Protein AF-A0AAX3TG41-F1 (afdb_monomer)

Structure (mmCIF, N/CA/C/O backbone):
data_AF-A0AAX3TG41-F1
#
_entry.id   AF-A0AAX3TG41-F1
#
loop_
_atom_site.group_PDB
_atom_site.id
_atom_site.type_symbol
_atom_site.label_atom_id
_atom_site.label_alt_id
_atom_site.label_comp_id
_atom_site.label_asym_id
_atom_site.label_entity_id
_atom_site.label_seq_id
_atom_site.pdbx_PDB_ins_code
_atom_site.Cartn_x
_atom_site.Cartn_y
_atom_site.Cartn_z
_atom_site.occupancy
_atom_site.B_iso_or_equiv
_atom_site.auth_seq_id
_atom_site.auth_comp_id
_atom_site.auth_asym_id
_atom_site.auth_atom_id
_atom_site.pdbx_PDB_model_num
ATOM 1 N N . MET A 1 1 ? 59.670 53.553 -134.795 1.00 36.53 1 MET A N 1
ATOM 2 C CA . MET A 1 1 ? 58.991 54.754 -135.344 1.00 36.53 1 MET A CA 1
ATOM 3 C C . MET A 1 1 ? 59.641 55.972 -134.694 1.00 36.53 1 MET A C 1
ATOM 5 O O . MET A 1 1 ? 59.481 56.118 -133.498 1.00 36.53 1 MET A O 1
ATOM 9 N N . LYS A 1 2 ? 60.487 56.783 -135.339 1.00 35.62 2 LYS A N 1
ATOM 10 C CA . LYS A 1 2 ? 60.409 57.407 -136.673 1.00 35.62 2 LYS A CA 1
ATOM 11 C C . LYS A 1 2 ? 61.728 57.244 -137.474 1.00 35.62 2 LYS A C 1
ATOM 13 O O . LYS A 1 2 ? 62.767 57.571 -136.926 1.00 35.62 2 LYS A O 1
ATOM 18 N N . LYS A 1 3 ? 61.598 56.812 -138.749 1.00 35.66 3 LYS A N 1
ATOM 19 C CA . LYS A 1 3 ? 62.455 57.032 -139.956 1.00 35.66 3 LYS A CA 1
ATOM 20 C C . LYS A 1 3 ? 63.948 56.634 -139.851 1.00 35.66 3 LYS A C 1
ATOM 22 O O . LYS A 1 3 ? 64.662 57.240 -139.077 1.00 35.66 3 LYS A O 1
ATOM 27 N N . LEU A 1 4 ? 64.528 55.643 -140.545 1.00 30.75 4 LEU A N 1
ATOM 28 C CA . LEU A 1 4 ? 64.366 55.079 -141.904 1.00 30.75 4 LEU A CA 1
ATOM 29 C C . LEU A 1 4 ? 64.534 56.115 -143.034 1.00 30.75 4 LEU A C 1
ATOM 31 O O . LEU A 1 4 ? 63.611 56.896 -143.235 1.00 30.75 4 LEU A O 1
ATOM 35 N N . ILE A 1 5 ? 65.699 56.096 -143.705 1.00 37.03 5 ILE A N 1
ATOM 36 C CA . ILE A 1 5 ? 66.036 56.388 -145.129 1.00 37.03 5 ILE A CA 1
ATOM 37 C C . ILE A 1 5 ? 67.562 56.130 -145.237 1.00 37.03 5 ILE A C 1
ATOM 39 O O . ILE A 1 5 ? 68.353 56.872 -144.670 1.00 37.03 5 ILE A O 1
ATOM 43 N N . VAL A 1 6 ? 67.991 54.920 -145.608 1.00 33.41 6 VAL A N 1
ATOM 44 C CA . VAL A 1 6 ? 68.397 54.526 -146.976 1.00 33.41 6 VAL A CA 1
ATOM 45 C C . VAL A 1 6 ? 69.605 55.329 -147.483 1.00 33.41 6 VAL A C 1
ATOM 47 O O . VAL A 1 6 ? 69.480 56.328 -148.181 1.00 33.41 6 VAL A O 1
ATOM 50 N N . LEU A 1 7 ? 70.784 54.826 -147.121 1.00 25.89 7 LEU A N 1
ATOM 51 C CA . LEU A 1 7 ? 72.034 54.929 -147.870 1.00 25.89 7 LEU A CA 1
ATOM 52 C C . LEU A 1 7 ? 72.056 53.670 -148.751 1.00 25.89 7 LEU A C 1
ATOM 54 O O . LEU A 1 7 ? 72.272 52.599 -148.199 1.00 25.89 7 LEU A O 1
ATOM 58 N N . LEU A 1 8 ? 71.699 53.776 -150.041 1.00 28.31 8 LEU A N 1
ATOM 59 C CA . LEU A 1 8 ? 72.079 52.866 -151.148 1.00 28.31 8 LEU A CA 1
ATOM 60 C C . LEU A 1 8 ? 71.234 53.137 -152.411 1.00 28.31 8 LEU A C 1
ATOM 62 O O . LEU A 1 8 ? 70.177 52.552 -152.622 1.00 28.31 8 LEU A O 1
ATOM 66 N N . THR A 1 9 ? 71.767 53.986 -153.287 1.00 33.41 9 THR A N 1
ATOM 67 C CA . THR A 1 9 ? 71.607 53.903 -154.752 1.00 33.41 9 THR A CA 1
ATOM 68 C C . THR A 1 9 ? 73.006 54.159 -155.308 1.00 33.41 9 THR A C 1
ATOM 70 O O . THR A 1 9 ? 73.505 55.275 -155.230 1.00 33.41 9 THR A O 1
ATOM 73 N N . ALA A 1 10 ? 73.787 53.100 -155.508 1.00 30.88 10 ALA A N 1
ATOM 74 C CA . ALA A 1 10 ? 73.877 52.354 -156.765 1.00 30.88 10 ALA A CA 1
ATOM 75 C C . ALA A 1 10 ? 74.741 53.092 -157.802 1.00 30.88 10 ALA A C 1
ATOM 77 O O . ALA A 1 10 ? 74.251 53.846 -158.636 1.00 30.88 10 ALA A O 1
ATOM 78 N N . ILE A 1 11 ? 76.046 52.815 -157.747 1.00 32.62 11 ILE A N 1
ATOM 79 C CA . ILE A 1 11 ? 76.908 52.811 -158.927 1.00 32.62 11 ILE A CA 1
ATOM 80 C C . ILE A 1 11 ? 76.586 51.509 -159.662 1.00 32.62 11 ILE A C 1
ATOM 82 O O . ILE A 1 11 ? 76.859 50.430 -159.150 1.00 32.62 11 ILE A O 1
ATOM 86 N N . SER A 1 12 ? 75.958 51.595 -160.830 1.00 28.31 12 SER A N 1
ATOM 87 C CA . SER A 1 12 ? 76.273 50.739 -161.979 1.00 28.31 12 SER A CA 1
ATOM 88 C C . SER A 1 12 ? 75.435 51.135 -163.194 1.00 28.31 12 SER A C 1
ATOM 90 O O . SER A 1 12 ? 74.279 51.528 -163.082 1.00 28.31 12 SER A O 1
ATOM 92 N N . VAL A 1 13 ? 76.061 50.922 -164.350 1.00 30.53 13 VAL A N 1
ATOM 93 C CA . VAL A 1 13 ? 75.512 50.895 -165.711 1.00 30.53 13 VAL A CA 1
ATOM 94 C C . VAL A 1 13 ? 75.572 52.212 -166.491 1.00 30.53 13 VAL A C 1
ATOM 96 O O . VAL A 1 13 ? 74.683 53.056 -166.489 1.00 30.53 13 VAL A O 1
ATOM 99 N N . SER A 1 14 ? 76.656 52.300 -167.259 1.00 29.62 14 SER A N 1
ATOM 100 C CA . SER A 1 14 ? 76.749 52.993 -168.538 1.00 29.62 14 SER A CA 1
ATOM 101 C C . SER A 1 14 ? 75.693 52.475 -169.522 1.00 29.62 14 SER A C 1
ATOM 103 O O . SER A 1 14 ? 75.629 51.269 -169.740 1.00 29.62 14 SER A O 1
ATOM 105 N N . ALA A 1 15 ? 74.946 53.372 -170.170 1.00 28.22 15 ALA A N 1
ATOM 106 C CA . ALA A 1 15 ? 74.731 53.382 -171.622 1.00 28.22 15 ALA A CA 1
ATOM 107 C C . ALA A 1 15 ? 73.764 54.506 -172.041 1.00 28.22 15 ALA A C 1
ATOM 109 O O . ALA A 1 15 ? 72.714 54.691 -171.437 1.00 28.22 15 ALA A O 1
ATOM 110 N N . ALA A 1 16 ? 74.115 55.125 -173.172 1.00 28.11 16 ALA A N 1
ATOM 111 C CA . ALA A 1 16 ? 73.271 55.828 -174.143 1.00 28.11 16 ALA A CA 1
ATOM 112 C C . ALA A 1 16 ? 73.322 57.373 -174.186 1.00 28.11 16 ALA A C 1
ATOM 114 O O . ALA A 1 16 ? 72.868 58.085 -173.297 1.00 28.11 16 ALA A O 1
ATOM 115 N N . SER A 1 17 ? 73.763 57.827 -175.370 1.00 29.41 17 SER A N 1
ATOM 116 C CA . SER A 1 17 ? 73.814 59.179 -175.955 1.00 29.41 17 SER A CA 1
ATOM 117 C C . SER A 1 17 ? 74.929 60.111 -175.442 1.00 29.41 17 SER A C 1
ATOM 119 O O . SER A 1 17 ? 75.084 60.312 -174.251 1.00 29.41 17 SER A O 1
ATOM 121 N N . GLY A 1 18 ? 75.769 60.714 -176.283 1.00 28.88 18 GLY A N 1
ATOM 122 C CA . GLY A 1 18 ? 75.795 60.710 -177.738 1.00 28.88 18 GLY A CA 1
ATOM 123 C C . GLY A 1 18 ? 77.042 61.405 -178.286 1.00 28.88 18 GLY A C 1
ATOM 124 O O . GLY A 1 18 ? 77.678 62.229 -177.634 1.00 28.88 18 GLY A O 1
ATOM 125 N N . PHE A 1 19 ? 77.364 61.012 -179.512 1.00 27.20 19 PHE A N 1
ATOM 126 C CA . PHE A 1 19 ? 78.272 61.675 -180.435 1.00 27.20 19 PHE A CA 1
ATOM 127 C C . PHE A 1 19 ? 77.890 63.137 -180.680 1.00 27.20 19 PHE A C 1
ATOM 129 O O . PHE A 1 19 ? 76.730 63.417 -180.962 1.00 27.20 19 PHE A O 1
ATOM 136 N N . SER A 1 20 ? 78.904 64.003 -180.724 1.00 27.95 20 SER A N 1
ATOM 137 C CA . SER A 1 20 ? 79.118 65.099 -181.694 1.00 27.95 20 SER A CA 1
ATOM 138 C C . SER A 1 20 ? 80.307 65.934 -181.187 1.00 27.95 20 SER A C 1
ATOM 140 O O . SER A 1 20 ? 80.400 66.140 -179.986 1.00 27.95 20 SER A O 1
ATOM 142 N N . TYR A 1 21 ? 81.239 66.498 -181.950 1.00 30.95 21 TYR A N 1
ATOM 143 C CA . TYR A 1 21 ? 81.589 66.484 -183.369 1.00 30.95 21 TYR A CA 1
ATOM 144 C C . TYR A 1 21 ? 82.887 67.327 -183.479 1.00 30.95 21 TYR A C 1
ATOM 146 O O . TYR A 1 21 ? 82.979 68.381 -182.863 1.00 30.95 21 TYR A O 1
ATOM 154 N N . VAL A 1 22 ? 83.889 66.815 -184.201 1.00 38.12 22 VAL A N 1
ATOM 155 C CA . VAL A 1 22 ? 84.851 67.486 -185.110 1.00 38.12 22 VAL A CA 1
ATOM 156 C C . VAL A 1 22 ? 85.226 68.972 -184.888 1.00 38.12 22 VAL A C 1
ATOM 158 O O . VAL A 1 22 ? 84.374 69.841 -185.019 1.00 38.12 22 VAL A O 1
ATOM 161 N N . ALA A 1 23 ? 86.539 69.264 -184.810 1.00 27.06 23 ALA A N 1
ATOM 162 C CA . ALA A 1 23 ? 87.254 70.124 -185.787 1.00 27.06 23 ALA A CA 1
ATOM 163 C C . ALA A 1 23 ? 88.790 70.187 -185.583 1.00 27.06 23 ALA A C 1
ATOM 165 O O . ALA A 1 23 ? 89.292 70.814 -184.662 1.00 27.06 23 ALA A O 1
ATOM 166 N N . TYR A 1 24 ? 89.497 69.529 -186.510 1.00 32.00 24 TYR A N 1
ATOM 167 C CA . TYR A 1 24 ? 90.649 69.966 -187.322 1.00 32.00 24 TYR A CA 1
ATOM 168 C C . TYR A 1 24 ? 91.749 70.938 -186.833 1.00 32.00 24 TYR A C 1
ATOM 170 O O . TYR A 1 24 ? 91.492 72.039 -186.361 1.00 32.00 24 TYR A O 1
ATOM 178 N N . LYS A 1 25 ? 92.953 70.581 -187.331 1.00 34.59 25 LYS A N 1
ATOM 179 C CA . LYS A 1 25 ? 94.209 71.334 -187.576 1.00 34.59 25 LYS A CA 1
ATOM 180 C C . LYS A 1 25 ? 95.199 71.391 -186.398 1.00 34.59 25 LYS A C 1
ATOM 182 O O . LYS A 1 25 ? 94.822 71.723 -185.293 1.00 34.59 25 LYS A O 1
ATOM 187 N N . ASN A 1 26 ? 96.501 71.146 -186.580 1.00 36.41 26 ASN A N 1
ATOM 188 C CA . ASN A 1 26 ? 97.284 70.931 -187.801 1.00 36.41 26 ASN A CA 1
ATOM 189 C C . ASN A 1 26 ? 98.654 70.289 -187.482 1.00 36.41 26 ASN A C 1
ATOM 191 O O . ASN A 1 26 ? 99.285 70.676 -186.508 1.00 36.41 26 ASN A O 1
ATOM 195 N N . LEU A 1 27 ? 99.081 69.401 -188.394 1.00 37.88 27 LEU A N 1
ATOM 196 C CA . LEU A 1 27 ? 100.431 69.156 -188.952 1.00 37.88 27 LEU A CA 1
ATOM 197 C C . LEU A 1 27 ? 101.630 68.953 -187.995 1.00 37.88 27 LEU A C 1
ATOM 199 O O . LEU A 1 27 ? 102.060 69.868 -187.312 1.00 37.88 27 LEU A O 1
ATOM 203 N N . SER A 1 28 ? 102.181 67.729 -187.935 1.00 38.94 28 SER A N 1
ATOM 204 C CA . SER A 1 28 ? 103.318 67.209 -188.750 1.00 38.94 28 SER A CA 1
ATOM 205 C C . SER A 1 28 ? 104.679 67.785 -188.308 1.00 38.94 28 SER A C 1
ATOM 207 O O . SER A 1 28 ? 104.798 68.996 -188.218 1.00 38.94 28 SER A O 1
ATOM 209 N N . LYS A 1 29 ? 105.768 67.039 -188.078 1.00 41.16 29 LYS A N 1
ATOM 210 C CA . LYS A 1 29 ? 106.288 65.828 -188.740 1.00 41.16 29 LYS A CA 1
ATOM 211 C C . LYS A 1 29 ? 107.402 65.191 -187.869 1.00 41.16 29 LYS A C 1
ATOM 213 O O . LYS A 1 29 ? 108.114 65.915 -187.185 1.00 41.16 29 LYS A O 1
ATOM 218 N N . ASN A 1 30 ? 107.628 63.893 -188.108 1.00 39.00 30 ASN A N 1
ATOM 219 C CA . ASN A 1 30 ? 108.892 63.123 -188.057 1.00 39.00 30 ASN A CA 1
ATOM 220 C C . ASN A 1 30 ? 109.333 62.304 -186.812 1.00 39.00 30 ASN A C 1
ATOM 222 O O . ASN A 1 30 ? 109.711 62.857 -185.788 1.00 39.00 30 ASN A O 1
ATOM 226 N N . THR A 1 31 ? 109.406 60.973 -187.054 1.00 43.03 31 THR A N 1
ATOM 227 C CA . THR A 1 31 ? 110.364 59.922 -186.594 1.00 43.03 31 THR A CA 1
ATOM 228 C C . THR A 1 31 ? 110.605 59.759 -185.082 1.00 43.03 31 THR A C 1
ATOM 230 O O . THR A 1 31 ? 111.184 60.634 -184.456 1.00 43.03 31 THR A O 1
ATOM 233 N N . THR A 1 32 ? 110.283 58.635 -184.419 1.00 43.69 32 THR A N 1
ATOM 234 C CA . THR A 1 32 ? 110.907 57.291 -184.547 1.00 43.69 32 THR A CA 1
ATOM 235 C C . THR A 1 32 ? 110.067 56.259 -183.754 1.00 43.69 32 THR A C 1
ATOM 237 O O . THR A 1 32 ? 109.657 56.551 -182.635 1.00 43.69 32 THR A O 1
ATOM 240 N N . ILE A 1 33 ? 109.803 55.069 -184.312 1.00 52.16 33 ILE A N 1
ATOM 241 C CA . ILE A 1 33 ? 108.918 54.004 -183.780 1.00 52.16 33 ILE A CA 1
ATOM 242 C C . ILE A 1 33 ? 109.740 52.717 -183.602 1.00 52.16 33 ILE A C 1
ATOM 244 O O . ILE A 1 33 ? 110.408 52.354 -184.563 1.00 52.16 33 ILE A O 1
ATOM 248 N N . SER A 1 34 ? 109.664 52.040 -182.435 1.00 52.47 34 SER A N 1
ATOM 249 C CA . SER A 1 34 ? 109.772 50.555 -182.311 1.00 52.47 34 SER A CA 1
ATOM 250 C C . SER A 1 34 ? 109.653 49.955 -180.876 1.00 52.47 34 SER A C 1
ATOM 252 O O . SER A 1 34 ? 109.740 48.737 -180.764 1.00 52.47 34 SER A O 1
ATOM 254 N N . ASN A 1 35 ? 109.441 50.707 -179.778 1.00 52.91 35 ASN A N 1
ATOM 255 C CA . ASN A 1 35 ? 109.424 50.117 -178.407 1.00 52.91 35 ASN A CA 1
ATOM 256 C C . ASN A 1 35 ? 108.118 50.266 -177.586 1.00 52.91 35 ASN A C 1
ATOM 258 O O . ASN A 1 35 ? 108.035 49.697 -176.505 1.00 52.91 35 ASN A O 1
ATOM 262 N N . GLN A 1 36 ? 107.084 50.971 -178.064 1.00 57.38 36 GLN A N 1
ATOM 263 C CA . GLN A 1 36 ? 105.892 51.301 -177.248 1.00 57.38 36 GLN A CA 1
ATOM 264 C C . GLN A 1 36 ? 104.709 50.313 -177.360 1.00 57.38 36 GLN A C 1
ATOM 266 O O . GLN A 1 36 ? 103.830 50.312 -176.503 1.00 57.38 36 GLN A O 1
ATOM 271 N N . ASP A 1 37 ? 104.688 49.428 -178.361 1.00 57.28 37 ASP A N 1
ATOM 272 C CA . ASP A 1 37 ? 103.532 48.546 -178.625 1.00 57.28 37 ASP A CA 1
ATOM 273 C C . ASP A 1 37 ? 103.424 47.350 -177.652 1.00 57.28 37 ASP A C 1
ATOM 275 O O . ASP A 1 37 ? 102.341 46.808 -177.427 1.00 57.28 37 ASP A O 1
ATOM 279 N N . ASN A 1 38 ? 104.533 46.946 -177.018 1.00 60.38 38 ASN A N 1
ATOM 280 C CA . ASN A 1 38 ? 104.543 45.829 -176.064 1.00 60.38 38 ASN A CA 1
ATOM 281 C C . ASN A 1 38 ? 104.072 46.229 -174.651 1.00 60.38 38 ASN A C 1
ATOM 283 O O . ASN A 1 38 ? 103.485 45.406 -173.949 1.00 60.38 38 ASN A O 1
ATOM 287 N N . GLU A 1 39 ? 104.276 47.482 -174.231 1.00 60.00 39 GLU A N 1
ATOM 288 C CA . GLU A 1 39 ? 103.810 47.971 -172.920 1.00 60.00 39 GLU A CA 1
ATOM 289 C C . GLU A 1 39 ? 102.283 48.120 -172.874 1.00 60.00 39 GLU A C 1
ATOM 291 O O . GLU A 1 39 ? 101.657 47.824 -171.853 1.00 60.00 39 GLU A O 1
ATOM 296 N N . PHE A 1 40 ? 101.662 48.504 -173.995 1.00 61.38 40 PHE A N 1
ATOM 297 C CA . PHE A 1 40 ? 100.214 48.708 -174.063 1.00 61.38 40 PHE A CA 1
ATOM 298 C C . PHE A 1 40 ? 99.434 47.394 -173.890 1.00 61.38 40 PHE A C 1
ATOM 300 O O . PHE A 1 40 ? 98.457 47.346 -173.142 1.00 61.38 40 PHE A O 1
ATOM 307 N N . LYS A 1 41 ? 99.921 46.292 -174.483 1.00 63.56 41 LYS A N 1
ATOM 308 C CA . LYS A 1 41 ? 99.325 44.956 -174.296 1.00 63.56 41 LYS A CA 1
ATOM 309 C C . LYS A 1 41 ? 99.426 44.445 -172.855 1.00 63.56 41 LYS A C 1
ATOM 311 O O . LYS A 1 41 ? 98.482 43.826 -172.371 1.00 63.56 41 LYS A O 1
ATOM 316 N N . GLN A 1 42 ? 100.522 44.722 -172.143 1.00 64.00 42 GLN A N 1
ATOM 317 C CA . GLN A 1 42 ? 100.650 44.325 -170.731 1.00 64.00 42 GLN A CA 1
ATOM 318 C C . GLN A 1 42 ? 99.724 45.122 -169.801 1.00 64.00 42 GLN A C 1
ATOM 320 O O . GLN A 1 42 ? 99.236 44.586 -168.803 1.00 64.00 42 GLN A O 1
ATOM 325 N N . LEU A 1 43 ? 99.473 46.397 -170.106 1.00 67.25 43 LEU A N 1
ATOM 326 C CA . LEU A 1 43 ? 98.536 47.227 -169.345 1.00 67.25 43 LEU A CA 1
ATOM 327 C C . LEU A 1 43 ? 97.083 46.767 -169.521 1.00 67.25 43 LEU A C 1
ATOM 329 O O . LEU A 1 43 ? 96.328 46.755 -168.548 1.00 67.25 43 LEU A O 1
ATOM 333 N N . GLU A 1 44 ? 96.704 46.333 -170.722 1.00 66.00 44 GLU A N 1
ATOM 334 C CA . GLU A 1 44 ? 95.352 45.846 -171.011 1.00 66.00 44 GLU A CA 1
ATOM 335 C C . GLU A 1 44 ? 95.026 44.532 -170.276 1.00 66.00 44 GLU A C 1
ATOM 337 O O . GLU A 1 44 ? 93.943 44.398 -169.698 1.00 66.00 44 GLU A O 1
ATOM 342 N N . GLU A 1 45 ? 95.974 43.588 -170.200 1.00 67.44 45 GLU A N 1
ATOM 343 C CA . GLU A 1 45 ? 95.795 42.376 -169.385 1.00 67.44 45 GLU A CA 1
ATOM 344 C C . GLU A 1 45 ? 95.669 42.691 -167.890 1.00 67.44 45 GLU A C 1
ATOM 346 O O . GLU A 1 45 ? 94.780 42.155 -167.225 1.00 67.44 45 GLU A O 1
ATOM 351 N N . LYS A 1 46 ? 96.487 43.608 -167.351 1.00 71.56 46 LYS A N 1
ATOM 352 C CA . LYS A 1 46 ? 96.368 44.031 -165.943 1.00 71.56 46 LYS A CA 1
ATOM 353 C C . LYS A 1 46 ? 95.006 44.659 -165.639 1.00 71.56 46 LYS A C 1
ATOM 355 O O . LYS A 1 46 ? 94.461 44.424 -164.560 1.00 71.56 46 LYS A O 1
ATOM 360 N N . LEU A 1 47 ? 94.433 45.416 -166.578 1.00 68.31 47 LEU A N 1
ATOM 361 C CA . LEU A 1 47 ? 93.121 46.042 -166.403 1.00 68.31 47 LEU A CA 1
ATOM 362 C C . LEU A 1 47 ? 91.994 44.997 -166.289 1.00 68.31 47 LEU A C 1
ATOM 364 O O . LEU A 1 47 ? 91.120 45.126 -165.429 1.00 68.31 47 LEU A O 1
ATOM 368 N N . LYS A 1 48 ? 92.042 43.932 -167.103 1.00 69.88 48 LYS A N 1
ATOM 369 C CA . LYS A 1 48 ? 91.086 42.810 -167.024 1.00 69.88 48 LYS A CA 1
ATOM 370 C C . LYS A 1 48 ? 91.176 42.054 -165.699 1.00 69.88 48 LYS A C 1
ATOM 372 O O . LYS A 1 48 ? 90.142 41.673 -165.140 1.00 69.88 48 LYS A O 1
ATOM 377 N N . THR A 1 49 ? 92.387 41.864 -165.177 1.00 71.44 49 THR A N 1
ATOM 378 C CA . THR A 1 49 ? 92.595 41.216 -163.874 1.00 71.44 49 THR A CA 1
ATOM 379 C C . THR A 1 49 ? 91.980 42.042 -162.744 1.00 71.44 49 THR A C 1
ATOM 381 O O . THR A 1 49 ? 91.208 41.508 -161.950 1.00 71.44 49 THR A O 1
ATOM 384 N N . ILE A 1 50 ? 92.213 43.360 -162.729 1.00 71.50 50 ILE A N 1
ATOM 385 C CA . ILE A 1 50 ? 91.648 44.267 -161.713 1.00 71.50 50 ILE A CA 1
ATOM 386 C C . ILE A 1 50 ? 90.114 44.294 -161.773 1.00 71.50 50 ILE A C 1
ATOM 388 O O . ILE A 1 50 ? 89.456 44.245 -160.734 1.00 71.50 50 ILE A O 1
ATOM 392 N N . GLN A 1 51 ? 89.516 44.329 -162.969 1.00 66.88 51 GLN A N 1
ATOM 393 C CA . GLN A 1 51 ? 88.052 44.285 -163.100 1.00 66.88 51 GLN A CA 1
ATOM 394 C C . GLN A 1 51 ? 87.449 43.002 -162.517 1.00 66.88 51 GLN A C 1
ATOM 396 O O . GLN A 1 51 ? 86.412 43.058 -161.853 1.00 66.88 51 GLN A O 1
ATOM 401 N N . SER A 1 52 ? 88.110 41.860 -162.719 1.00 71.75 52 SER A N 1
ATOM 402 C CA . SER A 1 52 ? 87.659 40.578 -162.166 1.00 71.75 52 SER A CA 1
ATOM 403 C C . SER A 1 52 ? 87.777 40.541 -160.637 1.00 71.75 52 SER A C 1
ATOM 405 O O . SER A 1 52 ? 86.878 40.038 -159.962 1.00 71.75 52 SER A O 1
ATOM 407 N N . GLU A 1 53 ? 88.841 41.120 -160.068 1.00 75.00 53 GLU A N 1
ATOM 408 C CA . GLU A 1 53 ? 89.005 41.245 -158.613 1.00 75.00 53 GLU A CA 1
ATOM 409 C C . GLU A 1 53 ? 87.949 42.152 -157.975 1.00 75.00 53 GLU A C 1
ATOM 411 O O . GLU A 1 53 ? 87.396 41.797 -156.932 1.00 75.00 53 GLU A O 1
ATOM 416 N N . ILE A 1 54 ? 87.622 43.286 -158.606 1.00 73.75 54 ILE A N 1
ATOM 417 C CA . ILE A 1 54 ? 86.568 44.190 -158.124 1.00 73.75 54 ILE A CA 1
ATOM 418 C C . ILE A 1 54 ? 85.229 43.453 -158.064 1.00 73.75 54 ILE A C 1
ATOM 420 O O . ILE A 1 54 ? 84.578 43.477 -157.023 1.00 73.75 54 ILE A O 1
ATOM 424 N N . HIS A 1 55 ? 84.853 42.736 -159.127 1.00 71.81 55 HIS A N 1
ATOM 425 C CA . HIS A 1 55 ? 83.594 41.984 -159.159 1.00 71.81 55 HIS A CA 1
ATOM 426 C C . HIS A 1 55 ? 83.528 40.905 -158.069 1.00 71.81 55 HIS A C 1
ATOM 428 O O . HIS A 1 55 ? 82.496 40.722 -157.421 1.00 71.81 55 HIS A O 1
ATOM 434 N N . ASN A 1 56 ? 84.642 40.212 -157.824 1.00 76.25 56 ASN A N 1
ATOM 435 C CA . ASN A 1 56 ? 84.708 39.176 -156.798 1.00 76.25 56 ASN A CA 1
ATOM 436 C C . ASN A 1 56 ? 84.637 39.765 -155.376 1.00 76.25 56 ASN A C 1
ATOM 438 O O . ASN A 1 56 ? 83.967 39.220 -154.497 1.00 76.25 56 ASN A O 1
ATOM 442 N N . ASN A 1 57 ? 85.286 40.908 -155.142 1.00 77.38 57 ASN A N 1
ATOM 443 C CA . ASN A 1 57 ? 85.217 41.605 -153.858 1.00 77.38 57 ASN A CA 1
ATOM 444 C C . ASN A 1 57 ? 83.825 42.195 -153.599 1.00 77.38 57 ASN A C 1
ATOM 446 O O . ASN A 1 57 ? 83.327 42.107 -152.481 1.00 77.38 57 ASN A O 1
ATOM 450 N N . GLU A 1 58 ? 83.161 42.728 -154.623 1.00 72.94 58 GLU A N 1
ATOM 451 C CA . GLU A 1 58 ? 81.799 43.258 -154.519 1.00 72.94 58 GLU A CA 1
ATOM 452 C C . GLU A 1 58 ? 80.782 42.153 -154.180 1.00 72.94 58 GLU A C 1
ATOM 454 O O . GLU A 1 58 ? 79.901 42.346 -153.338 1.00 72.94 58 GLU A O 1
ATOM 459 N N . ALA A 1 59 ? 80.951 40.955 -154.754 1.00 74.56 59 ALA A N 1
ATOM 460 C CA . ALA A 1 59 ? 80.170 39.775 -154.388 1.00 74.56 59 ALA A CA 1
ATOM 461 C C . ALA A 1 59 ? 80.414 39.338 -152.930 1.00 74.56 59 ALA A C 1
ATOM 463 O O . ALA A 1 59 ? 79.454 39.061 -152.211 1.00 74.56 59 ALA A O 1
ATOM 464 N N . LYS A 1 60 ? 81.673 39.336 -152.463 1.00 76.25 60 LYS A N 1
ATOM 465 C CA . LYS A 1 60 ? 82.006 39.033 -151.056 1.00 76.25 60 LYS A CA 1
ATOM 466 C C . LYS A 1 60 ? 81.415 40.043 -150.073 1.00 76.25 60 LYS A C 1
ATOM 468 O O . LYS A 1 60 ? 80.956 39.641 -149.010 1.00 76.25 60 LYS A O 1
ATOM 473 N N . ILE A 1 61 ? 81.420 41.333 -150.412 1.00 76.00 61 ILE A N 1
ATOM 474 C CA . ILE A 1 61 ? 80.836 42.379 -149.559 1.00 76.00 61 ILE A CA 1
ATOM 475 C C . ILE A 1 61 ? 79.322 42.177 -149.432 1.00 76.00 61 ILE A C 1
ATOM 477 O O . ILE A 1 61 ? 78.802 42.201 -148.322 1.00 76.00 61 ILE A O 1
ATOM 481 N N . LYS A 1 62 ? 78.623 41.882 -150.537 1.00 73.56 62 LYS A N 1
ATOM 482 C CA . LYS A 1 62 ? 77.183 41.572 -150.491 1.00 73.56 62 LYS A CA 1
ATOM 483 C C . LYS A 1 62 ? 76.863 40.331 -149.652 1.00 73.56 62 LYS A C 1
ATOM 485 O O . LYS A 1 62 ? 75.863 40.336 -148.942 1.00 73.56 62 LYS A O 1
ATOM 490 N N . ASP A 1 63 ? 77.687 39.286 -149.725 1.00 76.88 63 ASP A N 1
ATOM 491 C CA . ASP A 1 63 ? 77.510 38.078 -148.904 1.00 76.88 63 ASP A CA 1
ATOM 492 C C . ASP A 1 63 ? 77.696 38.375 -147.404 1.00 76.88 63 ASP A C 1
ATOM 494 O O . ASP A 1 63 ? 76.901 37.929 -146.577 1.00 76.88 63 ASP A O 1
ATOM 498 N N . LEU A 1 64 ? 78.689 39.201 -147.050 1.00 76.44 64 LEU A N 1
ATOM 499 C CA . LEU A 1 64 ? 78.899 39.659 -145.673 1.00 76.44 64 LEU A CA 1
ATOM 500 C C . LEU A 1 64 ? 77.726 40.504 -145.152 1.00 76.44 64 LEU A C 1
ATOM 502 O O . LEU A 1 64 ? 77.260 40.245 -144.046 1.00 76.44 64 LEU A O 1
ATOM 506 N N . ASP A 1 65 ? 77.193 41.433 -145.952 1.00 75.12 65 ASP A N 1
ATOM 507 C CA . ASP A 1 65 ? 76.034 42.256 -145.566 1.00 75.12 65 ASP A CA 1
ATOM 508 C C . ASP A 1 65 ? 74.781 41.404 -145.289 1.00 75.12 65 ASP A C 1
ATOM 510 O O . ASP A 1 65 ? 74.039 41.660 -144.334 1.00 75.12 65 ASP A O 1
ATOM 514 N N . ILE A 1 66 ? 74.543 40.359 -146.093 1.00 75.69 66 ILE A N 1
ATOM 515 C CA . ILE A 1 66 ? 73.440 39.409 -145.867 1.00 75.69 66 ILE A CA 1
ATOM 516 C C . ILE A 1 66 ? 73.659 38.649 -144.554 1.00 75.69 66 ILE A C 1
ATOM 518 O O . ILE A 1 66 ? 72.732 38.508 -143.751 1.00 75.69 66 ILE A O 1
ATOM 522 N N . LYS A 1 67 ? 74.892 38.196 -144.311 1.00 78.56 67 LYS A N 1
ATOM 523 C CA . LYS A 1 67 ? 75.250 37.430 -143.115 1.00 78.56 67 LYS A CA 1
ATOM 524 C C . LYS A 1 67 ? 75.115 38.262 -141.837 1.00 78.56 67 LYS A C 1
ATOM 526 O O . LYS A 1 67 ? 74.555 37.779 -140.852 1.00 78.56 67 LYS A O 1
ATOM 531 N N . ASP A 1 68 ? 75.551 39.518 -141.862 1.00 80.25 68 ASP A N 1
ATOM 532 C CA . ASP A 1 68 ? 75.418 40.442 -140.734 1.00 80.25 68 ASP A CA 1
ATOM 533 C C . ASP A 1 68 ? 73.947 40.782 -140.454 1.00 80.25 68 ASP A C 1
ATOM 535 O O . ASP A 1 68 ? 73.514 40.771 -139.296 1.00 80.25 68 ASP A O 1
ATOM 539 N N . ALA A 1 69 ? 73.135 40.995 -141.495 1.00 75.31 69 ALA A N 1
ATOM 540 C CA . ALA A 1 69 ? 71.696 41.206 -141.342 1.00 75.31 69 ALA A CA 1
ATOM 541 C C . ALA A 1 69 ? 70.996 40.002 -140.680 1.00 75.31 69 ALA A C 1
ATOM 543 O O . ALA A 1 69 ? 70.122 40.178 -139.822 1.00 75.31 69 ALA A O 1
ATOM 544 N N . GLU A 1 70 ? 71.400 38.777 -141.027 1.00 80.19 70 GLU A N 1
ATOM 545 C CA . GLU A 1 70 ? 70.857 37.550 -140.440 1.00 80.19 70 GLU A CA 1
ATOM 546 C C . GLU A 1 70 ? 71.290 37.357 -138.974 1.00 80.19 70 GLU A C 1
ATOM 548 O O . GLU A 1 70 ? 70.462 37.029 -138.117 1.00 80.19 70 GLU A O 1
ATOM 553 N N . VAL A 1 71 ? 72.547 37.665 -138.634 1.00 79.50 71 VAL A N 1
ATOM 554 C CA . VAL A 1 71 ? 73.038 37.663 -137.241 1.00 79.50 71 VAL A CA 1
ATOM 555 C C . VAL A 1 71 ? 72.288 38.684 -136.378 1.00 79.50 71 VAL A C 1
ATOM 557 O O . VAL A 1 71 ? 71.904 38.376 -135.241 1.00 79.50 71 VAL A O 1
ATOM 560 N N . ILE A 1 72 ? 72.029 39.884 -136.907 1.00 79.12 72 ILE A N 1
ATOM 561 C CA . ILE A 1 72 ? 71.272 40.934 -136.210 1.00 79.12 72 ILE A CA 1
ATOM 562 C C . ILE A 1 72 ? 69.825 40.491 -135.966 1.00 79.12 72 ILE A C 1
ATOM 564 O O . ILE A 1 72 ? 69.299 40.675 -134.862 1.00 79.12 72 ILE A O 1
ATOM 568 N N . LYS A 1 73 ? 69.176 39.870 -136.959 1.00 82.88 73 LYS A N 1
ATOM 569 C CA . LYS A 1 73 ? 67.813 39.341 -136.815 1.00 82.88 73 LYS A CA 1
ATOM 570 C C . LYS A 1 73 ? 67.738 38.272 -135.719 1.00 82.88 73 LYS A C 1
ATOM 572 O O . LYS A 1 73 ? 66.940 38.417 -134.792 1.00 82.88 73 LYS A O 1
ATOM 577 N N . ASN A 1 74 ? 68.624 37.275 -135.761 1.00 82.62 74 ASN A N 1
ATOM 578 C CA . ASN A 1 74 ? 68.680 36.199 -134.764 1.00 82.62 74 ASN A CA 1
ATOM 579 C C . ASN A 1 74 ? 68.955 36.734 -133.346 1.00 82.62 74 ASN A C 1
ATOM 581 O O . ASN A 1 74 ? 68.369 36.274 -132.363 1.00 82.62 74 ASN A O 1
ATOM 585 N N . SER A 1 75 ? 69.813 37.751 -133.225 1.00 81.62 75 SER A N 1
ATOM 586 C CA . SER A 1 75 ? 70.107 38.397 -131.940 1.00 81.62 75 SER A CA 1
ATOM 587 C C . SER A 1 75 ? 68.888 39.130 -131.370 1.00 81.62 75 SER A C 1
ATOM 589 O O . SER A 1 75 ? 68.607 39.022 -130.176 1.00 81.62 75 SER A O 1
ATOM 591 N N . ASN A 1 76 ? 68.117 39.824 -132.213 1.00 82.75 76 ASN A N 1
ATOM 592 C CA . ASN A 1 76 ? 66.885 40.499 -131.796 1.00 82.75 76 ASN A CA 1
ATOM 593 C C . ASN A 1 76 ? 65.789 39.516 -131.357 1.00 82.75 76 ASN A C 1
ATOM 595 O O . ASN A 1 76 ? 65.111 39.770 -130.358 1.00 82.75 76 ASN A O 1
ATOM 599 N N . GLU A 1 77 ? 65.641 38.383 -132.048 1.00 85.00 77 GLU A N 1
ATOM 600 C CA . GLU A 1 77 ? 64.728 37.307 -131.636 1.00 85.00 77 GLU A CA 1
ATOM 601 C C . GLU A 1 77 ? 65.128 36.737 -130.264 1.00 85.00 77 GLU A C 1
ATOM 603 O O . GLU A 1 77 ? 64.287 36.607 -129.369 1.00 85.00 77 GLU A O 1
ATOM 608 N N . LYS A 1 78 ? 66.429 36.508 -130.038 1.00 87.31 78 LYS A N 1
ATOM 609 C CA . LYS A 1 78 ? 66.952 36.061 -128.738 1.00 87.31 78 LYS A CA 1
ATOM 610 C C . LYS A 1 78 ? 66.698 37.081 -127.623 1.00 87.31 78 LYS A C 1
ATOM 612 O O . LYS A 1 78 ? 66.295 36.696 -126.526 1.00 87.31 78 LYS A O 1
ATOM 617 N N . ILE A 1 79 ? 66.876 38.376 -127.892 1.00 85.12 79 ILE A N 1
ATOM 618 C CA . ILE A 1 79 ? 66.575 39.452 -126.931 1.00 85.12 79 ILE A CA 1
ATOM 619 C C . ILE A 1 79 ? 65.082 39.473 -126.575 1.00 85.12 79 ILE A C 1
ATOM 621 O O . ILE A 1 79 ? 64.738 39.664 -125.407 1.00 85.12 79 ILE A O 1
ATOM 625 N N . GLN A 1 80 ? 64.180 39.260 -127.539 1.00 84.69 80 GLN A N 1
ATOM 626 C CA . GLN A 1 80 ? 62.747 39.186 -127.242 1.00 84.69 80 GLN A CA 1
ATOM 627 C C . GLN A 1 80 ? 62.392 37.991 -126.354 1.00 84.69 80 GLN A C 1
ATOM 629 O O . GLN A 1 80 ? 61.646 38.163 -125.388 1.00 84.69 80 GLN A O 1
ATOM 634 N N . LEU A 1 81 ? 62.950 36.809 -126.635 1.00 85.94 81 LEU A N 1
ATOM 635 C CA . LEU A 1 81 ? 62.745 35.622 -125.800 1.00 85.94 81 LEU A CA 1
ATOM 636 C C . LEU A 1 81 ? 63.247 35.846 -124.367 1.00 85.94 81 LEU A C 1
ATOM 638 O O . LEU A 1 81 ? 62.539 35.525 -123.414 1.00 85.94 81 LEU A O 1
ATOM 642 N N . LEU A 1 82 ? 64.418 36.470 -124.203 1.00 85.94 82 LEU A N 1
ATOM 643 C CA . LEU A 1 82 ? 64.960 36.802 -122.882 1.00 85.94 82 LEU A CA 1
ATOM 644 C C . LEU A 1 82 ? 64.063 37.788 -122.118 1.00 85.94 82 LEU A C 1
ATOM 646 O O . LEU A 1 82 ? 63.804 37.572 -120.939 1.00 85.94 82 LEU A O 1
ATOM 650 N N . LYS A 1 83 ? 63.501 38.809 -122.781 1.00 85.19 83 LYS A N 1
ATOM 651 C CA . LYS A 1 83 ? 62.534 39.733 -122.153 1.00 85.19 83 LYS A CA 1
ATOM 652 C C . LYS A 1 83 ? 61.241 39.038 -121.720 1.00 85.19 83 LYS A C 1
ATOM 654 O O . LYS A 1 83 ? 60.663 39.383 -120.690 1.00 85.19 83 LYS A O 1
ATOM 659 N N . GLN A 1 84 ? 60.762 38.066 -122.498 1.00 85.62 84 GLN A N 1
ATOM 660 C CA . GLN A 1 84 ? 59.595 37.268 -122.111 1.00 85.62 84 GLN A CA 1
ATOM 661 C C . GLN A 1 84 ? 59.899 36.382 -120.896 1.00 85.62 84 GLN A C 1
ATOM 663 O O . GLN A 1 84 ? 59.082 36.314 -119.975 1.00 85.62 84 GLN A O 1
ATOM 668 N N . GLN A 1 85 ? 61.078 35.753 -120.861 1.00 86.44 85 GLN A N 1
ATOM 669 C CA . GLN A 1 85 ? 61.537 34.966 -119.713 1.00 86.44 85 GLN A CA 1
ATOM 670 C C . GLN A 1 85 ? 61.708 35.827 -118.459 1.00 86.44 85 GLN A C 1
ATOM 672 O O . GLN A 1 85 ? 61.229 35.438 -117.396 1.00 86.44 85 GLN A O 1
ATOM 677 N N . GLU A 1 86 ? 62.315 37.007 -118.584 1.00 85.75 86 GLU A N 1
ATOM 678 C CA . GLU A 1 86 ? 62.455 37.976 -117.494 1.00 85.75 86 GLU A CA 1
ATOM 679 C C . GLU A 1 86 ? 61.084 38.323 -116.904 1.00 85.75 86 GLU A C 1
ATOM 681 O O . GLU A 1 86 ? 60.860 38.128 -115.711 1.00 85.75 86 GLU A O 1
ATOM 686 N N . LYS A 1 87 ? 60.116 38.703 -117.749 1.00 88.81 87 LYS A N 1
ATOM 687 C CA . LYS A 1 87 ? 58.749 39.021 -117.311 1.00 88.81 87 LYS A CA 1
ATOM 688 C C . LYS A 1 87 ? 58.063 37.842 -116.611 1.00 88.81 87 LYS A C 1
ATOM 690 O O . LYS A 1 87 ? 57.370 38.037 -115.612 1.00 88.81 87 LYS A O 1
ATOM 695 N N . TYR A 1 88 ? 58.242 36.621 -117.119 1.00 89.19 88 TYR A N 1
ATOM 696 C CA . TYR A 1 88 ? 57.702 35.415 -116.487 1.00 89.19 88 TYR A CA 1
ATOM 697 C C . TYR A 1 88 ? 58.317 35.173 -115.099 1.00 89.19 88 TYR A C 1
ATOM 699 O O . TYR A 1 88 ? 57.585 34.916 -114.141 1.00 89.19 88 TYR A O 1
ATOM 707 N N . ILE A 1 89 ? 59.640 35.314 -114.969 1.00 88.50 89 ILE A N 1
ATOM 708 C CA . ILE A 1 89 ? 60.352 35.174 -113.693 1.00 88.50 89 ILE A CA 1
ATOM 709 C C . ILE A 1 89 ? 59.895 36.248 -112.701 1.00 88.50 89 ILE A C 1
ATOM 711 O O . ILE A 1 89 ? 59.580 35.904 -111.565 1.00 88.50 89 ILE A O 1
ATOM 715 N N . THR A 1 90 ? 59.775 37.513 -113.117 1.00 87.31 90 THR A N 1
ATOM 716 C CA . THR A 1 90 ? 59.273 38.603 -112.260 1.00 87.31 90 THR A CA 1
ATOM 717 C C . THR A 1 90 ? 57.868 38.302 -111.742 1.00 87.31 90 THR A C 1
ATOM 719 O O . THR A 1 90 ? 57.604 38.431 -110.548 1.00 87.31 90 THR A O 1
ATOM 722 N N . ASN A 1 91 ? 56.960 37.852 -112.613 1.00 89.75 91 ASN A N 1
ATOM 723 C CA . ASN A 1 91 ? 55.600 37.508 -112.203 1.00 89.75 91 ASN A CA 1
ATOM 724 C C . ASN A 1 91 ? 55.581 36.341 -111.206 1.00 89.75 91 ASN A C 1
ATOM 726 O O . ASN A 1 91 ? 54.850 36.396 -110.216 1.00 89.75 91 ASN A O 1
ATOM 730 N N . LYS A 1 92 ? 56.406 35.309 -111.431 1.00 91.25 92 LYS A N 1
ATOM 731 C CA . LYS A 1 92 ? 56.528 34.174 -110.510 1.00 91.25 92 LYS A CA 1
ATOM 732 C C . LYS A 1 92 ? 57.120 34.597 -109.161 1.00 91.25 92 LYS A C 1
ATOM 734 O O . LYS A 1 92 ? 56.604 34.187 -108.129 1.00 91.25 92 LYS A O 1
ATOM 739 N N . LEU A 1 93 ? 58.138 35.459 -109.162 1.00 89.00 93 LEU A N 1
ATOM 740 C CA . LEU A 1 93 ? 58.738 36.016 -107.947 1.00 89.00 93 LEU A CA 1
ATOM 741 C C . LEU A 1 93 ? 57.708 36.811 -107.131 1.00 89.00 93 LEU A C 1
ATOM 743 O O . LEU A 1 93 ? 57.607 36.631 -105.922 1.00 89.00 93 LEU A O 1
ATOM 747 N N . ASN A 1 94 ? 56.901 37.644 -107.792 1.00 90.38 94 ASN A N 1
ATOM 748 C CA . ASN A 1 94 ? 55.840 38.406 -107.133 1.00 90.38 94 ASN A CA 1
ATOM 749 C C . ASN A 1 94 ? 54.758 37.492 -106.537 1.00 90.38 94 ASN A C 1
ATOM 751 O O . ASN A 1 94 ? 54.295 37.736 -105.424 1.00 90.38 94 ASN A O 1
ATOM 755 N N . ALA A 1 95 ? 54.375 36.423 -107.243 1.00 87.94 95 ALA A N 1
ATOM 756 C CA . ALA A 1 95 ? 53.423 35.440 -106.732 1.00 87.94 95 ALA A CA 1
ATOM 757 C C . ALA A 1 95 ? 53.960 34.702 -105.491 1.00 87.94 95 ALA A C 1
ATOM 759 O O . ALA A 1 95 ? 53.244 34.586 -104.495 1.00 87.94 95 ALA A O 1
ATOM 760 N N . GLU A 1 96 ? 55.222 34.264 -105.515 1.00 89.69 96 GLU A N 1
ATOM 761 C CA . GLU A 1 96 ? 55.862 33.627 -104.356 1.00 89.69 96 GLU A CA 1
ATOM 762 C C . GLU A 1 96 ? 56.036 34.606 -103.185 1.00 89.69 96 GLU A C 1
ATOM 764 O O . GLU A 1 96 ? 55.733 34.251 -102.049 1.00 89.69 96 GLU A O 1
ATOM 769 N N . ASN A 1 97 ? 56.404 35.868 -103.434 1.00 89.69 97 ASN A N 1
ATOM 770 C CA . ASN A 1 97 ? 56.471 36.896 -102.386 1.00 89.69 97 ASN A CA 1
ATOM 771 C C . ASN A 1 97 ? 55.108 37.148 -101.730 1.00 89.69 97 ASN A C 1
ATOM 773 O O . ASN A 1 97 ? 55.019 37.271 -100.509 1.00 89.69 97 ASN A O 1
ATOM 777 N N . ASN A 1 98 ? 54.027 37.178 -102.511 1.00 90.31 98 ASN A N 1
ATOM 778 C CA . ASN A 1 98 ? 52.680 37.294 -101.956 1.00 90.31 98 ASN A CA 1
ATOM 779 C C . ASN A 1 98 ? 52.320 36.078 -101.092 1.00 90.31 98 ASN A C 1
ATOM 781 O O . ASN A 1 98 ? 51.739 36.242 -100.019 1.00 90.31 98 ASN A O 1
ATOM 785 N N . LYS A 1 99 ? 52.710 34.869 -101.513 1.00 91.06 99 LYS A N 1
ATOM 786 C CA . LYS A 1 99 ? 52.508 33.642 -100.734 1.00 91.06 99 LYS A CA 1
ATOM 787 C C . LYS A 1 99 ? 53.296 33.657 -99.422 1.00 91.06 99 LYS A C 1
ATOM 789 O O . LYS A 1 99 ? 52.733 33.329 -98.382 1.00 91.06 99 LYS A O 1
ATOM 794 N N . ILE A 1 100 ? 54.554 34.098 -99.451 1.00 88.81 100 ILE A N 1
ATOM 795 C CA . ILE A 1 100 ? 55.389 34.287 -98.254 1.00 88.81 100 ILE A CA 1
ATOM 796 C C . ILE A 1 100 ? 54.739 35.297 -97.301 1.00 88.81 100 ILE A C 1
ATOM 798 O O . ILE A 1 100 ? 54.621 35.030 -96.109 1.00 88.81 100 ILE A O 1
ATOM 802 N N . ASN A 1 101 ? 54.246 36.425 -97.816 1.00 88.94 101 ASN A N 1
ATOM 803 C CA . ASN A 1 101 ? 53.571 37.433 -96.998 1.00 88.94 101 ASN A CA 1
ATOM 804 C C . ASN A 1 101 ? 52.282 36.907 -96.347 1.00 88.94 101 ASN A C 1
ATOM 806 O O . ASN A 1 101 ? 51.994 37.260 -95.204 1.00 88.94 101 ASN A O 1
ATOM 810 N N . HIS A 1 102 ? 51.516 36.063 -97.044 1.00 88.50 102 HIS A N 1
ATOM 811 C CA . HIS A 1 102 ? 50.350 35.393 -96.463 1.00 88.50 102 HIS A CA 1
ATOM 812 C C . HI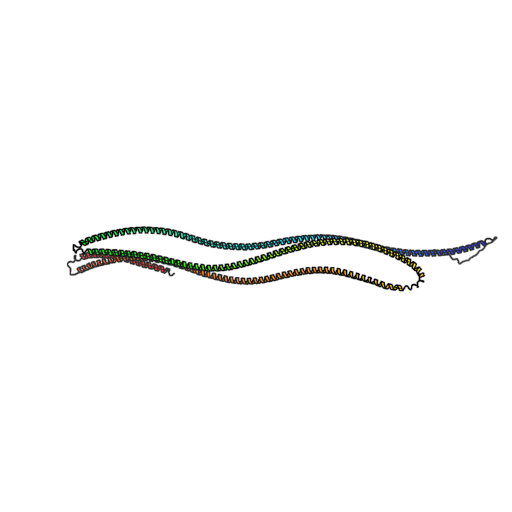S A 1 102 ? 50.745 34.407 -95.360 1.00 88.50 102 HIS A C 1
ATOM 814 O O . HIS A 1 102 ? 50.214 34.503 -94.259 1.00 88.50 102 HIS A O 1
ATOM 820 N N . LEU A 1 103 ? 51.732 33.543 -95.606 1.00 90.50 103 LEU A N 1
ATOM 821 C CA . LEU A 1 103 ? 52.221 32.595 -94.600 1.00 90.50 103 LEU A CA 1
ATOM 822 C C . LEU A 1 103 ? 52.782 33.298 -93.356 1.00 90.50 103 LEU A C 1
ATOM 824 O O . LEU A 1 103 ? 52.556 32.837 -92.243 1.00 90.50 103 LEU A O 1
ATOM 828 N N . ASN A 1 104 ? 53.458 34.438 -93.522 1.00 88.19 104 ASN A N 1
ATOM 829 C CA . ASN A 1 104 ? 53.935 35.240 -92.393 1.00 88.19 104 ASN A CA 1
ATOM 830 C C . ASN A 1 104 ? 52.778 35.803 -91.555 1.00 88.19 104 ASN A C 1
ATOM 832 O O . ASN A 1 104 ? 52.862 35.805 -90.329 1.00 88.19 104 ASN A O 1
ATOM 836 N N . LYS A 1 105 ? 51.685 36.246 -92.193 1.00 89.12 105 LYS A N 1
ATOM 837 C CA . LYS A 1 105 ? 50.477 36.682 -91.473 1.00 89.12 105 LYS A CA 1
ATOM 838 C C . LYS A 1 105 ? 49.824 35.527 -90.718 1.00 89.12 105 LYS A C 1
ATOM 840 O O . LYS A 1 105 ? 49.478 35.701 -89.551 1.00 89.12 105 LYS A O 1
ATOM 845 N N . ASP A 1 106 ? 49.700 34.365 -91.355 1.00 89.81 106 ASP A N 1
ATOM 846 C CA . ASP A 1 106 ? 49.138 33.168 -90.725 1.00 89.81 106 ASP A CA 1
ATOM 847 C C . ASP A 1 106 ? 49.983 32.741 -89.517 1.00 89.81 106 ASP A C 1
ATOM 849 O O . ASP A 1 106 ? 49.436 32.466 -88.451 1.00 89.81 106 ASP A O 1
ATOM 853 N N . LEU A 1 107 ? 51.316 32.782 -89.636 1.00 88.88 107 LEU A N 1
ATOM 854 C CA . LEU A 1 107 ? 52.236 32.466 -88.543 1.00 88.88 107 LEU A CA 1
ATOM 855 C C . LEU A 1 107 ? 52.083 33.433 -87.360 1.00 88.88 107 LEU A C 1
ATOM 857 O O . LEU A 1 107 ? 52.000 32.988 -86.218 1.00 88.88 107 LEU A O 1
ATOM 861 N N . SER A 1 108 ? 51.987 34.743 -87.616 1.00 88.19 108 SER A N 1
ATOM 862 C CA . SER A 1 108 ? 51.747 35.737 -86.558 1.00 88.19 108 SER A CA 1
ATOM 863 C C . SER A 1 108 ? 50.389 35.550 -85.868 1.00 88.19 108 SER A C 1
ATOM 865 O O . SER A 1 108 ? 50.277 35.746 -84.654 1.00 88.19 108 SER A O 1
ATOM 867 N N . SER A 1 109 ? 49.357 35.146 -86.619 1.00 88.62 109 SER A N 1
ATOM 868 C CA . SER A 1 109 ? 48.044 34.817 -86.053 1.00 88.62 109 SER A CA 1
ATOM 869 C C . SER A 1 109 ? 48.121 33.576 -85.164 1.00 88.62 109 SER A C 1
ATOM 871 O O . SER A 1 109 ? 47.609 33.592 -84.046 1.00 88.62 109 SER A O 1
ATOM 873 N N . LEU A 1 110 ? 48.807 32.527 -85.628 1.00 89.19 110 LEU A N 1
ATOM 874 C CA . LEU A 1 110 ? 48.984 31.282 -84.882 1.00 89.19 110 LEU A CA 1
ATOM 875 C C . LEU A 1 110 ? 49.775 31.504 -83.583 1.00 89.19 110 LEU A C 1
ATOM 877 O O . LEU A 1 110 ? 49.423 30.957 -82.542 1.00 89.19 110 LEU A O 1
ATOM 881 N N . GLU A 1 111 ? 50.819 32.337 -83.622 1.00 87.25 111 GLU A N 1
ATOM 882 C CA . GLU A 1 111 ? 51.613 32.685 -82.438 1.00 87.25 111 GLU A CA 1
ATOM 883 C C . GLU A 1 111 ? 50.779 33.450 -81.397 1.00 87.25 111 GLU A C 1
ATOM 885 O O . GLU A 1 111 ? 50.886 33.203 -80.193 1.00 87.25 111 GLU A O 1
ATOM 890 N N . SER A 1 112 ? 49.906 34.349 -81.857 1.00 86.94 112 SER A N 1
ATOM 891 C CA . SER A 1 112 ? 48.988 35.089 -80.984 1.00 86.94 112 SER A CA 1
ATOM 892 C C . SER A 1 112 ? 47.936 34.167 -80.358 1.00 86.94 112 SER A C 1
ATOM 894 O O . SER A 1 112 ? 47.651 34.274 -79.164 1.00 86.94 112 SER A O 1
ATOM 896 N N . GLU A 1 113 ? 47.391 33.223 -81.132 1.00 89.19 113 GLU A N 1
ATOM 897 C CA . GLU A 1 113 ? 46.450 32.218 -80.630 1.00 89.19 113 GLU A CA 1
ATOM 898 C C . GLU A 1 113 ? 47.110 31.286 -79.606 1.00 89.19 113 GLU A C 1
ATOM 900 O O . GLU A 1 113 ? 46.532 31.023 -78.550 1.00 89.19 113 GLU A O 1
ATOM 905 N N . TYR A 1 114 ? 48.343 30.845 -79.870 1.00 90.12 114 TYR A N 1
ATOM 906 C CA . TYR A 1 114 ? 49.120 30.028 -78.941 1.00 90.12 114 TYR A CA 1
ATOM 907 C C . TYR A 1 114 ? 49.311 30.738 -77.592 1.00 90.12 114 TYR A C 1
ATOM 909 O O . TYR A 1 114 ? 48.982 30.161 -76.555 1.00 90.12 114 TYR A O 1
ATOM 917 N N . LYS A 1 115 ? 49.735 32.012 -77.595 1.00 90.44 115 LYS A N 1
ATOM 918 C CA . LYS A 1 115 ? 49.893 32.810 -76.362 1.00 90.44 115 LYS A CA 1
ATOM 919 C C . LYS A 1 115 ? 48.579 32.939 -75.589 1.00 90.44 115 LYS A C 1
ATOM 921 O O . LYS A 1 115 ? 48.551 32.708 -74.382 1.00 90.44 115 LYS A O 1
ATOM 926 N N . ALA A 1 116 ? 47.469 33.214 -76.276 1.00 88.19 116 ALA A N 1
ATOM 927 C CA . ALA A 1 116 ? 46.156 33.302 -75.636 1.00 88.19 116 ALA A CA 1
ATOM 928 C C . ALA A 1 116 ? 45.707 31.961 -75.018 1.00 88.19 116 ALA A C 1
ATOM 930 O O . ALA A 1 116 ? 45.112 31.929 -73.936 1.00 88.19 116 ALA A O 1
ATOM 931 N N . LYS A 1 117 ? 45.997 30.834 -75.682 1.00 90.62 117 LYS A N 1
ATOM 932 C CA . LYS A 1 117 ? 45.709 29.490 -75.155 1.00 90.62 117 LYS A CA 1
ATOM 933 C C . LYS A 1 117 ? 46.589 29.133 -73.961 1.00 90.62 117 LYS A C 1
ATOM 935 O O . LYS A 1 117 ? 46.098 28.510 -73.019 1.00 90.62 117 LYS A O 1
ATOM 940 N N . GLU A 1 118 ? 47.848 29.549 -73.969 1.00 90.00 118 GLU A N 1
ATOM 941 C CA . GLU A 1 118 ? 48.776 29.356 -72.855 1.00 90.00 118 GLU A CA 1
ATOM 942 C C . GLU A 1 118 ? 48.341 30.154 -71.614 1.00 90.00 118 GLU A C 1
ATOM 944 O O . GLU A 1 118 ? 48.266 29.605 -70.512 1.00 90.00 118 GLU A O 1
ATOM 949 N N . GLU A 1 119 ? 47.904 31.403 -71.790 1.00 88.88 119 GLU A N 1
ATOM 950 C CA . GLU A 1 119 ? 47.310 32.204 -70.712 1.00 88.88 119 GLU A CA 1
ATOM 951 C C . GLU A 1 119 ? 46.011 31.587 -70.163 1.00 88.88 119 GLU A C 1
ATOM 953 O O . GLU A 1 119 ? 45.822 31.516 -68.942 1.00 88.88 119 GLU A O 1
ATOM 958 N N . GLN A 1 120 ? 45.128 31.084 -71.038 1.00 90.19 120 GLN A N 1
ATOM 959 C CA . GLN A 1 120 ? 43.916 30.365 -70.620 1.00 90.19 120 GLN A CA 1
ATOM 960 C C . GLN A 1 120 ? 44.250 29.119 -69.796 1.00 90.19 120 GLN A C 1
ATOM 962 O O . GLN A 1 120 ? 43.627 28.890 -68.756 1.00 90.19 120 GLN A O 1
ATOM 967 N N . LYS A 1 121 ? 45.247 28.337 -70.221 1.00 90.69 121 LYS A N 1
ATOM 968 C CA . LYS A 1 121 ? 45.717 27.162 -69.483 1.00 90.69 121 LYS A CA 1
ATOM 969 C C . LYS A 1 121 ? 46.185 27.552 -68.080 1.00 90.69 121 LYS A C 1
ATOM 971 O O . LYS A 1 121 ? 45.714 26.968 -67.108 1.00 90.69 121 LYS A O 1
ATOM 976 N N . HIS A 1 122 ? 47.024 28.579 -67.952 1.00 91.69 122 HIS A N 1
ATOM 977 C CA . HIS A 1 122 ? 47.506 29.041 -66.646 1.00 91.69 122 HIS A CA 1
ATOM 978 C C . HIS A 1 122 ? 46.405 29.592 -65.734 1.00 91.69 122 HIS A C 1
ATOM 980 O O . HIS A 1 122 ? 46.517 29.517 -64.507 1.00 91.69 122 HIS A O 1
ATOM 986 N N . LYS A 1 123 ? 45.338 30.166 -66.298 1.00 91.00 123 LYS A N 1
ATOM 987 C CA . LYS A 1 123 ? 44.165 30.580 -65.519 1.00 91.00 123 LYS A CA 1
ATOM 988 C C . LYS A 1 123 ? 43.404 29.365 -64.980 1.00 91.00 123 LYS A C 1
ATOM 990 O O . LYS A 1 123 ? 43.141 29.303 -63.782 1.00 91.00 123 LYS A O 1
ATOM 995 N N . LEU A 1 124 ? 43.129 28.379 -65.833 1.00 90.12 124 LEU A N 1
ATOM 996 C CA . LEU A 1 124 ? 42.433 27.149 -65.443 1.00 90.12 124 LEU A CA 1
ATOM 997 C C . LEU A 1 124 ? 43.234 26.316 -64.433 1.00 90.12 124 LEU A C 1
ATOM 999 O O . LEU A 1 124 ? 42.657 25.739 -63.515 1.00 90.12 124 LEU A O 1
ATOM 1003 N N . GLU A 1 125 ? 44.562 26.273 -64.555 1.00 91.38 125 GLU A N 1
ATOM 1004 C CA . GLU A 1 125 ? 45.434 25.600 -63.584 1.00 91.38 125 GLU A CA 1
ATOM 1005 C C . GLU A 1 125 ? 45.353 26.245 -62.192 1.00 91.38 125 GLU A C 1
ATOM 1007 O O . GLU A 1 125 ? 45.309 25.528 -61.188 1.00 91.38 125 GLU A O 1
ATOM 1012 N N . ARG A 1 126 ? 45.271 27.583 -62.122 1.00 91.50 126 ARG A N 1
ATOM 1013 C CA . ARG A 1 126 ? 45.068 28.316 -60.861 1.00 91.50 126 ARG A CA 1
ATOM 1014 C C . ARG A 1 126 ? 43.689 28.053 -60.262 1.00 91.50 126 ARG A C 1
ATOM 1016 O O . ARG A 1 126 ? 43.613 27.676 -59.095 1.00 91.50 126 ARG A O 1
ATOM 1023 N N . GLU A 1 127 ? 42.627 28.151 -61.060 1.00 90.94 127 GLU A N 1
ATOM 1024 C CA . GLU A 1 127 ? 41.260 27.842 -60.612 1.00 90.94 127 GLU A CA 1
ATOM 1025 C C . GLU A 1 127 ? 41.148 26.392 -60.108 1.00 90.94 127 GLU A C 1
ATOM 1027 O O . GLU A 1 127 ? 40.556 26.124 -59.062 1.00 90.94 127 GLU A O 1
ATOM 1032 N N . LEU A 1 128 ? 41.788 25.436 -60.790 1.00 90.00 128 LEU A N 1
ATOM 1033 C CA . LEU A 1 128 ? 41.821 24.040 -60.355 1.00 90.00 128 LEU A CA 1
ATOM 1034 C C . LEU A 1 128 ? 42.565 23.864 -59.023 1.00 90.00 128 LEU A C 1
ATOM 1036 O O . LEU A 1 128 ? 42.154 23.048 -58.192 1.00 90.00 128 LEU A O 1
ATOM 1040 N N . ALA A 1 129 ? 43.665 24.589 -58.812 1.00 91.62 129 ALA A N 1
ATOM 1041 C CA . ALA A 1 129 ? 44.406 24.554 -57.554 1.00 91.62 129 ALA A CA 1
ATOM 1042 C C . ALA A 1 129 ? 43.575 25.127 -56.392 1.00 91.62 129 ALA A C 1
ATOM 1044 O O . ALA A 1 129 ? 43.517 24.505 -55.328 1.00 91.62 129 ALA A O 1
ATOM 1045 N N . GLU A 1 130 ? 42.874 26.241 -56.614 1.00 91.06 130 GLU A N 1
ATOM 1046 C CA . GLU A 1 130 ? 41.954 26.844 -55.641 1.00 91.06 130 GLU A CA 1
ATOM 1047 C C . GLU A 1 130 ? 40.795 25.902 -55.301 1.00 91.06 130 GLU A C 1
ATOM 1049 O O . GLU A 1 130 ? 40.527 25.648 -54.126 1.00 91.06 130 GLU A O 1
ATOM 1054 N N . LEU A 1 131 ? 40.169 25.281 -56.306 1.00 90.56 131 LEU A N 1
ATOM 1055 C CA . LEU A 1 131 ? 39.103 24.298 -56.094 1.00 90.56 131 LEU A CA 1
ATOM 1056 C C . LEU A 1 131 ? 39.593 23.069 -55.317 1.00 90.56 131 LEU A C 1
ATOM 1058 O O . LEU A 1 131 ? 38.890 22.570 -54.436 1.00 90.56 131 LEU A O 1
ATOM 1062 N N . LYS A 1 132 ? 40.812 22.583 -55.589 1.00 90.50 132 LYS A N 1
ATOM 1063 C CA . LYS A 1 132 ? 41.422 21.488 -54.815 1.00 90.50 132 LYS A CA 1
ATOM 1064 C C . LYS A 1 132 ? 41.685 21.893 -53.365 1.00 90.50 132 LYS A C 1
ATOM 1066 O O . LYS A 1 132 ? 41.451 21.082 -52.468 1.00 90.50 132 LYS A O 1
ATOM 1071 N N . ALA A 1 133 ? 42.158 23.114 -53.125 1.00 90.06 133 ALA A N 1
ATOM 1072 C CA . ALA A 1 133 ? 42.368 23.634 -51.777 1.00 90.06 133 ALA A CA 1
ATOM 1073 C C . ALA A 1 133 ? 41.037 23.771 -51.019 1.00 90.06 133 ALA A C 1
ATOM 1075 O O . ALA A 1 133 ? 40.927 23.303 -49.884 1.00 90.06 133 ALA A O 1
ATOM 1076 N N . GLN A 1 134 ? 40.005 24.307 -51.673 1.00 89.88 134 GLN A N 1
ATOM 1077 C CA . GLN A 1 134 ? 38.667 24.431 -51.101 1.00 89.88 134 GLN A CA 1
ATOM 1078 C C . GLN A 1 134 ? 38.057 23.064 -50.781 1.00 89.88 134 GLN A C 1
ATOM 1080 O O . GLN A 1 134 ? 37.504 22.878 -49.699 1.00 89.88 134 GLN A O 1
ATOM 1085 N N . LYS A 1 135 ? 38.207 22.079 -51.677 1.00 91.12 135 LYS A N 1
ATOM 1086 C CA . LYS A 1 135 ? 37.751 20.708 -51.426 1.00 91.12 135 LYS A CA 1
ATOM 1087 C C . LYS A 1 135 ? 38.418 20.114 -50.184 1.00 91.12 135 LYS A C 1
ATOM 1089 O O . LYS A 1 135 ? 37.720 19.596 -49.327 1.00 91.12 135 LYS A O 1
ATOM 1094 N N . ARG A 1 136 ? 39.744 20.242 -50.049 1.00 91.81 136 ARG A N 1
ATOM 1095 C CA . ARG A 1 136 ? 40.475 19.747 -48.865 1.00 91.81 136 ARG A CA 1
ATOM 1096 C C . ARG A 1 136 ? 39.992 20.396 -47.570 1.00 91.81 136 ARG A C 1
ATOM 1098 O O . ARG A 1 136 ? 39.875 19.706 -46.563 1.00 91.81 136 ARG A O 1
ATOM 1105 N N . LYS A 1 137 ? 39.708 21.702 -47.598 1.00 93.06 137 LYS A N 1
ATOM 1106 C CA . LYS A 1 137 ? 39.139 22.416 -46.450 1.00 93.06 137 LYS A CA 1
ATOM 1107 C C . LYS A 1 137 ? 37.756 21.867 -46.092 1.00 93.06 137 LYS A C 1
ATOM 1109 O O . LYS A 1 137 ? 37.535 21.502 -44.946 1.00 93.06 137 LYS A O 1
ATOM 1114 N N . ASN A 1 138 ? 36.873 21.728 -47.080 1.00 90.94 138 ASN A N 1
ATOM 1115 C CA . ASN A 1 138 ? 35.538 21.175 -46.866 1.00 90.94 138 ASN A CA 1
ATOM 1116 C C . ASN A 1 138 ? 35.594 19.727 -46.342 1.00 90.94 138 ASN A C 1
ATOM 1118 O O . ASN A 1 138 ? 34.838 19.381 -45.441 1.00 90.94 138 ASN A O 1
ATOM 1122 N N . ASP A 1 139 ? 36.497 18.890 -46.863 1.00 91.31 139 ASP A N 1
ATOM 1123 C CA . ASP A 1 139 ? 36.693 17.515 -46.387 1.00 91.31 139 ASP A CA 1
ATOM 1124 C C . ASP A 1 139 ? 37.143 17.497 -44.911 1.00 91.31 139 ASP A C 1
ATOM 1126 O O . ASP A 1 139 ? 36.648 16.693 -44.119 1.00 91.31 139 ASP A O 1
ATOM 1130 N N . ALA A 1 140 ? 38.033 18.414 -44.510 1.00 89.69 140 ALA A N 1
ATOM 1131 C CA . ALA A 1 140 ? 38.448 18.568 -43.115 1.00 89.69 140 ALA A CA 1
ATOM 1132 C C . ALA A 1 140 ? 37.296 19.042 -42.209 1.00 89.69 140 ALA A C 1
ATOM 1134 O O . ALA A 1 140 ? 37.110 18.492 -41.120 1.00 89.69 140 ALA A O 1
ATOM 1135 N N . ASP A 1 141 ? 36.487 19.998 -42.672 1.00 91.19 141 ASP A N 1
ATOM 1136 C CA . ASP A 1 141 ? 35.305 20.483 -41.951 1.00 91.19 141 ASP A CA 1
ATOM 1137 C C . ASP A 1 141 ? 34.259 19.364 -41.779 1.00 91.19 141 ASP A C 1
ATOM 1139 O O . ASP A 1 141 ? 33.700 19.197 -40.697 1.00 91.19 141 ASP A O 1
ATOM 1143 N N . ILE A 1 142 ? 34.045 18.524 -42.801 1.00 88.44 142 ILE A N 1
ATOM 1144 C CA . ILE A 1 142 ? 33.169 17.342 -42.714 1.00 88.44 142 ILE A CA 1
ATOM 1145 C C . ILE A 1 142 ? 33.657 16.378 -41.626 1.00 88.44 142 ILE A C 1
ATOM 1147 O O . ILE A 1 142 ? 32.854 15.884 -40.832 1.00 88.44 142 ILE A O 1
ATOM 1151 N N . VAL A 1 143 ? 34.963 16.102 -41.564 1.00 91.75 143 VAL A N 1
ATOM 1152 C CA . VAL A 1 143 ? 35.536 15.239 -40.517 1.00 91.75 143 VAL A CA 1
ATOM 1153 C C . VAL A 1 143 ? 35.327 15.852 -39.129 1.00 91.75 143 VAL A C 1
ATOM 1155 O O . VAL A 1 143 ? 34.925 15.138 -38.206 1.00 91.75 143 VAL A O 1
ATOM 1158 N N . LEU A 1 144 ? 35.543 17.162 -38.980 1.00 92.56 144 LEU A N 1
ATOM 1159 C CA . LEU A 1 144 ? 35.310 17.880 -37.727 1.00 92.56 144 LEU A CA 1
ATOM 1160 C C . LEU A 1 144 ? 33.845 17.770 -37.282 1.00 92.56 144 LEU A C 1
ATOM 1162 O O . LEU A 1 144 ? 33.582 17.363 -36.148 1.00 92.56 144 LEU A O 1
ATOM 1166 N N . PHE A 1 145 ? 32.898 18.069 -38.174 1.00 91.50 145 PHE A N 1
ATOM 1167 C CA . PHE A 1 145 ? 31.470 18.002 -37.866 1.00 91.50 145 PHE A CA 1
ATOM 1168 C C . PHE A 1 145 ? 31.016 16.580 -37.537 1.00 91.50 145 PHE A C 1
ATOM 1170 O O . PHE A 1 145 ? 30.284 16.388 -36.571 1.00 91.50 145 PHE A O 1
ATOM 1177 N N . ASN A 1 146 ? 31.500 15.564 -38.254 1.00 90.19 146 ASN A N 1
ATOM 1178 C CA . ASN A 1 146 ? 31.181 14.168 -37.943 1.00 90.19 146 ASN A CA 1
ATOM 1179 C C . ASN A 1 146 ? 31.674 13.752 -36.549 1.00 90.19 146 ASN A C 1
ATOM 1181 O O . ASN A 1 146 ? 30.978 13.030 -35.834 1.00 90.19 146 ASN A O 1
ATOM 1185 N N . ASN A 1 147 ? 32.854 14.218 -36.136 1.00 89.56 147 ASN A N 1
ATOM 1186 C CA . ASN A 1 147 ? 33.357 13.958 -34.789 1.00 89.56 147 ASN A CA 1
ATOM 1187 C C . ASN A 1 147 ? 32.520 14.674 -33.718 1.00 89.56 147 ASN A C 1
ATOM 1189 O O . ASN A 1 147 ? 32.224 14.076 -32.686 1.00 89.56 147 ASN A O 1
ATOM 1193 N N . GLN A 1 148 ? 32.083 15.912 -33.973 1.00 90.00 148 GLN A N 1
ATOM 1194 C CA . GLN A 1 148 ? 31.174 16.633 -33.075 1.00 90.00 148 GLN A CA 1
ATOM 1195 C C . GLN A 1 148 ? 29.805 15.954 -32.967 1.00 90.00 148 GLN A C 1
ATOM 1197 O O . GLN A 1 148 ? 29.276 15.826 -31.866 1.00 90.00 148 GLN A O 1
ATOM 1202 N N . ILE A 1 149 ? 29.251 15.471 -34.084 1.00 87.25 149 ILE A N 1
ATOM 1203 C CA . ILE A 1 149 ? 27.993 14.714 -34.099 1.00 87.25 149 ILE A CA 1
ATOM 1204 C C . ILE A 1 149 ? 28.123 13.466 -33.223 1.00 87.25 149 ILE A C 1
ATOM 1206 O O . ILE A 1 149 ? 27.295 13.274 -32.338 1.00 87.25 149 ILE A O 1
ATOM 1210 N N . ARG A 1 150 ? 29.194 12.674 -33.380 1.00 89.62 150 ARG A N 1
ATOM 1211 C CA . ARG A 1 150 ? 29.428 11.488 -32.534 1.00 89.62 150 ARG A CA 1
ATOM 1212 C C . ARG A 1 150 ? 29.544 11.829 -31.048 1.00 89.62 150 ARG A C 1
ATOM 1214 O O . ARG A 1 150 ? 29.014 11.102 -30.209 1.00 89.62 150 ARG A O 1
ATOM 1221 N N . ASP A 1 151 ? 30.233 12.918 -30.706 1.00 89.62 151 ASP A N 1
ATOM 1222 C CA . ASP A 1 151 ? 30.341 13.377 -29.316 1.00 89.62 151 ASP A CA 1
ATOM 1223 C C . ASP A 1 151 ? 28.966 13.776 -28.750 1.00 89.62 151 ASP A C 1
ATOM 1225 O O . ASP A 1 151 ? 28.601 13.372 -27.643 1.00 89.62 151 ASP A O 1
ATOM 1229 N N . PHE A 1 152 ? 28.150 14.492 -29.529 1.00 89.12 152 PHE A N 1
ATOM 1230 C CA . PHE A 1 152 ? 26.785 14.835 -29.131 1.00 89.12 152 PHE A CA 1
ATOM 1231 C C . PHE A 1 152 ? 25.865 13.617 -29.024 1.00 89.12 152 PHE A C 1
ATOM 1233 O O . PHE A 1 152 ? 25.098 13.537 -28.066 1.00 89.12 152 PHE A O 1
ATOM 1240 N N . GLU A 1 153 ? 25.958 12.647 -29.932 1.00 87.12 153 GLU A N 1
ATOM 1241 C CA . GLU A 1 153 ? 25.215 11.383 -29.854 1.00 87.12 153 GLU A CA 1
ATOM 1242 C C . GLU A 1 153 ? 25.573 10.601 -28.583 1.00 87.12 153 GLU A C 1
ATOM 1244 O O . GLU A 1 153 ? 24.685 10.118 -27.877 1.00 87.12 153 GLU A O 1
ATOM 1249 N N . SER A 1 154 ? 26.862 10.539 -28.235 1.00 89.00 154 SER A N 1
ATOM 1250 C CA . SER A 1 154 ? 27.346 9.905 -27.001 1.00 89.00 154 SER A CA 1
ATOM 1251 C C . SER A 1 154 ? 26.828 10.614 -25.741 1.00 89.00 154 SER A C 1
ATOM 1253 O O . SER A 1 154 ? 26.302 9.979 -24.815 1.00 89.00 154 SER A O 1
ATOM 1255 N N . LYS A 1 155 ? 26.896 11.953 -25.714 1.00 89.00 155 LYS A N 1
ATOM 1256 C CA . LYS A 1 155 ? 26.339 12.774 -24.625 1.00 89.00 155 LYS A CA 1
ATOM 1257 C C . LYS A 1 155 ? 24.828 12.593 -24.495 1.00 89.00 155 LYS A C 1
ATOM 1259 O O . LYS A 1 155 ? 24.327 12.446 -23.379 1.00 89.00 155 LYS A O 1
ATOM 1264 N N . LEU A 1 156 ? 24.103 12.546 -25.612 1.00 86.81 156 LEU A N 1
ATOM 1265 C CA . LEU A 1 156 ? 22.660 12.316 -25.638 1.00 86.81 156 LEU A CA 1
ATOM 1266 C C . LEU A 1 156 ? 22.303 10.922 -25.110 1.00 86.81 156 LEU A C 1
ATOM 1268 O O . LEU A 1 156 ? 21.396 10.798 -24.288 1.00 86.81 156 LEU A O 1
ATOM 1272 N N . ALA A 1 157 ? 23.032 9.883 -25.524 1.00 88.88 157 ALA A N 1
ATOM 1273 C CA . ALA A 1 157 ? 22.837 8.521 -25.033 1.00 88.88 157 ALA A CA 1
ATOM 1274 C C . ALA A 1 157 ? 23.047 8.430 -23.512 1.00 88.88 157 ALA A C 1
ATOM 1276 O O . ALA A 1 157 ? 22.225 7.840 -22.807 1.00 88.88 157 ALA A O 1
ATOM 1277 N N . THR A 1 158 ? 24.096 9.079 -23.000 1.00 89.25 158 THR A N 1
ATOM 1278 C CA . THR A 1 158 ? 24.390 9.157 -21.560 1.00 89.25 158 THR A CA 1
ATOM 1279 C C . THR A 1 158 ? 23.287 9.899 -20.804 1.00 89.25 158 THR A C 1
ATOM 1281 O O . THR A 1 158 ? 22.781 9.409 -19.794 1.00 89.25 158 THR A O 1
ATOM 1284 N N . SER A 1 159 ? 22.854 11.052 -21.318 1.00 87.19 159 SER A N 1
ATOM 1285 C CA . SER A 1 159 ? 21.768 11.837 -20.722 1.00 87.19 159 SER A CA 1
ATOM 1286 C C . SER A 1 159 ? 20.447 11.055 -20.687 1.00 87.19 159 SER A C 1
ATOM 1288 O O . SER A 1 159 ? 19.773 11.016 -19.659 1.00 87.19 159 SER A O 1
ATOM 1290 N N . ASN A 1 160 ? 20.118 10.328 -21.760 1.00 86.50 160 ASN A N 1
ATOM 1291 C CA . ASN A 1 160 ? 18.941 9.457 -21.815 1.00 86.50 160 ASN A CA 1
ATOM 1292 C C . ASN A 1 160 ? 19.018 8.286 -20.827 1.00 86.50 160 ASN A C 1
ATOM 1294 O O . ASN A 1 160 ? 18.002 7.905 -20.241 1.00 86.50 160 ASN A O 1
ATOM 1298 N N . ALA A 1 161 ? 20.200 7.697 -20.632 1.00 89.06 161 ALA A N 1
ATOM 1299 C CA . ALA A 1 161 ? 20.394 6.655 -19.628 1.00 89.06 161 ALA A CA 1
ATOM 1300 C C . ALA A 1 161 ? 20.156 7.203 -18.210 1.00 89.06 161 ALA A C 1
ATOM 1302 O O . ALA A 1 161 ? 19.407 6.597 -17.440 1.00 89.06 161 ALA A O 1
ATOM 1303 N N . ASN A 1 162 ? 20.703 8.385 -17.907 1.00 87.69 162 ASN A N 1
ATOM 1304 C CA . ASN A 1 162 ? 20.486 9.079 -16.635 1.00 87.69 162 ASN A CA 1
ATOM 1305 C C . ASN A 1 162 ? 19.006 9.430 -16.421 1.00 87.69 162 ASN A C 1
ATOM 1307 O O . ASN A 1 162 ? 18.475 9.216 -15.332 1.00 87.69 162 ASN A O 1
ATOM 1311 N N . PHE A 1 163 ? 18.314 9.904 -17.461 1.00 87.19 163 PHE A N 1
ATOM 1312 C CA . PHE A 1 163 ? 16.881 10.196 -17.405 1.00 87.19 163 PHE A CA 1
ATOM 1313 C C . PHE A 1 163 ? 16.056 8.947 -17.062 1.00 87.19 163 PHE A C 1
ATOM 1315 O O . PHE A 1 163 ? 15.256 8.974 -16.128 1.00 87.19 163 PHE A O 1
ATOM 1322 N N . LYS A 1 164 ? 16.308 7.815 -17.735 1.00 86.88 164 LYS A N 1
ATOM 1323 C CA . LYS A 1 164 ? 15.640 6.535 -17.426 1.00 86.88 164 LYS A CA 1
ATOM 1324 C C . LYS A 1 164 ? 15.930 6.045 -16.007 1.00 86.88 164 LYS A C 1
ATOM 1326 O O . LYS A 1 164 ? 15.078 5.418 -15.379 1.00 86.88 164 LYS A O 1
ATOM 1331 N N . GLN A 1 165 ? 17.139 6.284 -15.501 1.00 89.75 165 GLN A N 1
ATOM 1332 C CA . GLN A 1 165 ? 17.488 5.949 -14.123 1.00 89.75 165 GLN A CA 1
ATOM 1333 C C . GLN A 1 165 ? 16.710 6.815 -13.124 1.00 89.75 165 GLN A C 1
ATOM 1335 O O . GLN A 1 165 ? 16.161 6.271 -12.165 1.00 89.75 165 GLN A O 1
ATOM 1340 N N . LEU A 1 166 ? 16.610 8.123 -13.372 1.00 86.69 166 LEU A N 1
ATOM 1341 C CA . LEU A 1 166 ? 15.808 9.042 -12.562 1.00 86.69 166 LEU A CA 1
ATOM 1342 C C . LEU A 1 166 ? 14.321 8.667 -12.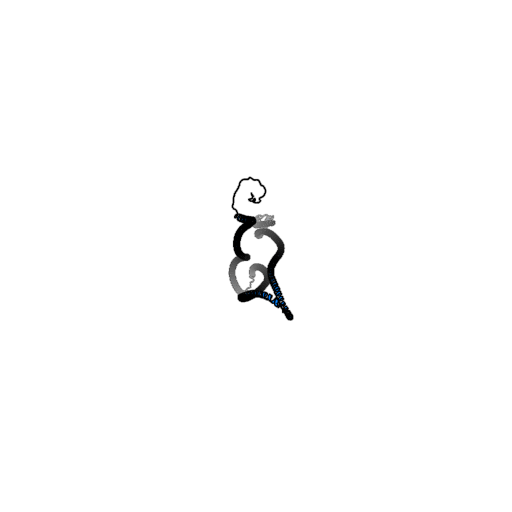578 1.00 86.69 166 LEU A C 1
ATOM 1344 O O . LEU A 1 166 ? 13.701 8.641 -11.520 1.00 86.69 166 LEU A O 1
ATOM 1348 N N . GLU A 1 167 ? 13.757 8.291 -13.729 1.00 84.75 167 GLU A N 1
ATOM 1349 C CA . GLU A 1 167 ? 12.377 7.782 -13.822 1.00 84.75 167 GLU A CA 1
ATOM 1350 C C . GLU A 1 167 ? 12.142 6.576 -12.903 1.00 84.75 167 GLU A C 1
ATOM 1352 O O . GLU A 1 167 ? 11.169 6.542 -12.149 1.00 84.75 167 GLU A O 1
ATOM 1357 N N . ARG A 1 168 ? 13.061 5.601 -12.904 1.00 88.00 168 ARG A N 1
ATOM 1358 C CA . ARG A 1 168 ? 12.972 4.430 -12.014 1.00 88.00 168 ARG A CA 1
ATOM 1359 C C . ARG A 1 168 ? 13.082 4.812 -10.539 1.00 88.00 168 ARG A C 1
ATOM 1361 O O . ARG A 1 168 ? 12.385 4.232 -9.706 1.00 88.00 168 ARG A O 1
ATOM 1368 N N . GLN A 1 169 ? 13.947 5.771 -10.204 1.00 88.75 169 GLN A N 1
ATOM 1369 C CA . GLN A 1 169 ? 14.069 6.284 -8.836 1.00 88.75 169 GLN A CA 1
ATOM 1370 C C . GLN A 1 169 ? 12.785 6.987 -8.389 1.00 88.75 169 GLN A C 1
ATOM 1372 O O . GLN A 1 169 ? 12.298 6.712 -7.296 1.00 88.75 169 GLN A O 1
ATOM 1377 N N . ILE A 1 170 ? 12.191 7.822 -9.246 1.00 85.00 170 ILE A N 1
ATOM 1378 C CA . ILE A 1 170 ? 10.908 8.486 -8.978 1.00 85.00 170 ILE A CA 1
ATOM 1379 C C . ILE A 1 170 ? 9.807 7.454 -8.724 1.00 85.00 170 ILE A C 1
ATOM 1381 O O . ILE A 1 170 ? 9.049 7.601 -7.767 1.00 85.00 170 ILE A O 1
ATOM 1385 N N . GLU A 1 171 ? 9.730 6.393 -9.528 1.00 86.81 171 GLU A N 1
ATOM 1386 C CA . GLU A 1 171 ? 8.719 5.346 -9.346 1.00 86.81 171 GLU A CA 1
ATOM 1387 C C . GLU A 1 171 ? 8.924 4.553 -8.045 1.00 86.81 171 GLU A C 1
ATOM 1389 O O . GLU A 1 171 ? 7.969 4.232 -7.330 1.00 86.81 171 GLU A O 1
ATOM 1394 N N . THR A 1 172 ? 10.186 4.316 -7.678 1.00 89.31 172 THR A N 1
ATOM 1395 C CA . THR A 1 172 ? 10.546 3.695 -6.396 1.00 89.31 172 THR A CA 1
ATOM 1396 C C . THR A 1 172 ? 10.113 4.580 -5.227 1.00 89.31 172 THR A C 1
ATOM 1398 O O . THR A 1 172 ? 9.438 4.103 -4.315 1.00 89.31 172 THR A O 1
ATOM 1401 N N . TYR A 1 173 ? 10.412 5.882 -5.277 1.00 88.12 173 TYR A N 1
ATOM 1402 C CA . TYR A 1 173 ? 10.009 6.829 -4.237 1.00 88.12 173 TYR A CA 1
ATOM 1403 C C . TYR A 1 173 ? 8.495 7.015 -4.152 1.00 88.12 173 TYR A C 1
ATOM 1405 O O . TYR A 1 173 ? 7.966 7.141 -3.051 1.00 88.12 173 TYR A O 1
ATOM 1413 N N . ARG A 1 174 ? 7.769 6.983 -5.276 1.00 87.50 174 ARG A N 1
ATOM 1414 C CA . ARG A 1 174 ? 6.296 6.981 -5.272 1.00 87.50 174 ARG A CA 1
ATOM 1415 C C . ARG A 1 174 ? 5.740 5.754 -4.561 1.00 87.50 174 ARG A C 1
ATOM 1417 O O . ARG A 1 174 ? 4.861 5.892 -3.713 1.00 87.50 174 ARG A O 1
ATOM 1424 N N . SER A 1 175 ? 6.277 4.577 -4.868 1.00 87.38 175 SER A N 1
ATOM 1425 C CA . SER A 1 175 ? 5.882 3.326 -4.215 1.00 87.38 175 SER A CA 1
ATOM 1426 C C . SER A 1 175 ? 6.175 3.357 -2.710 1.00 87.38 175 SER A C 1
ATOM 1428 O O . SER A 1 175 ? 5.339 2.954 -1.899 1.00 87.38 175 SER A O 1
ATOM 1430 N N . GLU A 1 176 ? 7.333 3.893 -2.318 1.00 90.19 176 GLU A N 1
ATOM 1431 C CA . GLU A 1 176 ? 7.709 4.068 -0.914 1.00 90.19 176 GLU A CA 1
ATOM 1432 C C . GLU A 1 176 ? 6.796 5.068 -0.188 1.00 90.19 176 GLU A C 1
ATOM 1434 O O . GLU A 1 176 ? 6.343 4.782 0.919 1.00 90.19 176 GLU A O 1
ATOM 1439 N N . LEU A 1 177 ? 6.435 6.184 -0.829 1.00 87.94 177 LEU A N 1
ATOM 1440 C CA . LEU A 1 177 ? 5.472 7.161 -0.307 1.00 87.94 177 LEU A CA 1
ATOM 1441 C C . LEU A 1 177 ? 4.093 6.543 -0.060 1.00 87.94 177 LEU A C 1
ATOM 1443 O O . LEU A 1 177 ? 3.511 6.755 1.003 1.00 87.94 177 LEU A O 1
ATOM 1447 N N . VAL A 1 178 ? 3.584 5.745 -1.004 1.00 90.31 178 VAL A N 1
ATOM 1448 C CA . VAL A 1 178 ? 2.308 5.028 -0.837 1.00 90.31 178 VAL A CA 1
ATOM 1449 C C . VAL A 1 178 ? 2.383 4.063 0.347 1.00 90.31 178 VAL A C 1
ATOM 1451 O O . VAL A 1 178 ? 1.455 4.005 1.159 1.00 90.31 178 VAL A O 1
ATOM 1454 N N . ARG A 1 179 ? 3.503 3.343 0.498 1.00 90.06 179 ARG A N 1
ATOM 1455 C CA . ARG A 1 179 ? 3.715 2.439 1.636 1.00 90.06 179 ARG A CA 1
ATOM 1456 C C . ARG A 1 179 ? 3.761 3.199 2.961 1.00 90.06 179 ARG A C 1
ATOM 1458 O O . ARG A 1 179 ? 3.105 2.786 3.913 1.00 90.06 179 ARG A O 1
ATOM 1465 N N . LEU A 1 180 ? 4.488 4.314 3.018 1.00 87.62 180 LEU A N 1
ATOM 1466 C CA . LEU A 1 180 ? 4.593 5.157 4.211 1.00 87.62 180 LEU A CA 1
ATOM 1467 C C . LEU A 1 180 ? 3.246 5.775 4.603 1.00 87.62 180 LEU A C 1
ATOM 1469 O O . LEU A 1 180 ? 2.922 5.811 5.790 1.00 87.62 180 LEU A O 1
ATOM 1473 N N . GLU A 1 181 ? 2.432 6.214 3.640 1.00 87.81 181 GLU A N 1
ATOM 1474 C CA . GLU A 1 181 ? 1.096 6.744 3.936 1.00 87.81 181 GLU A CA 1
ATOM 1475 C C . GLU A 1 181 ? 0.158 5.638 4.447 1.00 87.81 181 GLU A C 1
ATOM 1477 O O . GLU A 1 181 ? -0.579 5.850 5.411 1.00 87.81 181 GLU A O 1
ATOM 1482 N N . SER A 1 182 ? 0.240 4.428 3.883 1.00 87.38 182 SER A N 1
ATOM 1483 C CA . SER A 1 182 ? -0.479 3.258 4.404 1.00 87.38 182 SER A CA 1
ATOM 1484 C C . SER A 1 182 ? -0.046 2.913 5.838 1.00 87.38 182 SER A C 1
ATOM 1486 O O . SER A 1 182 ? -0.890 2.710 6.714 1.00 87.38 182 SER A O 1
ATOM 1488 N N . ASP A 1 183 ? 1.260 2.903 6.120 1.00 88.44 183 ASP A N 1
ATOM 1489 C CA . ASP A 1 183 ? 1.799 2.666 7.465 1.00 88.44 183 ASP A CA 1
ATOM 1490 C C . ASP A 1 183 ? 1.345 3.733 8.465 1.00 88.44 183 ASP A C 1
ATOM 1492 O O . ASP A 1 183 ? 0.956 3.410 9.590 1.00 88.44 183 ASP A O 1
ATOM 1496 N N . LYS A 1 184 ? 1.335 5.006 8.060 1.00 88.81 184 LYS A N 1
ATOM 1497 C CA . LYS A 1 184 ? 0.818 6.117 8.866 1.00 88.81 184 LYS A CA 1
ATOM 1498 C C . LYS A 1 184 ? -0.667 5.935 9.182 1.00 88.81 184 LYS A C 1
ATOM 1500 O O . LYS A 1 184 ? -1.054 6.083 10.341 1.00 88.81 184 LYS A O 1
ATOM 1505 N N . GLN A 1 185 ? -1.493 5.566 8.201 1.00 87.38 185 GLN A N 1
ATOM 1506 C CA . GLN A 1 185 ? -2.918 5.290 8.423 1.00 87.38 185 GLN A CA 1
ATOM 1507 C C . GLN A 1 185 ? -3.135 4.104 9.372 1.00 87.38 185 GLN A C 1
ATOM 1509 O O . GLN A 1 185 ? -4.003 4.1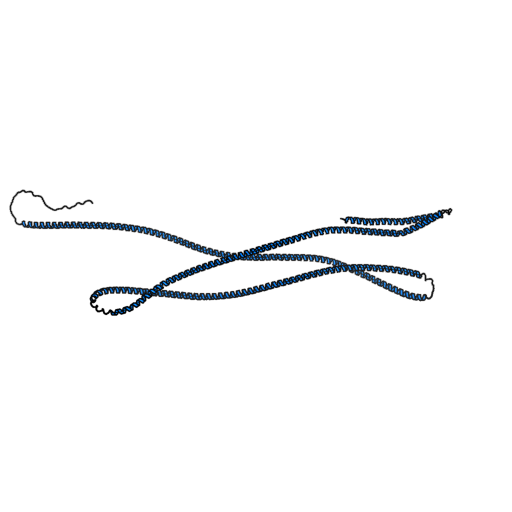62 10.246 1.00 87.38 185 GLN A O 1
ATOM 1514 N N . ASN A 1 186 ? -2.336 3.044 9.246 1.00 87.94 186 ASN A N 1
ATOM 1515 C CA . ASN A 1 186 ? -2.407 1.889 10.139 1.00 87.94 186 ASN A CA 1
ATOM 1516 C C . ASN A 1 186 ? -1.985 2.248 11.569 1.00 87.94 186 ASN A C 1
ATOM 1518 O O . ASN A 1 186 ? -2.720 1.953 12.513 1.00 87.94 186 ASN A O 1
ATOM 1522 N N . LYS A 1 187 ? -0.872 2.974 11.738 1.00 88.00 187 LYS A N 1
ATOM 1523 C CA . LYS A 1 187 ? -0.436 3.475 13.051 1.00 88.00 187 LYS A CA 1
ATOM 1524 C C . LYS A 1 187 ? -1.463 4.417 13.679 1.00 88.00 187 LYS A C 1
ATOM 1526 O O . LYS A 1 187 ? -1.670 4.345 14.887 1.00 88.00 187 LYS A O 1
ATOM 1531 N N . GLN A 1 188 ? -2.147 5.244 12.886 1.00 86.56 188 GLN A N 1
ATOM 1532 C CA . GLN A 1 188 ? -3.237 6.092 13.373 1.00 86.56 188 GLN A CA 1
ATOM 1533 C C . GLN A 1 188 ? -4.418 5.253 13.884 1.00 86.56 188 GLN A C 1
ATOM 1535 O O . GLN A 1 188 ? -4.882 5.472 15.002 1.00 86.56 188 GLN A O 1
ATOM 1540 N N . LYS A 1 189 ? -4.850 4.231 13.130 1.00 88.38 189 LYS A N 1
ATOM 1541 C CA . LYS A 1 189 ? -5.899 3.295 13.580 1.00 88.38 189 LYS A CA 1
ATOM 1542 C C . LYS A 1 189 ? -5.514 2.585 14.878 1.00 88.38 189 LYS A C 1
ATOM 1544 O O . LYS A 1 189 ? -6.361 2.398 15.753 1.00 88.38 189 LYS A O 1
ATOM 1549 N N . ASP A 1 190 ? -4.255 2.186 15.021 1.00 88.75 190 ASP A N 1
ATOM 1550 C CA . ASP A 1 190 ? -3.775 1.547 16.245 1.00 88.75 190 ASP A CA 1
ATOM 1551 C C . ASP A 1 190 ? -3.689 2.530 17.417 1.00 88.75 190 ASP A C 1
ATOM 1553 O O . ASP A 1 190 ? -4.092 2.180 18.530 1.00 88.75 190 ASP A O 1
ATOM 1557 N N . ALA A 1 191 ? -3.279 3.778 17.179 1.00 83.56 191 ALA A N 1
ATOM 1558 C CA . ALA A 1 191 ? -3.333 4.842 18.177 1.00 83.56 191 ALA A CA 1
ATOM 1559 C C . ALA A 1 191 ? -4.775 5.102 18.648 1.00 83.56 191 ALA A C 1
ATOM 1561 O O . ALA A 1 191 ? -5.019 5.184 19.854 1.00 83.56 191 ALA A O 1
ATOM 1562 N N . ASP A 1 192 ? -5.749 5.134 17.736 1.00 88.38 192 ASP A N 1
ATOM 1563 C CA . ASP A 1 192 ? -7.167 5.306 18.067 1.00 88.38 192 ASP A CA 1
ATOM 1564 C C . ASP A 1 192 ? -7.718 4.110 18.864 1.00 88.38 192 ASP A C 1
ATOM 1566 O O . ASP A 1 192 ? -8.419 4.283 19.870 1.00 88.38 192 ASP A O 1
ATOM 1570 N N . LYS A 1 193 ? -7.324 2.876 18.509 1.00 87.25 193 LYS A N 1
ATOM 1571 C CA . LYS A 1 193 ? -7.624 1.679 19.316 1.00 87.25 193 LYS A CA 1
ATOM 1572 C C . LYS A 1 193 ? -7.028 1.787 20.717 1.00 87.25 193 LYS A C 1
ATOM 1574 O O . LYS A 1 193 ? -7.730 1.504 21.690 1.00 87.25 193 LYS A O 1
ATOM 1579 N N . VAL A 1 194 ? -5.767 2.198 20.853 1.00 85.94 194 VAL A N 1
ATOM 1580 C CA . VAL A 1 194 ? -5.122 2.396 22.162 1.00 85.94 194 VAL A CA 1
ATOM 1581 C C . VAL A 1 194 ? -5.845 3.481 22.957 1.00 85.94 194 VAL A C 1
ATOM 1583 O O . VAL A 1 194 ? -6.136 3.266 24.133 1.00 85.94 194 VAL A O 1
ATOM 1586 N N . LYS A 1 195 ? -6.228 4.595 22.326 1.00 87.75 195 LYS A N 1
ATOM 1587 C CA . LYS A 1 195 ? -6.975 5.691 22.958 1.00 87.75 195 LYS A CA 1
ATOM 1588 C C . LYS A 1 195 ? -8.341 5.225 23.470 1.00 87.75 195 LYS A C 1
ATOM 1590 O O . LYS A 1 195 ? -8.691 5.516 24.613 1.00 87.75 195 LYS A O 1
ATOM 1595 N N . SER A 1 196 ? -9.071 4.420 22.693 1.00 84.12 196 SER A N 1
ATOM 1596 C CA . SER A 1 196 ? -10.341 3.823 23.138 1.00 84.12 196 SER A CA 1
ATOM 1597 C C . SER A 1 196 ? -10.156 2.831 24.297 1.00 84.12 196 SER A C 1
ATOM 1599 O O . SER A 1 196 ? -10.922 2.852 25.264 1.00 84.12 196 SER A O 1
ATOM 1601 N N . LYS A 1 197 ? -9.104 1.996 24.262 1.00 87.19 197 LYS A N 1
ATOM 1602 C CA . LYS A 1 197 ? -8.746 1.096 25.370 1.00 87.19 197 LYS A CA 1
ATOM 1603 C C . LYS A 1 197 ? -8.372 1.888 26.623 1.00 87.19 197 LYS A C 1
ATOM 1605 O O . LYS A 1 197 ? -8.778 1.505 27.717 1.00 87.19 197 LYS A O 1
ATOM 1610 N N . LEU A 1 198 ? -7.641 2.991 26.476 1.00 85.75 198 LEU A N 1
ATOM 1611 C CA . LEU A 1 198 ? -7.268 3.877 27.576 1.00 85.75 198 LEU A CA 1
ATOM 1612 C C . LEU A 1 198 ? -8.502 4.548 28.189 1.00 85.75 198 LEU A C 1
ATOM 1614 O O . LEU A 1 198 ? -8.620 4.576 29.410 1.00 85.75 198 LEU A O 1
ATOM 1618 N N . ALA A 1 199 ? -9.445 5.018 27.369 1.00 83.38 199 ALA A N 1
ATOM 1619 C CA . ALA A 1 199 ? -10.714 5.569 27.841 1.00 83.38 199 ALA A CA 1
ATOM 1620 C C . ALA A 1 199 ? -11.518 4.530 28.644 1.00 83.38 199 ALA A C 1
ATOM 1622 O O . ALA A 1 199 ? -11.964 4.824 29.752 1.00 83.38 199 ALA A O 1
ATOM 1623 N N . LYS A 1 200 ? -11.609 3.283 28.153 1.00 87.81 200 LYS A N 1
ATOM 1624 C CA . LYS A 1 200 ? -12.222 2.170 28.904 1.00 87.81 200 LYS A CA 1
ATOM 1625 C C . LYS A 1 200 ? -11.495 1.888 30.221 1.00 87.81 200 LYS A C 1
ATOM 1627 O O . LYS A 1 200 ? -12.144 1.724 31.247 1.00 87.81 200 LYS A O 1
ATOM 1632 N N . LYS A 1 201 ? -10.156 1.863 30.221 1.00 86.75 201 LYS A N 1
ATOM 1633 C CA . LYS A 1 201 ? -9.366 1.672 31.449 1.00 86.75 201 LYS A CA 1
ATOM 1634 C C . LYS A 1 201 ? -9.561 2.814 32.448 1.00 86.75 201 LYS A C 1
ATOM 1636 O O . LYS A 1 201 ? -9.705 2.532 33.630 1.00 86.75 201 LYS A O 1
ATOM 1641 N N . ARG A 1 202 ? -9.624 4.072 31.997 1.00 85.94 202 ARG A N 1
ATOM 1642 C CA . ARG A 1 202 ? -9.930 5.233 32.854 1.00 85.94 202 ARG A CA 1
ATOM 1643 C C . ARG A 1 202 ? -11.319 5.129 33.474 1.00 85.94 202 ARG A C 1
ATOM 1645 O O . ARG A 1 202 ? -11.461 5.369 34.665 1.00 85.94 202 ARG A O 1
ATOM 1652 N N . TYR A 1 203 ? -12.316 4.710 32.697 1.00 87.44 203 TYR A N 1
ATOM 1653 C CA . TYR A 1 203 ? -13.651 4.440 33.225 1.00 87.44 203 TYR A CA 1
ATOM 1654 C C . TYR A 1 203 ? -13.629 3.337 34.294 1.00 87.44 203 TYR A C 1
ATOM 1656 O O . TYR A 1 203 ? -14.180 3.518 35.376 1.00 87.44 203 TYR A O 1
ATOM 1664 N N . PHE A 1 204 ? -12.938 2.219 34.042 1.00 87.06 204 PHE A N 1
ATOM 1665 C CA . PHE A 1 204 ? -12.794 1.167 35.051 1.00 87.06 204 PHE A CA 1
ATOM 1666 C C . PHE A 1 204 ? -12.060 1.642 36.306 1.00 87.06 204 PHE A C 1
ATOM 1668 O O . PHE A 1 204 ? -12.450 1.245 37.400 1.00 87.06 204 PHE A O 1
ATOM 1675 N N . LEU A 1 205 ? -11.049 2.503 36.164 1.00 86.06 205 LEU A N 1
ATOM 1676 C CA . LEU A 1 205 ? -10.339 3.103 37.292 1.00 86.06 205 LEU A CA 1
ATOM 1677 C C . LEU A 1 205 ? -11.285 3.955 38.151 1.00 86.06 205 LEU A C 1
ATOM 1679 O O . LEU A 1 205 ? -11.355 3.744 39.354 1.00 86.06 205 LEU A O 1
ATOM 1683 N N . PHE A 1 206 ? -12.094 4.816 37.526 1.00 88.50 206 PHE A N 1
ATOM 1684 C CA . PHE A 1 206 ? -13.114 5.616 38.214 1.00 88.50 206 PHE A CA 1
ATOM 1685 C C . PHE A 1 206 ? -14.145 4.742 38.957 1.00 88.50 206 PHE A C 1
ATOM 1687 O O . PHE A 1 206 ? -14.508 5.003 40.107 1.00 88.50 206 PHE A O 1
ATOM 1694 N N . VAL A 1 207 ? -14.600 3.650 38.331 1.00 87.00 207 VAL A N 1
ATOM 1695 C CA . VAL A 1 207 ? -15.510 2.691 38.979 1.00 87.00 207 VAL A CA 1
ATOM 1696 C C . VAL A 1 207 ? -14.829 1.989 40.161 1.00 87.00 207 VAL A C 1
ATOM 1698 O O . VAL A 1 207 ? -15.461 1.781 41.195 1.00 87.00 207 VAL A O 1
ATOM 1701 N N . LEU A 1 208 ? -13.547 1.643 40.048 1.00 83.56 208 LEU A N 1
ATOM 1702 C CA . LEU A 1 208 ? -12.765 1.058 41.140 1.00 83.56 208 LEU A CA 1
ATOM 1703 C C . LEU A 1 208 ? -12.581 2.037 42.302 1.00 83.56 208 LEU A C 1
ATOM 1705 O O . LEU A 1 208 ? -12.812 1.650 43.443 1.00 83.56 208 LEU A O 1
ATOM 1709 N N . GLU A 1 209 ? -12.248 3.297 42.025 1.00 84.56 209 GLU A N 1
ATOM 1710 C CA . GLU A 1 209 ? -12.113 4.349 43.039 1.00 84.56 209 GLU A CA 1
ATOM 1711 C C . GLU A 1 209 ? -13.426 4.567 43.803 1.00 84.56 209 GLU A C 1
ATOM 1713 O O . GLU A 1 209 ? -13.423 4.629 45.035 1.00 84.56 209 GLU A O 1
ATOM 1718 N N . SER A 1 210 ? -14.571 4.590 43.107 1.00 81.94 210 SER A N 1
ATOM 1719 C CA . SER A 1 210 ? -15.879 4.709 43.772 1.00 81.94 210 SER A CA 1
ATOM 1720 C C . SER A 1 210 ? -16.206 3.487 44.642 1.00 81.94 210 SER A C 1
ATOM 1722 O O . SER A 1 210 ? -16.678 3.638 45.772 1.00 81.94 210 SER A O 1
ATOM 1724 N N . LYS A 1 211 ? -15.878 2.269 44.185 1.00 85.12 211 LYS A N 1
ATOM 1725 C CA . LYS A 1 211 ? -15.983 1.048 45.004 1.00 85.12 211 LYS A CA 1
ATOM 1726 C C . LYS A 1 211 ? -15.046 1.075 46.210 1.00 85.12 211 LYS A C 1
ATOM 1728 O O . LYS A 1 211 ? -15.440 0.633 47.284 1.00 85.12 211 LYS A O 1
ATOM 1733 N N . GLN A 1 212 ? -13.841 1.616 46.067 1.00 85.00 212 GLN A N 1
ATOM 1734 C CA . GLN A 1 212 ? -12.878 1.735 47.158 1.00 85.00 212 GLN A CA 1
ATOM 1735 C C . GLN A 1 212 ? -13.357 2.739 48.218 1.00 85.00 212 GLN A C 1
ATOM 1737 O O . GLN A 1 212 ? -13.227 2.480 49.414 1.00 85.00 212 GLN A O 1
ATOM 1742 N N . GLN A 1 213 ? -13.992 3.844 47.809 1.00 85.25 213 GLN A N 1
ATOM 1743 C CA . GLN A 1 213 ? -14.663 4.751 48.747 1.00 85.25 213 GLN A CA 1
ATOM 1744 C C . GLN A 1 213 ? -15.847 4.085 49.459 1.00 85.25 213 GLN A C 1
ATOM 1746 O O . GLN A 1 213 ? -15.979 4.222 50.676 1.00 85.25 213 GLN A O 1
ATOM 1751 N N . LY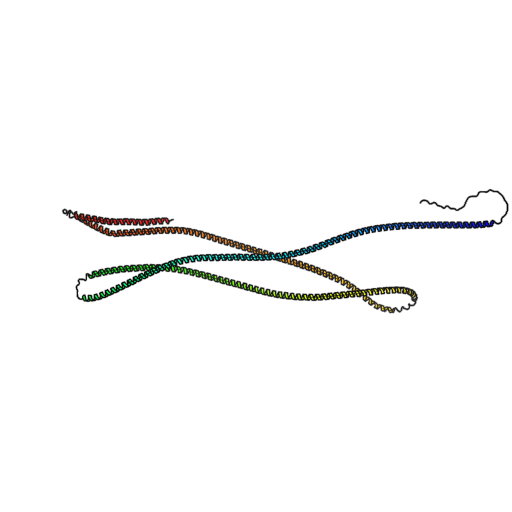S A 1 214 ? -16.666 3.312 48.732 1.00 87.38 214 LYS A N 1
ATOM 1752 C CA . LYS A 1 214 ? -17.758 2.517 49.316 1.00 87.38 214 LYS A CA 1
ATOM 1753 C C . LYS A 1 214 ? -17.226 1.508 50.341 1.00 87.38 214 LYS A C 1
ATOM 1755 O O . LYS A 1 214 ? -17.800 1.368 51.414 1.00 87.38 214 LYS A O 1
ATOM 1760 N N . HIS A 1 215 ? -16.107 0.847 50.043 1.00 84.38 215 HIS A N 1
ATOM 1761 C CA . HIS A 1 215 ? -15.462 -0.082 50.967 1.00 84.38 215 HIS A CA 1
ATOM 1762 C C . HIS A 1 215 ? -14.995 0.623 52.246 1.00 84.38 215 HIS A C 1
ATOM 1764 O O . HIS A 1 215 ? -15.329 0.160 53.329 1.00 84.38 215 HIS A O 1
ATOM 1770 N N . LYS A 1 216 ? -14.351 1.796 52.141 1.00 86.38 216 LYS A N 1
ATOM 1771 C CA . LYS A 1 216 ? -13.980 2.612 53.314 1.00 86.38 216 LYS A CA 1
ATOM 1772 C C . LYS A 1 216 ? -15.187 3.029 54.165 1.00 86.38 216 LYS A C 1
ATOM 1774 O O . LYS A 1 216 ? -15.062 3.147 55.381 1.00 86.38 216 LYS A O 1
ATOM 1779 N N . GLN A 1 217 ? -16.348 3.285 53.555 1.00 84.75 217 GLN A N 1
ATOM 1780 C CA . GLN A 1 217 ? -17.585 3.560 54.301 1.00 84.75 217 GLN A CA 1
ATOM 1781 C C . GLN A 1 217 ? -18.075 2.320 55.055 1.00 84.75 217 GLN A C 1
ATOM 1783 O O . GLN A 1 217 ? -18.348 2.409 56.249 1.00 84.75 217 GLN A O 1
ATOM 1788 N N . LEU A 1 218 ? -18.119 1.167 54.382 1.00 84.25 218 LEU A N 1
ATOM 1789 C CA . LEU A 1 218 ? -18.513 -0.105 54.993 1.00 84.25 218 LEU A CA 1
ATOM 1790 C C . LEU A 1 218 ? -17.558 -0.529 56.117 1.00 84.25 218 LEU A C 1
ATOM 1792 O O . LEU A 1 218 ? -17.992 -1.069 57.124 1.00 84.25 218 LEU A O 1
ATOM 1796 N N . GLU A 1 219 ? -16.262 -0.257 55.980 1.00 84.81 219 GLU A N 1
ATOM 1797 C CA . GLU A 1 219 ? -15.255 -0.556 57.001 1.00 84.81 219 GLU A CA 1
ATOM 1798 C C . GLU A 1 219 ? -15.474 0.284 58.273 1.00 84.81 219 GLU A C 1
ATOM 1800 O O . GLU A 1 219 ? -15.391 -0.229 59.393 1.00 84.81 219 GLU A O 1
ATOM 1805 N N . LYS A 1 220 ? -15.864 1.558 58.118 1.00 87.25 220 LYS A N 1
ATOM 1806 C CA . LYS A 1 220 ? -16.289 2.409 59.242 1.00 87.25 220 LYS A CA 1
ATOM 1807 C C . LYS A 1 220 ? -17.566 1.892 59.908 1.00 87.25 220 LYS A C 1
ATOM 1809 O O . LYS A 1 220 ? -17.627 1.869 61.134 1.00 87.25 220 LYS A O 1
ATOM 1814 N N . GLU A 1 221 ? -18.561 1.462 59.131 1.00 86.06 221 GLU A N 1
ATOM 1815 C CA . GLU A 1 221 ? -19.784 0.847 59.672 1.00 86.06 221 GLU A CA 1
ATOM 1816 C C . GLU A 1 221 ? -19.490 -0.457 60.417 1.00 86.06 221 GLU A C 1
ATOM 1818 O O . GLU A 1 221 ? -19.982 -0.645 61.526 1.00 86.06 221 GLU A O 1
ATOM 1823 N N . LEU A 1 222 ? -18.637 -1.323 59.864 1.00 85.81 222 LEU A N 1
ATOM 1824 C CA . LEU A 1 222 ? -18.228 -2.574 60.501 1.00 85.81 222 LEU A CA 1
ATOM 1825 C C . LEU A 1 222 ? -17.518 -2.315 61.835 1.00 85.81 222 LEU A C 1
ATOM 1827 O O . LEU A 1 222 ? -17.769 -3.012 62.816 1.00 85.81 222 LEU A O 1
ATOM 1831 N N . THR A 1 223 ? -16.648 -1.303 61.884 1.00 85.62 223 THR A N 1
ATOM 1832 C CA . THR A 1 223 ? -15.951 -0.911 63.118 1.00 85.62 223 THR A CA 1
ATOM 1833 C C . THR A 1 223 ? -16.944 -0.437 64.181 1.00 85.62 223 THR A C 1
ATOM 1835 O O . THR A 1 223 ? -16.829 -0.816 65.344 1.00 85.62 223 THR A O 1
ATOM 1838 N N . ARG A 1 224 ? -17.963 0.330 63.776 1.00 89.38 224 ARG A N 1
ATOM 1839 C CA . ARG A 1 224 ? -19.026 0.806 64.669 1.00 89.38 224 ARG A CA 1
ATOM 1840 C C . ARG A 1 224 ? -19.892 -0.345 65.191 1.00 89.38 224 ARG A C 1
ATOM 1842 O O . ARG A 1 224 ? -20.101 -0.448 66.390 1.00 89.38 224 ARG A O 1
ATOM 1849 N N . LEU A 1 225 ? -20.294 -1.266 64.313 1.00 83.81 225 LEU A N 1
ATOM 1850 C CA . LEU A 1 225 ? -21.042 -2.469 64.689 1.00 83.81 225 LEU A CA 1
ATOM 1851 C C . LEU A 1 225 ? -20.250 -3.387 65.629 1.00 83.81 225 LEU A C 1
ATOM 1853 O O . LEU A 1 225 ? -20.837 -3.987 66.523 1.00 83.81 225 LEU A O 1
ATOM 1857 N N . LYS A 1 226 ? -18.924 -3.493 65.462 1.00 83.88 226 LYS A N 1
ATOM 1858 C CA . LYS A 1 226 ? -18.068 -4.225 66.410 1.00 83.88 226 LYS A CA 1
ATOM 1859 C C . LYS A 1 226 ? -18.074 -3.584 67.797 1.00 83.88 226 LYS A C 1
ATOM 1861 O O . LYS A 1 226 ? -18.216 -4.308 68.775 1.00 83.88 226 LYS A O 1
ATOM 1866 N N . GLN A 1 227 ? -17.978 -2.257 67.881 1.00 85.44 227 GLN A N 1
ATOM 1867 C CA . GLN A 1 227 ? -18.069 -1.535 69.156 1.00 85.44 227 GLN A CA 1
ATOM 1868 C C . GLN A 1 227 ? -19.444 -1.706 69.814 1.00 85.44 227 GLN A C 1
ATOM 1870 O O . GLN A 1 227 ? -19.524 -1.956 71.017 1.00 85.44 227 GLN A O 1
ATOM 1875 N N . ASP A 1 228 ? -20.518 -1.630 69.025 1.00 85.94 228 ASP A N 1
ATOM 1876 C CA . ASP A 1 228 ? -21.876 -1.879 69.512 1.00 85.94 228 ASP A CA 1
ATOM 1877 C C . ASP A 1 228 ? -22.011 -3.320 70.036 1.00 85.94 228 ASP A C 1
ATOM 1879 O O . ASP A 1 228 ? -22.570 -3.542 71.111 1.00 85.94 228 ASP A O 1
ATOM 1883 N N . ASN A 1 229 ? -21.440 -4.305 69.332 1.00 83.69 229 ASN A N 1
ATOM 1884 C CA . ASN A 1 229 ? -21.455 -5.704 69.755 1.00 83.69 229 ASN A CA 1
ATOM 1885 C C . ASN A 1 229 ? -20.668 -5.932 71.056 1.00 83.69 229 ASN A C 1
ATOM 1887 O O . ASN A 1 229 ? -21.181 -6.587 71.957 1.00 83.69 229 ASN A O 1
ATOM 1891 N N . GLU A 1 230 ? -19.472 -5.351 71.198 1.00 86.62 230 GLU A N 1
ATOM 1892 C CA . GLU A 1 230 ? -18.691 -5.408 72.445 1.00 86.62 230 GLU A CA 1
ATOM 1893 C C . GLU A 1 230 ? -19.445 -4.774 73.628 1.00 86.62 230 GLU A C 1
ATOM 1895 O O . GLU A 1 230 ? -19.385 -5.268 74.757 1.00 86.62 230 GLU A O 1
ATOM 1900 N N . SER A 1 231 ? -20.193 -3.691 73.387 1.00 87.31 231 SER A N 1
ATOM 1901 C CA . SER A 1 231 ? -21.038 -3.061 74.407 1.00 87.31 231 SER A CA 1
ATOM 1902 C C . SER A 1 231 ? -22.194 -3.967 74.837 1.00 87.31 231 SER A C 1
ATOM 1904 O O . SER A 1 231 ? -22.457 -4.106 76.037 1.00 87.31 231 SER A O 1
ATOM 1906 N N . VAL A 1 232 ? -22.860 -4.614 73.878 1.00 82.94 232 VAL A N 1
ATOM 1907 C CA . VAL A 1 232 ? -23.926 -5.585 74.156 1.00 82.94 232 VAL A CA 1
ATOM 1908 C C . VAL A 1 232 ? -23.374 -6.788 74.918 1.00 82.94 232 VAL A C 1
ATOM 1910 O O . VAL A 1 232 ? -23.980 -7.207 75.900 1.00 82.94 232 VAL A O 1
ATOM 1913 N N . GLU A 1 233 ? -22.212 -7.307 74.529 1.00 84.75 233 GLU A N 1
ATOM 1914 C CA . GLU A 1 233 ? -21.570 -8.458 75.167 1.00 84.75 233 GLU A CA 1
ATOM 1915 C C . GLU A 1 233 ? -21.197 -8.169 76.630 1.00 84.75 233 GLU A C 1
ATOM 1917 O O . GLU A 1 233 ? -21.516 -8.968 77.515 1.00 84.75 233 GLU A O 1
ATOM 1922 N N . LYS A 1 234 ? -20.660 -6.973 76.922 1.00 86.69 234 LYS A N 1
ATOM 1923 C CA . LYS A 1 234 ? -20.471 -6.501 78.308 1.00 86.69 234 LYS A CA 1
ATOM 1924 C C . LYS A 1 234 ? -21.785 -6.444 79.086 1.00 86.69 234 LYS A C 1
ATOM 1926 O O . LYS A 1 234 ? -21.848 -6.913 80.220 1.00 86.69 234 LYS A O 1
ATOM 1931 N N . SER A 1 235 ? -22.849 -5.913 78.482 1.00 87.56 235 SER A N 1
ATOM 1932 C CA . SER A 1 235 ? -24.163 -5.845 79.134 1.00 87.56 235 SER A CA 1
ATOM 1933 C C . SER A 1 235 ? -24.739 -7.235 79.430 1.00 87.56 235 SER A C 1
ATOM 1935 O O . SER A 1 235 ? -25.324 -7.454 80.493 1.00 87.56 235 SER A O 1
ATOM 1937 N N . VAL A 1 236 ? -24.548 -8.196 78.520 1.00 83.50 236 VAL A N 1
ATOM 1938 C CA . VAL A 1 236 ? -24.952 -9.595 78.716 1.00 83.50 236 VAL A CA 1
ATOM 1939 C C . VAL A 1 236 ? -24.179 -10.222 79.874 1.00 83.50 236 VAL A C 1
ATOM 1941 O O . VAL A 1 236 ? -24.809 -10.817 80.745 1.00 83.50 236 VAL A O 1
ATOM 1944 N N . GLN A 1 237 ? -22.856 -10.042 79.944 1.00 84.25 237 GLN A N 1
ATOM 1945 C CA . GLN A 1 237 ? -22.038 -10.546 81.056 1.00 84.25 237 GLN A CA 1
ATOM 1946 C C . GLN A 1 237 ? -22.466 -9.958 82.408 1.00 84.25 237 GLN A C 1
ATOM 1948 O O . GLN A 1 237 ? -22.629 -10.697 83.378 1.00 84.25 237 GLN A O 1
ATOM 1953 N N . GLU A 1 238 ? -22.734 -8.651 82.476 1.00 85.31 238 GLU A N 1
ATOM 1954 C CA . GLU A 1 238 ? -23.247 -8.014 83.696 1.00 85.31 238 GLU A CA 1
ATOM 1955 C C . GLU A 1 238 ? -24.609 -8.576 84.119 1.00 85.31 238 GLU A C 1
ATOM 1957 O O . GLU A 1 238 ? -24.860 -8.808 85.306 1.00 85.31 238 GLU A O 1
ATOM 1962 N N . LYS A 1 239 ? -25.516 -8.795 83.159 1.00 82.69 239 LYS A N 1
ATOM 1963 C CA . LYS A 1 239 ? -26.822 -9.393 83.454 1.00 82.69 239 LYS A CA 1
ATOM 1964 C C . LYS A 1 239 ? -26.700 -10.853 83.877 1.00 82.69 239 LYS A C 1
ATOM 1966 O O . LYS A 1 239 ? -27.412 -11.250 84.796 1.00 82.69 239 LYS A O 1
ATOM 1971 N N . GLN A 1 240 ? -25.793 -11.614 83.274 1.00 84.06 240 GLN A N 1
ATOM 1972 C CA . GLN A 1 240 ? -25.506 -12.993 83.656 1.00 84.06 240 GLN A CA 1
ATOM 1973 C C . GLN A 1 240 ? -24.970 -13.073 85.093 1.00 84.06 240 GLN A C 1
ATOM 1975 O O . GLN A 1 240 ? -25.492 -13.850 85.890 1.00 84.06 240 GLN A O 1
ATOM 1980 N N . GLY A 1 241 ? -24.041 -12.189 85.476 1.00 85.25 241 GLY A N 1
ATOM 1981 C CA . GLY A 1 241 ? -23.565 -12.092 86.861 1.00 85.25 241 GLY A CA 1
ATOM 1982 C C . GLY A 1 241 ? -24.694 -11.801 87.859 1.00 85.25 241 GLY A C 1
ATOM 1983 O O . GLY A 1 241 ? -24.803 -12.458 88.894 1.00 85.25 241 GLY A O 1
ATOM 1984 N N . LYS A 1 242 ? -25.620 -10.893 87.513 1.00 86.00 242 LYS A N 1
ATOM 1985 C CA . LYS A 1 242 ? -26.814 -10.614 88.338 1.00 86.00 242 LYS A CA 1
ATOM 1986 C C . LYS A 1 242 ? -27.758 -11.816 88.452 1.00 86.00 242 LYS A C 1
ATOM 1988 O O . LYS A 1 242 ? -28.390 -11.993 89.494 1.00 86.00 242 LYS A O 1
ATOM 1993 N N . ILE A 1 243 ? -27.893 -12.622 87.396 1.00 82.62 243 ILE A N 1
ATOM 1994 C CA . ILE A 1 243 ? -28.705 -13.848 87.409 1.00 82.62 243 ILE A CA 1
ATOM 1995 C C . ILE A 1 243 ? -28.075 -14.891 88.332 1.00 82.62 243 ILE A C 1
ATOM 1997 O O . ILE A 1 243 ? -28.781 -15.477 89.153 1.00 82.62 243 ILE A O 1
ATOM 2001 N N . GLU A 1 244 ? -26.765 -15.106 88.244 1.00 84.12 244 GLU A N 1
ATOM 2002 C CA . GLU A 1 244 ? -26.044 -16.059 89.094 1.00 84.12 244 GLU A CA 1
ATOM 2003 C C . GLU A 1 244 ? -26.127 -15.677 90.573 1.00 84.12 244 GLU A C 1
ATOM 2005 O O . GLU A 1 244 ? -26.390 -16.531 91.422 1.00 84.12 244 GLU A O 1
ATOM 2010 N N . GLU A 1 245 ? -25.995 -14.388 90.884 1.00 84.69 245 GLU A N 1
ATOM 2011 C CA . GLU A 1 245 ? -26.161 -13.881 92.244 1.00 84.69 245 GLU A CA 1
ATOM 2012 C C . GLU A 1 245 ? -27.584 -14.101 92.766 1.00 84.69 245 GLU A C 1
ATOM 2014 O O . GLU A 1 245 ? -27.769 -14.678 93.840 1.00 84.69 245 GLU A O 1
ATOM 2019 N N . ARG A 1 246 ? -28.609 -13.759 91.973 1.00 84.00 246 ARG A N 1
ATOM 2020 C CA . ARG A 1 246 ? -30.006 -14.051 92.332 1.00 84.00 246 ARG A CA 1
ATOM 2021 C C . ARG A 1 246 ? -30.274 -15.546 92.485 1.00 84.00 246 ARG A C 1
ATOM 2023 O O . ARG A 1 246 ? -31.051 -15.925 93.353 1.00 84.00 246 ARG A O 1
ATOM 2030 N N . THR A 1 247 ? -29.626 -16.391 91.688 1.00 86.88 247 THR A N 1
ATOM 2031 C CA . THR A 1 247 ? -29.758 -17.854 91.770 1.00 86.88 247 THR A CA 1
ATOM 2032 C C . THR A 1 247 ? -29.149 -18.393 93.064 1.00 86.88 247 THR A C 1
ATOM 2034 O O . THR A 1 247 ? -29.749 -19.250 93.711 1.00 86.88 247 THR A O 1
ATOM 2037 N N . ARG A 1 248 ? -27.998 -17.857 93.499 1.00 84.56 248 ARG A N 1
ATOM 2038 C CA . ARG A 1 248 ? -27.411 -18.181 94.811 1.00 84.56 248 ARG A CA 1
ATOM 2039 C C . ARG A 1 248 ? -28.316 -17.745 95.958 1.00 84.56 248 ARG A C 1
ATOM 2041 O O . ARG A 1 248 ? -28.516 -18.529 96.880 1.00 84.56 248 ARG A O 1
ATOM 2048 N N . VAL A 1 249 ? -28.886 -16.539 95.883 1.00 83.19 249 VAL A N 1
ATOM 2049 C CA . VAL A 1 249 ? -29.859 -16.053 96.875 1.00 83.19 249 VAL A CA 1
ATOM 2050 C C . VAL A 1 249 ? -31.063 -16.989 96.936 1.00 83.19 249 VAL A C 1
ATOM 2052 O O . VAL A 1 249 ? -31.400 -17.453 98.018 1.00 83.19 249 VAL A O 1
ATOM 2055 N N . LEU A 1 250 ? -31.648 -17.339 95.786 1.00 81.00 250 LEU A N 1
ATOM 2056 C CA . LEU A 1 250 ? -32.803 -18.235 95.706 1.00 81.00 250 LEU A CA 1
ATOM 2057 C C . LEU A 1 250 ? -32.511 -19.608 96.327 1.00 81.00 250 LEU A C 1
ATOM 2059 O O . LEU A 1 250 ? -33.329 -20.127 97.079 1.00 81.00 250 LEU A O 1
ATOM 2063 N N . LYS A 1 251 ? -31.334 -20.180 96.046 1.00 82.94 251 LYS A N 1
ATOM 2064 C CA . LYS A 1 251 ? -30.905 -21.463 96.615 1.00 82.94 251 LYS A CA 1
ATOM 2065 C C . LYS A 1 251 ? -30.724 -21.381 98.132 1.00 82.94 251 LYS A C 1
ATOM 2067 O O . LYS A 1 251 ? -31.198 -22.256 98.839 1.00 82.94 251 LYS A O 1
ATOM 2072 N N . ASN A 1 252 ? -30.128 -20.300 98.632 1.00 82.31 252 ASN A N 1
ATOM 2073 C CA . ASN A 1 252 ? -29.981 -20.080 100.070 1.00 82.31 252 ASN A CA 1
ATOM 2074 C C . ASN A 1 252 ? -31.352 -19.935 100.760 1.00 82.31 252 ASN A C 1
ATOM 2076 O O . ASN A 1 252 ? -31.587 -20.510 101.817 1.00 82.31 252 ASN A O 1
ATOM 2080 N N . THR A 1 253 ? -32.301 -19.236 100.128 1.00 76.81 253 THR A N 1
ATOM 2081 C CA . THR A 1 253 ? -33.686 -19.151 100.617 1.00 76.81 253 THR A CA 1
ATOM 2082 C C . THR A 1 253 ? -34.397 -20.508 100.572 1.00 76.81 253 THR A C 1
ATOM 2084 O O . THR A 1 253 ? -35.167 -20.821 101.475 1.00 76.81 253 THR A O 1
ATOM 2087 N N . GLN A 1 254 ? -34.124 -21.338 99.561 1.00 81.62 254 GLN A N 1
ATOM 2088 C CA . GLN A 1 254 ? -34.643 -22.706 99.476 1.00 81.62 254 GLN A CA 1
ATOM 2089 C C . GLN A 1 254 ? -34.082 -23.599 100.592 1.00 81.62 254 GLN A C 1
ATOM 2091 O O . GLN A 1 254 ? -34.834 -24.355 101.201 1.00 81.62 254 GLN A O 1
ATOM 2096 N N . ASP A 1 255 ? -32.790 -23.488 100.898 1.00 77.88 255 ASP A N 1
ATOM 2097 C CA . ASP A 1 255 ? -32.150 -24.238 101.983 1.00 77.88 255 ASP A CA 1
ATOM 2098 C C . ASP A 1 255 ? -32.698 -23.800 103.356 1.00 77.88 255 ASP A C 1
ATOM 2100 O O . ASP A 1 255 ? -33.001 -24.643 104.201 1.00 77.88 255 ASP A O 1
ATOM 2104 N N . GLN A 1 256 ? -32.937 -22.496 103.552 1.00 77.19 256 GLN A N 1
ATOM 2105 C CA . GLN A 1 256 ? -33.631 -21.962 104.733 1.00 77.19 256 GLN A CA 1
ATOM 2106 C C . GLN A 1 256 ? -35.072 -22.481 104.849 1.00 77.19 256 GLN A C 1
ATOM 2108 O O . GLN A 1 256 ? -35.524 -22.814 105.944 1.00 77.19 256 GLN A O 1
ATOM 2113 N N . LEU A 1 257 ? -35.796 -22.577 103.731 1.00 74.00 257 LEU A N 1
ATOM 2114 C CA . LEU A 1 257 ? -37.157 -23.115 103.697 1.00 74.00 257 LEU A CA 1
ATOM 2115 C C . LEU A 1 257 ? -37.184 -24.608 104.056 1.00 74.00 257 LEU A C 1
ATOM 2117 O O . LEU A 1 257 ? -38.062 -25.047 104.801 1.00 74.00 257 LEU A O 1
ATOM 2121 N N . ASN A 1 258 ? -36.207 -25.378 103.577 1.00 75.94 258 ASN A N 1
ATOM 2122 C CA . ASN A 1 258 ? -36.057 -26.791 103.920 1.00 75.94 258 ASN A CA 1
ATOM 2123 C C . ASN A 1 258 ? -35.730 -26.966 105.417 1.00 75.94 258 ASN A C 1
ATOM 2125 O O . ASN A 1 258 ? -36.376 -27.768 106.083 1.00 75.94 258 ASN A O 1
ATOM 2129 N N . GLN A 1 259 ? -34.843 -26.141 105.989 1.00 73.62 259 GLN A N 1
ATOM 2130 C CA . GLN A 1 259 ? -34.574 -26.138 107.439 1.00 73.62 259 GLN A CA 1
ATOM 2131 C C . GLN A 1 259 ? -35.820 -25.804 108.274 1.00 73.62 259 GLN A C 1
ATOM 2133 O O . GLN A 1 259 ? -36.051 -26.401 109.328 1.00 73.62 259 GLN A O 1
ATOM 2138 N N . LEU A 1 260 ? -36.652 -24.874 107.799 1.00 70.50 260 LEU A N 1
ATOM 2139 C CA . LEU A 1 260 ? -37.927 -24.548 108.438 1.00 70.50 260 LEU A CA 1
ATOM 2140 C C . LEU A 1 260 ? -38.919 -25.722 108.360 1.00 70.50 260 LEU A C 1
ATOM 2142 O O . LEU A 1 260 ? -39.674 -25.961 109.300 1.00 70.50 260 LEU A O 1
ATOM 2146 N N . THR A 1 261 ? -38.890 -26.470 107.255 1.00 75.69 261 THR A N 1
ATOM 2147 C CA . THR A 1 261 ? -39.732 -27.654 107.014 1.00 75.69 261 THR A CA 1
ATOM 2148 C C . THR A 1 261 ? -39.339 -28.821 107.929 1.00 75.69 261 THR A C 1
ATOM 2150 O O . THR A 1 261 ? -40.207 -29.478 108.508 1.00 75.69 261 THR A O 1
ATOM 2153 N N . ASP A 1 262 ? -38.044 -29.029 108.158 1.00 69.31 262 ASP A N 1
ATOM 2154 C CA . ASP A 1 262 ? -37.549 -30.045 109.095 1.00 69.31 262 ASP A CA 1
ATOM 2155 C C . ASP A 1 262 ? -37.871 -29.671 110.555 1.00 69.31 262 ASP A C 1
ATOM 2157 O O . ASP A 1 262 ? -38.289 -30.514 111.354 1.00 69.31 262 ASP A O 1
ATOM 2161 N N . SER A 1 263 ? -37.775 -28.378 110.895 1.00 70.94 263 SER A N 1
ATOM 2162 C CA . SER A 1 263 ? -38.201 -27.848 112.198 1.00 70.94 263 SER A CA 1
ATOM 2163 C C . SER A 1 263 ? -39.709 -28.024 112.429 1.00 70.94 263 SER A C 1
ATOM 2165 O O . SER A 1 263 ? -40.129 -28.427 113.517 1.00 70.94 263 SER A O 1
ATOM 2167 N N . TYR A 1 264 ? -40.519 -27.803 111.391 1.00 63.78 264 TYR A N 1
ATOM 2168 C CA . TYR A 1 264 ? -41.966 -28.021 111.405 1.00 63.78 264 TYR A CA 1
ATOM 2169 C C . TYR A 1 264 ? -42.334 -29.497 111.626 1.00 63.78 264 TYR A C 1
ATOM 2171 O O . TYR A 1 264 ? -43.196 -29.798 112.449 1.00 63.78 264 TYR A O 1
ATOM 2179 N N . THR A 1 265 ? -41.633 -30.422 110.969 1.00 68.75 265 THR A N 1
ATOM 2180 C CA . THR A 1 265 ? -41.869 -31.874 111.099 1.00 68.75 265 THR A CA 1
ATOM 2181 C C . THR A 1 265 ? -41.546 -32.379 112.514 1.00 68.75 265 THR A C 1
ATOM 2183 O O . THR A 1 265 ? -42.271 -33.198 113.079 1.00 68.75 265 THR A O 1
ATOM 2186 N N . SER A 1 266 ? -40.510 -31.820 113.147 1.00 67.25 266 SER A N 1
ATOM 2187 C CA . SER A 1 266 ? -40.172 -32.104 114.550 1.00 67.25 266 SER A CA 1
ATOM 2188 C C . SER A 1 266 ? -41.233 -31.573 115.531 1.00 67.25 266 SER A C 1
ATOM 2190 O O . SER A 1 266 ? -41.619 -32.260 116.480 1.00 67.25 266 SER A O 1
ATOM 2192 N N . ALA A 1 267 ? -41.785 -30.382 115.269 1.00 59.75 267 ALA A N 1
ATOM 2193 C CA . ALA A 1 267 ? -42.884 -29.813 116.053 1.00 59.75 267 ALA A CA 1
ATOM 2194 C C . ALA A 1 267 ? -44.211 -30.580 115.870 1.00 59.75 267 ALA A C 1
ATOM 2196 O O . ALA A 1 267 ? -44.998 -30.691 116.812 1.00 59.75 267 ALA A O 1
ATOM 2197 N N . GLN A 1 268 ? -44.444 -31.157 114.688 1.00 58.38 268 GLN A N 1
ATOM 2198 C CA . GLN A 1 268 ? -45.622 -31.969 114.375 1.00 58.38 268 GLN A CA 1
ATOM 2199 C C . GLN A 1 268 ? -45.677 -33.260 115.210 1.00 58.38 268 GLN A C 1
ATOM 2201 O O . GLN A 1 268 ? -46.717 -33.563 115.793 1.00 58.38 268 GLN A O 1
ATOM 2206 N N . HIS A 1 269 ? -44.553 -33.958 115.383 1.00 62.50 269 HIS A N 1
ATOM 2207 C CA . HIS A 1 269 ? -44.489 -35.148 116.244 1.00 62.50 269 HIS A CA 1
ATOM 2208 C C . HIS A 1 269 ? -44.650 -34.833 117.741 1.00 62.50 269 HIS A C 1
ATOM 2210 O O . HIS A 1 269 ? -45.184 -35.640 118.503 1.00 62.50 269 HIS A O 1
ATOM 2216 N N . GLN A 1 270 ? -44.257 -33.634 118.182 1.00 58.34 270 GLN A N 1
ATOM 2217 C CA . GLN A 1 270 ? -44.544 -33.168 119.545 1.00 58.34 270 GLN A CA 1
ATOM 2218 C C . GLN A 1 270 ? -46.031 -32.831 119.750 1.00 58.34 270 GLN A C 1
ATOM 2220 O O . GLN A 1 270 ? -46.551 -32.973 120.859 1.00 58.34 270 GLN A O 1
ATOM 2225 N N . LEU A 1 271 ? -46.719 -32.403 118.688 1.00 52.16 271 LEU A N 1
ATOM 2226 C CA . LEU A 1 271 ? -48.145 -32.082 118.694 1.00 52.16 271 LEU A CA 1
ATOM 2227 C C . LEU A 1 271 ? -49.016 -33.350 118.688 1.00 52.16 271 LEU A C 1
ATOM 2229 O O . LEU A 1 271 ? -49.998 -33.410 119.425 1.00 52.16 271 LEU A O 1
ATOM 2233 N N . GLU A 1 272 ? -48.625 -34.384 117.940 1.00 56.00 272 GLU A N 1
ATOM 2234 C CA . GLU A 1 272 ? -49.301 -35.694 117.897 1.00 56.00 272 GLU A CA 1
ATOM 2235 C C . GLU A 1 272 ? -49.376 -36.364 119.282 1.00 56.00 272 GLU A C 1
ATOM 2237 O O . GLU A 1 272 ? -50.419 -36.907 119.643 1.00 56.00 272 GLU A O 1
ATOM 2242 N N . ASN A 1 273 ? -48.341 -36.208 120.117 1.00 54.31 273 ASN A N 1
ATOM 2243 C CA . ASN A 1 273 ? -48.338 -36.698 121.502 1.00 54.31 273 ASN A CA 1
ATOM 2244 C C . ASN A 1 273 ? -49.236 -35.889 122.460 1.00 54.31 273 ASN A C 1
ATOM 2246 O O . ASN A 1 273 ? -49.658 -36.418 123.484 1.00 54.31 273 ASN A O 1
ATOM 2250 N N . LYS A 1 274 ? -49.561 -34.625 122.146 1.00 54.44 274 LYS A N 1
ATOM 2251 C CA . LYS A 1 274 ? -50.461 -33.777 122.960 1.00 54.44 274 LYS A CA 1
ATOM 2252 C C . LYS A 1 274 ? -51.932 -33.846 122.527 1.00 54.44 274 LYS A C 1
ATOM 2254 O O . LYS A 1 274 ? -52.818 -33.525 123.314 1.00 54.44 274 LYS A O 1
ATOM 2259 N N . ILE A 1 275 ? -52.202 -34.270 121.290 1.00 53.56 275 ILE A N 1
ATOM 2260 C CA . ILE A 1 275 ? -53.552 -34.401 120.707 1.00 53.56 275 ILE A CA 1
ATOM 2261 C C . ILE A 1 275 ? -54.362 -35.542 121.351 1.00 53.56 275 ILE A C 1
ATOM 2263 O O . ILE A 1 275 ? -55.591 -35.507 121.323 1.00 53.56 275 ILE A O 1
ATOM 2267 N N . ALA A 1 276 ? -53.701 -36.511 121.989 1.00 48.81 276 ALA A N 1
ATOM 2268 C CA . ALA A 1 276 ? -54.365 -37.631 122.650 1.00 48.81 276 ALA A CA 1
ATOM 2269 C C . ALA A 1 276 ? -55.093 -37.270 123.966 1.00 48.81 276 ALA A C 1
ATOM 2271 O O . ALA A 1 276 ? -55.933 -38.052 124.401 1.00 48.81 276 ALA A O 1
ATOM 2272 N N . GLU A 1 277 ? -54.838 -36.111 124.593 1.00 47.00 277 GLU A N 1
ATOM 2273 C CA . GLU A 1 277 ? -55.323 -35.861 125.965 1.00 47.00 277 GLU A CA 1
ATOM 2274 C C . GLU A 1 277 ? -56.520 -34.911 126.148 1.00 47.00 277 GLU A C 1
ATOM 2276 O O . GLU A 1 277 ? -57.163 -35.002 127.189 1.00 47.00 277 GLU A O 1
ATOM 2281 N N . LEU A 1 278 ? -56.895 -34.005 125.233 1.00 42.16 278 LEU A N 1
ATOM 2282 C CA . LEU A 1 278 ? -57.840 -32.934 125.626 1.00 42.16 278 LEU A CA 1
ATOM 2283 C C . LEU A 1 278 ? -58.882 -32.546 124.576 1.00 42.16 278 LEU A C 1
ATOM 2285 O O . LEU A 1 278 ? -58.782 -31.535 123.879 1.00 42.16 278 LEU A O 1
ATOM 2289 N N . GLY A 1 279 ? -59.976 -33.303 124.557 1.00 51.94 279 GLY A N 1
ATOM 2290 C CA . GLY A 1 279 ? -61.205 -32.910 123.888 1.00 51.94 279 GLY A CA 1
ATOM 2291 C C . GLY A 1 279 ? -61.768 -31.580 124.392 1.00 51.94 279 GLY A C 1
ATOM 2292 O O . GLY A 1 279 ? -62.424 -31.527 125.424 1.00 51.94 279 GLY A O 1
ATOM 2293 N N . ASN A 1 280 ? -61.645 -30.512 123.608 1.00 42.66 280 ASN A N 1
ATOM 2294 C CA . ASN A 1 280 ? -62.545 -29.373 123.771 1.00 42.66 280 ASN A CA 1
ATOM 2295 C C . ASN A 1 280 ? -62.876 -28.702 122.432 1.00 42.66 280 ASN A C 1
ATOM 2297 O O . ASN A 1 280 ? -62.153 -27.875 121.883 1.00 42.66 280 ASN A O 1
ATOM 2301 N N . LEU A 1 281 ? -64.033 -29.109 121.916 1.00 49.47 281 LEU A N 1
ATOM 2302 C CA . LEU A 1 281 ? -64.673 -28.878 120.618 1.00 49.47 281 LEU A CA 1
ATOM 2303 C C . LEU A 1 281 ? -65.021 -27.413 120.249 1.00 49.47 281 LEU A C 1
ATOM 2305 O O . LEU A 1 281 ? -65.860 -27.201 119.378 1.00 49.47 281 LEU A O 1
ATOM 2309 N N . LYS A 1 282 ? -64.399 -26.386 120.846 1.00 45.34 282 LYS A N 1
ATOM 2310 C CA . LYS A 1 282 ? -64.869 -24.986 120.717 1.00 45.34 282 LYS A CA 1
ATOM 2311 C C . LYS A 1 282 ? -64.058 -24.064 119.787 1.00 45.34 282 LYS A C 1
ATOM 2313 O O . LYS A 1 282 ? -64.587 -23.050 119.353 1.00 45.34 282 LYS A O 1
ATOM 2318 N N . ASN A 1 283 ? -62.839 -24.432 119.382 1.00 52.38 283 ASN A N 1
ATOM 2319 C CA . ASN A 1 283 ? -61.989 -23.598 118.502 1.00 52.38 283 ASN A CA 1
ATOM 2320 C C . ASN A 1 283 ? -62.035 -23.964 117.002 1.00 52.38 283 ASN A C 1
ATOM 2322 O O . ASN A 1 283 ? -61.384 -23.312 116.189 1.00 52.38 283 ASN A O 1
ATOM 2326 N N . LYS A 1 284 ? -62.825 -24.969 116.598 1.00 52.72 284 LYS A N 1
ATOM 2327 C CA . LYS A 1 284 ? -62.881 -25.448 115.200 1.00 52.72 284 LYS A CA 1
ATOM 2328 C C . LYS A 1 284 ? -63.571 -24.492 114.212 1.00 52.72 284 LYS A C 1
ATOM 2330 O O . LYS A 1 284 ? -63.357 -24.629 113.014 1.00 52.72 284 LYS A O 1
ATOM 2335 N N . GLN A 1 285 ? -64.364 -23.525 114.681 1.00 49.97 285 GLN A N 1
ATOM 2336 C CA . GLN A 1 285 ? -65.137 -22.639 113.798 1.00 49.97 285 GLN A CA 1
ATOM 2337 C C . GLN A 1 285 ? -64.320 -21.439 113.270 1.00 49.97 285 GLN A C 1
ATOM 2339 O O . GLN A 1 285 ? -64.450 -21.087 112.105 1.00 49.97 285 GLN A O 1
ATOM 2344 N N . LEU A 1 286 ? -63.402 -20.882 114.071 1.00 53.34 286 LEU A N 1
ATOM 2345 C CA . LEU A 1 286 ? -62.560 -19.722 113.711 1.00 53.34 286 LEU A CA 1
ATOM 2346 C C . LEU A 1 286 ? -61.367 -20.080 112.800 1.00 53.34 286 LEU A C 1
ATOM 2348 O O . LEU A 1 286 ? -60.808 -19.229 112.112 1.00 53.34 286 LEU A O 1
ATOM 2352 N N . GLN A 1 287 ? -60.969 -21.352 112.780 1.00 56.31 287 GLN A N 1
ATOM 2353 C CA . GLN A 1 287 ? -59.796 -21.823 112.040 1.00 56.31 287 GLN A CA 1
ATOM 2354 C C . GLN A 1 287 ? -60.099 -22.096 110.554 1.00 56.31 287 GLN A C 1
ATOM 2356 O O . GLN A 1 287 ? -59.223 -21.929 109.708 1.00 56.31 287 GLN A O 1
ATOM 2361 N N . ILE A 1 288 ? -61.350 -22.436 110.223 1.00 61.38 288 ILE A N 1
ATOM 2362 C CA . ILE A 1 288 ? -61.798 -22.671 108.840 1.00 61.38 288 ILE A CA 1
ATOM 2363 C C . ILE A 1 288 ? -61.936 -21.341 108.071 1.00 61.38 288 ILE A C 1
ATOM 2365 O O . ILE A 1 288 ? -61.578 -21.272 106.897 1.00 61.38 288 ILE A O 1
ATOM 2369 N N . GLU A 1 289 ? -62.365 -20.256 108.727 1.00 58.72 289 GLU A N 1
ATOM 2370 C CA . GLU A 1 289 ? -62.494 -18.922 108.109 1.00 58.72 289 GLU A CA 1
ATOM 2371 C C . GLU A 1 289 ? -61.143 -18.312 107.693 1.00 58.72 289 GLU A C 1
ATOM 2373 O O . GLU A 1 289 ? -61.024 -17.751 106.600 1.00 58.72 289 GLU A O 1
ATOM 2378 N N . ASN A 1 290 ? -60.092 -18.494 108.498 1.00 63.75 290 ASN A N 1
ATOM 2379 C CA . ASN A 1 290 ? -58.746 -18.025 108.149 1.00 63.75 290 ASN A CA 1
ATOM 2380 C C . ASN A 1 290 ? -58.097 -18.867 107.036 1.00 63.75 290 ASN A C 1
ATOM 2382 O O . ASN A 1 290 ? -57.455 -18.310 106.145 1.00 63.75 290 ASN A O 1
ATOM 2386 N N . GLN A 1 291 ? -58.343 -20.182 107.007 1.00 65.25 291 GLN A N 1
ATOM 2387 C CA . GLN A 1 291 ? -57.884 -21.054 105.918 1.00 65.25 291 GLN A CA 1
ATOM 2388 C C . GLN A 1 291 ? -58.562 -20.719 104.579 1.00 65.25 291 GLN A C 1
ATOM 2390 O O . GLN A 1 291 ? -57.910 -20.749 103.534 1.00 65.25 291 GLN A O 1
ATOM 2395 N N . ILE A 1 292 ? -59.843 -20.325 104.587 1.00 63.59 292 ILE A N 1
ATOM 2396 C CA . ILE A 1 292 ? -60.545 -19.875 103.374 1.00 63.59 292 ILE A CA 1
ATOM 2397 C C . ILE A 1 292 ? -59.942 -18.565 102.835 1.00 63.59 292 ILE A C 1
ATOM 2399 O O . ILE A 1 292 ? -59.759 -18.442 101.621 1.00 63.59 292 ILE A O 1
ATOM 2403 N N . ASN A 1 293 ? -59.573 -17.609 103.697 1.00 65.44 293 ASN A N 1
ATOM 2404 C CA . ASN A 1 293 ? -58.956 -16.343 103.273 1.00 65.44 293 ASN A CA 1
ATOM 2405 C C . ASN A 1 293 ? -57.516 -16.508 102.748 1.00 65.44 293 ASN A C 1
ATOM 2407 O O . ASN A 1 293 ? -57.142 -15.867 101.759 1.00 65.44 293 ASN A O 1
ATOM 2411 N N . GLU A 1 294 ? -56.720 -17.411 103.322 1.00 71.12 294 GLU A N 1
ATOM 2412 C CA . GLU A 1 294 ? -55.388 -17.741 102.795 1.00 71.12 294 GLU A CA 1
ATOM 2413 C C . GLU A 1 294 ? -55.457 -18.467 101.445 1.00 71.12 294 GLU A C 1
ATOM 2415 O O . GLU A 1 294 ? -54.682 -18.158 100.534 1.00 71.12 294 GLU A O 1
ATOM 2420 N N . ILE A 1 295 ? -56.423 -19.376 101.266 1.00 68.69 295 ILE A N 1
ATOM 2421 C CA . ILE A 1 295 ? -56.675 -20.031 99.975 1.00 68.69 295 ILE A CA 1
ATOM 2422 C C . ILE A 1 295 ? -57.127 -19.000 98.931 1.00 68.69 295 ILE A C 1
ATOM 2424 O O . ILE A 1 295 ? -56.634 -19.024 97.804 1.00 68.69 295 ILE A O 1
ATOM 2428 N N . LYS A 1 296 ? -57.981 -18.033 99.298 1.00 72.94 296 LYS A N 1
ATOM 2429 C CA . LYS A 1 296 ? -58.394 -16.930 98.407 1.00 72.94 296 LYS A CA 1
ATOM 2430 C C . LYS A 1 296 ? -57.207 -16.076 97.951 1.00 72.94 296 LYS A C 1
ATOM 2432 O O . LYS A 1 296 ? -57.105 -15.735 96.774 1.00 72.94 296 LYS A O 1
ATOM 2437 N N . THR A 1 297 ? -56.282 -15.786 98.863 1.00 74.94 297 THR A N 1
ATOM 2438 C CA . THR A 1 297 ? -55.074 -14.998 98.573 1.00 74.94 297 THR A CA 1
ATOM 2439 C C . THR A 1 297 ? -54.093 -15.781 97.691 1.00 74.94 297 THR A C 1
ATOM 2441 O O . THR A 1 297 ? -53.548 -15.231 96.734 1.00 74.94 297 THR A O 1
ATOM 2444 N N . LYS A 1 298 ? -53.935 -17.093 97.923 1.00 75.81 298 LYS A N 1
ATOM 2445 C CA . LYS A 1 298 ? -53.157 -17.983 97.041 1.00 75.81 298 LYS A CA 1
ATOM 2446 C C . LYS A 1 298 ? -53.762 -18.095 95.641 1.00 75.81 298 LYS A C 1
ATOM 2448 O O . LYS A 1 298 ? -53.016 -18.022 94.670 1.00 75.81 298 LYS A O 1
ATOM 2453 N N . ILE A 1 299 ? -55.086 -18.211 95.520 1.00 72.50 299 ILE A N 1
ATOM 2454 C CA . ILE A 1 299 ? -55.775 -18.222 94.218 1.00 72.50 299 ILE A CA 1
ATOM 2455 C C . ILE A 1 299 ? -55.550 -16.894 93.481 1.00 72.50 299 ILE A C 1
ATOM 2457 O O . ILE A 1 299 ? -55.256 -16.908 92.288 1.00 72.50 299 ILE A O 1
ATOM 2461 N N . SER A 1 300 ? -55.604 -15.756 94.181 1.00 76.56 300 SER A N 1
ATOM 2462 C CA . SER A 1 300 ? -55.328 -14.442 93.586 1.00 76.56 300 SER A CA 1
ATOM 2463 C C . SER A 1 300 ? -53.880 -14.316 93.095 1.00 76.56 300 SER A C 1
ATOM 2465 O O . SER A 1 300 ? -53.648 -13.877 91.970 1.00 76.56 300 SER A O 1
ATOM 2467 N N . ASN A 1 301 ? -52.902 -14.751 93.895 1.00 79.94 301 ASN A N 1
ATOM 2468 C CA . ASN A 1 301 ? -51.486 -14.689 93.522 1.00 79.94 301 ASN A CA 1
ATOM 2469 C C . ASN A 1 301 ? -51.149 -15.628 92.354 1.00 79.94 301 ASN A C 1
ATOM 2471 O O . ASN A 1 301 ? -50.432 -15.229 91.439 1.00 79.94 301 ASN A O 1
ATOM 2475 N N . LEU A 1 302 ? -51.723 -16.836 92.330 1.00 75.19 302 LEU A N 1
ATOM 2476 C CA . LEU A 1 302 ? -51.583 -17.763 91.203 1.00 75.19 302 LEU A CA 1
ATOM 2477 C C . LEU A 1 302 ? -52.236 -17.219 89.926 1.00 75.19 302 LEU A C 1
ATOM 2479 O O . LEU A 1 302 ? -51.727 -17.460 88.832 1.00 75.19 302 LEU A O 1
ATOM 2483 N N . ASN A 1 303 ? -53.330 -16.460 90.038 1.00 78.00 303 ASN A N 1
ATOM 2484 C CA . ASN A 1 303 ? -53.970 -15.846 88.876 1.00 78.00 303 ASN A CA 1
ATOM 2485 C C . ASN A 1 303 ? -53.134 -14.685 88.303 1.00 78.00 303 ASN A C 1
ATOM 2487 O O . ASN A 1 303 ? -52.984 -14.590 87.087 1.00 78.00 303 ASN A O 1
ATOM 2491 N N . ILE A 1 304 ? -52.502 -13.877 89.163 1.00 79.19 304 ILE A N 1
ATOM 2492 C CA . ILE A 1 304 ? -51.538 -12.841 88.746 1.00 79.19 304 ILE A CA 1
ATOM 2493 C C . ILE A 1 304 ? -50.304 -13.479 88.087 1.00 79.19 304 ILE A C 1
ATOM 2495 O O . ILE A 1 304 ? -49.832 -13.007 87.052 1.00 79.19 304 ILE A O 1
ATOM 2499 N N . GLU A 1 305 ? -49.785 -14.580 88.641 1.00 80.12 305 GLU A N 1
ATOM 2500 C CA . GLU A 1 305 ? -48.648 -15.299 88.056 1.00 80.12 305 GLU A CA 1
ATOM 2501 C C . GLU A 1 305 ? -49.003 -15.926 86.697 1.00 80.12 305 GLU A C 1
ATOM 2503 O O . GLU A 1 305 ? -48.215 -15.850 85.751 1.00 80.12 305 GLU A O 1
ATOM 2508 N N . LYS A 1 306 ? -50.215 -16.483 86.567 1.00 80.38 306 LYS A N 1
ATOM 2509 C CA . LYS A 1 306 ? -50.758 -16.980 85.298 1.00 80.38 306 LYS A CA 1
ATOM 2510 C C . LYS A 1 306 ? -50.849 -15.865 84.257 1.00 80.38 306 LYS A C 1
ATOM 2512 O O . LYS A 1 306 ? -50.408 -16.068 83.126 1.00 80.38 306 LYS A O 1
ATOM 2517 N N . GLU A 1 307 ? -51.390 -14.699 84.608 1.00 79.12 307 GLU A N 1
ATOM 2518 C CA . GLU A 1 307 ? -51.480 -13.551 83.695 1.00 79.12 307 GLU A CA 1
ATOM 2519 C C . GLU A 1 307 ? -50.096 -13.050 83.277 1.00 79.12 307 GLU A C 1
ATOM 2521 O O . GLU A 1 307 ? -49.857 -12.826 82.089 1.00 79.12 307 GLU A O 1
ATOM 2526 N N . ARG A 1 308 ? -49.146 -12.972 84.215 1.00 81.06 308 ARG A N 1
ATOM 2527 C CA . ARG A 1 308 ? -47.766 -12.569 83.926 1.00 81.06 308 ARG A CA 1
ATOM 2528 C C . ARG A 1 308 ? -47.057 -13.551 82.987 1.00 81.06 308 ARG A C 1
ATOM 2530 O O . ARG A 1 308 ? -46.479 -13.113 81.995 1.00 81.06 308 ARG A O 1
ATOM 2537 N N . LYS A 1 309 ? -47.137 -14.860 83.254 1.00 80.94 309 LYS A N 1
ATOM 2538 C CA . LYS A 1 309 ? -46.574 -15.901 82.372 1.00 80.94 309 LYS A CA 1
ATOM 2539 C C . LYS A 1 309 ? -47.244 -15.898 80.998 1.00 80.94 309 LYS A C 1
ATOM 2541 O O . LYS A 1 309 ? -46.571 -16.064 79.988 1.00 80.94 309 LYS A O 1
ATOM 2546 N N . THR A 1 310 ? -48.551 -15.639 80.940 1.00 76.69 310 THR A N 1
ATOM 2547 C CA . THR A 1 310 ? -49.280 -15.499 79.668 1.00 76.69 310 THR A CA 1
ATOM 2548 C C . THR A 1 310 ? -48.776 -14.294 78.868 1.00 76.69 310 THR A C 1
ATOM 2550 O O . THR A 1 310 ? -48.626 -14.391 77.652 1.00 76.69 310 THR A O 1
ATOM 2553 N N . LEU A 1 311 ? -48.468 -13.173 79.530 1.00 79.56 311 LEU A N 1
ATOM 2554 C CA . LEU A 1 311 ? -47.911 -11.983 78.882 1.00 79.56 311 LEU A CA 1
ATOM 2555 C C . LEU A 1 311 ? -46.465 -12.199 78.398 1.00 79.56 311 LEU A C 1
ATOM 2557 O O . LEU A 1 311 ? -46.126 -11.772 77.297 1.00 79.56 311 LEU A O 1
ATOM 2561 N N . GLU A 1 312 ? -45.628 -12.881 79.189 1.00 81.50 312 GLU A N 1
ATOM 2562 C CA . GLU A 1 312 ? -44.260 -13.266 78.799 1.00 81.50 312 GLU A CA 1
ATOM 2563 C C . GLU A 1 312 ? -44.270 -14.181 77.566 1.00 81.50 312 GLU A C 1
ATOM 2565 O O . GLU A 1 312 ? -43.591 -13.880 76.586 1.00 81.50 312 GLU A O 1
ATOM 2570 N N . ILE A 1 313 ? -45.119 -15.215 77.555 1.00 76.25 313 ILE A N 1
ATOM 2571 C CA . ILE A 1 313 ? -45.285 -16.111 76.399 1.00 76.25 313 ILE A CA 1
ATOM 2572 C C . ILE A 1 313 ? -45.790 -15.339 75.174 1.00 76.25 313 ILE A C 1
ATOM 2574 O O . ILE A 1 313 ? -45.307 -15.555 74.066 1.00 76.25 313 ILE A O 1
ATOM 2578 N N . LYS A 1 314 ? -46.735 -14.407 75.348 1.00 81.50 314 LYS A N 1
ATOM 2579 C CA . LYS A 1 314 ? -47.247 -13.590 74.237 1.00 81.50 314 LYS A CA 1
ATOM 2580 C C . LYS A 1 314 ? -46.153 -12.706 73.629 1.00 81.50 314 LYS A C 1
ATOM 2582 O O . LYS A 1 314 ? -46.038 -12.636 72.410 1.00 81.50 314 LYS A O 1
ATOM 2587 N N . ASN A 1 315 ? -45.307 -12.109 74.467 1.00 83.50 315 ASN A N 1
ATOM 2588 C CA . ASN A 1 315 ? -44.160 -11.326 74.011 1.00 83.50 315 ASN A CA 1
ATOM 2589 C C . ASN A 1 315 ? -43.098 -12.197 73.319 1.00 83.50 315 ASN A C 1
ATOM 2591 O O . ASN A 1 315 ? -42.506 -11.757 72.336 1.00 83.50 315 ASN A O 1
ATOM 2595 N N . GLU A 1 316 ? -42.852 -13.426 73.789 1.00 83.44 316 GLU A N 1
ATOM 2596 C CA . GLU A 1 316 ? -41.963 -14.377 73.104 1.00 83.44 316 GLU A CA 1
ATOM 2597 C C . GLU A 1 316 ? -42.511 -14.809 71.741 1.00 83.44 316 GLU A C 1
ATOM 2599 O O . GLU A 1 316 ? -41.749 -14.876 70.774 1.00 83.44 316 GLU A O 1
ATOM 2604 N N . ILE A 1 317 ? -43.822 -15.055 71.644 1.00 79.88 317 ILE A N 1
ATOM 2605 C CA . ILE A 1 317 ? -44.499 -15.368 70.380 1.00 79.88 317 ILE A CA 1
ATOM 2606 C C . ILE A 1 317 ? -44.339 -14.207 69.393 1.00 79.88 317 ILE A C 1
ATOM 2608 O O . ILE A 1 317 ? -43.906 -14.443 68.266 1.00 79.88 317 ILE A O 1
ATOM 2612 N N . ASP A 1 318 ? -44.586 -12.964 69.815 1.00 82.06 318 ASP A N 1
ATOM 2613 C CA . ASP A 1 318 ? -44.418 -11.786 68.952 1.00 82.06 318 ASP A CA 1
ATOM 2614 C C . ASP A 1 318 ? -42.956 -11.604 68.500 1.00 82.06 318 ASP A C 1
ATOM 2616 O O . ASP A 1 318 ? -42.685 -11.317 67.331 1.00 82.06 318 ASP A O 1
ATOM 2620 N N . ASN A 1 319 ? -41.985 -11.836 69.390 1.00 86.00 319 ASN A N 1
ATOM 2621 C CA . ASN A 1 319 ? -40.560 -11.756 69.049 1.00 86.00 319 ASN A CA 1
ATOM 2622 C C . ASN A 1 319 ? -40.135 -12.851 68.057 1.00 86.00 319 ASN A C 1
ATOM 2624 O O . ASN A 1 319 ? -39.350 -12.605 67.136 1.00 86.00 319 ASN A O 1
ATOM 2628 N N . ASN A 1 320 ? -40.644 -14.070 68.237 1.00 81.81 320 ASN A N 1
ATOM 2629 C CA . ASN A 1 320 ? -40.379 -15.183 67.332 1.00 81.81 320 ASN A CA 1
ATOM 2630 C C . ASN A 1 320 ? -41.062 -14.979 65.976 1.00 81.81 320 ASN A C 1
ATOM 2632 O O . ASN A 1 320 ? -40.450 -15.289 64.955 1.00 81.81 320 ASN A O 1
ATOM 2636 N N . GLN A 1 321 ? -42.253 -14.373 65.941 1.00 83.50 321 GLN A N 1
ATOM 2637 C CA . GLN A 1 321 ? -42.918 -13.982 64.698 1.00 83.50 321 GLN A CA 1
ATOM 2638 C C . GLN A 1 321 ? -42.089 -12.943 63.928 1.00 83.50 321 GLN A C 1
ATOM 2640 O O . GLN A 1 321 ? -41.819 -13.131 62.746 1.00 83.50 321 GLN A O 1
ATOM 2645 N N . GLN A 1 322 ? -41.562 -11.913 64.600 1.00 83.00 322 GLN A N 1
ATOM 2646 C CA . GLN A 1 322 ? -40.674 -10.935 63.955 1.00 83.00 322 GLN A CA 1
ATOM 2647 C C . GLN A 1 322 ? -39.373 -11.559 63.423 1.00 83.00 322 GLN A C 1
ATOM 2649 O O . GLN A 1 322 ? -38.866 -11.151 62.373 1.00 83.00 322 GLN A O 1
ATOM 2654 N N . LYS A 1 323 ? -38.804 -12.550 64.125 1.00 87.44 323 LYS A N 1
ATOM 2655 C CA . LYS A 1 323 ? -37.651 -13.317 63.621 1.00 87.44 323 LYS A CA 1
ATOM 2656 C C . LYS A 1 323 ? -38.020 -14.158 62.399 1.00 87.44 323 LYS A C 1
ATOM 2658 O O . LYS A 1 323 ? -37.232 -14.204 61.455 1.00 87.44 323 LYS A O 1
ATOM 2663 N N . LEU A 1 324 ? -39.196 -14.787 62.402 1.00 82.88 324 LEU A N 1
ATOM 2664 C CA . LEU A 1 324 ? -39.706 -15.571 61.279 1.00 82.88 324 LEU A CA 1
ATOM 2665 C C . LEU A 1 324 ? -39.879 -14.695 60.031 1.00 82.88 324 LEU A C 1
ATOM 2667 O O . LEU A 1 324 ? -39.398 -15.063 58.961 1.00 82.88 324 LEU A O 1
ATOM 2671 N N . ASP A 1 325 ? -40.460 -13.504 60.185 1.00 84.69 325 ASP A N 1
ATOM 2672 C CA . ASP A 1 325 ? -40.663 -12.552 59.089 1.00 84.69 325 ASP A CA 1
ATOM 2673 C C . ASP A 1 325 ? -39.320 -12.078 58.495 1.00 84.69 325 ASP A C 1
ATOM 2675 O O . ASP A 1 325 ? -39.158 -11.989 57.274 1.00 84.69 325 ASP A O 1
ATOM 2679 N N . ARG A 1 326 ? -38.306 -11.838 59.344 1.00 85.19 326 ARG A N 1
ATOM 2680 C CA . ARG A 1 326 ? -36.939 -11.503 58.893 1.00 85.19 326 ARG A CA 1
ATOM 2681 C C . ARG A 1 326 ? -36.276 -12.655 58.140 1.00 85.19 326 ARG A C 1
ATOM 2683 O O . ARG A 1 326 ? -35.648 -12.416 57.110 1.00 85.19 326 ARG A O 1
ATOM 2690 N N . LEU A 1 327 ? -36.420 -13.889 58.622 1.00 81.12 327 LEU A N 1
ATOM 2691 C CA . LEU A 1 327 ? -35.886 -15.076 57.948 1.00 81.12 327 LEU A CA 1
ATOM 2692 C C . LEU A 1 327 ? -36.582 -15.324 56.603 1.00 81.12 327 LEU A C 1
ATOM 2694 O O . LEU A 1 327 ? -35.918 -15.675 55.630 1.00 81.12 327 LEU A O 1
ATOM 2698 N N . GLN A 1 328 ? -37.893 -15.084 56.509 1.00 81.31 328 GLN A N 1
ATOM 2699 C CA . GLN A 1 328 ? -38.630 -15.163 55.245 1.00 81.31 328 GLN A CA 1
ATOM 2700 C C . GLN A 1 328 ? -38.168 -14.103 54.237 1.00 81.31 328 GLN A C 1
ATOM 2702 O O . GLN A 1 328 ? -37.984 -14.426 53.065 1.00 81.31 328 GLN A O 1
ATOM 2707 N N . GLN A 1 329 ? -37.909 -12.869 54.680 1.00 82.19 329 GLN A N 1
ATOM 2708 C CA . GLN A 1 329 ? -37.307 -11.825 53.840 1.00 82.19 329 GLN A CA 1
ATOM 2709 C C . GLN A 1 329 ? -35.912 -12.224 53.335 1.00 82.19 329 GLN A C 1
ATOM 2711 O O . GLN A 1 329 ? -35.645 -12.144 52.137 1.00 82.19 329 GLN A O 1
ATOM 2716 N N . GLN A 1 330 ? -35.049 -12.747 54.212 1.00 83.56 330 GLN A N 1
ATOM 2717 C CA . GLN A 1 330 ? -33.717 -13.235 53.827 1.00 83.56 330 GLN A CA 1
ATOM 2718 C C . GLN A 1 330 ? -33.774 -14.422 52.851 1.00 83.56 330 GLN A C 1
ATOM 2720 O O . GLN A 1 330 ? -32.944 -14.523 51.941 1.00 83.56 330 GLN A O 1
ATOM 2725 N N . LEU A 1 331 ? -34.761 -15.310 53.005 1.00 82.00 331 LEU A N 1
ATOM 2726 C CA . LEU A 1 331 ? -35.014 -16.409 52.074 1.00 82.00 331 LEU A CA 1
ATOM 2727 C C . LEU A 1 331 ? -35.461 -15.884 50.701 1.00 82.00 331 LEU A C 1
ATOM 2729 O O . LEU A 1 331 ? -34.994 -16.378 49.675 1.00 82.00 331 LEU A O 1
ATOM 2733 N N . LEU A 1 332 ? -36.322 -14.862 50.673 1.00 83.69 332 LEU A N 1
ATOM 2734 C CA . LEU A 1 332 ? -36.787 -14.224 49.440 1.00 83.69 332 LEU A CA 1
ATOM 2735 C C . LEU A 1 332 ? -35.630 -13.534 48.697 1.00 83.69 332 LEU A C 1
ATOM 2737 O O . LEU A 1 332 ? -35.453 -13.739 47.496 1.00 83.69 332 LEU A O 1
ATOM 2741 N N . GLU A 1 333 ? -34.791 -12.782 49.415 1.00 82.81 333 GLU A N 1
ATOM 2742 C CA . GLU A 1 333 ? -33.581 -12.160 48.862 1.00 82.81 333 GLU A CA 1
ATOM 2743 C C . GLU A 1 333 ? -32.579 -13.198 48.341 1.00 82.81 333 GLU A C 1
ATOM 2745 O O . GLU A 1 333 ? -32.005 -13.019 47.262 1.00 82.81 333 GLU A O 1
ATOM 2750 N N . SER A 1 334 ? -32.391 -14.303 49.069 1.00 78.94 334 SER A N 1
ATOM 2751 C CA . SER A 1 334 ? -31.522 -15.404 48.637 1.00 78.94 334 SER A CA 1
ATOM 2752 C C . SER A 1 334 ? -32.053 -16.078 47.371 1.00 78.94 334 SER A C 1
ATOM 2754 O O . SER A 1 334 ? -31.283 -16.321 46.442 1.00 78.94 334 SER A O 1
ATOM 2756 N N . ASN A 1 335 ? -33.366 -16.311 47.277 1.00 81.06 335 ASN A N 1
ATOM 2757 C CA . ASN A 1 335 ? -33.998 -16.855 46.073 1.00 81.06 335 ASN A CA 1
ATOM 2758 C C . ASN A 1 335 ? -33.863 -15.917 44.866 1.00 81.06 335 ASN A C 1
ATOM 2760 O O . ASN A 1 335 ? -33.579 -16.381 43.759 1.00 81.06 335 ASN A O 1
ATOM 2764 N N . ASN A 1 336 ? -33.986 -14.604 45.070 1.00 84.31 336 ASN A N 1
ATOM 2765 C CA . ASN A 1 336 ? -33.750 -13.624 44.010 1.00 84.31 336 ASN A CA 1
ATOM 2766 C C . ASN A 1 336 ? -32.290 -13.663 43.524 1.00 84.31 336 ASN A C 1
ATOM 2768 O O . ASN A 1 336 ? -32.055 -13.737 42.317 1.00 84.31 336 ASN A O 1
ATOM 2772 N N . LYS A 1 337 ? -31.313 -13.744 44.442 1.00 82.38 337 LYS A N 1
ATOM 2773 C CA . LYS A 1 337 ? -29.889 -13.930 44.092 1.00 82.38 337 LYS A CA 1
ATOM 2774 C C . LYS A 1 337 ? -29.640 -15.223 43.311 1.00 82.38 337 LYS A C 1
ATOM 2776 O O . LYS A 1 337 ? -28.872 -15.230 42.352 1.00 82.38 337 LYS A O 1
ATOM 2781 N N . ILE A 1 338 ? -30.277 -16.326 43.710 1.00 80.19 338 ILE A N 1
ATOM 2782 C CA . ILE A 1 338 ? -30.162 -17.621 43.022 1.00 80.19 338 ILE A CA 1
ATOM 2783 C C . ILE A 1 338 ? -30.694 -17.521 41.586 1.00 80.19 338 ILE A C 1
ATOM 2785 O O . ILE A 1 338 ? -30.087 -18.078 40.669 1.00 80.19 338 ILE A O 1
ATOM 2789 N N . ASN A 1 339 ? -31.790 -16.795 41.366 1.00 79.06 339 ASN A N 1
ATOM 2790 C CA . ASN A 1 339 ? -32.342 -16.583 40.028 1.00 79.06 339 ASN A CA 1
ATOM 2791 C C . ASN A 1 339 ? -31.434 -15.696 39.157 1.00 79.06 339 ASN A C 1
ATOM 2793 O O . ASN A 1 339 ? -31.187 -16.041 38.001 1.00 79.06 339 ASN A O 1
ATOM 2797 N N . GLU A 1 340 ? -30.853 -14.628 39.712 1.00 79.75 340 GLU A N 1
ATOM 2798 C CA . GLU A 1 340 ? -29.839 -13.815 39.017 1.00 79.75 340 GLU A CA 1
ATOM 2799 C C . GLU A 1 340 ? -28.605 -14.646 38.631 1.00 79.75 340 GLU A C 1
ATOM 2801 O O . GLU A 1 340 ? -28.106 -14.561 37.504 1.00 79.75 340 GLU A O 1
ATOM 2806 N N . LEU A 1 341 ? -28.132 -15.511 39.535 1.00 75.12 341 LEU A N 1
ATOM 2807 C CA . LEU A 1 341 ? -27.020 -16.423 39.262 1.00 75.12 341 LEU A CA 1
ATOM 2808 C C . LEU A 1 341 ? -27.371 -17.448 38.176 1.00 75.12 341 LEU A C 1
ATOM 2810 O O . LEU A 1 341 ? -26.537 -17.715 37.311 1.00 75.12 341 LEU A O 1
ATOM 2814 N N . LYS A 1 342 ? -28.597 -17.988 38.160 1.00 81.44 342 LYS A N 1
ATOM 2815 C CA . LYS A 1 342 ? -29.067 -18.899 37.099 1.00 81.44 342 LYS A CA 1
ATOM 2816 C C . LYS A 1 342 ? -29.056 -18.236 35.722 1.00 81.44 342 LYS A C 1
ATOM 2818 O O . LYS A 1 342 ? -28.566 -18.844 34.770 1.00 81.44 342 LYS A O 1
ATOM 2823 N N . GLU A 1 343 ? -29.533 -16.999 35.613 1.00 77.62 343 GLU A N 1
ATOM 2824 C CA . GLU A 1 343 ? -29.492 -16.257 34.346 1.00 77.62 343 GLU A CA 1
ATOM 2825 C C . GLU A 1 343 ? -28.059 -15.900 33.936 1.00 77.62 343 GLU A C 1
ATOM 2827 O O . GLU A 1 343 ? -27.689 -16.053 32.770 1.00 77.62 343 GLU A O 1
ATOM 2832 N N . THR A 1 344 ? -27.200 -15.555 34.896 1.00 74.94 344 THR A N 1
ATOM 2833 C CA . THR A 1 344 ? -25.768 -15.334 34.639 1.00 74.94 344 THR A CA 1
ATOM 2834 C C . THR A 1 344 ? -25.094 -16.607 34.109 1.00 74.94 344 THR A C 1
ATOM 2836 O O . THR A 1 344 ? -24.372 -16.566 33.113 1.00 74.94 344 THR A O 1
ATOM 2839 N N . ILE A 1 345 ? -25.382 -17.773 34.700 1.00 74.38 345 ILE A N 1
ATOM 2840 C CA . ILE A 1 345 ? -24.887 -19.079 34.228 1.00 74.38 345 ILE A CA 1
ATOM 2841 C C . ILE A 1 345 ? -25.385 -19.375 32.805 1.00 74.38 345 ILE A C 1
ATOM 2843 O O . ILE A 1 345 ? -24.629 -19.894 31.981 1.00 74.38 345 ILE A O 1
ATOM 2847 N N . LYS A 1 346 ? -26.636 -19.028 32.486 1.00 78.44 346 LYS A N 1
ATOM 2848 C CA . LYS A 1 346 ? -27.226 -19.212 31.151 1.00 78.44 346 LYS A CA 1
ATOM 2849 C C . LYS A 1 346 ? -26.536 -18.335 30.099 1.00 78.44 346 LYS A C 1
ATOM 2851 O O . LYS A 1 346 ? -26.209 -18.825 29.017 1.00 78.44 346 LYS A O 1
ATOM 2856 N N . GLN A 1 347 ? -26.235 -17.081 30.438 1.00 74.88 347 GLN A N 1
ATOM 2857 C CA . GLN A 1 347 ? -25.468 -16.168 29.585 1.00 74.88 347 GLN A CA 1
ATOM 2858 C C . GLN A 1 347 ? -24.025 -16.648 29.375 1.00 74.88 347 GLN A C 1
ATOM 2860 O O . GLN A 1 347 ? -23.538 -16.639 28.244 1.00 74.88 347 GLN A O 1
ATOM 2865 N N . ILE A 1 348 ? -23.360 -17.138 30.428 1.00 71.62 348 ILE A N 1
ATOM 2866 C CA . ILE A 1 348 ? -22.008 -17.712 30.336 1.00 71.62 348 ILE A CA 1
ATOM 2867 C C . ILE A 1 348 ? -22.000 -18.961 29.445 1.00 71.62 348 ILE A C 1
ATOM 2869 O O . ILE A 1 348 ? -21.103 -19.108 28.615 1.00 71.62 348 ILE A O 1
ATOM 2873 N N . LYS A 1 349 ? -23.004 -19.843 29.563 1.00 76.50 349 LYS A N 1
ATOM 2874 C CA . LYS A 1 349 ? -23.137 -21.017 28.685 1.00 76.50 349 LYS A CA 1
ATOM 2875 C C . LYS A 1 349 ? -23.263 -20.612 27.221 1.00 76.50 349 LYS A C 1
ATOM 2877 O O . LYS A 1 349 ? -22.528 -21.161 26.410 1.00 76.50 349 LYS A O 1
ATOM 2882 N N . LYS A 1 350 ? -24.113 -19.629 26.904 1.00 77.31 350 LYS A N 1
ATOM 2883 C CA . LYS A 1 350 ? -24.272 -19.113 25.536 1.00 77.31 350 LYS A CA 1
ATOM 2884 C C . LYS A 1 350 ? -22.968 -18.512 24.997 1.00 77.31 350 LYS A C 1
ATOM 2886 O O . LYS A 1 350 ? -22.520 -18.890 23.923 1.00 77.31 350 LYS A O 1
ATOM 2891 N N . ALA A 1 351 ? -22.299 -17.669 25.786 1.00 70.38 351 ALA A N 1
ATOM 2892 C CA . ALA A 1 351 ? -21.016 -17.078 25.404 1.00 70.38 351 ALA A CA 1
ATOM 2893 C C . ALA A 1 351 ? -19.916 -1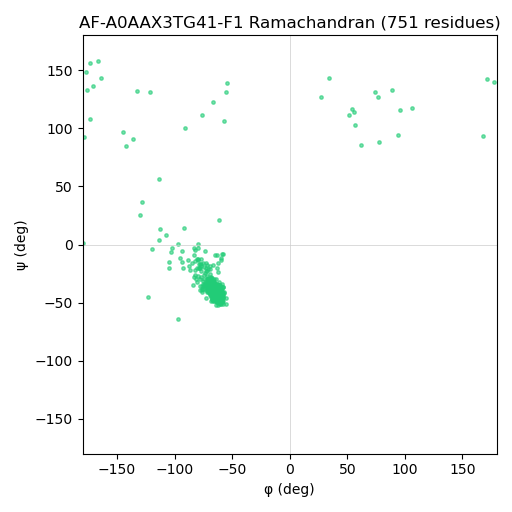8.131 25.173 1.00 70.38 351 ALA A C 1
ATOM 2895 O O . ALA A 1 351 ? -19.036 -17.936 24.335 1.00 70.38 351 ALA A O 1
ATOM 2896 N N . ARG A 1 352 ? -19.954 -19.255 25.900 1.00 75.38 352 ARG A N 1
ATOM 2897 C CA . ARG A 1 352 ? -19.061 -20.394 25.662 1.00 75.38 352 ARG A CA 1
ATOM 2898 C C . ARG A 1 352 ? -19.363 -21.082 24.328 1.00 75.38 352 ARG A C 1
ATOM 2900 O O . ARG A 1 352 ? -18.420 -21.351 23.593 1.00 75.38 352 ARG A O 1
ATOM 2907 N N . THR A 1 353 ? -20.634 -21.322 24.002 1.00 73.00 353 THR A N 1
ATOM 2908 C CA . THR A 1 353 ? -21.029 -21.957 22.729 1.00 73.00 353 THR A CA 1
ATOM 2909 C C . THR A 1 353 ? -20.664 -21.080 21.531 1.00 73.00 353 THR A C 1
ATOM 2911 O O . THR A 1 353 ? -20.112 -21.569 20.548 1.00 73.00 353 THR A O 1
ATOM 2914 N N . ASP A 1 354 ? -20.878 -19.766 21.648 1.00 73.06 354 ASP A N 1
ATOM 2915 C CA . ASP A 1 354 ? -20.491 -18.795 20.620 1.00 73.06 354 ASP A CA 1
ATOM 2916 C C . ASP A 1 354 ? -18.964 -18.802 20.402 1.00 73.06 354 ASP A C 1
ATOM 2918 O O . ASP A 1 354 ? -18.489 -18.779 19.267 1.00 73.06 354 ASP A O 1
ATOM 2922 N N . LYS A 1 355 ? -18.171 -18.911 21.479 1.00 72.25 355 LYS A N 1
ATOM 2923 C CA . LYS A 1 355 ? -16.707 -19.032 21.380 1.00 72.25 355 LYS A CA 1
ATOM 2924 C C . LYS A 1 355 ? -16.228 -20.372 20.818 1.00 72.25 355 LYS A C 1
ATOM 2926 O O . LYS A 1 355 ? -15.244 -20.375 20.087 1.00 72.25 355 LYS A O 1
ATOM 2931 N N . GLU A 1 356 ? -16.896 -21.485 21.118 1.00 73.44 356 GLU A N 1
ATOM 2932 C CA . GLU A 1 356 ? -16.607 -22.793 20.504 1.00 73.44 356 GLU A CA 1
ATOM 2933 C C . GLU A 1 356 ? -16.861 -22.754 18.984 1.00 73.44 356 GLU A C 1
ATOM 2935 O O . GLU A 1 356 ? -16.055 -23.278 18.216 1.00 73.44 356 GLU A O 1
ATOM 2940 N N . SER A 1 357 ? -17.904 -22.046 18.532 1.00 72.94 357 SER A N 1
ATOM 2941 C CA . SER A 1 357 ? -18.147 -21.813 17.101 1.00 72.94 357 SER A CA 1
ATOM 2942 C C . SER A 1 357 ? -17.069 -20.938 16.451 1.00 72.94 357 SER A C 1
ATOM 2944 O O . SER A 1 357 ? -16.644 -21.232 15.337 1.00 72.94 357 SER A O 1
ATOM 2946 N N . ILE A 1 358 ? -16.610 -19.882 17.131 1.00 72.62 358 ILE A N 1
ATOM 2947 C CA . ILE A 1 358 ? -15.528 -19.011 16.635 1.00 72.62 358 ILE A CA 1
ATOM 2948 C C . ILE A 1 358 ? -14.202 -19.776 16.547 1.00 72.62 358 ILE A C 1
ATOM 2950 O O . ILE A 1 358 ? -13.474 -19.610 15.573 1.00 72.62 358 ILE A O 1
ATOM 2954 N N . ASN A 1 359 ? -13.890 -20.630 17.526 1.00 69.31 359 ASN A N 1
ATOM 2955 C CA . ASN A 1 359 ? -12.690 -21.467 17.475 1.00 69.31 359 ASN A CA 1
ATOM 2956 C C . ASN A 1 359 ? -12.731 -22.443 16.298 1.00 69.31 359 ASN A C 1
ATOM 2958 O O . ASN A 1 359 ? -11.733 -22.581 15.605 1.00 69.31 359 ASN A O 1
ATOM 2962 N N . LYS A 1 360 ? -13.889 -23.049 16.017 1.00 75.00 360 LYS A N 1
ATOM 2963 C CA . LYS A 1 360 ? -14.044 -23.938 14.861 1.00 75.00 360 LYS A CA 1
ATOM 2964 C C . LYS A 1 360 ? -13.837 -23.206 13.528 1.00 75.00 360 LYS A C 1
ATOM 2966 O O . LYS A 1 360 ? -13.268 -23.768 12.599 1.00 75.00 360 LYS A O 1
ATOM 2971 N N . ASP A 1 361 ? -14.273 -21.950 13.436 1.00 74.12 361 ASP A N 1
ATOM 2972 C CA . ASP A 1 361 ? -14.042 -21.116 12.251 1.00 74.12 361 ASP A CA 1
ATOM 2973 C C . ASP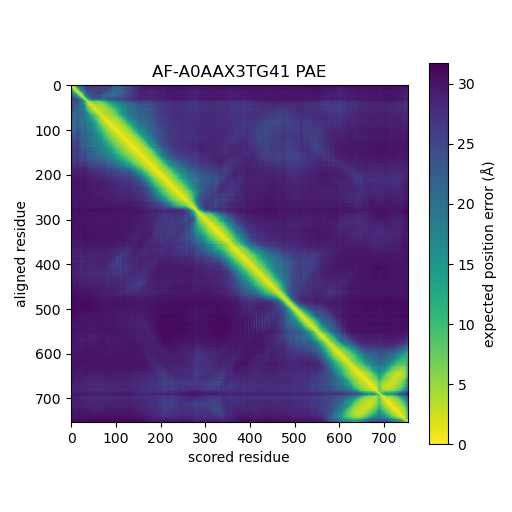 A 1 361 ? -12.568 -20.690 12.121 1.00 74.12 361 ASP A C 1
ATOM 2975 O O . ASP A 1 361 ? -12.006 -20.706 11.028 1.00 74.12 361 ASP A O 1
ATOM 2979 N N . LEU A 1 362 ? -11.907 -20.387 13.244 1.00 69.56 362 LEU A N 1
ATOM 2980 C CA . LEU A 1 362 ? -10.467 -20.122 13.289 1.00 69.56 362 LEU A CA 1
ATOM 2981 C C . LEU A 1 362 ? -9.636 -21.345 12.892 1.00 69.56 362 LEU A C 1
ATOM 2983 O O . LEU A 1 362 ? -8.672 -21.175 12.152 1.00 69.56 362 LEU A O 1
ATOM 2987 N N . ASP A 1 363 ? -10.014 -22.548 13.329 1.00 74.44 363 ASP A N 1
ATOM 2988 C CA . ASP A 1 363 ? -9.349 -23.799 12.945 1.00 74.44 363 ASP A CA 1
ATOM 2989 C C . ASP A 1 363 ? -9.449 -24.026 11.428 1.00 74.44 363 ASP A C 1
ATOM 2991 O O . ASP A 1 363 ? -8.437 -24.278 10.774 1.00 74.44 363 ASP A O 1
ATOM 2995 N N . ASN A 1 364 ? -10.631 -23.806 10.837 1.00 75.75 364 ASN A N 1
ATOM 2996 C CA . ASN A 1 364 ? -10.818 -23.879 9.383 1.00 75.75 364 ASN A CA 1
ATOM 2997 C C . ASN A 1 364 ? -9.977 -22.827 8.631 1.00 75.75 364 ASN A C 1
ATOM 2999 O O . ASN A 1 364 ? -9.396 -23.117 7.584 1.00 75.75 364 ASN A O 1
ATOM 3003 N N . GLN A 1 365 ? -9.887 -21.597 9.152 1.00 73.94 365 GLN A N 1
ATOM 3004 C CA . GLN A 1 365 ? -9.048 -20.543 8.564 1.00 73.94 365 GLN A CA 1
ATOM 3005 C C . GLN A 1 365 ? -7.549 -20.866 8.677 1.00 73.94 365 GLN A C 1
ATOM 3007 O O . GLN A 1 365 ? -6.789 -20.583 7.749 1.00 73.94 365 GLN A O 1
ATOM 3012 N N . LEU A 1 366 ? -7.121 -21.477 9.785 1.00 71.81 366 LEU A N 1
ATOM 3013 C CA . LEU A 1 366 ? -5.754 -21.959 10.000 1.00 71.81 366 LEU A CA 1
ATOM 3014 C C . LEU A 1 366 ? -5.395 -23.080 9.025 1.00 71.81 366 LEU A C 1
ATOM 3016 O O . LEU A 1 366 ? -4.311 -23.063 8.445 1.00 71.81 366 LEU A O 1
ATOM 3020 N N . GLU A 1 367 ? -6.309 -24.019 8.799 1.00 76.62 367 GLU A N 1
ATOM 3021 C CA . GLU A 1 367 ? -6.120 -25.120 7.856 1.00 76.62 367 GLU A CA 1
ATOM 3022 C C . GLU A 1 367 ? -6.037 -24.612 6.406 1.00 76.62 367 GLU A C 1
ATOM 3024 O O . GLU A 1 367 ? -5.123 -24.983 5.660 1.00 76.62 367 GLU A O 1
ATOM 3029 N N . ALA A 1 368 ? -6.891 -23.653 6.031 1.00 73.62 368 ALA A N 1
ATOM 3030 C CA . ALA A 1 368 ? -6.810 -22.971 4.739 1.00 73.62 368 ALA A CA 1
ATOM 3031 C C . ALA A 1 368 ? -5.481 -22.212 4.564 1.00 73.62 368 ALA A C 1
ATOM 3033 O O . ALA A 1 368 ? -4.834 -22.321 3.519 1.00 73.62 368 ALA A O 1
ATOM 3034 N N . LYS A 1 369 ? -5.022 -21.493 5.599 1.00 73.62 369 LYS A N 1
ATOM 3035 C CA . LYS A 1 369 ? -3.741 -20.768 5.567 1.00 73.62 369 LYS A CA 1
ATOM 3036 C C . LYS A 1 369 ? -2.527 -21.691 5.534 1.00 73.62 369 LYS A C 1
ATOM 3038 O O . LYS A 1 369 ? -1.576 -21.387 4.821 1.00 73.62 369 LYS A O 1
ATOM 3043 N N . ASN A 1 370 ? -2.562 -22.827 6.226 1.00 73.56 370 ASN A N 1
ATOM 3044 C CA . ASN A 1 370 ? -1.518 -23.851 6.132 1.00 73.56 370 ASN A CA 1
ATOM 3045 C C . ASN A 1 370 ? -1.456 -24.473 4.732 1.00 73.56 370 ASN A C 1
ATOM 3047 O O . ASN A 1 370 ? -0.370 -24.767 4.234 1.00 73.56 370 ASN A O 1
ATOM 3051 N N . THR A 1 371 ? -2.605 -24.624 4.072 1.00 78.38 371 THR A N 1
ATOM 3052 C CA . THR A 1 371 ? -2.669 -25.116 2.690 1.00 78.38 371 THR A CA 1
ATOM 3053 C C . THR A 1 371 ? -2.092 -24.092 1.703 1.00 78.38 371 THR A C 1
ATOM 3055 O O . THR A 1 371 ? -1.307 -24.459 0.831 1.00 78.38 371 THR A O 1
ATOM 3058 N N . GLU A 1 372 ? -2.399 -22.799 1.866 1.00 73.81 372 GLU A N 1
ATOM 3059 C CA . GLU A 1 372 ? -1.752 -21.719 1.098 1.00 73.81 372 GLU A CA 1
ATOM 3060 C C . GLU A 1 372 ? -0.237 -21.667 1.330 1.00 73.81 372 GLU A C 1
ATOM 3062 O O . GLU A 1 372 ? 0.521 -21.552 0.369 1.00 73.81 372 GLU A O 1
ATOM 3067 N N . LEU A 1 373 ? 0.212 -21.791 2.584 1.00 71.75 373 LEU A N 1
ATOM 3068 C CA . LEU A 1 373 ? 1.634 -21.790 2.928 1.00 71.75 373 LEU A CA 1
ATOM 3069 C C . LEU A 1 373 ? 2.369 -22.948 2.242 1.00 71.75 373 LEU A C 1
ATOM 3071 O O . LEU A 1 373 ? 3.431 -22.744 1.661 1.00 71.75 373 LEU A O 1
ATOM 3075 N N . LYS A 1 374 ? 1.772 -24.145 2.247 1.00 77.81 374 LYS A N 1
ATOM 3076 C CA . LYS A 1 374 ? 2.318 -25.324 1.567 1.00 77.81 374 LYS A CA 1
ATOM 3077 C C . LYS A 1 374 ? 2.432 -25.115 0.053 1.00 77.81 374 LYS A C 1
ATOM 3079 O O . LYS A 1 374 ? 3.468 -25.428 -0.519 1.00 77.81 374 LYS A O 1
ATOM 3084 N N . ASN A 1 375 ? 1.424 -24.507 -0.576 1.00 76.69 375 ASN A N 1
ATOM 3085 C CA . ASN A 1 375 ? 1.470 -24.179 -2.004 1.00 76.69 375 ASN A CA 1
ATOM 3086 C C . ASN A 1 375 ? 2.571 -23.158 -2.346 1.00 76.69 375 ASN A C 1
ATOM 3088 O O . ASN A 1 375 ? 3.200 -23.260 -3.398 1.00 76.69 375 ASN A O 1
ATOM 3092 N N . GLU A 1 376 ? 2.808 -22.163 -1.488 1.00 72.69 376 GLU A N 1
ATOM 3093 C CA . GLU A 1 376 ? 3.904 -21.205 -1.682 1.00 72.69 376 GLU A CA 1
ATOM 3094 C C . GLU A 1 376 ? 5.285 -21.839 -1.431 1.00 72.69 376 GLU A C 1
ATOM 3096 O O . GLU A 1 376 ? 6.237 -21.526 -2.149 1.00 72.69 376 GLU A O 1
ATOM 3101 N N . GLU A 1 377 ? 5.399 -22.783 -0.491 1.00 71.12 377 GLU A N 1
ATOM 3102 C CA . GLU A 1 377 ? 6.620 -23.573 -0.277 1.00 71.12 377 GLU A CA 1
ATOM 3103 C C . GLU A 1 377 ? 6.934 -24.458 -1.501 1.00 71.12 377 GLU A C 1
ATOM 3105 O O . GLU A 1 377 ? 8.075 -24.487 -1.969 1.00 71.12 377 GLU A O 1
ATOM 3110 N N . ASP A 1 378 ? 5.916 -25.085 -2.099 1.00 78.38 378 ASP A N 1
ATOM 3111 C CA . ASP A 1 378 ? 6.058 -25.876 -3.328 1.00 78.38 378 ASP A CA 1
ATOM 3112 C C . ASP A 1 378 ? 6.473 -24.997 -4.526 1.00 78.38 378 ASP A C 1
ATOM 3114 O O . ASP A 1 378 ? 7.371 -25.361 -5.292 1.00 78.38 378 ASP A O 1
ATOM 3118 N N . LYS A 1 379 ? 5.899 -23.792 -4.674 1.00 77.06 379 LYS A N 1
ATOM 3119 C CA . LYS A 1 379 ? 6.329 -22.820 -5.704 1.00 77.06 379 LYS A CA 1
ATOM 3120 C C . LYS A 1 379 ? 7.769 -22.356 -5.493 1.00 77.06 379 LYS A C 1
ATOM 3122 O O . LYS A 1 379 ? 8.532 -22.250 -6.453 1.00 77.06 379 LYS A O 1
ATOM 3127 N N . LYS A 1 380 ? 8.166 -22.087 -4.248 1.00 74.19 380 LYS A N 1
ATOM 3128 C CA . LYS A 1 380 ? 9.549 -21.742 -3.892 1.00 74.19 380 LYS A CA 1
ATOM 3129 C C . LYS A 1 380 ? 10.512 -22.868 -4.275 1.00 74.19 380 LYS A C 1
ATOM 3131 O O . LYS A 1 380 ? 11.578 -22.577 -4.820 1.00 74.19 380 LYS A O 1
ATOM 3136 N N . GLN A 1 381 ? 10.128 -24.127 -4.064 1.00 75.19 381 GLN A N 1
ATOM 3137 C CA . GLN A 1 381 ? 10.927 -25.276 -4.487 1.00 75.19 381 GLN A CA 1
ATOM 3138 C C . GLN A 1 381 ? 11.046 -25.359 -6.020 1.00 75.19 381 GLN A C 1
ATOM 3140 O O . GLN A 1 381 ? 12.151 -25.514 -6.536 1.00 75.19 381 GLN A O 1
ATOM 3145 N N . GLN A 1 382 ? 9.960 -25.121 -6.764 1.00 75.75 382 GLN A N 1
ATOM 3146 C CA . GLN A 1 382 ? 9.998 -25.049 -8.235 1.00 75.75 382 GLN A CA 1
ATOM 3147 C C . GLN A 1 382 ? 10.911 -23.925 -8.760 1.00 75.75 382 GLN A C 1
ATOM 3149 O O . GLN A 1 382 ? 11.617 -24.097 -9.764 1.00 75.75 382 GLN A O 1
ATOM 3154 N N . TYR A 1 383 ? 10.936 -22.769 -8.088 1.00 70.81 383 TYR A N 1
ATOM 3155 C CA . TYR A 1 383 ? 11.861 -21.686 -8.427 1.00 70.81 383 TYR A CA 1
ATOM 3156 C C . TYR A 1 383 ? 13.318 -22.057 -8.132 1.00 70.81 383 TYR A C 1
ATOM 3158 O O . TYR A 1 383 ? 14.186 -21.775 -8.959 1.00 70.81 383 TYR A O 1
ATOM 3166 N N . LEU A 1 384 ? 13.597 -22.722 -7.007 1.00 73.62 384 LEU A N 1
ATOM 3167 C CA . LEU A 1 384 ? 14.931 -23.238 -6.676 1.00 73.62 384 LEU A CA 1
ATOM 3168 C C . LEU A 1 384 ? 15.430 -24.246 -7.718 1.00 73.62 384 LEU A C 1
ATOM 3170 O O . LEU A 1 384 ? 16.561 -24.129 -8.194 1.00 73.62 384 LEU A O 1
ATOM 3174 N N . ASP A 1 385 ? 14.573 -25.170 -8.148 1.00 77.94 385 ASP A N 1
ATOM 3175 C CA . ASP A 1 385 ? 14.904 -26.149 -9.186 1.00 77.94 385 ASP A CA 1
ATOM 3176 C C . ASP A 1 385 ? 15.188 -25.465 -10.534 1.00 77.94 385 ASP A C 1
ATOM 3178 O O . ASP A 1 385 ? 16.139 -25.814 -11.242 1.00 77.94 385 ASP A O 1
ATOM 3182 N N . SER A 1 386 ? 14.422 -24.421 -10.867 1.00 73.44 386 SER A N 1
ATOM 3183 C CA . SER A 1 386 ? 14.643 -23.597 -12.062 1.00 73.44 386 SER A CA 1
ATOM 3184 C C . SER A 1 386 ? 15.970 -22.829 -12.005 1.00 73.44 386 SER A C 1
ATOM 3186 O O . SER A 1 386 ? 16.710 -22.796 -12.993 1.00 73.44 386 SER A O 1
ATOM 3188 N N . ILE A 1 387 ? 16.310 -22.250 -10.848 1.00 71.31 387 ILE A N 1
ATOM 3189 C CA . ILE A 1 387 ? 17.586 -21.556 -10.612 1.00 71.31 387 ILE A CA 1
ATOM 3190 C C . ILE A 1 387 ? 18.761 -22.529 -10.740 1.00 71.31 387 ILE A C 1
ATOM 3192 O O . ILE A 1 387 ? 19.758 -22.202 -11.392 1.00 71.31 387 ILE A O 1
ATOM 3196 N N . ASN A 1 388 ? 18.642 -23.737 -10.187 1.00 75.31 388 ASN A N 1
ATOM 3197 C CA . ASN A 1 388 ? 19.664 -24.775 -10.314 1.00 75.31 388 ASN A CA 1
ATOM 3198 C C . ASN A 1 388 ? 19.871 -25.174 -11.780 1.00 75.31 388 ASN A C 1
ATOM 3200 O O . ASN A 1 388 ? 21.003 -25.167 -12.262 1.00 75.31 388 ASN A O 1
ATOM 3204 N N . ASN A 1 389 ? 18.790 -25.397 -12.534 1.00 77.75 389 ASN A N 1
ATOM 3205 C CA . ASN A 1 389 ? 18.862 -25.707 -13.965 1.00 77.75 389 ASN A CA 1
ATOM 3206 C C . ASN A 1 389 ? 19.527 -24.589 -14.790 1.00 77.75 389 ASN A C 1
ATOM 3208 O O . ASN A 1 389 ? 20.357 -24.854 -15.668 1.00 77.75 389 ASN A O 1
ATOM 3212 N N . LEU A 1 390 ? 19.187 -23.327 -14.514 1.00 69.88 390 LEU A N 1
ATOM 3213 C CA . LEU A 1 390 ? 19.815 -22.169 -15.157 1.00 69.88 390 LEU A CA 1
ATOM 3214 C C . LEU A 1 390 ? 21.297 -22.048 -14.786 1.00 69.88 390 LEU A C 1
ATOM 3216 O O . LEU A 1 390 ? 22.119 -21.735 -15.649 1.00 69.88 390 LEU A O 1
ATOM 3220 N N . THR A 1 391 ? 21.655 -22.362 -13.543 1.00 74.75 391 THR A N 1
ATOM 3221 C CA . THR A 1 391 ? 23.045 -22.390 -13.073 1.00 74.75 391 THR A CA 1
ATOM 3222 C C . THR A 1 391 ? 23.843 -23.470 -13.802 1.00 74.75 391 THR A C 1
ATOM 3224 O O . THR A 1 391 ? 24.914 -23.181 -14.333 1.00 74.75 391 THR A O 1
ATOM 3227 N N . THR A 1 392 ? 23.297 -24.678 -13.962 1.00 76.12 392 THR A N 1
ATOM 3228 C CA . THR A 1 392 ? 23.932 -25.743 -14.754 1.00 76.12 392 THR A CA 1
ATOM 3229 C C . THR A 1 392 ? 24.084 -25.350 -16.227 1.00 76.12 392 THR A C 1
ATOM 3231 O O . THR A 1 392 ? 25.140 -25.582 -16.819 1.00 76.12 392 THR A O 1
ATOM 3234 N N . LYS A 1 393 ? 23.071 -24.708 -16.832 1.00 76.44 393 LYS A N 1
ATOM 3235 C CA . LYS A 1 393 ? 23.165 -24.177 -18.206 1.00 76.44 393 LYS A CA 1
ATOM 3236 C C . LYS A 1 393 ? 24.246 -23.102 -18.333 1.00 76.44 393 LYS A C 1
ATOM 3238 O O . LYS A 1 393 ? 25.011 -23.139 -19.293 1.00 76.44 393 LYS A O 1
ATOM 3243 N N . LYS A 1 394 ? 24.352 -22.189 -17.363 1.00 75.12 394 LYS A N 1
ATOM 3244 C CA . LYS A 1 394 ? 25.400 -21.158 -17.312 1.00 75.12 394 LYS A CA 1
ATOM 3245 C C . LYS A 1 394 ? 26.794 -21.786 -17.255 1.00 75.12 394 LYS A C 1
ATOM 3247 O O . LYS A 1 394 ? 27.669 -21.367 -18.006 1.00 75.12 394 LYS A O 1
ATOM 3252 N N . THR A 1 395 ? 26.992 -22.813 -16.429 1.00 76.31 395 THR A N 1
ATOM 3253 C CA . THR A 1 395 ? 28.277 -23.525 -16.333 1.00 76.31 395 THR A CA 1
ATOM 3254 C C . THR A 1 395 ? 28.630 -24.234 -17.643 1.00 76.31 395 THR A C 1
ATOM 3256 O O . THR A 1 395 ? 29.752 -24.091 -18.121 1.00 76.31 395 THR A O 1
ATOM 3259 N N . LYS A 1 396 ? 27.665 -24.908 -18.289 1.00 78.62 396 LYS A N 1
ATOM 3260 C CA . LYS A 1 396 ? 27.867 -25.545 -19.605 1.00 78.62 396 LYS A CA 1
ATOM 3261 C C . LYS A 1 396 ? 28.194 -24.534 -20.710 1.00 78.62 396 LYS A C 1
ATOM 3263 O O . LYS A 1 396 ? 29.054 -24.795 -21.545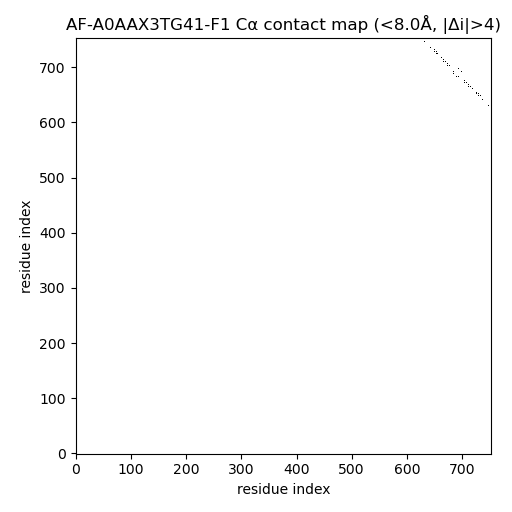 1.00 78.62 396 LYS A O 1
ATOM 3268 N N . LEU A 1 397 ? 27.532 -23.375 -20.721 1.00 74.00 397 LEU A N 1
ATOM 3269 C CA . LEU A 1 397 ? 27.827 -22.299 -21.674 1.00 74.00 397 LEU A CA 1
ATOM 3270 C C . LEU A 1 397 ? 29.211 -21.690 -21.438 1.00 74.00 397 LEU A C 1
ATOM 3272 O O . LEU A 1 397 ? 29.912 -21.405 -22.403 1.00 74.00 397 LEU A O 1
ATOM 3276 N N . LYS A 1 398 ? 29.626 -21.542 -20.174 1.00 78.00 398 LYS A N 1
ATOM 3277 C CA . LYS A 1 398 ? 30.969 -21.068 -19.821 1.00 78.00 398 LYS A CA 1
ATOM 3278 C C . LYS A 1 398 ? 32.049 -22.037 -20.308 1.00 78.00 398 LYS A C 1
ATOM 3280 O O . LYS A 1 398 ? 32.984 -21.596 -20.961 1.00 78.00 398 LYS A O 1
ATOM 3285 N N . GLN A 1 399 ? 31.864 -23.340 -20.086 1.00 77.62 399 GLN A N 1
ATOM 3286 C CA . GLN A 1 399 ? 32.763 -24.374 -20.613 1.00 77.62 399 GLN A CA 1
ATOM 3287 C C . GLN A 1 399 ? 32.832 -24.342 -22.144 1.00 77.62 399 GLN A C 1
ATOM 3289 O O . GLN A 1 399 ? 33.916 -24.399 -22.710 1.00 77.62 399 GLN A O 1
ATOM 3294 N N . ARG A 1 400 ? 31.690 -24.176 -22.826 1.00 78.19 400 ARG A N 1
ATOM 3295 C CA . ARG A 1 400 ? 31.649 -24.090 -24.293 1.00 78.19 400 ARG A CA 1
ATOM 3296 C C . ARG A 1 400 ? 32.346 -22.841 -24.837 1.00 78.19 400 ARG A C 1
ATOM 3298 O O . ARG A 1 400 ? 32.990 -22.920 -25.876 1.00 78.19 400 ARG A O 1
ATOM 3305 N N . LEU A 1 401 ? 32.237 -21.707 -24.145 1.00 76.50 401 LEU A N 1
ATOM 3306 C CA . LEU A 1 401 ? 32.974 -20.489 -24.488 1.00 76.50 401 LEU A CA 1
ATOM 3307 C C . LEU A 1 401 ? 34.487 -20.700 -24.342 1.00 76.50 401 LEU A C 1
ATOM 3309 O O . LEU A 1 401 ? 35.245 -20.287 -25.209 1.00 76.50 401 LEU A O 1
ATOM 3313 N N . GLU A 1 402 ? 34.912 -21.383 -23.282 1.00 76.19 402 GLU A N 1
ATOM 3314 C CA . GLU A 1 402 ? 36.316 -21.716 -23.020 1.00 76.19 402 GLU A CA 1
ATOM 3315 C C . GLU A 1 402 ? 36.882 -22.671 -24.087 1.00 76.19 402 GLU A C 1
ATOM 3317 O O . GLU A 1 402 ? 37.993 -22.469 -24.573 1.00 76.19 402 GLU A O 1
ATOM 3322 N N . THR A 1 403 ? 36.084 -23.641 -24.555 1.00 79.69 403 THR A N 1
ATOM 3323 C CA . THR A 1 403 ? 36.439 -24.488 -25.708 1.00 79.69 403 THR A CA 1
ATOM 3324 C C . THR A 1 403 ? 36.604 -23.671 -26.992 1.00 79.69 403 THR A C 1
ATOM 3326 O O . THR A 1 403 ? 37.607 -23.828 -27.678 1.00 79.69 403 THR A O 1
ATOM 3329 N N . ILE A 1 404 ? 35.672 -22.758 -27.294 1.00 74.25 404 ILE A N 1
ATOM 3330 C CA . ILE A 1 404 ? 35.741 -2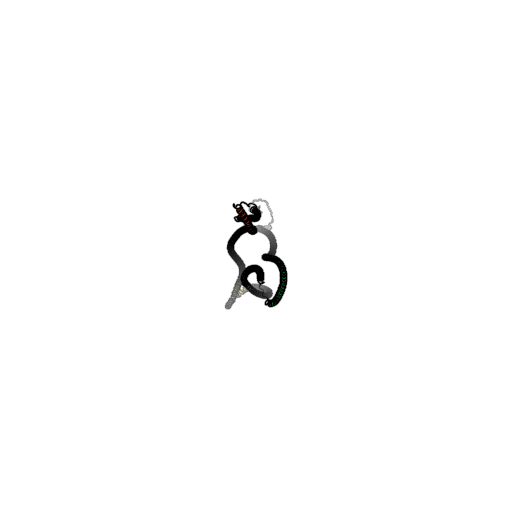1.902 -28.493 1.00 74.25 404 ILE A CA 1
ATOM 3331 C C . ILE A 1 404 ? 36.961 -20.972 -28.450 1.00 74.25 404 ILE A C 1
ATOM 3333 O O . ILE A 1 404 ? 37.601 -20.753 -29.475 1.00 74.25 404 ILE A O 1
ATOM 3337 N N . ILE A 1 405 ? 37.305 -20.435 -27.275 1.00 77.38 405 ILE A N 1
ATOM 3338 C CA . ILE A 1 405 ? 38.512 -19.616 -27.095 1.00 77.38 405 ILE A CA 1
ATOM 3339 C C . ILE A 1 405 ? 39.765 -20.442 -27.412 1.00 77.38 405 ILE A C 1
ATOM 3341 O O . ILE A 1 405 ? 40.622 -19.977 -28.158 1.00 77.38 405 ILE A O 1
ATOM 3345 N N . ASN A 1 406 ? 39.849 -21.681 -26.920 1.00 78.75 406 ASN A N 1
ATOM 3346 C CA . ASN A 1 406 ? 40.979 -22.563 -27.217 1.00 78.75 406 ASN A CA 1
ATOM 3347 C C . ASN A 1 406 ? 41.051 -22.949 -28.705 1.00 78.75 406 ASN A C 1
ATOM 3349 O O . ASN A 1 406 ? 42.137 -22.933 -29.279 1.00 78.75 406 ASN A O 1
ATOM 3353 N N . GLU A 1 407 ? 39.915 -23.232 -29.349 1.00 77.75 407 GLU A N 1
ATOM 3354 C CA . GLU A 1 407 ? 39.854 -23.494 -30.796 1.00 77.75 407 GLU A CA 1
ATOM 3355 C C . GLU A 1 407 ? 40.295 -22.280 -31.627 1.00 77.75 407 GLU A C 1
ATOM 3357 O O . GLU A 1 407 ? 40.973 -22.438 -32.642 1.00 77.75 407 GLU A O 1
ATOM 3362 N N . ASN A 1 408 ? 39.932 -21.062 -31.216 1.00 71.62 408 ASN A N 1
ATOM 3363 C CA . ASN A 1 408 ? 40.374 -19.842 -31.892 1.00 71.62 408 ASN A CA 1
ATOM 3364 C C . ASN A 1 408 ? 41.871 -19.589 -31.696 1.00 71.62 408 ASN A C 1
ATOM 3366 O O . ASN A 1 408 ? 42.544 -19.265 -32.668 1.00 71.62 408 ASN A O 1
ATOM 3370 N N . ASN A 1 409 ? 42.413 -19.827 -30.499 1.00 77.00 409 ASN A N 1
ATOM 3371 C CA . ASN A 1 409 ? 43.854 -19.719 -30.264 1.00 77.00 409 ASN A CA 1
ATOM 3372 C C . ASN A 1 409 ? 44.649 -20.697 -31.155 1.00 77.00 409 ASN A C 1
ATOM 3374 O O . ASN A 1 409 ? 45.667 -20.319 -31.726 1.00 77.00 409 ASN A O 1
ATOM 3378 N N . GLN A 1 410 ? 44.155 -21.926 -31.351 1.00 75.00 410 GLN A N 1
ATOM 3379 C CA . GLN A 1 410 ? 44.767 -22.897 -32.273 1.00 75.00 410 GLN A CA 1
ATOM 3380 C C . GLN A 1 410 ? 44.692 -22.458 -33.745 1.00 75.00 410 GLN A C 1
ATOM 3382 O O . GLN A 1 410 ? 45.612 -22.711 -34.530 1.00 75.00 410 GLN A O 1
ATOM 3387 N N . LYS A 1 411 ? 43.603 -21.789 -34.142 1.00 76.50 411 LYS A N 1
ATOM 3388 C CA . LYS A 1 411 ? 43.474 -21.211 -35.488 1.00 76.50 411 LYS A CA 1
ATOM 3389 C C . LYS A 1 411 ? 44.426 -20.036 -35.690 1.00 76.50 411 LYS A C 1
ATOM 3391 O O . LYS A 1 411 ? 45.035 -19.965 -36.750 1.00 76.50 411 LYS A O 1
ATOM 3396 N N . ASP A 1 412 ? 44.612 -19.181 -34.689 1.00 73.50 412 ASP A N 1
ATOM 3397 C CA . ASP A 1 412 ? 45.573 -18.073 -34.747 1.00 73.50 412 ASP A CA 1
ATOM 3398 C C . ASP A 1 412 ? 47.023 -18.579 -34.859 1.00 73.50 412 ASP A C 1
ATOM 3400 O O . ASP A 1 412 ? 47.821 -18.026 -35.618 1.00 73.50 412 ASP A O 1
ATOM 3404 N N . GLU A 1 413 ? 47.370 -19.677 -34.179 1.00 73.88 413 GLU A N 1
ATOM 3405 C CA . GLU A 1 413 ? 48.666 -20.352 -34.365 1.00 73.88 413 GLU A CA 1
ATOM 3406 C C . GLU A 1 413 ? 48.815 -20.958 -35.771 1.00 73.88 413 GLU A C 1
ATOM 3408 O O . GLU A 1 413 ? 49.878 -20.852 -36.391 1.00 73.88 413 GLU A O 1
ATOM 3413 N N . SER A 1 414 ? 47.740 -21.532 -36.319 1.00 70.38 414 SER A N 1
ATOM 3414 C CA . SER A 1 414 ? 47.728 -22.045 -37.696 1.00 70.38 414 SER A CA 1
ATOM 3415 C C . SER A 1 414 ? 47.888 -20.920 -38.728 1.00 70.38 414 SER A C 1
ATOM 3417 O O . SER A 1 414 ? 48.627 -21.083 -39.696 1.00 70.38 414 SER A O 1
ATOM 3419 N N . ILE A 1 415 ? 47.258 -19.759 -38.506 1.00 73.00 415 ILE A N 1
ATOM 3420 C CA . ILE A 1 415 ? 47.399 -18.565 -39.355 1.00 73.00 415 ILE A CA 1
ATOM 3421 C C . ILE A 1 415 ? 48.845 -18.068 -39.338 1.00 73.00 415 ILE A C 1
ATOM 3423 O O . ILE A 1 415 ? 49.418 -17.883 -40.406 1.00 73.00 415 ILE A O 1
ATOM 3427 N N . LYS A 1 416 ? 49.477 -17.957 -38.161 1.00 76.38 416 LYS A N 1
ATOM 3428 C CA . LYS A 1 416 ? 50.900 -17.581 -38.063 1.00 76.38 416 LYS A CA 1
ATOM 3429 C C . LYS A 1 416 ? 51.821 -18.539 -38.817 1.00 76.38 416 LYS A C 1
ATOM 3431 O O . LYS A 1 416 ? 52.811 -18.112 -39.403 1.00 76.38 416 LYS A O 1
ATOM 3436 N N . THR A 1 417 ? 51.502 -19.831 -38.807 1.00 73.50 417 THR A N 1
ATOM 3437 C CA . THR A 1 417 ? 52.287 -20.842 -39.529 1.00 73.50 417 THR A CA 1
ATOM 3438 C C . THR A 1 417 ? 52.130 -20.680 -41.047 1.00 73.50 417 THR A C 1
ATOM 3440 O O . THR A 1 417 ? 53.117 -20.719 -41.778 1.00 73.50 417 THR A O 1
ATOM 3443 N N . LEU A 1 418 ? 50.908 -20.415 -41.522 1.00 72.62 418 LEU A N 1
ATOM 3444 C CA . LEU A 1 418 ? 50.623 -20.140 -42.935 1.00 72.62 418 LEU A CA 1
ATOM 3445 C C . LEU A 1 418 ? 51.221 -18.809 -43.416 1.00 72.62 418 LEU A C 1
ATOM 3447 O O . LEU A 1 418 ? 51.685 -18.731 -44.550 1.00 72.62 418 LEU A O 1
ATOM 3451 N N . GLU A 1 419 ? 51.257 -17.775 -42.572 1.00 73.56 419 GLU A N 1
ATOM 3452 C CA . GLU A 1 419 ? 51.932 -16.502 -42.868 1.00 73.56 419 GLU A CA 1
ATOM 3453 C C . GLU A 1 419 ? 53.442 -16.706 -43.073 1.00 73.56 419 GLU A C 1
ATOM 3455 O O . GLU A 1 419 ? 54.009 -16.186 -44.032 1.00 73.56 419 GLU A O 1
ATOM 3460 N N . GLN A 1 420 ? 54.081 -17.543 -42.247 1.00 74.38 420 GLN A N 1
ATOM 3461 C CA . GLN A 1 420 ? 55.494 -17.905 -42.414 1.00 74.38 420 GLN A CA 1
ATOM 3462 C C . GLN A 1 420 ? 55.754 -18.733 -43.684 1.00 74.38 420 GLN A C 1
ATOM 3464 O O . GLN A 1 420 ? 56.794 -18.574 -44.327 1.00 74.38 420 GLN A O 1
ATOM 3469 N N . GLU A 1 421 ? 54.837 -19.628 -44.066 1.00 72.31 421 GLU A N 1
ATOM 3470 C CA . GLU A 1 421 ? 54.927 -20.347 -45.346 1.00 72.31 421 GLU A CA 1
ATOM 3471 C C . GLU A 1 421 ? 54.735 -19.413 -46.545 1.00 72.31 421 GLU A C 1
ATOM 3473 O O . GLU A 1 421 ? 55.453 -19.533 -47.540 1.00 72.31 421 GLU A O 1
ATOM 3478 N N . TYR A 1 422 ? 53.815 -18.454 -46.440 1.00 74.75 422 TYR A N 1
ATOM 3479 C CA . TYR A 1 422 ? 53.592 -17.437 -47.461 1.00 74.75 422 TYR A CA 1
ATOM 3480 C C . TYR A 1 422 ? 54.831 -16.556 -47.663 1.00 74.75 422 TYR A C 1
ATOM 3482 O O . TYR A 1 422 ? 55.247 -16.354 -48.802 1.00 74.75 422 TYR A O 1
ATOM 3490 N N . GLU A 1 423 ? 55.481 -16.098 -46.588 1.00 75.56 423 GLU A N 1
ATOM 3491 C CA . GLU A 1 423 ? 56.731 -15.331 -46.686 1.00 75.56 423 GLU A CA 1
ATOM 3492 C C . GLU A 1 423 ? 57.847 -16.127 -47.383 1.00 75.56 423 GLU A C 1
ATOM 3494 O O . GLU A 1 423 ? 58.499 -15.604 -48.289 1.00 75.56 423 GLU A O 1
ATOM 3499 N N . LYS A 1 424 ? 58.006 -17.421 -47.069 1.00 75.06 424 LYS A N 1
ATOM 3500 C CA . LYS A 1 424 ? 58.966 -18.298 -47.770 1.00 75.06 424 LYS A CA 1
ATOM 3501 C C . LYS A 1 424 ? 58.659 -18.445 -49.262 1.00 75.06 424 LYS A C 1
ATOM 3503 O O . LYS A 1 424 ? 59.575 -18.484 -50.083 1.00 75.06 424 LYS A O 1
ATOM 3508 N N . LEU A 1 425 ? 57.382 -18.541 -49.630 1.00 71.44 425 LEU A N 1
ATOM 3509 C CA . LEU A 1 425 ? 56.947 -18.603 -51.030 1.00 71.44 425 LEU A CA 1
ATOM 3510 C C . LEU A 1 425 ? 57.218 -17.288 -51.773 1.00 71.44 425 LEU A C 1
ATOM 3512 O O . LEU A 1 425 ? 57.638 -17.318 -52.931 1.00 71.44 425 LEU A O 1
ATOM 3516 N N . VAL A 1 426 ? 57.041 -16.143 -51.110 1.00 75.19 426 VAL A N 1
ATOM 3517 C CA . VAL A 1 426 ? 57.379 -14.821 -51.662 1.00 75.19 426 VAL A CA 1
ATOM 3518 C C . VAL A 1 426 ? 58.887 -14.698 -51.914 1.00 75.19 426 VAL A C 1
ATOM 3520 O O . VAL A 1 426 ? 59.289 -14.234 -52.983 1.00 75.19 426 VAL A O 1
ATOM 3523 N N . GLU A 1 427 ? 59.734 -15.172 -50.997 1.00 75.75 427 GLU A N 1
ATOM 3524 C CA . GLU A 1 427 ? 61.191 -15.214 -51.202 1.00 75.75 427 GLU A CA 1
ATOM 3525 C C . GLU A 1 427 ? 61.583 -16.121 -52.383 1.00 75.75 427 GLU A C 1
ATOM 3527 O O . GLU A 1 427 ? 62.406 -15.740 -53.222 1.00 75.75 427 GLU A O 1
ATOM 3532 N N . GLN A 1 428 ? 60.952 -17.294 -52.517 1.00 71.62 428 GLN A N 1
ATOM 3533 C CA . GLN A 1 428 ? 61.162 -18.178 -53.671 1.00 71.62 428 GLN A CA 1
ATOM 3534 C C . GLN A 1 428 ? 60.732 -17.527 -54.991 1.00 71.62 428 GLN A C 1
ATOM 3536 O O . GLN A 1 428 ? 61.427 -17.659 -56.002 1.00 71.62 428 GLN A O 1
ATOM 3541 N N . GLN A 1 429 ? 59.622 -16.788 -54.994 1.00 74.25 429 GLN A N 1
ATOM 3542 C CA . GLN A 1 429 ? 59.161 -16.051 -56.167 1.00 74.25 429 GLN A CA 1
ATOM 3543 C C . GLN A 1 429 ? 60.164 -14.962 -56.578 1.00 74.25 429 GLN A C 1
ATOM 3545 O O . GLN A 1 429 ? 60.465 -14.824 -57.764 1.00 74.25 429 GLN A O 1
ATOM 3550 N N . GLN A 1 430 ? 60.730 -14.222 -55.621 1.00 73.25 430 GLN A N 1
ATOM 3551 C CA . GLN A 1 430 ? 61.761 -13.214 -55.895 1.00 73.25 430 GLN A CA 1
ATOM 3552 C C . GLN A 1 430 ? 63.056 -13.833 -56.443 1.00 73.25 430 GLN A C 1
ATOM 3554 O O . GLN A 1 430 ? 63.688 -13.260 -57.338 1.00 73.25 430 GLN A O 1
ATOM 3559 N N . LEU A 1 431 ? 63.431 -15.028 -55.975 1.00 73.81 431 LEU A N 1
ATOM 3560 C CA . LEU A 1 431 ? 64.573 -15.771 -56.508 1.00 73.81 431 LEU A CA 1
ATOM 3561 C C . LEU A 1 431 ? 64.333 -16.207 -57.965 1.00 73.81 431 LEU A C 1
ATOM 3563 O O . LEU A 1 431 ? 65.199 -16.009 -58.819 1.00 73.81 431 LEU A O 1
ATOM 3567 N N . LEU A 1 432 ? 63.146 -16.740 -58.266 1.00 72.38 432 LEU A N 1
ATOM 3568 C CA . LEU A 1 432 ? 62.757 -17.167 -59.616 1.00 72.38 432 LEU A CA 1
ATOM 3569 C C . LEU A 1 432 ? 62.665 -15.993 -60.601 1.00 72.38 432 LEU A C 1
ATOM 3571 O O . LEU A 1 432 ? 63.120 -16.107 -61.739 1.00 72.38 432 LEU A O 1
ATOM 3575 N N . VAL A 1 433 ? 62.141 -14.841 -60.173 1.00 76.69 433 VAL A N 1
ATOM 3576 C CA . VAL A 1 433 ? 62.140 -13.607 -60.981 1.00 76.69 433 VAL A CA 1
ATOM 3577 C C . VAL A 1 433 ? 63.574 -13.168 -61.288 1.00 76.69 433 VAL A C 1
ATOM 3579 O O . VAL A 1 433 ? 63.890 -12.845 -62.432 1.00 76.69 433 VAL A O 1
ATOM 3582 N N . SER A 1 434 ? 64.469 -13.226 -60.300 1.00 69.44 434 SER A N 1
ATOM 3583 C CA . SER A 1 434 ? 65.887 -12.889 -60.490 1.00 69.44 434 SER A CA 1
ATOM 3584 C C . SER A 1 434 ? 66.585 -13.845 -61.471 1.00 69.44 434 SER A C 1
ATOM 3586 O O . SER A 1 434 ? 67.383 -13.413 -62.304 1.00 69.44 434 SER A O 1
ATOM 3588 N N . GLN A 1 435 ? 66.251 -15.140 -61.424 1.00 73.50 435 GLN A N 1
ATOM 3589 C CA . GLN A 1 435 ? 66.723 -16.129 -62.401 1.00 73.50 435 GLN A CA 1
ATOM 3590 C C . GLN A 1 435 ? 66.168 -15.865 -63.807 1.00 73.50 435 GLN A C 1
ATOM 3592 O O . GLN A 1 435 ? 66.922 -15.953 -64.774 1.00 73.50 435 GLN A O 1
ATOM 3597 N N . THR A 1 436 ? 64.895 -15.480 -63.916 1.00 70.25 436 THR A N 1
ATOM 3598 C CA . THR A 1 436 ? 64.243 -15.144 -65.193 1.00 70.25 436 THR A CA 1
ATOM 3599 C C . THR A 1 436 ? 64.923 -13.943 -65.854 1.00 70.25 436 THR A C 1
ATOM 3601 O O . THR A 1 436 ? 65.302 -14.020 -67.016 1.00 70.25 436 THR A O 1
ATOM 3604 N N . ILE A 1 437 ? 65.206 -12.876 -65.094 1.00 75.81 437 ILE A N 1
ATOM 3605 C CA . ILE A 1 437 ? 65.940 -11.695 -65.590 1.00 75.81 437 ILE A CA 1
ATOM 3606 C C . ILE A 1 437 ? 67.344 -12.075 -66.097 1.00 75.81 437 ILE A C 1
ATOM 3608 O O . ILE A 1 437 ? 67.806 -11.562 -67.118 1.00 75.81 437 ILE A O 1
ATOM 3612 N N . SER A 1 438 ? 68.034 -12.987 -65.403 1.00 73.50 438 SER A N 1
ATOM 3613 C CA . SER A 1 438 ? 69.346 -13.496 -65.826 1.00 73.50 438 SER A CA 1
ATOM 3614 C C . SER A 1 438 ? 69.263 -14.303 -67.131 1.00 73.50 438 SER A C 1
ATOM 3616 O O . SER A 1 438 ? 70.077 -14.111 -68.037 1.00 73.50 438 SER A O 1
ATOM 3618 N N . GLN A 1 439 ? 68.249 -15.164 -67.261 1.00 73.00 439 GLN A N 1
ATOM 3619 C CA . GLN A 1 439 ? 68.001 -15.946 -68.475 1.00 73.00 439 GLN A CA 1
ATOM 3620 C C . GLN A 1 439 ? 67.594 -15.060 -69.661 1.00 73.00 439 GLN A C 1
ATOM 3622 O O . GLN A 1 439 ? 68.118 -15.249 -70.756 1.00 73.00 439 GLN A O 1
ATOM 3627 N N . ASP A 1 440 ? 66.761 -14.038 -69.453 1.00 75.38 440 ASP A N 1
ATOM 3628 C CA . ASP A 1 440 ? 66.393 -13.061 -70.488 1.00 75.38 440 ASP A CA 1
ATOM 3629 C C . ASP A 1 440 ? 67.610 -12.275 -70.995 1.00 75.38 440 ASP A C 1
ATOM 3631 O O . ASP A 1 440 ? 67.730 -11.984 -72.191 1.00 75.38 440 ASP A O 1
ATOM 3635 N N . LYS A 1 441 ? 68.569 -11.979 -70.109 1.00 74.31 441 LYS A N 1
ATOM 3636 C CA . LYS A 1 441 ? 69.842 -11.365 -70.496 1.00 74.31 441 LYS A CA 1
ATOM 3637 C C . LYS A 1 441 ? 70.673 -12.297 -71.387 1.00 74.31 441 LYS A C 1
ATOM 3639 O O . LYS A 1 441 ? 71.164 -11.847 -72.422 1.00 74.31 441 LYS A O 1
ATOM 3644 N N . GLN A 1 442 ? 70.761 -13.588 -71.050 1.00 71.25 442 GLN A N 1
ATOM 3645 C CA . GLN A 1 442 ? 71.419 -14.593 -71.902 1.00 71.25 442 GLN A CA 1
ATOM 3646 C C . GLN A 1 442 ? 70.714 -14.756 -73.257 1.00 71.25 442 GLN A C 1
ATOM 3648 O O . GLN A 1 442 ? 71.374 -14.833 -74.292 1.00 71.25 442 GLN A O 1
ATOM 3653 N N . ILE A 1 443 ? 69.377 -14.755 -73.280 1.00 71.88 443 ILE A N 1
ATOM 3654 C CA . ILE A 1 443 ? 68.591 -14.800 -74.523 1.00 71.88 443 ILE A CA 1
ATOM 3655 C C . ILE A 1 443 ? 68.870 -13.562 -75.379 1.00 71.88 443 ILE A C 1
ATOM 3657 O O . ILE A 1 443 ? 69.016 -13.678 -76.596 1.00 71.88 443 ILE A O 1
ATOM 3661 N N . THR A 1 444 ? 68.991 -12.384 -74.767 1.00 74.19 444 THR A N 1
ATOM 3662 C CA . THR A 1 444 ? 69.307 -11.134 -75.472 1.00 74.19 444 THR A CA 1
ATOM 3663 C C . THR A 1 444 ? 70.711 -11.173 -76.083 1.00 74.19 444 THR A C 1
ATOM 3665 O O . THR A 1 444 ? 70.888 -10.806 -77.246 1.00 74.19 444 THR A O 1
ATOM 3668 N N . GLU A 1 445 ? 71.705 -11.682 -75.350 1.00 72.06 445 GLU A N 1
ATOM 3669 C CA . GLU A 1 445 ? 73.071 -11.886 -75.856 1.00 72.06 445 GLU A CA 1
ATOM 3670 C C . GLU A 1 445 ? 73.103 -12.880 -77.029 1.00 72.06 445 GLU A C 1
ATOM 3672 O O . GLU A 1 445 ? 73.649 -12.558 -78.088 1.00 72.06 445 GLU A O 1
ATOM 3677 N N . LEU A 1 446 ? 72.426 -14.028 -76.908 1.00 73.19 446 LEU A N 1
ATOM 3678 C CA . LEU A 1 446 ? 72.303 -15.012 -77.992 1.00 73.19 446 LEU A CA 1
ATOM 3679 C C . LEU A 1 446 ? 71.541 -14.453 -79.204 1.00 73.19 446 LEU A C 1
ATOM 3681 O O . LEU A 1 446 ? 71.902 -14.727 -80.348 1.00 73.19 446 LEU A O 1
ATOM 3685 N N . THR A 1 447 ? 70.518 -13.624 -78.985 1.00 73.62 447 THR A N 1
ATOM 3686 C CA . THR A 1 447 ? 69.755 -12.960 -80.057 1.00 73.62 447 THR A CA 1
ATOM 3687 C C . THR A 1 447 ? 70.626 -11.966 -80.828 1.00 73.62 447 THR A C 1
ATOM 3689 O O . THR A 1 447 ? 70.571 -11.911 -82.062 1.00 73.62 447 THR A O 1
ATOM 3692 N N . ASN A 1 448 ? 71.490 -11.224 -80.134 1.00 74.06 448 ASN A N 1
ATOM 3693 C CA . ASN A 1 448 ? 72.467 -10.331 -80.760 1.00 74.06 448 ASN A CA 1
ATOM 3694 C C . ASN A 1 448 ? 73.536 -11.112 -81.545 1.00 74.06 448 ASN A C 1
ATOM 3696 O O . ASN A 1 448 ? 73.932 -10.696 -82.640 1.00 74.06 448 ASN A O 1
ATOM 3700 N N . GLU A 1 449 ? 73.952 -12.277 -81.043 1.00 72.50 449 GLU A N 1
ATOM 3701 C CA . GLU A 1 449 ? 74.887 -13.167 -81.736 1.00 72.50 449 GLU A CA 1
ATOM 3702 C C . GLU A 1 449 ? 74.266 -13.766 -83.012 1.00 72.50 449 GLU A C 1
ATOM 3704 O O . GLU A 1 449 ? 74.885 -13.749 -84.080 1.00 72.50 449 GLU A O 1
ATOM 3709 N N . ILE A 1 450 ? 73.004 -14.213 -82.942 1.00 72.06 450 ILE A N 1
ATOM 3710 C CA . ILE A 1 450 ? 72.225 -14.672 -84.102 1.00 72.06 450 ILE A CA 1
ATOM 3711 C C . ILE A 1 450 ? 72.098 -13.550 -85.132 1.00 72.06 450 ILE A C 1
ATOM 3713 O O . ILE A 1 450 ? 72.309 -13.786 -86.320 1.00 72.06 450 ILE A O 1
ATOM 3717 N N . THR A 1 451 ? 71.794 -12.325 -84.700 1.00 72.88 451 THR A N 1
ATOM 3718 C CA . THR A 1 451 ? 71.639 -11.169 -85.598 1.00 72.88 451 THR A CA 1
ATOM 3719 C C . THR A 1 451 ? 72.952 -10.835 -86.311 1.00 72.88 451 THR A C 1
ATOM 3721 O O . THR A 1 451 ? 72.956 -10.640 -87.527 1.00 72.88 451 THR A O 1
ATOM 3724 N N . SER A 1 452 ? 74.077 -10.878 -85.594 1.00 68.00 452 SER A N 1
ATOM 3725 C CA . SER A 1 452 ? 75.419 -10.682 -86.160 1.00 68.00 452 SER A CA 1
ATOM 3726 C C . SER A 1 452 ? 75.778 -11.768 -87.184 1.00 68.00 452 SER A C 1
ATOM 3728 O O . SER A 1 452 ? 76.253 -11.462 -88.279 1.00 68.00 452 SER A O 1
ATOM 3730 N N . LYS A 1 453 ? 75.465 -13.040 -86.893 1.00 73.75 453 LYS A N 1
ATOM 3731 C CA . LYS A 1 453 ? 75.649 -14.152 -87.845 1.00 73.75 453 LYS A CA 1
ATOM 3732 C C . LYS A 1 453 ? 74.718 -14.036 -89.059 1.00 73.75 453 LYS A C 1
ATOM 3734 O O . LYS A 1 453 ? 75.133 -14.348 -90.171 1.00 73.75 453 LYS A O 1
ATOM 3739 N N . LYS A 1 454 ? 73.495 -13.520 -88.892 1.00 73.12 454 LYS A N 1
ATOM 3740 C CA . LYS A 1 454 ? 72.540 -13.270 -89.990 1.00 73.12 454 LYS A CA 1
ATOM 3741 C C . LYS A 1 454 ? 73.026 -12.177 -90.947 1.00 73.12 454 LYS A C 1
ATOM 3743 O O . LYS A 1 454 ? 72.800 -12.281 -92.149 1.00 73.12 454 LYS A O 1
ATOM 3748 N N . ILE A 1 455 ? 73.713 -11.155 -90.430 1.00 72.44 455 ILE A N 1
ATOM 3749 C CA . ILE A 1 455 ? 74.379 -10.124 -91.243 1.00 72.44 455 ILE A CA 1
ATOM 3750 C C . ILE A 1 455 ? 75.539 -10.743 -92.038 1.00 72.44 455 ILE A C 1
ATOM 3752 O O . ILE A 1 455 ? 75.610 -10.540 -93.247 1.00 72.44 455 ILE A O 1
ATOM 3756 N N . ALA A 1 456 ? 76.364 -11.587 -91.406 1.00 67.00 456 ALA A N 1
ATOM 3757 C CA . ALA A 1 456 ? 77.447 -12.302 -92.091 1.00 67.00 456 ALA A CA 1
ATOM 3758 C C . ALA A 1 456 ? 76.940 -13.235 -93.213 1.00 67.00 456 ALA A C 1
ATOM 3760 O O . ALA A 1 456 ? 77.544 -13.301 -94.283 1.00 67.00 456 ALA A O 1
ATOM 3761 N N . VAL A 1 457 ? 75.802 -13.913 -93.009 1.00 67.69 457 VAL A N 1
ATOM 3762 C CA . VAL A 1 457 ? 75.143 -14.726 -94.050 1.00 67.69 457 VAL A CA 1
ATOM 3763 C C . VAL A 1 457 ? 74.658 -13.856 -95.214 1.00 67.69 457 VAL A C 1
ATOM 3765 O O . VAL A 1 457 ? 74.893 -14.207 -96.366 1.00 67.69 457 VAL A O 1
ATOM 3768 N N . LYS A 1 458 ? 74.071 -12.685 -94.940 1.00 71.38 458 LYS A N 1
ATOM 3769 C CA . LYS A 1 458 ? 73.632 -11.736 -95.980 1.00 71.38 458 LYS A CA 1
ATOM 3770 C C . LYS A 1 458 ? 74.787 -11.181 -96.823 1.00 71.38 458 LYS A C 1
ATOM 3772 O O . LYS A 1 458 ? 74.623 -10.938 -98.019 1.00 71.38 458 LYS A O 1
ATOM 3777 N N . ASP A 1 459 ? 75.954 -10.977 -96.218 1.00 68.44 459 ASP A N 1
ATOM 3778 C CA . ASP A 1 459 ? 77.152 -10.531 -96.938 1.00 68.44 459 ASP A CA 1
ATOM 3779 C C . ASP A 1 459 ? 77.790 -11.662 -97.764 1.00 68.44 459 ASP A C 1
ATOM 3781 O O . ASP A 1 459 ? 78.295 -11.414 -98.864 1.00 68.44 459 ASP A O 1
ATOM 3785 N N . LEU A 1 460 ? 77.686 -12.916 -97.308 1.00 65.38 460 LEU A N 1
ATOM 3786 C CA . LEU A 1 460 ? 78.036 -14.099 -98.102 1.00 65.38 460 LEU A CA 1
ATOM 3787 C C . LEU A 1 460 ? 77.078 -14.300 -99.288 1.00 65.38 460 LEU A C 1
ATOM 3789 O O . LEU A 1 460 ? 77.548 -14.547 -100.397 1.00 65.38 460 LEU A O 1
ATOM 3793 N N . GLU A 1 461 ? 75.768 -14.110 -99.103 1.00 66.62 461 GLU A N 1
ATOM 3794 C CA . GLU A 1 461 ? 74.767 -14.152 -100.185 1.00 66.62 461 GLU A CA 1
ATOM 3795 C C . GLU A 1 461 ? 75.066 -13.105 -101.274 1.00 66.62 461 GLU A C 1
ATOM 3797 O O . GLU A 1 461 ? 75.087 -13.435 -102.459 1.00 66.62 461 GLU A O 1
ATOM 3802 N N . ARG A 1 462 ? 75.434 -11.872 -100.894 1.00 68.38 462 ARG A N 1
ATOM 3803 C CA . ARG A 1 462 ? 75.871 -10.822 -101.841 1.00 68.38 462 ARG A CA 1
ATOM 3804 C C . ARG A 1 462 ? 77.185 -11.152 -102.561 1.00 68.38 462 ARG A C 1
ATOM 3806 O O . ARG A 1 462 ? 77.404 -10.703 -103.690 1.00 68.38 462 ARG A O 1
ATOM 3813 N N . SER A 1 463 ? 78.074 -11.915 -101.925 1.00 67.56 463 SER A N 1
ATOM 3814 C CA . SER A 1 463 ? 79.307 -12.421 -102.546 1.00 67.56 463 SER A CA 1
ATOM 3815 C C . SER A 1 463 ? 79.007 -13.506 -103.590 1.00 67.56 463 SER A C 1
ATOM 3817 O O . SER A 1 463 ? 79.570 -13.479 -104.688 1.00 67.56 463 SER A O 1
ATOM 3819 N N . VAL A 1 464 ? 78.058 -14.404 -103.296 1.00 65.19 464 VAL A N 1
ATOM 3820 C CA . VAL A 1 464 ? 77.566 -15.439 -104.224 1.00 65.19 464 VAL A CA 1
ATOM 3821 C C . VAL A 1 464 ? 76.866 -14.809 -105.434 1.00 65.19 464 VAL A C 1
ATOM 3823 O O . VAL A 1 464 ? 77.169 -15.178 -106.567 1.00 65.19 464 VAL A O 1
ATOM 3826 N N . GLU A 1 465 ? 76.047 -13.774 -105.236 1.00 69.38 465 GLU A N 1
ATOM 3827 C CA . GLU A 1 465 ? 75.372 -13.034 -106.319 1.00 69.38 465 GLU A CA 1
ATOM 3828 C C . GLU A 1 465 ? 76.374 -12.356 -107.286 1.00 69.38 465 GLU A C 1
ATOM 3830 O O . GLU A 1 465 ? 76.193 -12.341 -108.509 1.00 69.38 465 GLU A O 1
ATOM 3835 N N . LYS A 1 466 ? 77.506 -11.855 -106.759 1.00 66.88 466 LYS A N 1
ATOM 3836 C CA . LYS A 1 466 ? 78.635 -11.339 -107.561 1.00 66.88 466 LYS A CA 1
ATOM 3837 C C . LYS A 1 466 ? 79.393 -12.440 -108.315 1.00 66.88 466 LYS A C 1
ATOM 3839 O O . LYS A 1 466 ? 79.934 -12.166 -109.390 1.00 66.88 466 LYS A O 1
ATOM 3844 N N . GLN A 1 467 ? 79.443 -13.666 -107.791 1.00 61.91 467 GLN A N 1
ATOM 3845 C CA . GLN A 1 467 ? 80.027 -14.819 -108.488 1.00 61.91 467 GLN A CA 1
ATOM 3846 C C . GLN A 1 467 ? 79.093 -15.372 -109.581 1.00 61.91 467 GLN A C 1
ATOM 3848 O O . GLN A 1 467 ? 79.567 -15.697 -110.670 1.00 61.91 467 GLN A O 1
ATOM 3853 N N . GLU A 1 468 ? 77.772 -15.368 -109.374 1.00 59.69 468 GLU A N 1
ATOM 3854 C CA . GLU A 1 468 ? 76.775 -15.749 -110.390 1.00 59.69 468 GLU A CA 1
ATOM 3855 C C . GLU A 1 468 ? 76.786 -14.824 -111.620 1.00 59.69 468 GLU A C 1
ATOM 3857 O O . GLU A 1 468 ? 76.597 -15.282 -112.752 1.00 59.69 468 GLU A O 1
ATOM 3862 N N . GLN A 1 469 ? 77.068 -13.527 -111.446 1.00 63.84 469 GLN A N 1
ATOM 3863 C CA . GLN A 1 469 ? 77.243 -12.612 -112.582 1.00 63.84 469 GLN A CA 1
ATOM 3864 C C . GLN A 1 469 ? 78.540 -12.857 -113.373 1.00 63.84 469 GLN A C 1
ATOM 3866 O O . GLN A 1 469 ? 78.539 -12.676 -114.590 1.00 63.84 469 GLN A O 1
ATOM 3871 N N . LYS A 1 470 ? 79.616 -13.346 -112.734 1.00 59.88 470 LYS A N 1
ATOM 3872 C CA . LYS A 1 470 ? 80.828 -13.826 -113.433 1.00 59.88 470 LYS A CA 1
ATOM 3873 C C . LYS A 1 470 ? 80.577 -15.141 -114.187 1.00 59.88 470 LYS A C 1
ATOM 3875 O O . LYS A 1 470 ? 81.093 -15.312 -115.290 1.00 59.88 470 LYS A O 1
ATOM 3880 N N . LEU A 1 471 ? 79.729 -16.025 -113.654 1.00 56.06 471 LEU A N 1
ATOM 3881 C CA . LEU A 1 471 ? 79.346 -17.294 -114.289 1.00 56.06 471 LEU A CA 1
ATOM 3882 C C . LEU A 1 471 ? 78.492 -17.084 -115.560 1.00 56.06 471 LEU A C 1
ATOM 3884 O O . LEU A 1 471 ? 78.678 -17.781 -116.556 1.00 56.06 471 LEU A O 1
ATOM 3888 N N . LYS A 1 472 ? 77.615 -16.067 -115.588 1.00 60.00 472 LYS A N 1
ATOM 3889 C CA . LYS A 1 472 ? 76.810 -15.694 -116.776 1.00 60.00 472 LYS A CA 1
ATOM 3890 C C . LYS A 1 472 ? 77.649 -15.255 -117.989 1.00 60.00 472 LYS A C 1
ATOM 3892 O O . LYS A 1 472 ? 77.181 -15.387 -119.122 1.00 60.00 472 LYS A O 1
ATOM 3897 N N . THR A 1 473 ? 78.876 -14.782 -117.774 1.00 58.91 473 THR A N 1
ATOM 3898 C CA . THR A 1 473 ? 79.824 -14.409 -118.841 1.00 58.91 473 THR A CA 1
ATOM 3899 C C . THR A 1 473 ? 80.532 -15.642 -119.428 1.00 58.91 473 THR A C 1
ATOM 3901 O O . THR A 1 473 ? 80.715 -15.694 -120.640 1.00 58.91 473 THR A O 1
ATOM 3904 N N . LEU A 1 474 ? 80.780 -16.688 -118.622 1.00 53.97 474 LEU A N 1
ATOM 3905 C CA . LEU A 1 474 ? 81.269 -18.011 -119.065 1.00 53.97 474 LEU A CA 1
ATOM 3906 C C . LEU A 1 474 ? 80.199 -18.833 -119.825 1.00 53.97 474 LEU A C 1
ATOM 3908 O O . LEU A 1 474 ? 80.500 -19.576 -120.756 1.00 53.97 474 LEU A O 1
ATOM 3912 N N . VAL A 1 475 ? 78.915 -18.680 -119.478 1.00 56.09 475 VAL A N 1
ATOM 3913 C CA . VAL A 1 475 ? 77.783 -19.392 -120.120 1.00 56.09 475 VAL A CA 1
ATOM 3914 C C . VAL A 1 475 ? 77.558 -18.973 -121.590 1.00 56.09 475 VAL A C 1
ATOM 3916 O O . VAL A 1 475 ? 76.943 -19.714 -122.362 1.00 56.09 475 VAL A O 1
ATOM 3919 N N . LYS A 1 476 ? 78.098 -17.826 -122.030 1.00 57.62 476 LYS A N 1
ATOM 3920 C CA . LYS A 1 476 ? 78.104 -17.431 -123.453 1.00 57.62 476 LYS A CA 1
ATOM 3921 C C . LYS A 1 476 ? 79.125 -18.215 -124.294 1.00 57.62 476 LYS A C 1
ATOM 3923 O O . LYS A 1 476 ? 78.850 -18.430 -125.470 1.00 57.62 476 LYS A O 1
ATOM 3928 N N . GLU A 1 477 ? 80.209 -18.718 -123.701 1.00 55.47 477 GLU A N 1
ATOM 3929 C CA . GLU A 1 477 ? 81.211 -19.578 -124.361 1.00 55.47 477 GLU A CA 1
ATOM 3930 C C . GLU A 1 477 ? 80.769 -21.061 -124.401 1.00 55.47 477 GLU A C 1
ATOM 3932 O O . GLU A 1 477 ? 81.068 -21.788 -125.347 1.00 55.47 477 GLU A O 1
ATOM 3937 N N . HIS A 1 478 ? 79.918 -21.492 -123.461 1.00 47.78 478 HIS A N 1
ATOM 3938 C CA . HIS A 1 478 ? 79.321 -22.840 -123.409 1.00 47.78 478 HIS A CA 1
ATOM 3939 C C . HIS A 1 478 ? 78.296 -23.125 -124.538 1.00 47.78 478 HIS A C 1
ATOM 3941 O O . HIS A 1 478 ? 77.993 -24.282 -124.848 1.00 47.78 478 HIS A O 1
ATOM 3947 N N . LYS A 1 479 ? 77.750 -22.101 -125.214 1.00 55.38 479 LYS A N 1
ATOM 3948 C CA . LYS A 1 479 ? 76.832 -22.292 -126.361 1.00 55.38 479 LYS A CA 1
ATOM 3949 C C . LYS A 1 479 ? 77.490 -22.988 -127.561 1.00 55.38 479 LYS A C 1
ATOM 3951 O O . LYS A 1 479 ? 76.771 -23.593 -128.350 1.00 55.38 479 LYS A O 1
ATOM 3956 N N . THR A 1 480 ? 78.818 -22.977 -127.648 1.00 54.44 480 THR A N 1
ATOM 3957 C CA . THR A 1 480 ? 79.605 -23.629 -128.709 1.00 54.44 480 THR A CA 1
ATOM 3958 C C . THR A 1 480 ? 79.873 -25.118 -128.416 1.00 54.44 480 THR A C 1
ATOM 3960 O O . THR A 1 480 ? 80.157 -25.883 -129.328 1.00 54.44 480 THR A O 1
ATOM 3963 N N . ILE A 1 481 ? 79.678 -25.572 -127.168 1.00 55.53 481 ILE A N 1
ATOM 3964 C CA . ILE A 1 481 ? 79.811 -26.983 -126.732 1.00 55.53 481 ILE A CA 1
ATOM 3965 C C . ILE A 1 481 ? 78.447 -27.717 -126.726 1.00 55.53 481 ILE A C 1
ATOM 3967 O O . ILE A 1 481 ? 78.373 -28.944 -126.728 1.00 55.53 481 ILE A O 1
ATOM 3971 N N . LYS A 1 482 ? 77.336 -26.974 -126.863 1.00 45.62 482 LYS A N 1
ATOM 3972 C CA . LYS A 1 482 ? 75.943 -27.462 -126.978 1.00 45.62 482 LYS A CA 1
ATOM 3973 C C . LYS A 1 482 ? 75.683 -28.414 -128.167 1.00 45.62 482 LYS A C 1
ATOM 3975 O O . LYS A 1 482 ? 74.608 -28.996 -128.251 1.00 45.62 482 LYS A O 1
ATOM 3980 N N . HIS A 1 483 ? 76.637 -28.604 -129.074 1.00 53.00 483 HIS A N 1
ATOM 3981 C CA . HIS A 1 483 ? 76.505 -29.530 -130.201 1.00 53.00 483 HIS A CA 1
ATOM 3982 C C . HIS A 1 483 ? 76.964 -30.970 -129.878 1.00 53.00 483 HIS A C 1
ATOM 3984 O O . HIS A 1 483 ? 76.625 -31.878 -130.627 1.00 53.00 483 HIS A O 1
ATOM 3990 N N . SER A 1 484 ? 77.670 -31.218 -128.759 1.00 47.94 484 SER A N 1
ATOM 3991 C CA . SER A 1 484 ? 78.247 -32.543 -128.444 1.00 47.94 484 SER A CA 1
ATOM 3992 C C . SER A 1 484 ? 77.553 -33.333 -127.322 1.00 47.94 484 SER A C 1
ATOM 3994 O O . SER A 1 484 ? 78.073 -34.370 -126.916 1.00 47.94 484 SER A O 1
ATOM 3996 N N . LEU A 1 485 ? 76.403 -32.886 -126.802 1.00 42.34 485 LEU A N 1
ATOM 3997 C CA . LEU A 1 485 ? 75.729 -33.557 -125.675 1.00 42.34 485 LEU A CA 1
ATOM 3998 C C . LEU A 1 485 ? 74.231 -33.831 -125.898 1.00 42.34 485 LEU A C 1
ATOM 4000 O O . LEU A 1 485 ? 73.476 -34.020 -124.950 1.00 42.34 485 LEU A O 1
ATOM 4004 N N . GLU A 1 486 ? 73.817 -33.948 -127.161 1.00 52.94 486 GLU A N 1
ATOM 4005 C CA . GLU A 1 486 ? 72.590 -34.665 -127.561 1.00 52.94 486 GLU A CA 1
ATOM 4006 C C . GLU A 1 486 ? 72.685 -36.177 -127.205 1.00 52.94 486 GLU A C 1
ATOM 4008 O O . GLU A 1 486 ? 71.704 -36.916 -127.222 1.00 52.94 486 GLU A O 1
ATOM 4013 N N . THR A 1 487 ? 73.877 -36.620 -126.787 1.00 53.66 487 THR A N 1
ATOM 4014 C CA . THR A 1 487 ? 74.250 -37.970 -126.346 1.00 53.66 487 THR A CA 1
ATOM 4015 C C . THR A 1 487 ? 73.824 -38.310 -124.901 1.00 53.66 487 THR A C 1
ATOM 4017 O O . THR A 1 487 ? 73.647 -39.485 -124.592 1.00 53.66 487 THR A O 1
ATOM 4020 N N . ASN A 1 488 ? 73.550 -37.331 -124.022 1.00 51.31 488 ASN A N 1
ATOM 4021 C CA . ASN A 1 488 ? 73.173 -37.590 -122.609 1.00 51.31 488 ASN A CA 1
ATOM 4022 C C . ASN A 1 488 ? 71.655 -37.709 -122.361 1.00 51.31 488 ASN A C 1
ATOM 4024 O O . ASN A 1 488 ? 71.183 -37.761 -121.226 1.00 51.31 488 ASN A O 1
ATOM 4028 N N . LYS A 1 489 ? 70.872 -37.865 -123.432 1.00 48.59 489 LYS A N 1
ATOM 4029 C CA . LYS A 1 489 ? 69.429 -38.172 -123.428 1.00 48.59 489 LYS A CA 1
ATOM 4030 C C . LYS A 1 489 ? 69.058 -39.477 -122.682 1.00 48.59 489 LYS A C 1
ATOM 4032 O O . LYS A 1 489 ? 67.881 -39.728 -122.440 1.00 48.59 489 LYS A O 1
ATOM 4037 N N . ASN A 1 490 ? 70.047 -40.271 -122.261 1.00 52.50 490 ASN A N 1
ATOM 4038 C CA . ASN A 1 490 ? 69.894 -41.535 -121.533 1.00 52.50 490 ASN A CA 1
ATOM 4039 C C . ASN A 1 490 ? 69.945 -41.421 -119.989 1.00 52.50 490 ASN A C 1
ATOM 4041 O O . ASN A 1 490 ? 69.620 -42.396 -119.315 1.00 52.50 490 ASN A O 1
ATOM 4045 N N . GLU A 1 491 ? 70.237 -40.250 -119.407 1.00 48.66 491 GLU A N 1
ATOM 4046 C CA . GLU A 1 491 ? 70.176 -40.016 -117.940 1.00 48.66 491 GLU A CA 1
ATOM 4047 C C . GLU A 1 491 ? 68.735 -39.775 -117.418 1.00 48.66 491 GLU A C 1
ATOM 4049 O O . GLU A 1 491 ? 68.482 -39.647 -116.222 1.00 48.66 491 GLU A O 1
ATOM 4054 N N . LEU A 1 492 ? 67.737 -39.804 -118.313 1.00 44.91 492 LEU A N 1
ATOM 4055 C CA . LEU A 1 492 ? 66.301 -39.633 -118.035 1.00 44.91 492 LEU A CA 1
ATOM 4056 C C . LEU A 1 492 ? 65.703 -40.680 -117.059 1.00 44.91 492 LEU A C 1
ATOM 4058 O O . LEU A 1 492 ? 64.594 -40.481 -116.567 1.00 44.91 492 LEU A O 1
ATOM 4062 N N . LYS A 1 493 ? 66.418 -41.764 -116.730 1.00 50.09 493 LYS A N 1
ATOM 4063 C CA . LYS A 1 493 ? 65.979 -42.797 -115.769 1.00 50.09 493 LYS A CA 1
ATOM 4064 C C . LYS A 1 493 ? 66.190 -42.430 -114.292 1.00 50.09 493 LYS A C 1
ATOM 4066 O O . LYS A 1 493 ? 65.600 -43.059 -113.426 1.00 50.09 493 LYS A O 1
ATOM 4071 N N . GLU A 1 494 ? 66.946 -41.379 -113.984 1.00 50.00 494 GLU A N 1
ATOM 4072 C CA . GLU A 1 494 ? 67.237 -40.967 -112.597 1.00 50.00 494 GLU A CA 1
ATOM 4073 C C . GLU A 1 494 ? 66.125 -40.097 -111.964 1.00 50.00 494 GLU A C 1
ATOM 4075 O O . GLU A 1 494 ? 66.173 -39.723 -110.793 1.00 50.00 494 GLU A O 1
ATOM 4080 N N . LYS A 1 495 ? 65.075 -39.771 -112.735 1.00 50.88 495 LYS A N 1
ATOM 4081 C CA . LYS A 1 495 ? 63.956 -38.916 -112.302 1.00 50.88 495 LYS A CA 1
ATOM 4082 C C . LYS A 1 495 ? 62.864 -39.624 -111.483 1.00 50.88 495 LYS A C 1
ATOM 4084 O O . LYS A 1 495 ? 61.991 -38.931 -110.962 1.00 50.88 495 LYS A O 1
ATOM 4089 N N . GLU A 1 496 ? 62.916 -40.943 -111.294 1.00 45.69 496 GLU A N 1
ATOM 4090 C CA . GLU A 1 496 ? 61.952 -41.692 -110.459 1.00 45.69 496 GLU A CA 1
ATOM 4091 C C . GLU A 1 496 ? 62.137 -41.462 -108.944 1.00 45.69 496 GLU A C 1
ATOM 4093 O O . GLU A 1 496 ? 61.196 -41.597 -108.162 1.00 45.69 496 GLU A O 1
ATOM 4098 N N . THR A 1 497 ? 63.311 -41.006 -108.504 1.00 52.50 497 THR A N 1
ATOM 4099 C CA . THR A 1 497 ? 63.638 -40.784 -107.083 1.00 52.50 497 THR A CA 1
ATOM 4100 C C . THR A 1 497 ? 63.017 -39.507 -106.495 1.00 52.50 497 THR A C 1
ATOM 4102 O O . THR A 1 497 ? 62.863 -39.400 -105.277 1.00 52.50 497 THR A O 1
ATOM 4105 N N . LYS A 1 498 ? 62.560 -38.569 -107.340 1.00 50.66 498 LYS A N 1
ATOM 4106 C CA . LYS A 1 498 ? 61.872 -37.321 -106.935 1.00 50.66 498 LYS A CA 1
ATOM 4107 C C . LYS A 1 498 ? 60.431 -37.518 -106.438 1.00 50.66 498 LYS A C 1
ATOM 4109 O O . LYS A 1 498 ? 59.829 -36.579 -105.927 1.00 50.66 498 LYS A O 1
ATOM 4114 N N . LEU A 1 499 ? 59.883 -38.734 -106.520 1.00 47.81 499 LEU A N 1
ATOM 4115 C CA . LEU A 1 499 ? 58.541 -39.062 -106.021 1.00 47.81 499 LEU A CA 1
ATOM 4116 C C . LEU A 1 499 ? 58.478 -39.181 -104.478 1.00 47.81 499 LEU A C 1
ATOM 4118 O O . LEU A 1 499 ? 57.395 -39.113 -103.903 1.00 47.81 499 LEU A O 1
ATOM 4122 N N . LYS A 1 500 ? 59.622 -39.303 -103.781 1.00 52.53 500 LYS A N 1
ATOM 4123 C CA . LYS A 1 500 ? 59.685 -39.442 -102.308 1.00 52.53 500 LYS A CA 1
ATOM 4124 C C . LYS A 1 500 ? 59.717 -38.116 -101.523 1.00 52.53 500 LYS A C 1
ATOM 4126 O O . LYS A 1 500 ? 59.354 -38.118 -100.350 1.00 52.53 500 LYS A O 1
ATOM 4131 N N . GLU A 1 501 ? 60.061 -36.982 -102.140 1.00 50.03 501 GLU A N 1
ATOM 4132 C CA . GLU A 1 501 ? 60.090 -35.656 -101.474 1.00 50.03 501 GLU A CA 1
ATOM 4133 C C . GLU A 1 501 ? 58.699 -35.024 -101.266 1.00 50.03 501 GLU A C 1
ATOM 4135 O O . GLU A 1 501 ? 58.539 -34.106 -100.462 1.00 50.03 501 GLU A O 1
ATOM 4140 N N . LEU A 1 502 ? 57.658 -35.566 -101.909 1.00 49.56 502 LEU A N 1
ATOM 4141 C CA . LEU A 1 502 ? 56.254 -35.179 -101.702 1.00 49.56 502 LEU A CA 1
ATOM 4142 C C . LEU A 1 502 ? 55.763 -35.378 -100.250 1.00 49.56 502 LEU A C 1
ATOM 4144 O O . LEU A 1 502 ? 54.734 -34.820 -99.878 1.00 49.56 502 LEU A O 1
ATOM 4148 N N . ASN A 1 503 ? 56.514 -36.102 -99.412 1.00 47.09 503 ASN A N 1
ATOM 4149 C CA . ASN A 1 503 ? 56.183 -36.372 -98.011 1.00 47.09 503 ASN A CA 1
ATOM 4150 C C . ASN A 1 503 ? 56.517 -35.206 -97.047 1.00 47.09 503 ASN A C 1
ATOM 4152 O O . ASN A 1 503 ? 56.021 -35.176 -95.923 1.00 47.09 503 ASN A O 1
ATOM 4156 N N . SER A 1 504 ? 57.297 -34.207 -97.482 1.00 53.31 504 SER A N 1
ATOM 4157 C CA . SER A 1 504 ? 57.659 -33.028 -96.666 1.00 53.31 504 SER A CA 1
ATOM 4158 C C . SER A 1 504 ? 56.544 -31.970 -96.599 1.00 53.31 504 SER A C 1
ATOM 4160 O O . SER A 1 504 ? 56.511 -31.158 -95.677 1.00 53.31 504 SER A O 1
ATOM 4162 N N . LYS A 1 505 ? 55.564 -32.037 -97.517 1.00 56.72 505 LYS A N 1
ATOM 4163 C CA . LYS A 1 505 ? 54.324 -31.228 -97.522 1.00 56.72 505 LYS A CA 1
ATOM 4164 C C . LYS A 1 505 ? 53.389 -31.509 -96.335 1.00 56.72 505 LYS A C 1
ATOM 4166 O O . LYS A 1 505 ? 52.441 -30.768 -96.106 1.00 56.72 505 LYS A O 1
ATOM 4171 N N . LYS A 1 506 ? 53.677 -32.548 -95.544 1.00 54.28 506 LYS A N 1
ATOM 4172 C CA . LYS A 1 506 ? 52.998 -32.868 -94.280 1.00 54.28 506 LYS A CA 1
ATOM 4173 C C . LYS A 1 506 ? 53.278 -31.839 -93.167 1.00 54.28 506 LYS A C 1
ATOM 4175 O O . LYS A 1 506 ? 52.410 -31.633 -92.328 1.00 54.28 506 LYS A O 1
ATOM 4180 N N . ASN A 1 507 ? 54.427 -31.150 -93.182 1.00 54.75 507 ASN A N 1
ATOM 4181 C CA . ASN A 1 507 ? 54.803 -30.189 -92.128 1.00 54.75 507 ASN A CA 1
ATOM 4182 C C . ASN A 1 507 ? 54.099 -28.822 -92.247 1.00 54.75 507 ASN A C 1
ATOM 4184 O O . ASN A 1 507 ? 54.021 -28.088 -91.267 1.00 54.75 507 ASN A O 1
ATOM 4188 N N . GLU A 1 508 ? 53.522 -28.508 -93.408 1.00 56.94 508 GLU A N 1
ATOM 4189 C CA . GLU A 1 508 ? 52.753 -27.277 -93.664 1.00 56.94 508 GLU A CA 1
ATOM 4190 C C . GLU A 1 508 ? 51.353 -27.311 -92.992 1.00 56.94 508 GLU A C 1
ATOM 4192 O O . GLU A 1 508 ? 50.745 -26.276 -92.728 1.00 56.94 508 GLU A O 1
ATOM 4197 N N . LEU A 1 509 ? 50.847 -28.501 -92.629 1.00 54.47 509 LEU A N 1
ATOM 4198 C CA . LEU A 1 509 ? 49.576 -28.677 -91.902 1.00 54.47 509 LEU A CA 1
ATOM 4199 C C . LEU A 1 509 ? 49.703 -28.475 -90.378 1.00 54.47 509 LEU A C 1
ATOM 4201 O O . LEU A 1 509 ? 48.714 -28.138 -89.725 1.00 54.47 509 LEU A O 1
ATOM 4205 N N . GLU A 1 510 ? 50.905 -28.616 -89.809 1.00 52.81 510 GLU A N 1
ATOM 4206 C CA . GLU A 1 510 ? 51.170 -28.419 -88.373 1.00 52.81 510 GLU A CA 1
ATOM 4207 C C . GLU A 1 510 ? 51.157 -26.918 -87.990 1.00 52.81 510 GLU A C 1
ATOM 4209 O O . GLU A 1 510 ? 50.830 -26.552 -86.860 1.00 52.81 510 GLU A O 1
ATOM 4214 N N . GLU A 1 511 ? 51.424 -26.025 -88.951 1.00 55.31 511 GLU A N 1
ATOM 4215 C CA . GLU A 1 511 ? 51.456 -24.567 -88.758 1.00 55.31 511 GLU A CA 1
ATOM 4216 C C . GLU A 1 511 ? 50.047 -23.932 -88.711 1.00 55.31 511 GLU A C 1
ATOM 4218 O O . GLU A 1 511 ? 49.809 -22.993 -87.947 1.00 55.31 511 GLU A O 1
ATOM 4223 N N . ASN A 1 512 ? 49.056 -24.509 -89.404 1.00 59.03 512 ASN A N 1
ATOM 4224 C CA . ASN A 1 512 ? 47.656 -24.051 -89.345 1.00 59.03 512 ASN A CA 1
ATOM 4225 C C . ASN A 1 512 ? 46.956 -24.390 -88.011 1.00 59.03 512 ASN A C 1
ATOM 4227 O O . ASN A 1 512 ? 46.028 -23.691 -87.597 1.00 59.03 512 ASN A O 1
ATOM 4231 N N . LYS A 1 513 ? 47.440 -25.406 -87.283 1.00 58.59 513 LYS A N 1
ATOM 4232 C CA . LYS A 1 513 ? 46.958 -25.789 -85.943 1.00 58.59 513 LYS A CA 1
ATOM 4233 C C . LYS A 1 513 ? 47.318 -24.751 -84.868 1.00 58.59 513 LYS A C 1
ATOM 4235 O O . LYS A 1 513 ? 46.530 -24.516 -83.956 1.00 58.59 513 LYS A O 1
ATOM 4240 N N . ASN A 1 514 ? 48.465 -24.077 -84.993 1.00 56.03 514 ASN A N 1
ATOM 4241 C CA . ASN A 1 514 ? 48.953 -23.108 -84.000 1.00 56.03 514 ASN A CA 1
ATOM 4242 C C . ASN A 1 514 ? 48.257 -21.736 -84.067 1.00 56.03 514 ASN A C 1
ATOM 4244 O O . ASN A 1 514 ? 48.259 -21.000 -83.078 1.00 56.03 514 ASN A O 1
ATOM 4248 N N . LYS A 1 515 ? 47.615 -21.392 -85.192 1.00 61.31 515 LYS A N 1
ATOM 4249 C CA . LYS A 1 515 ? 46.856 -20.137 -85.344 1.00 61.31 515 LYS A CA 1
ATOM 4250 C C . LYS A 1 515 ? 45.476 -20.202 -84.666 1.00 61.31 515 LYS A C 1
ATOM 4252 O O . LYS A 1 515 ? 45.102 -19.265 -83.969 1.00 61.31 515 LYS A O 1
ATOM 4257 N N . ALA A 1 516 ? 44.788 -21.345 -84.751 1.00 53.47 516 ALA A N 1
ATOM 4258 C CA . ALA A 1 516 ? 43.480 -21.576 -84.118 1.00 53.47 516 ALA A CA 1
ATOM 4259 C C . ALA A 1 516 ? 43.536 -21.707 -82.576 1.00 53.47 516 ALA A C 1
ATOM 4261 O O . ALA A 1 516 ? 42.537 -21.491 -81.892 1.00 53.47 516 ALA A O 1
ATOM 4262 N N . VAL A 1 517 ? 44.703 -22.032 -82.003 1.00 60.97 517 VAL A N 1
ATOM 4263 C CA . VAL A 1 517 ? 44.907 -22.108 -80.541 1.00 60.97 517 VAL A CA 1
ATOM 4264 C C . VAL A 1 517 ? 45.056 -20.717 -79.903 1.00 60.97 517 VAL A C 1
ATOM 4266 O O . VAL A 1 517 ? 44.650 -20.536 -78.758 1.00 60.97 517 VAL A O 1
ATOM 4269 N N . ARG A 1 518 ? 45.556 -19.710 -80.638 1.00 58.78 518 ARG A N 1
ATOM 4270 C CA . ARG A 1 518 ? 45.700 -18.329 -80.131 1.00 58.78 518 ARG A CA 1
ATOM 4271 C C . ARG A 1 518 ? 44.377 -17.551 -80.108 1.00 58.78 518 ARG A C 1
ATOM 4273 O O . ARG A 1 518 ? 44.125 -16.848 -79.138 1.00 58.78 518 ARG A O 1
ATOM 4280 N N . GLU A 1 519 ? 43.486 -17.755 -81.081 1.00 58.12 519 GLU A N 1
ATOM 4281 C CA . GLU A 1 519 ? 42.144 -17.130 -81.092 1.00 58.12 519 GLU A CA 1
ATOM 4282 C C . GLU A 1 519 ? 41.207 -17.693 -79.998 1.00 58.12 519 GLU A C 1
ATOM 4284 O O . GLU A 1 519 ? 40.320 -16.996 -79.507 1.00 58.12 519 GLU A O 1
ATOM 4289 N N . LYS A 1 520 ? 41.436 -18.936 -79.545 1.00 61.69 520 LYS A N 1
ATOM 4290 C CA . LYS A 1 520 ? 40.687 -19.569 -78.444 1.00 61.69 520 LYS A CA 1
ATOM 4291 C C . LYS A 1 520 ? 41.068 -19.021 -77.054 1.00 61.69 520 LYS A C 1
ATOM 4293 O O . LYS A 1 520 ? 40.219 -18.994 -76.167 1.00 61.69 520 LYS A O 1
ATOM 4298 N N . GLN A 1 521 ? 42.313 -18.573 -76.862 1.00 58.22 521 GLN A N 1
ATOM 4299 C CA . GLN A 1 521 ? 42.817 -18.060 -75.578 1.00 58.22 521 GLN A CA 1
ATOM 4300 C C . GLN A 1 521 ? 42.307 -16.631 -75.282 1.00 58.22 521 GLN A C 1
ATOM 4302 O O . GLN A 1 521 ? 41.915 -16.344 -74.153 1.00 58.22 521 GLN A O 1
ATOM 4307 N N . GLU A 1 522 ? 42.211 -15.761 -76.296 1.00 59.06 522 GLU A N 1
ATOM 4308 C CA . GLU A 1 522 ? 41.709 -14.380 -76.137 1.00 59.06 522 GLU A CA 1
ATOM 4309 C C . GLU A 1 522 ? 40.194 -14.306 -75.856 1.00 59.06 522 GLU A C 1
ATOM 4311 O O . GLU A 1 522 ? 39.738 -13.419 -75.130 1.00 59.06 522 GLU A O 1
ATOM 4316 N N . LEU A 1 523 ? 39.396 -15.248 -76.379 1.00 58.09 523 LEU A N 1
ATOM 4317 C CA . LEU A 1 523 ? 37.957 -15.334 -76.083 1.00 58.09 523 LEU A CA 1
ATOM 4318 C C . LEU A 1 523 ? 37.681 -15.854 -74.659 1.00 58.09 523 LEU A C 1
ATOM 4320 O O . LEU A 1 523 ? 36.750 -15.371 -74.013 1.00 58.09 523 LEU A O 1
ATOM 4324 N N . TYR A 1 524 ? 38.526 -16.750 -74.134 1.00 63.28 524 TYR A N 1
ATOM 4325 C CA . TYR A 1 524 ? 38.411 -17.293 -72.773 1.00 63.28 524 TYR A CA 1
ATOM 4326 C C . TYR A 1 524 ? 38.757 -16.253 -71.687 1.00 63.28 524 TYR A C 1
ATOM 4328 O O . TYR A 1 524 ? 38.086 -16.171 -70.658 1.00 63.28 524 TYR A O 1
ATOM 4336 N N . GLU A 1 525 ? 39.743 -15.380 -71.925 1.00 62.00 525 GLU A N 1
ATOM 4337 C CA . GLU A 1 525 ? 40.077 -14.283 -70.998 1.00 62.00 525 GLU A CA 1
ATOM 4338 C C . GLU A 1 525 ? 39.006 -13.174 -70.968 1.00 62.00 525 GLU A C 1
ATOM 4340 O O . GLU A 1 525 ? 38.791 -12.535 -69.932 1.00 62.00 525 GLU A O 1
ATOM 4345 N N . LYS A 1 526 ? 38.278 -12.975 -72.075 1.00 63.09 526 LYS A N 1
ATOM 4346 C CA . LYS A 1 526 ? 37.143 -12.039 -72.159 1.00 63.09 526 LYS A CA 1
ATOM 4347 C C . LYS A 1 526 ? 35.892 -12.578 -71.448 1.00 63.09 526 LYS A C 1
ATOM 4349 O O . LYS A 1 526 ? 35.190 -11.811 -70.790 1.00 63.09 526 LYS A O 1
ATOM 4354 N N . GLU A 1 527 ? 35.660 -13.890 -71.514 1.00 62.38 527 GLU A N 1
ATOM 4355 C CA . GLU A 1 527 ? 34.594 -14.604 -70.793 1.00 62.38 527 GLU A CA 1
ATOM 4356 C C . GLU A 1 527 ? 34.820 -14.605 -69.265 1.00 62.38 527 GLU A C 1
ATOM 4358 O O . GLU A 1 527 ? 33.887 -14.362 -68.500 1.00 62.38 527 GLU A O 1
ATOM 4363 N N . GLN A 1 528 ? 36.067 -14.765 -68.800 1.00 60.72 528 GLN A N 1
ATOM 4364 C CA . GLN A 1 528 ? 36.423 -14.704 -67.370 1.00 60.72 528 GLN A CA 1
ATOM 4365 C C . GLN A 1 528 ? 36.236 -13.299 -66.756 1.00 60.72 528 GLN A C 1
ATOM 4367 O O . GLN A 1 528 ? 35.761 -13.174 -65.623 1.00 60.72 528 GLN A O 1
ATOM 4372 N N . ARG A 1 529 ? 36.531 -12.220 -67.502 1.00 64.56 529 ARG A N 1
ATOM 4373 C CA . ARG A 1 529 ? 36.295 -10.838 -67.027 1.00 64.56 529 ARG A CA 1
ATOM 4374 C C . ARG A 1 529 ? 34.806 -10.492 -66.956 1.00 64.56 529 ARG A C 1
ATOM 4376 O O . ARG A 1 529 ? 34.377 -9.915 -65.960 1.00 64.56 529 ARG A O 1
ATOM 4383 N N . LEU A 1 530 ? 34.011 -10.922 -67.940 1.00 59.78 530 LEU A N 1
ATOM 4384 C CA . LEU A 1 530 ? 32.553 -10.748 -67.924 1.00 59.78 530 LEU A CA 1
ATOM 4385 C C . LEU A 1 530 ? 31.878 -11.580 -66.817 1.00 59.78 530 LEU A C 1
ATOM 4387 O O . LEU A 1 530 ? 30.966 -11.081 -66.163 1.00 59.78 530 LEU A O 1
ATOM 4391 N N . ASN A 1 531 ? 32.356 -12.796 -66.521 1.00 60.12 531 ASN A N 1
ATOM 4392 C CA . ASN A 1 531 ? 31.860 -13.591 -65.386 1.00 60.12 531 ASN A CA 1
ATOM 4393 C C . ASN A 1 531 ? 32.196 -12.972 -64.018 1.00 60.12 531 ASN A C 1
ATOM 4395 O O . ASN A 1 531 ? 31.401 -13.078 -63.082 1.00 60.12 531 ASN A O 1
ATOM 4399 N N . THR A 1 532 ? 33.333 -12.281 -63.898 1.00 62.50 532 THR A N 1
ATOM 4400 C CA . THR A 1 532 ? 33.708 -11.571 -62.663 1.00 62.50 532 THR A CA 1
ATOM 4401 C C . THR A 1 532 ? 32.834 -10.323 -62.454 1.00 62.50 532 THR A C 1
ATOM 4403 O O . THR A 1 532 ? 32.325 -10.117 -61.352 1.00 62.50 532 THR A O 1
ATOM 4406 N N . GLU A 1 533 ? 32.530 -9.563 -63.516 1.00 60.75 533 GLU A N 1
ATOM 4407 C CA . GLU A 1 533 ? 31.578 -8.438 -63.457 1.00 60.75 533 GLU A CA 1
ATOM 4408 C C . GLU A 1 533 ? 30.125 -8.896 -63.204 1.00 60.75 533 GLU A C 1
ATOM 4410 O O . GLU A 1 533 ? 29.410 -8.274 -62.416 1.00 60.75 533 GLU A O 1
ATOM 4415 N N . ILE A 1 534 ? 29.682 -10.019 -63.791 1.00 60.66 534 ILE A N 1
ATOM 4416 C CA . ILE A 1 534 ? 28.350 -10.610 -63.542 1.00 60.66 534 ILE A CA 1
ATOM 4417 C C . ILE A 1 534 ? 28.224 -11.122 -62.095 1.00 60.66 534 ILE A C 1
ATOM 4419 O O . ILE A 1 534 ? 27.156 -10.990 -61.487 1.00 60.66 534 ILE A O 1
ATOM 4423 N N . SER A 1 535 ? 29.302 -11.654 -61.507 1.00 60.56 535 SER A N 1
ATOM 4424 C CA . SER A 1 535 ? 29.348 -12.083 -60.101 1.00 60.56 535 SER A CA 1
ATOM 4425 C C . SER A 1 535 ? 29.304 -10.894 -59.128 1.00 60.56 535 SER A C 1
ATOM 4427 O O . SER A 1 535 ? 28.565 -10.927 -58.141 1.00 60.56 535 SER A O 1
ATOM 4429 N N . GLU A 1 536 ? 29.982 -9.783 -59.437 1.00 61.06 536 GLU A N 1
ATOM 4430 C CA . GLU A 1 536 ? 29.901 -8.544 -58.645 1.00 61.06 536 GLU A CA 1
ATOM 4431 C C . GLU A 1 536 ? 28.544 -7.834 -58.764 1.00 61.06 536 GLU A C 1
ATOM 4433 O O . GLU A 1 536 ? 28.028 -7.314 -57.769 1.00 61.06 536 GLU A O 1
ATOM 4438 N N . ILE A 1 537 ? 27.917 -7.849 -59.946 1.00 62.56 537 ILE A N 1
ATOM 4439 C CA . ILE A 1 537 ? 26.547 -7.349 -60.139 1.00 62.56 537 ILE A CA 1
ATOM 4440 C C . ILE A 1 537 ? 25.541 -8.255 -59.412 1.00 62.56 537 ILE A C 1
ATOM 4442 O O . ILE A 1 537 ? 24.636 -7.745 -58.752 1.00 62.56 537 ILE A O 1
ATOM 4446 N N . SER A 1 538 ? 25.730 -9.579 -59.426 1.00 58.94 538 SER A N 1
ATOM 4447 C CA . SER A 1 538 ? 24.896 -10.532 -58.673 1.00 58.94 538 SER A CA 1
ATOM 4448 C C . SER A 1 538 ? 25.044 -10.369 -57.157 1.00 58.94 538 SER A C 1
ATOM 4450 O O . SER A 1 538 ? 24.050 -10.457 -56.436 1.00 58.94 538 SER A O 1
ATOM 4452 N N . LYS A 1 539 ? 26.246 -10.041 -56.666 1.00 60.16 539 LYS A N 1
ATOM 4453 C CA . LYS A 1 539 ? 26.495 -9.701 -55.257 1.00 60.16 539 LYS A CA 1
ATOM 4454 C C . LYS A 1 539 ? 25.815 -8.383 -54.870 1.00 60.16 539 LYS A C 1
ATOM 4456 O O . LYS A 1 539 ? 25.081 -8.357 -53.890 1.00 60.16 539 LYS A O 1
ATOM 4461 N N . LYS A 1 540 ? 25.902 -7.338 -55.706 1.00 63.97 540 LYS A N 1
ATOM 4462 C CA . LYS A 1 540 ? 25.175 -6.064 -55.502 1.00 63.97 540 LYS A CA 1
ATOM 4463 C C . LYS A 1 540 ? 23.645 -6.213 -55.580 1.00 63.97 540 LYS A C 1
ATOM 4465 O O . LYS A 1 540 ? 22.930 -5.530 -54.847 1.00 63.97 540 LYS A O 1
ATOM 4470 N N . ILE A 1 541 ? 23.124 -7.106 -56.429 1.00 60.62 541 ILE A N 1
ATOM 4471 C CA . ILE A 1 541 ? 21.690 -7.449 -56.500 1.00 60.62 541 ILE A CA 1
ATOM 4472 C C . ILE A 1 541 ? 21.262 -8.267 -55.271 1.00 60.62 541 ILE A C 1
ATOM 4474 O O . ILE A 1 541 ? 20.184 -8.024 -54.733 1.00 60.62 541 ILE A O 1
ATOM 4478 N N . SER A 1 542 ? 22.098 -9.190 -54.786 1.00 59.69 542 SER A N 1
ATOM 4479 C CA . SER A 1 542 ? 21.854 -9.962 -53.560 1.00 59.69 542 SER A CA 1
ATOM 4480 C C . SER A 1 542 ? 21.878 -9.080 -52.305 1.00 59.69 542 SER A C 1
ATOM 4482 O O . SER A 1 542 ? 21.004 -9.215 -51.449 1.00 59.69 542 SER A O 1
ATOM 4484 N N . ASP A 1 543 ? 22.800 -8.120 -52.230 1.00 60.81 543 ASP A N 1
ATOM 4485 C CA . ASP A 1 543 ? 22.899 -7.167 -51.122 1.00 60.81 543 ASP A CA 1
ATOM 4486 C C . ASP A 1 543 ? 21.670 -6.236 -51.092 1.00 60.81 543 ASP A C 1
ATOM 4488 O O . ASP A 1 543 ? 21.023 -6.119 -50.049 1.00 60.81 543 ASP A O 1
ATOM 4492 N N . LYS A 1 544 ? 21.217 -5.712 -52.246 1.00 61.81 544 LYS A N 1
ATOM 4493 C CA . LYS A 1 544 ? 19.935 -4.977 -52.352 1.00 61.81 544 LYS A CA 1
ATOM 4494 C C . LYS A 1 544 ? 18.698 -5.851 -52.091 1.00 61.81 544 LYS A C 1
ATOM 4496 O O . LYS A 1 544 ? 17.710 -5.366 -51.544 1.00 61.81 544 LYS A O 1
ATOM 4501 N N . LYS A 1 545 ? 18.724 -7.143 -52.441 1.00 59.34 545 LYS A N 1
ATOM 4502 C CA . LYS A 1 545 ? 17.643 -8.101 -52.134 1.00 59.34 545 LYS A CA 1
ATOM 4503 C C . LYS A 1 545 ? 17.559 -8.379 -50.631 1.00 59.34 545 LYS A C 1
ATOM 4505 O O . LYS A 1 545 ? 16.457 -8.491 -50.102 1.00 59.34 545 LYS A O 1
ATOM 4510 N N . SER A 1 546 ? 18.695 -8.422 -49.934 1.00 55.19 546 SER A N 1
ATOM 4511 C CA . SER A 1 546 ? 18.745 -8.535 -48.473 1.00 55.19 546 SER A CA 1
ATOM 4512 C C . SER A 1 546 ? 18.230 -7.269 -47.772 1.00 55.19 546 SER A C 1
ATOM 4514 O O . SER A 1 546 ? 17.525 -7.376 -46.772 1.00 55.19 546 SER A O 1
ATOM 4516 N N . GLU A 1 547 ? 18.461 -6.086 -48.350 1.00 56.88 547 GLU A N 1
ATOM 4517 C CA . GLU A 1 547 ? 17.939 -4.796 -47.874 1.00 56.88 547 GLU A CA 1
ATOM 4518 C C . GLU A 1 547 ? 16.412 -4.675 -48.072 1.00 56.88 547 GLU A C 1
ATOM 4520 O O . GLU A 1 547 ? 15.693 -4.263 -47.163 1.00 56.88 547 GLU A O 1
ATOM 4525 N N . ILE A 1 548 ? 15.878 -5.159 -49.203 1.00 56.88 548 ILE A N 1
ATOM 4526 C CA . ILE A 1 548 ? 14.427 -5.241 -49.463 1.00 56.88 548 ILE A CA 1
ATOM 4527 C C . ILE A 1 548 ? 13.740 -6.275 -48.550 1.00 56.88 548 ILE A C 1
ATOM 4529 O O . ILE A 1 548 ? 12.641 -6.023 -48.055 1.00 56.88 548 ILE A O 1
ATOM 4533 N N . VAL A 1 549 ? 14.378 -7.417 -48.260 1.00 57.16 549 VAL A N 1
ATOM 4534 C CA . VAL A 1 549 ? 13.861 -8.414 -47.299 1.00 57.16 549 VAL A CA 1
ATOM 4535 C C . VAL A 1 549 ? 13.897 -7.878 -45.860 1.00 57.16 549 VAL A C 1
ATOM 4537 O O . VAL A 1 549 ? 12.968 -8.135 -45.092 1.00 57.16 549 VAL A O 1
ATOM 4540 N N . LYS A 1 550 ? 14.906 -7.074 -45.500 1.00 54.91 550 LYS A N 1
ATOM 4541 C CA . LYS A 1 550 ? 14.998 -6.410 -44.190 1.00 54.91 550 LYS A CA 1
ATOM 4542 C C . LYS A 1 550 ? 13.905 -5.345 -44.020 1.00 54.91 550 LYS A C 1
ATOM 4544 O O . LYS A 1 550 ? 13.196 -5.389 -43.014 1.00 54.91 550 LYS A O 1
ATOM 4549 N N . ASN A 1 551 ? 13.656 -4.525 -45.044 1.00 52.09 551 ASN A N 1
ATOM 4550 C CA . ASN A 1 551 ? 12.567 -3.537 -45.054 1.00 52.09 551 ASN A CA 1
ATOM 4551 C C . ASN A 1 551 ? 11.169 -4.191 -45.057 1.00 52.09 551 ASN A C 1
ATOM 4553 O O . ASN A 1 551 ? 10.261 -3.699 -44.392 1.00 52.09 551 ASN A O 1
ATOM 4557 N N . ASN A 1 552 ? 10.989 -5.348 -45.709 1.00 54.88 552 ASN A N 1
ATOM 4558 C CA . ASN A 1 552 ? 9.742 -6.124 -45.642 1.00 54.88 552 ASN A CA 1
ATOM 4559 C C . ASN A 1 552 ? 9.529 -6.770 -44.253 1.00 54.88 552 ASN A C 1
ATOM 4561 O O . ASN A 1 552 ? 8.404 -6.857 -43.766 1.00 54.88 552 ASN A O 1
ATOM 4565 N N . SER A 1 553 ? 10.605 -7.168 -43.562 1.00 55.31 553 SER A N 1
ATOM 4566 C CA . SER A 1 553 ? 10.529 -7.691 -42.188 1.00 55.31 553 SER A CA 1
ATOM 4567 C C . SER A 1 553 ? 10.197 -6.613 -41.142 1.00 55.31 553 SER A C 1
ATOM 4569 O O . SER A 1 553 ? 9.544 -6.910 -40.141 1.00 55.31 553 SER A O 1
ATOM 4571 N N . GLU A 1 554 ? 10.586 -5.356 -41.380 1.00 56.12 554 GLU A N 1
ATOM 4572 C CA . GLU A 1 554 ? 10.188 -4.205 -40.557 1.00 56.12 554 GLU A CA 1
ATOM 4573 C C . GLU A 1 554 ? 8.740 -3.776 -40.828 1.00 56.12 554 GLU A C 1
ATOM 4575 O O . GLU A 1 554 ? 8.020 -3.456 -39.884 1.00 56.12 554 GLU A O 1
ATOM 4580 N N . LEU A 1 555 ? 8.260 -3.895 -42.071 1.00 51.88 555 LEU A N 1
ATOM 4581 C CA . LEU A 1 555 ? 6.855 -3.670 -42.438 1.00 51.88 555 LEU A CA 1
ATOM 4582 C C . LEU A 1 555 ? 5.912 -4.740 -41.854 1.00 51.88 555 LEU A C 1
ATOM 4584 O O . LEU A 1 555 ? 4.830 -4.406 -41.379 1.00 51.88 555 LEU A O 1
ATOM 4588 N N . VAL A 1 556 ? 6.336 -6.010 -41.792 1.00 60.31 556 VAL A N 1
ATOM 4589 C CA . VAL A 1 556 ? 5.599 -7.090 -41.100 1.00 60.31 556 VAL A CA 1
ATOM 4590 C C . VAL A 1 556 ? 5.624 -6.914 -39.575 1.00 60.31 556 VAL A C 1
ATOM 4592 O O . VAL A 1 556 ? 4.628 -7.196 -38.912 1.00 60.31 556 VAL A O 1
ATOM 4595 N N . LYS A 1 557 ? 6.714 -6.391 -38.994 1.00 59.03 557 LYS A N 1
ATOM 4596 C CA . LYS A 1 557 ? 6.758 -6.033 -37.563 1.00 59.03 557 LYS A CA 1
ATOM 4597 C C . LYS A 1 557 ? 5.864 -4.837 -37.241 1.00 59.03 557 LYS A C 1
ATOM 4599 O O . LYS A 1 557 ? 5.161 -4.886 -36.240 1.00 59.03 557 LYS A O 1
ATOM 4604 N N . LEU A 1 558 ? 5.835 -3.808 -38.089 1.00 52.84 558 LEU A N 1
ATOM 4605 C CA . LEU A 1 558 ? 4.913 -2.677 -37.951 1.00 52.84 558 LEU A CA 1
ATOM 4606 C C . LEU A 1 558 ? 3.454 -3.110 -38.144 1.00 52.84 558 LEU A C 1
ATOM 4608 O O . LEU A 1 558 ? 2.601 -2.665 -37.386 1.00 52.84 558 LEU A O 1
ATOM 4612 N N . LYS A 1 559 ? 3.172 -4.046 -39.061 1.00 59.72 559 LYS A N 1
ATOM 4613 C CA . LYS A 1 559 ? 1.841 -4.646 -39.231 1.00 59.72 559 LYS A CA 1
ATOM 4614 C C . LYS A 1 559 ? 1.407 -5.482 -38.020 1.00 59.72 559 LYS A C 1
ATOM 4616 O O . LYS A 1 559 ? 0.313 -5.269 -37.529 1.00 59.72 559 LYS A O 1
ATOM 4621 N N . ASN A 1 560 ? 2.278 -6.319 -37.452 1.00 58.94 560 ASN A N 1
ATOM 4622 C CA . ASN A 1 560 ? 1.977 -7.067 -36.219 1.00 58.94 560 ASN A CA 1
ATOM 4623 C C . ASN A 1 560 ? 1.846 -6.161 -34.977 1.00 58.94 560 ASN A C 1
ATOM 4625 O O . ASN A 1 560 ? 1.124 -6.498 -34.042 1.00 58.94 560 ASN A O 1
ATOM 4629 N N . VAL A 1 561 ? 2.534 -5.013 -34.947 1.00 58.94 561 VAL A N 1
ATOM 4630 C CA . VAL A 1 561 ? 2.348 -3.987 -33.906 1.00 58.94 561 VAL A CA 1
ATOM 4631 C C . VAL A 1 561 ? 1.018 -3.253 -34.094 1.00 58.94 561 VAL A C 1
ATOM 4633 O O . VAL A 1 561 ? 0.348 -3.002 -33.100 1.00 58.94 561 VAL A O 1
ATOM 4636 N N . ILE A 1 562 ? 0.605 -2.955 -35.330 1.00 54.28 562 ILE A N 1
ATOM 4637 C CA . ILE A 1 562 ? -0.705 -2.358 -35.640 1.00 54.28 562 ILE A CA 1
ATOM 4638 C C . ILE A 1 562 ? -1.842 -3.345 -35.335 1.00 54.28 562 ILE A C 1
ATOM 4640 O O . ILE A 1 562 ? -2.753 -2.983 -34.601 1.00 54.28 562 ILE A O 1
ATOM 4644 N N . ASP A 1 563 ? -1.739 -4.607 -35.757 1.00 56.41 563 ASP A N 1
ATOM 4645 C CA . ASP A 1 563 ? -2.729 -5.656 -35.466 1.00 56.41 563 ASP A CA 1
ATOM 4646 C C . ASP A 1 563 ? -2.802 -5.957 -33.949 1.00 56.41 563 ASP A C 1
ATOM 4648 O O . ASP A 1 563 ? -3.881 -6.153 -33.389 1.00 56.41 563 ASP A O 1
ATOM 4652 N N . GLY A 1 564 ? -1.667 -5.905 -33.236 1.00 63.50 564 GLY A N 1
ATOM 4653 C CA . GLY A 1 564 ? -1.615 -6.007 -31.772 1.00 63.50 564 GLY A CA 1
ATOM 4654 C C . GLY A 1 564 ? -2.139 -4.764 -31.033 1.00 63.50 564 GLY A C 1
ATOM 4655 O O . GLY A 1 564 ? -2.633 -4.877 -29.907 1.00 63.50 564 GLY A O 1
ATOM 4656 N N . LEU A 1 565 ? -2.063 -3.579 -31.646 1.00 55.94 565 LEU A N 1
ATOM 4657 C CA . LEU A 1 565 ? -2.703 -2.360 -31.148 1.00 55.94 565 LEU A CA 1
ATOM 4658 C C . LEU A 1 565 ? -4.218 -2.393 -31.401 1.00 55.94 565 LEU A C 1
ATOM 4660 O O . LEU A 1 565 ? -4.965 -2.033 -30.496 1.00 55.94 565 LEU A O 1
ATOM 4664 N N . ASP A 1 566 ? -4.687 -2.913 -32.537 1.00 51.84 566 ASP A N 1
ATOM 4665 C CA . ASP A 1 566 ? -6.115 -3.101 -32.838 1.00 51.84 566 ASP A CA 1
ATOM 4666 C C . ASP A 1 566 ? -6.770 -4.182 -31.961 1.00 51.84 566 ASP A C 1
ATOM 4668 O O . ASP A 1 566 ? -7.915 -4.025 -31.514 1.00 51.84 566 ASP A O 1
ATOM 4672 N N . GLN A 1 567 ? -6.027 -5.235 -31.605 1.00 61.56 567 GLN A N 1
ATOM 4673 C CA . GLN A 1 567 ? -6.459 -6.213 -30.605 1.00 61.56 567 GLN A CA 1
ATOM 4674 C C . GLN A 1 567 ? -6.551 -5.585 -29.202 1.00 61.56 567 GLN A C 1
ATOM 4676 O O . GLN A 1 567 ? -7.569 -5.746 -28.529 1.00 61.56 567 GLN A O 1
ATOM 4681 N N . LYS A 1 568 ? -5.567 -4.771 -28.785 1.00 58.03 568 LYS A N 1
ATOM 4682 C CA . LYS A 1 568 ? -5.619 -4.029 -27.507 1.00 58.03 568 LYS A CA 1
ATOM 4683 C C . LYS A 1 568 ? -6.701 -2.945 -27.468 1.00 58.03 568 LYS A C 1
ATOM 4685 O O . LYS A 1 568 ? -7.250 -2.674 -26.399 1.00 58.03 568 LYS A O 1
ATOM 4690 N N . ILE A 1 569 ? -7.034 -2.330 -28.604 1.00 57.12 569 ILE A N 1
ATOM 4691 C CA . ILE A 1 569 ? -8.154 -1.385 -28.737 1.00 57.12 569 ILE A CA 1
ATOM 4692 C C . ILE A 1 569 ? -9.497 -2.127 -28.630 1.00 57.12 569 ILE A C 1
ATOM 4694 O O . ILE A 1 569 ? -10.427 -1.619 -28.001 1.00 57.12 569 ILE A O 1
ATOM 4698 N N . SER A 1 570 ? -9.594 -3.347 -29.167 1.00 59.53 570 SER A N 1
ATOM 4699 C CA . SER A 1 570 ? -10.782 -4.207 -29.038 1.00 59.53 570 SER A CA 1
ATOM 4700 C C . SER A 1 570 ? -10.959 -4.757 -27.614 1.00 59.53 570 SER A C 1
ATOM 4702 O O . SER A 1 570 ? -12.065 -4.719 -27.075 1.00 59.53 570 SER A O 1
ATOM 4704 N N . GLU A 1 571 ? -9.872 -5.154 -26.948 1.00 57.34 571 GLU A N 1
ATOM 4705 C CA . GLU A 1 571 ? -9.859 -5.530 -25.525 1.00 57.34 571 GLU A CA 1
ATOM 4706 C C . GLU A 1 571 ? -10.176 -4.325 -24.618 1.00 57.34 571 GLU A C 1
ATOM 4708 O O . GLU A 1 571 ? -10.959 -4.446 -23.676 1.00 57.34 571 GLU A O 1
ATOM 4713 N N . SER A 1 572 ? -9.682 -3.124 -24.947 1.00 53.50 572 SER A N 1
ATOM 4714 C CA . SER A 1 572 ? -10.033 -1.884 -24.231 1.00 53.50 572 SER A CA 1
ATOM 4715 C C . SER A 1 572 ? -11.501 -1.483 -24.419 1.00 53.50 572 SER A C 1
ATOM 4717 O O . SER A 1 572 ? -12.103 -0.940 -23.493 1.00 53.50 572 SER A O 1
ATOM 4719 N N . LYS A 1 573 ? -12.120 -1.779 -25.574 1.00 54.59 573 LYS A N 1
ATOM 4720 C CA . LYS A 1 573 ? -13.574 -1.623 -25.779 1.00 54.59 573 LYS A CA 1
ATOM 4721 C C . LYS A 1 573 ? -14.382 -2.607 -24.925 1.00 54.59 573 LYS A C 1
ATOM 4723 O O . LYS A 1 573 ? -15.345 -2.179 -24.296 1.00 54.59 573 LYS A O 1
ATOM 4728 N N . HIS A 1 574 ? -13.956 -3.868 -24.821 1.00 60.50 574 HIS A N 1
ATOM 4729 C CA . HIS A 1 574 ? -14.604 -4.864 -23.957 1.00 60.50 574 HIS A CA 1
ATOM 4730 C C . HIS A 1 574 ? -14.485 -4.501 -22.464 1.00 60.50 574 HIS A C 1
ATOM 4732 O O . HIS A 1 574 ? -15.469 -4.565 -21.730 1.00 60.50 574 HIS A O 1
ATOM 4738 N N . ILE A 1 575 ? -13.314 -4.032 -22.017 1.00 60.69 575 ILE A N 1
ATOM 4739 C CA . ILE A 1 575 ? -13.106 -3.535 -20.644 1.00 60.69 575 ILE A CA 1
ATOM 4740 C C . ILE A 1 575 ? -13.971 -2.292 -20.372 1.00 60.69 575 ILE A C 1
ATOM 4742 O O . ILE A 1 575 ? -14.520 -2.144 -19.282 1.00 60.69 575 ILE A O 1
ATOM 4746 N N . ASN A 1 576 ? -14.154 -1.408 -21.358 1.00 53.28 576 ASN A N 1
ATOM 4747 C CA . ASN A 1 576 ? -15.026 -0.238 -21.226 1.00 53.28 576 ASN A CA 1
ATOM 4748 C C . ASN A 1 576 ? -16.524 -0.611 -21.150 1.00 53.28 576 ASN A C 1
ATOM 4750 O O . ASN A 1 576 ? -17.283 0.029 -20.418 1.00 53.28 576 ASN A O 1
ATOM 4754 N N . ASP A 1 577 ? -16.959 -1.662 -21.848 1.00 61.50 577 ASP A N 1
ATOM 4755 C CA . ASP A 1 577 ? -18.330 -2.177 -21.757 1.00 61.50 577 ASP A CA 1
ATOM 4756 C C . ASP A 1 577 ? -18.583 -2.942 -20.443 1.00 61.50 577 ASP A C 1
ATOM 4758 O O . ASP A 1 577 ? -19.648 -2.782 -19.833 1.00 61.50 577 ASP A O 1
ATOM 4762 N N . GLU A 1 578 ? -17.590 -3.668 -19.918 1.00 62.84 578 GLU A N 1
ATOM 4763 C CA . GLU A 1 578 ? -17.642 -4.233 -18.562 1.00 62.84 578 GLU A CA 1
ATOM 4764 C C . GLU A 1 578 ? -17.639 -3.147 -17.480 1.00 62.84 578 GLU A C 1
ATOM 4766 O O . GLU A 1 578 ? -18.416 -3.234 -16.528 1.00 62.84 578 GLU A O 1
ATOM 4771 N N . LEU A 1 579 ? -16.867 -2.067 -17.651 1.00 56.19 579 LEU A N 1
ATOM 4772 C CA . LEU A 1 579 ? -16.906 -0.898 -16.766 1.00 56.19 579 LEU A CA 1
ATOM 4773 C C . LEU A 1 579 ? -18.261 -0.179 -16.822 1.00 56.19 579 LEU A C 1
ATOM 4775 O O . LEU A 1 579 ? -18.758 0.248 -15.780 1.00 56.19 579 LEU A O 1
ATOM 4779 N N . LYS A 1 580 ? -18.918 -0.092 -17.989 1.00 58.25 580 LYS A N 1
ATOM 4780 C CA . LYS A 1 580 ? -20.303 0.410 -18.102 1.00 58.25 580 LYS A CA 1
ATOM 4781 C C . LYS A 1 580 ? -21.309 -0.497 -17.391 1.00 58.25 580 LYS A C 1
ATOM 4783 O O . LYS A 1 580 ? -22.227 0.018 -16.748 1.00 58.25 580 LYS A O 1
ATOM 4788 N N . LYS A 1 581 ? -21.147 -1.822 -17.464 1.00 64.50 581 LYS A N 1
ATOM 4789 C CA . LYS A 1 581 ? -22.009 -2.793 -16.767 1.00 64.50 581 LYS A CA 1
ATOM 4790 C C . LYS A 1 581 ? -21.796 -2.745 -15.248 1.00 64.50 581 LYS A C 1
ATOM 4792 O O . LYS A 1 581 ? -22.770 -2.660 -14.504 1.00 64.50 581 LYS A O 1
ATOM 4797 N N . ALA A 1 582 ? -20.544 -2.663 -14.797 1.00 61.03 582 ALA A N 1
ATOM 4798 C CA . ALA A 1 582 ? -20.173 -2.487 -13.394 1.00 61.03 582 ALA A CA 1
ATOM 4799 C C . ALA A 1 582 ? -20.627 -1.127 -12.831 1.00 61.03 582 ALA A C 1
ATOM 4801 O O . ALA A 1 582 ? -21.066 -1.052 -11.684 1.00 61.03 582 ALA A O 1
ATOM 4802 N N . ASN A 1 583 ? -20.602 -0.052 -13.631 1.00 56.09 583 ASN A N 1
ATOM 4803 C CA . ASN A 1 583 ? -21.158 1.246 -13.231 1.00 56.09 583 ASN A CA 1
ATOM 4804 C C . ASN A 1 583 ? -22.691 1.238 -13.152 1.00 56.09 583 ASN A C 1
ATOM 4806 O O . ASN A 1 583 ? -23.237 1.883 -12.259 1.00 56.09 583 ASN A O 1
ATOM 4810 N N . ARG A 1 584 ? -23.399 0.499 -14.021 1.00 61.44 584 ARG A N 1
ATOM 4811 C CA . ARG A 1 584 ? -24.856 0.300 -13.885 1.00 61.44 584 ARG A CA 1
ATOM 4812 C C . ARG A 1 584 ? -25.201 -0.484 -12.614 1.00 61.44 584 ARG A C 1
ATOM 4814 O O . ARG A 1 584 ? -26.066 -0.046 -11.868 1.00 61.44 584 ARG A O 1
ATOM 4821 N N . GLN A 1 585 ? -24.452 -1.542 -12.303 1.00 65.00 585 GLN A N 1
ATOM 4822 C CA . GLN A 1 585 ? -24.622 -2.315 -11.064 1.00 65.00 585 GLN A CA 1
ATOM 4823 C C . GLN A 1 585 ? -24.277 -1.505 -9.802 1.00 65.00 585 GLN A C 1
ATOM 4825 O O . GLN A 1 585 ? -24.972 -1.604 -8.793 1.00 65.00 585 GLN A O 1
ATOM 4830 N N . LYS A 1 586 ? -23.246 -0.646 -9.847 1.00 60.75 586 LYS A N 1
ATOM 4831 C CA . LYS A 1 586 ? -22.951 0.297 -8.753 1.00 60.75 586 LYS A CA 1
ATOM 4832 C C . LYS A 1 586 ? -24.052 1.343 -8.579 1.00 60.75 586 LYS A C 1
ATOM 4834 O O . LYS A 1 586 ? -24.342 1.703 -7.444 1.00 60.75 586 LYS A O 1
ATOM 4839 N N . LYS A 1 587 ? -24.681 1.805 -9.665 1.00 60.38 587 LYS A N 1
ATOM 4840 C CA . LYS A 1 587 ? -25.801 2.755 -9.604 1.00 60.38 587 LYS A CA 1
ATOM 4841 C C . LYS A 1 587 ? -27.061 2.119 -9.002 1.00 60.38 587 LYS A C 1
ATOM 4843 O O . LYS A 1 587 ? -27.637 2.706 -8.098 1.00 60.38 587 LYS A O 1
ATOM 4848 N N . GLU A 1 588 ? -27.391 0.881 -9.371 1.00 65.62 588 GLU A N 1
ATOM 4849 C CA . GLU A 1 588 ? -28.481 0.113 -8.739 1.00 65.62 588 GLU A CA 1
ATOM 4850 C C . GLU A 1 588 ? -28.221 -0.178 -7.248 1.00 65.62 588 GLU A C 1
ATOM 4852 O O . GLU A 1 588 ? -29.139 -0.117 -6.429 1.00 65.62 588 GLU A O 1
ATOM 4857 N N . LEU A 1 589 ? -26.967 -0.445 -6.860 1.00 62.66 589 LEU A N 1
ATOM 4858 C CA . LEU A 1 589 ? -26.594 -0.632 -5.453 1.00 62.66 589 LEU A CA 1
ATOM 4859 C C . LEU A 1 589 ? -26.694 0.677 -4.650 1.00 62.66 589 LEU A C 1
ATOM 4861 O O . LEU A 1 589 ? -27.111 0.648 -3.492 1.00 62.66 589 LEU A O 1
ATOM 4865 N N . ILE A 1 590 ? -26.338 1.815 -5.256 1.00 59.59 590 ILE A N 1
ATOM 4866 C CA . ILE A 1 590 ? -26.502 3.149 -4.662 1.00 59.59 590 ILE A CA 1
ATOM 4867 C C . ILE A 1 590 ? -27.988 3.479 -4.491 1.00 59.59 590 ILE A C 1
ATOM 4869 O O . ILE A 1 590 ? -28.370 3.917 -3.410 1.00 59.59 590 ILE A O 1
ATOM 4873 N N . ASP A 1 591 ? -28.833 3.200 -5.485 1.00 64.25 591 ASP A N 1
ATOM 4874 C CA . ASP A 1 591 ? -30.278 3.441 -5.394 1.00 64.25 591 ASP A CA 1
ATOM 4875 C C . ASP A 1 591 ? -30.929 2.550 -4.317 1.00 64.25 591 ASP A C 1
ATOM 4877 O O . ASP A 1 591 ? -31.737 3.024 -3.514 1.00 64.25 591 ASP A O 1
ATOM 4881 N N . LYS A 1 592 ? -30.499 1.283 -4.196 1.00 69.69 592 LYS A N 1
ATOM 4882 C CA . LYS A 1 592 ? -30.933 0.382 -3.114 1.00 69.69 592 LYS A CA 1
ATOM 4883 C C . LYS A 1 592 ? -30.474 0.869 -1.734 1.00 69.69 592 LYS A C 1
ATOM 4885 O O . LYS A 1 592 ? -31.270 0.895 -0.799 1.00 69.69 592 LYS A O 1
ATOM 4890 N N . LYS A 1 593 ? -29.218 1.308 -1.602 1.00 63.28 593 LYS A N 1
ATOM 4891 C CA . LYS A 1 593 ? -28.679 1.852 -0.343 1.00 63.28 593 LYS A CA 1
ATOM 4892 C C . LYS A 1 593 ? -29.297 3.198 0.033 1.00 63.28 593 LYS A C 1
ATOM 4894 O O . LYS A 1 593 ? -29.483 3.466 1.217 1.00 63.28 593 LYS A O 1
ATOM 4899 N N . SER A 1 594 ? -29.654 4.022 -0.949 1.00 61.84 594 SER A N 1
ATOM 4900 C CA . SER A 1 594 ? -30.373 5.279 -0.738 1.00 61.84 594 SER A CA 1
ATOM 4901 C C . SER A 1 594 ? -31.796 5.022 -0.232 1.00 61.84 594 SER A C 1
ATOM 4903 O O . SER A 1 594 ? -32.242 5.699 0.693 1.00 61.84 594 SER A O 1
ATOM 4905 N N . LYS A 1 595 ? -32.464 3.973 -0.736 1.00 69.69 595 LYS A N 1
ATOM 4906 C CA . LYS A 1 595 ? -33.764 3.521 -0.223 1.00 69.69 595 LYS A CA 1
ATOM 4907 C C . LYS A 1 595 ? -33.678 2.970 1.207 1.00 69.69 595 LYS A C 1
ATOM 4909 O O . LYS A 1 595 ? -34.446 3.410 2.050 1.00 69.69 595 LYS A O 1
ATOM 4914 N N . GLU A 1 596 ? -32.693 2.118 1.508 1.00 66.25 596 GLU A N 1
ATOM 4915 C CA . GLU A 1 596 ? -32.442 1.615 2.877 1.00 66.25 596 GLU A CA 1
ATOM 4916 C C . GLU A 1 596 ? -32.115 2.758 3.860 1.00 66.25 596 GLU A C 1
ATOM 4918 O O . GLU A 1 596 ? -32.545 2.747 5.012 1.00 66.25 596 GLU A O 1
ATOM 4923 N N . THR A 1 597 ? -31.385 3.783 3.404 1.00 59.62 597 THR A N 1
ATOM 4924 C CA . THR A 1 597 ? -31.081 4.972 4.219 1.00 59.62 597 THR A CA 1
ATOM 4925 C C . THR A 1 597 ? -32.343 5.789 4.488 1.00 59.62 597 THR A C 1
ATOM 4927 O O . THR A 1 597 ? -32.526 6.265 5.603 1.00 59.62 597 THR A O 1
ATOM 4930 N N . LYS A 1 598 ? -33.232 5.924 3.497 1.00 68.50 598 LYS A N 1
ATOM 4931 C CA . LYS A 1 598 ? -34.512 6.620 3.659 1.00 68.50 598 LYS A CA 1
ATOM 4932 C C . LYS A 1 598 ? -35.457 5.870 4.602 1.00 68.50 598 LYS A C 1
ATOM 4934 O O . LYS A 1 598 ? -35.988 6.486 5.511 1.00 68.50 598 LYS A O 1
ATOM 4939 N N . GLU A 1 599 ? -35.553 4.547 4.477 1.00 70.00 599 GLU A N 1
ATOM 4940 C CA . GLU A 1 599 ? -36.311 3.694 5.409 1.00 70.00 599 GLU A CA 1
ATOM 4941 C C . GLU A 1 599 ? -35.759 3.788 6.846 1.00 70.00 599 GLU A C 1
ATOM 4943 O O . GLU A 1 599 ? -36.524 3.890 7.801 1.00 70.00 599 GLU A O 1
ATOM 4948 N N . THR A 1 600 ? -34.431 3.857 7.010 1.00 61.41 600 THR A N 1
ATOM 4949 C CA . THR A 1 600 ? -33.801 4.055 8.330 1.00 61.41 600 THR A CA 1
ATOM 4950 C C . THR A 1 600 ? -34.086 5.452 8.903 1.00 61.41 600 THR A C 1
ATOM 4952 O O . THR A 1 600 ? -34.279 5.594 10.109 1.00 61.41 600 THR A O 1
ATOM 4955 N N . ILE A 1 601 ? -34.120 6.496 8.067 1.00 63.59 601 ILE A N 1
ATOM 4956 C CA . ILE A 1 601 ? -34.480 7.861 8.488 1.00 63.59 601 ILE A CA 1
ATOM 4957 C C . ILE A 1 601 ? -35.951 7.914 8.921 1.00 63.59 601 ILE A C 1
ATOM 4959 O O . ILE A 1 601 ? -36.234 8.433 10.000 1.00 63.59 601 ILE A O 1
ATOM 4963 N N . ASP A 1 602 ? -36.857 7.302 8.156 1.00 71.50 602 ASP A N 1
ATOM 4964 C CA . ASP A 1 602 ? -38.286 7.230 8.487 1.00 71.50 602 ASP A CA 1
ATOM 4965 C C . ASP A 1 602 ? -38.519 6.453 9.806 1.00 71.50 602 ASP A C 1
ATOM 4967 O O . ASP A 1 602 ? -39.353 6.834 10.635 1.00 71.50 602 ASP A O 1
ATOM 4971 N N . GLU A 1 603 ? -37.737 5.396 10.072 1.00 68.88 603 GLU A N 1
ATOM 4972 C CA . GLU A 1 603 ? -37.746 4.702 11.368 1.00 68.88 603 GLU A CA 1
ATOM 4973 C C . GLU A 1 603 ? -37.235 5.587 12.514 1.00 68.88 603 GLU A C 1
ATOM 4975 O O . GLU A 1 603 ? -37.846 5.607 13.586 1.00 68.88 603 GLU A O 1
ATOM 4980 N N . ILE A 1 604 ? -36.147 6.339 12.314 1.00 63.19 604 ILE A N 1
ATOM 4981 C CA . ILE A 1 604 ? -35.611 7.270 13.321 1.00 63.19 604 ILE A CA 1
ATOM 4982 C C . ILE A 1 604 ? -36.632 8.368 13.644 1.00 63.19 604 ILE A C 1
ATOM 4984 O O . ILE A 1 604 ? -36.823 8.686 14.819 1.00 63.19 604 ILE A O 1
ATOM 4988 N N . GLU A 1 605 ? -37.328 8.910 12.644 1.00 67.31 605 GLU A N 1
ATOM 4989 C CA . GLU A 1 605 ? -38.390 9.902 12.845 1.00 67.31 605 GLU A CA 1
ATOM 4990 C C . GLU A 1 605 ? -39.590 9.309 13.605 1.00 67.31 605 GLU A C 1
ATOM 4992 O O . GLU A 1 605 ? -40.082 9.923 14.557 1.00 67.31 605 GLU A O 1
ATOM 4997 N N . SER A 1 606 ? -39.999 8.076 13.285 1.00 71.12 606 SER A N 1
ATOM 4998 C CA . SER A 1 606 ? -41.040 7.334 14.019 1.00 71.12 606 SER A CA 1
ATOM 4999 C C . SER A 1 606 ? -40.664 7.087 15.488 1.00 71.12 606 SER A C 1
ATOM 5001 O O . SER A 1 606 ? -41.476 7.292 16.399 1.00 71.12 606 SER A O 1
ATOM 5003 N N . TRP A 1 607 ? -39.413 6.704 15.757 1.00 67.06 607 TRP A N 1
ATOM 5004 C CA . TRP A 1 607 ? -38.899 6.567 17.122 1.00 67.06 607 TRP A CA 1
ATOM 5005 C C . TRP A 1 607 ? -38.783 7.915 17.840 1.00 67.06 607 TRP A C 1
ATOM 5007 O O . TRP A 1 607 ? -39.082 7.981 19.032 1.00 67.06 607 TRP A O 1
ATOM 5017 N N . GLY A 1 608 ? -38.433 8.992 17.132 1.00 65.31 608 GLY A N 1
ATOM 5018 C CA . GLY A 1 608 ? -38.436 10.360 17.652 1.00 65.31 608 GLY A CA 1
ATOM 5019 C C . GLY A 1 608 ? -39.831 10.825 18.082 1.00 65.31 608 GLY A C 1
ATOM 5020 O O . GLY A 1 608 ? -39.990 11.364 19.178 1.00 65.31 608 GLY A O 1
ATOM 5021 N N . MET A 1 609 ? -40.865 10.533 17.285 1.00 71.06 609 MET A N 1
ATOM 5022 C CA . MET A 1 609 ? -42.260 10.803 17.658 1.00 71.06 609 MET A CA 1
ATOM 5023 C C . MET A 1 609 ? -42.693 9.989 18.885 1.00 71.06 609 MET A C 1
ATOM 5025 O O . MET A 1 609 ? -43.265 10.549 19.822 1.00 71.06 609 MET A O 1
ATOM 5029 N N . LYS A 1 610 ? -42.353 8.692 18.943 1.00 72.06 610 LYS A N 1
ATOM 5030 C CA . LYS A 1 610 ? -42.622 7.849 20.124 1.00 72.06 610 LYS A CA 1
ATOM 5031 C C . LYS A 1 610 ? -41.901 8.350 21.375 1.00 72.06 610 LYS A C 1
ATOM 5033 O O . LYS A 1 610 ? -42.482 8.314 22.457 1.00 72.06 610 LYS A O 1
ATOM 5038 N N . LEU A 1 611 ? -40.664 8.830 21.245 1.00 63.03 611 LEU A N 1
ATOM 5039 C CA . LEU A 1 611 ? -39.888 9.385 22.354 1.00 63.03 611 LEU A CA 1
ATOM 5040 C C . LEU A 1 611 ? -40.504 10.691 22.872 1.00 63.03 611 LEU A C 1
ATOM 5042 O O . LEU A 1 611 ? -40.619 10.862 24.085 1.00 63.03 611 LEU A O 1
ATOM 5046 N N . ASN A 1 612 ? -40.958 11.575 21.979 1.00 67.81 612 ASN A N 1
ATOM 5047 C CA . ASN A 1 612 ? -41.671 12.796 22.364 1.00 67.81 612 ASN A CA 1
ATOM 5048 C C . ASN A 1 612 ? -42.987 12.468 23.078 1.00 67.81 612 ASN A C 1
ATOM 5050 O O . ASN A 1 612 ? -43.282 13.048 24.120 1.00 67.81 612 ASN A O 1
ATOM 5054 N N . GLN A 1 613 ? -43.733 11.477 22.589 1.00 69.19 613 GLN A N 1
ATOM 5055 C CA . GLN A 1 613 ? -44.978 11.054 23.226 1.00 69.19 613 GLN A CA 1
ATOM 5056 C C . GLN A 1 613 ? -44.743 10.399 24.595 1.00 69.19 613 GLN A C 1
ATOM 5058 O O . GLN A 1 613 ? -45.470 10.671 25.546 1.00 69.19 613 GLN A O 1
ATOM 5063 N N . LEU A 1 614 ? -43.680 9.601 24.741 1.00 68.06 614 LEU A N 1
ATOM 5064 C CA . LEU A 1 614 ? -43.239 9.071 26.035 1.00 68.06 614 LEU A CA 1
ATOM 5065 C C . LEU A 1 614 ? -42.765 10.173 26.988 1.00 68.06 614 LEU A C 1
ATOM 5067 O O . LEU A 1 614 ? -43.023 10.082 28.184 1.00 68.06 614 LEU A O 1
ATOM 5071 N N . THR A 1 615 ? -42.110 11.215 26.479 1.00 67.75 615 THR A N 1
ATOM 5072 C CA . THR A 1 615 ? -41.644 12.354 27.284 1.00 67.75 615 THR A CA 1
ATOM 5073 C C . THR A 1 615 ? -42.820 13.166 27.825 1.00 67.75 615 THR A C 1
ATOM 5075 O O . THR A 1 615 ? -42.840 13.487 29.015 1.00 67.75 615 THR A O 1
ATOM 5078 N N . GLU A 1 616 ? -43.846 13.411 27.009 1.00 70.94 616 GLU A N 1
ATOM 5079 C CA . GLU A 1 616 ? -45.042 14.127 27.461 1.00 70.94 616 GLU A CA 1
ATOM 5080 C C . GLU A 1 616 ? -45.910 13.262 28.393 1.00 70.94 616 GLU A C 1
ATOM 5082 O O . GLU A 1 616 ? -46.423 13.755 29.402 1.00 70.94 616 GLU A O 1
ATOM 5087 N N . ASN A 1 617 ? -45.964 11.944 28.158 1.00 70.81 617 ASN A N 1
ATOM 5088 C CA . ASN A 1 617 ? -46.568 10.982 29.087 1.00 70.81 617 ASN A CA 1
ATOM 5089 C C . ASN A 1 617 ? -45.813 10.915 30.427 1.00 70.81 617 ASN A C 1
ATOM 5091 O O . ASN A 1 617 ? -46.426 10.801 31.487 1.00 70.81 617 ASN A O 1
ATOM 5095 N N . LEU A 1 618 ? -44.481 11.010 30.418 1.00 65.56 618 LEU A N 1
ATOM 5096 C CA . LEU A 1 618 ? -43.670 11.044 31.636 1.00 65.56 618 LEU A CA 1
ATOM 5097 C C . LEU A 1 618 ? -43.920 12.335 32.424 1.00 65.56 618 LEU A C 1
ATOM 5099 O O . LEU A 1 618 ? -44.025 12.299 33.648 1.00 65.56 618 LEU A O 1
ATOM 5103 N N . LYS A 1 619 ? -44.042 13.472 31.733 1.00 71.44 619 LYS A N 1
ATOM 5104 C CA . LYS A 1 619 ? -44.328 14.779 32.337 1.00 71.44 619 LYS A CA 1
ATOM 5105 C C . LYS A 1 619 ? -45.711 14.809 32.993 1.00 71.44 619 LYS A C 1
ATOM 5107 O O . LYS A 1 619 ? -45.802 15.169 34.165 1.00 71.44 619 LYS A O 1
ATOM 5112 N N . THR A 1 620 ? -46.743 14.327 32.300 1.00 71.75 620 THR A N 1
ATOM 5113 C CA . THR A 1 620 ? -48.100 14.179 32.861 1.00 71.75 620 THR A CA 1
ATOM 5114 C C . THR A 1 620 ? -48.143 13.167 34.009 1.00 71.75 620 THR A C 1
ATOM 5116 O O . THR A 1 620 ? -48.753 13.432 35.040 1.00 71.75 620 THR A O 1
ATOM 5119 N N . THR A 1 621 ? -47.427 12.043 33.909 1.00 64.19 621 THR A N 1
ATOM 5120 C CA . THR A 1 621 ? -47.337 11.059 35.007 1.00 64.19 621 THR A CA 1
ATOM 5121 C C . THR A 1 621 ? -46.611 11.629 36.230 1.00 64.19 621 THR A C 1
ATOM 5123 O O . THR A 1 621 ? -46.989 11.349 37.366 1.00 64.19 621 THR A O 1
ATOM 5126 N N . LYS A 1 622 ? -45.588 12.465 36.024 1.00 65.25 622 LYS A N 1
ATOM 5127 C CA . LYS A 1 622 ? -44.848 13.127 37.105 1.00 65.25 622 LYS A CA 1
ATOM 5128 C C . LYS A 1 622 ? -45.688 14.199 37.805 1.00 65.25 622 LYS A C 1
ATOM 5130 O O . LYS A 1 622 ? -45.607 14.292 39.026 1.00 65.25 622 LYS A O 1
ATOM 5135 N N . GLN A 1 623 ? -46.508 14.949 37.064 1.00 69.38 623 GLN A N 1
ATOM 5136 C CA . GLN A 1 623 ? -47.486 15.883 37.637 1.00 69.38 623 GLN A CA 1
ATOM 5137 C C . GLN A 1 623 ? -48.542 15.136 38.461 1.00 69.38 623 GLN A C 1
ATOM 5139 O O . GLN A 1 623 ? -48.688 15.421 39.648 1.00 69.38 623 GLN A O 1
ATOM 5144 N N . LYS A 1 624 ? -49.129 14.062 37.912 1.00 66.62 624 LYS A N 1
ATOM 5145 C CA . LYS A 1 624 ? -50.079 13.207 38.645 1.00 66.62 624 LYS A CA 1
ATOM 5146 C C . LYS A 1 624 ? -49.484 12.592 39.911 1.00 66.62 624 LYS A C 1
ATOM 5148 O O . LYS A 1 624 ? -50.158 12.498 40.929 1.00 66.62 624 LYS A O 1
ATOM 5153 N N . ALA A 1 625 ? -48.212 12.190 39.892 1.00 63.72 625 ALA A N 1
ATOM 5154 C CA . ALA A 1 625 ? -47.537 11.672 41.083 1.00 63.72 625 ALA A CA 1
ATOM 5155 C C . ALA A 1 625 ? -47.320 12.752 42.165 1.00 63.72 625 ALA A C 1
ATOM 5157 O O . ALA A 1 625 ? -47.416 12.451 43.355 1.00 63.72 625 ALA A O 1
ATOM 5158 N N . GLN A 1 626 ? -47.046 14.002 41.773 1.00 67.75 626 GLN A N 1
ATOM 5159 C CA . GLN A 1 626 ? -46.922 15.132 42.704 1.00 67.75 626 GLN A CA 1
ATOM 5160 C C . GLN A 1 626 ? -48.276 15.528 43.314 1.00 67.75 626 GLN A C 1
ATOM 5162 O O . GLN A 1 626 ? -48.355 15.802 44.515 1.00 67.75 626 GLN A O 1
ATOM 5167 N N . GLU A 1 627 ? -49.346 15.494 42.522 1.00 68.12 627 GLU A N 1
ATOM 5168 C CA . GLU A 1 627 ? -50.723 15.695 42.991 1.00 68.12 627 GLU A CA 1
ATOM 5169 C C . GLU A 1 627 ? -51.129 14.598 43.982 1.00 68.12 627 GLU A C 1
ATOM 5171 O O . GLU A 1 627 ? -51.587 14.897 45.088 1.00 68.12 627 GLU A O 1
ATOM 5176 N N . LEU A 1 628 ? -50.849 13.328 43.664 1.00 66.31 628 LEU A N 1
ATOM 5177 C CA . LEU A 1 628 ? -51.172 12.200 44.542 1.00 66.31 628 LEU A CA 1
ATOM 5178 C C . LEU A 1 628 ? -50.448 12.279 45.895 1.00 66.31 628 LEU A C 1
ATOM 5180 O O . LEU A 1 628 ? -51.035 11.972 46.934 1.00 66.31 628 LEU A O 1
ATOM 5184 N N . GLU A 1 629 ? -49.182 12.707 45.909 1.00 69.81 629 GLU A N 1
ATOM 5185 C CA . GLU A 1 629 ? -48.424 12.880 47.155 1.00 69.81 629 GLU A CA 1
ATOM 5186 C C . GLU A 1 629 ? -48.980 14.044 47.996 1.00 69.81 629 GLU A C 1
ATOM 5188 O O . GLU A 1 629 ? -49.051 13.951 49.225 1.00 69.81 629 GLU A O 1
ATOM 5193 N N . THR A 1 630 ? -49.476 15.103 47.348 1.00 71.56 630 THR A N 1
ATOM 5194 C CA . THR A 1 630 ? -50.148 16.224 48.025 1.00 71.56 630 THR A CA 1
ATOM 5195 C C . THR A 1 630 ? -51.472 15.780 48.657 1.00 71.56 630 THR A C 1
ATOM 5197 O O . THR A 1 630 ? -51.718 16.050 49.838 1.00 71.56 630 THR A O 1
ATOM 5200 N N . VAL A 1 631 ? -52.286 15.013 47.923 1.00 70.12 631 VAL A N 1
ATOM 5201 C CA . VAL A 1 631 ? -53.539 14.413 48.421 1.00 70.12 631 VAL A CA 1
ATOM 5202 C C . VAL A 1 631 ? -53.269 13.464 49.594 1.00 70.12 631 VAL A C 1
ATOM 5204 O O . VAL A 1 631 ? -53.939 13.526 50.628 1.00 70.12 631 VAL A O 1
ATOM 5207 N N . LYS A 1 632 ? -52.229 12.630 49.496 1.00 71.19 632 LYS A N 1
ATOM 5208 C CA . LYS A 1 632 ? -51.807 11.709 50.561 1.00 71.19 632 LYS A CA 1
ATOM 5209 C C . LYS A 1 632 ? -51.377 12.444 51.834 1.00 71.19 632 LYS A C 1
ATOM 5211 O O . LYS A 1 632 ? -51.754 12.032 52.933 1.00 71.19 632 LYS A O 1
ATOM 5216 N N . MET A 1 633 ? -50.637 13.548 51.711 1.00 73.88 633 MET A N 1
ATOM 5217 C CA . MET A 1 633 ? -50.250 14.387 52.854 1.00 73.88 633 MET A CA 1
ATOM 5218 C C . MET A 1 633 ? -51.466 15.047 53.525 1.00 73.88 633 MET A C 1
ATOM 5220 O O . MET A 1 633 ? -51.551 15.057 54.758 1.00 73.88 633 MET A O 1
ATOM 5224 N N . ARG A 1 634 ? -52.445 15.529 52.744 1.00 73.62 634 ARG A N 1
ATOM 5225 C CA . ARG A 1 634 ? -53.711 16.084 53.267 1.00 73.62 634 ARG A CA 1
ATOM 5226 C C . ARG A 1 634 ? -54.537 15.020 54.005 1.00 73.62 634 ARG A C 1
ATOM 5228 O O . ARG A 1 634 ? -54.960 15.257 55.139 1.00 73.62 634 ARG A O 1
ATOM 5235 N N . LEU A 1 635 ? -54.686 13.823 53.429 1.00 72.44 635 LEU A N 1
ATOM 5236 C CA . LEU A 1 635 ? -55.378 12.686 54.057 1.00 72.44 635 LEU A CA 1
ATOM 5237 C C . LEU A 1 635 ? -54.712 12.249 55.368 1.00 72.44 635 LEU A C 1
ATOM 5239 O O . LEU A 1 635 ? -55.396 12.019 56.365 1.00 72.44 635 LEU A O 1
ATOM 5243 N N . LYS A 1 636 ? -53.376 12.193 55.403 1.00 73.62 636 LYS A N 1
ATOM 5244 C CA . LYS A 1 636 ? -52.617 11.837 56.610 1.00 73.62 636 LYS A CA 1
ATOM 5245 C C . LYS A 1 636 ? -52.821 12.853 57.739 1.00 73.62 636 LYS A C 1
ATOM 5247 O O . LYS A 1 636 ? -53.021 12.461 58.889 1.00 73.62 636 LYS A O 1
ATOM 5252 N N . ASN A 1 637 ? -52.817 14.147 57.419 1.00 75.94 637 ASN A N 1
ATOM 5253 C CA . ASN A 1 637 ? -53.069 15.207 58.398 1.00 75.94 637 ASN A CA 1
ATOM 5254 C C . ASN A 1 637 ? -54.512 15.180 58.921 1.00 75.94 637 ASN A C 1
ATOM 5256 O O . ASN A 1 637 ? -54.727 15.336 60.125 1.00 75.94 637 ASN A O 1
ATOM 5260 N N . SER A 1 638 ? -55.488 14.919 58.048 1.00 76.81 638 SER A N 1
ATOM 5261 C CA . SER A 1 638 ? -56.888 14.750 58.448 1.00 76.81 638 SER A CA 1
ATOM 5262 C C . SER A 1 638 ? -57.093 13.528 59.342 1.00 76.81 638 SER A C 1
ATOM 5264 O O . SER A 1 638 ? -57.650 13.656 60.428 1.00 76.81 638 SER A O 1
ATOM 5266 N N . SER A 1 639 ? -56.528 12.372 58.982 1.00 75.69 639 SER A N 1
ATOM 5267 C CA . SER A 1 639 ? -56.568 11.158 59.811 1.00 75.69 639 SER A CA 1
ATOM 5268 C C . SER A 1 639 ? -55.980 11.383 61.210 1.00 75.69 639 SER A C 1
ATOM 5270 O O . SER A 1 639 ? -56.565 10.949 62.208 1.00 75.69 639 SER A O 1
ATOM 5272 N N . LYS A 1 640 ? -54.872 12.131 61.312 1.00 77.50 640 LYS A N 1
ATOM 5273 C CA . LYS A 1 640 ? -54.282 12.511 62.603 1.00 77.50 640 LYS A CA 1
ATOM 5274 C C . LYS A 1 640 ? -55.237 13.379 63.433 1.00 77.50 640 LYS A C 1
ATOM 5276 O O . LYS A 1 640 ? -55.393 13.140 64.628 1.00 77.50 640 LYS A O 1
ATOM 5281 N N . LYS A 1 641 ? -55.904 14.353 62.805 1.00 79.88 641 LYS A N 1
ATOM 5282 C CA . LYS A 1 641 ? -56.848 15.264 63.470 1.00 79.88 641 LYS A CA 1
ATOM 5283 C C . LYS A 1 641 ? -58.134 14.553 63.906 1.00 79.88 641 LYS A C 1
ATOM 5285 O O . LYS A 1 641 ? -58.601 14.774 65.019 1.00 79.88 641 LYS A O 1
ATOM 5290 N N . THR A 1 642 ? -58.654 13.644 63.084 1.00 76.50 642 THR A N 1
ATOM 5291 C CA . THR A 1 642 ? -59.815 12.804 63.416 1.00 76.50 642 THR A CA 1
ATOM 5292 C C . THR A 1 642 ? -59.508 11.844 64.563 1.00 76.50 642 THR A C 1
ATOM 5294 O O . THR A 1 642 ? -60.314 11.722 65.479 1.00 76.50 642 THR A O 1
ATOM 5297 N N . THR A 1 643 ? -58.328 11.212 64.568 1.00 77.81 643 THR A N 1
ATOM 5298 C CA . THR A 1 643 ? -57.887 10.339 65.673 1.00 77.81 643 THR A CA 1
ATOM 5299 C C . THR A 1 643 ? -57.830 11.097 67.003 1.00 77.81 643 THR A C 1
ATOM 5301 O O . THR A 1 643 ? -58.280 10.585 68.026 1.00 77.81 643 THR A O 1
ATOM 5304 N N . GLU A 1 644 ? -57.338 12.337 66.989 1.00 82.25 644 GLU A N 1
ATOM 5305 C CA . GLU A 1 644 ? -57.272 13.178 68.188 1.00 82.25 644 GLU A CA 1
ATOM 5306 C C . GLU A 1 644 ? -58.664 13.600 68.687 1.00 82.25 644 GLU A C 1
ATOM 5308 O O . GLU A 1 644 ? -58.952 13.521 69.880 1.00 82.25 644 GLU A O 1
ATOM 5313 N N . LEU A 1 645 ? -59.575 13.967 67.780 1.00 83.38 645 LEU A N 1
ATOM 5314 C CA . LEU A 1 645 ? -60.964 14.271 68.140 1.00 83.38 645 LEU A CA 1
ATOM 5315 C C . LEU A 1 645 ? -61.704 13.034 68.682 1.00 83.38 645 LEU A C 1
ATOM 5317 O O . LEU A 1 645 ? -62.464 13.151 69.642 1.00 83.38 645 LEU A O 1
ATOM 5321 N N . LEU A 1 646 ? -61.452 11.840 68.132 1.00 81.69 646 LEU A N 1
ATOM 5322 C CA . LEU A 1 646 ? -62.003 10.579 68.644 1.00 81.69 646 LEU A CA 1
ATOM 5323 C C . LEU A 1 646 ? -61.498 10.254 70.056 1.00 81.69 646 LEU A C 1
ATOM 5325 O O . LEU A 1 646 ? -62.272 9.765 70.882 1.00 81.69 646 LEU A O 1
ATOM 5329 N N . ARG A 1 647 ? -60.228 10.557 70.357 1.00 87.38 647 ARG A N 1
ATOM 5330 C CA . ARG A 1 647 ? -59.667 10.432 71.711 1.00 87.38 647 ARG A CA 1
ATOM 5331 C C . ARG A 1 647 ? -60.421 11.324 72.702 1.00 87.38 647 ARG A C 1
ATOM 5333 O O . ARG A 1 647 ? -60.870 10.826 73.731 1.00 87.38 647 ARG A O 1
ATOM 5340 N N . LEU A 1 648 ? -60.633 12.597 72.357 1.00 84.69 648 LEU A N 1
ATOM 5341 C CA . LEU A 1 648 ? -61.371 13.558 73.191 1.00 84.69 648 LEU A CA 1
ATOM 5342 C C . LEU A 1 648 ? -62.841 13.154 73.398 1.00 84.69 648 LEU A C 1
ATOM 5344 O O . LEU A 1 648 ? -63.365 13.263 74.507 1.00 84.69 648 LEU A O 1
ATOM 5348 N N . ILE A 1 649 ? -63.499 12.624 72.360 1.00 84.69 649 ILE A N 1
ATOM 5349 C CA . ILE A 1 649 ? -64.857 12.068 72.473 1.00 84.69 649 ILE A CA 1
ATOM 5350 C C . ILE A 1 649 ? -64.883 10.902 73.461 1.00 84.69 649 ILE A C 1
ATOM 5352 O O . ILE A 1 649 ? -65.751 10.855 74.331 1.00 84.69 649 ILE A O 1
ATOM 5356 N N . LYS A 1 650 ? -63.928 9.971 73.357 1.00 84.62 650 LYS A N 1
ATOM 5357 C CA . LYS A 1 650 ? -63.848 8.815 74.256 1.00 84.62 650 LYS A CA 1
ATOM 5358 C C . LYS A 1 650 ? -63.643 9.245 75.710 1.00 84.62 650 LYS A C 1
ATOM 5360 O O . LYS A 1 650 ? -64.283 8.689 76.596 1.00 84.62 650 LYS A O 1
ATOM 5365 N N . GLU A 1 651 ? -62.795 10.241 75.952 1.00 85.06 651 GLU A N 1
ATOM 5366 C CA . GLU A 1 651 ? -62.541 10.783 77.293 1.00 85.06 651 GLU A CA 1
ATOM 5367 C C . GLU A 1 651 ? -63.784 11.430 77.907 1.00 85.06 651 GLU A C 1
ATOM 5369 O O . GLU A 1 651 ? -64.147 11.102 79.036 1.00 85.06 651 GLU A O 1
ATOM 5374 N N . ASN A 1 652 ? -64.481 12.295 77.168 1.00 82.69 652 ASN A N 1
ATOM 5375 C CA . ASN A 1 652 ? -65.685 12.946 77.688 1.00 82.69 652 ASN A CA 1
ATOM 5376 C C . ASN A 1 652 ? -66.873 11.982 77.825 1.00 82.69 652 ASN A C 1
ATOM 5378 O O . ASN A 1 652 ? -67.651 12.113 78.769 1.00 82.69 652 ASN A O 1
ATOM 5382 N N . LEU A 1 653 ? -66.990 10.967 76.961 1.00 84.12 653 LEU A N 1
ATOM 5383 C CA . LEU A 1 653 ? -68.000 9.917 77.120 1.00 84.12 653 LEU A CA 1
ATOM 5384 C C . LEU A 1 653 ? -67.762 9.089 78.395 1.00 84.12 653 LEU A C 1
ATOM 5386 O O . LEU A 1 653 ? -68.721 8.768 79.096 1.00 84.12 653 LEU A O 1
ATOM 5390 N N . SER A 1 654 ? -66.502 8.780 78.725 1.00 82.94 654 SER A N 1
ATOM 5391 C CA . SER A 1 654 ? -66.151 8.106 79.983 1.00 82.94 654 SER A CA 1
ATOM 5392 C C . SER A 1 654 ? -66.543 8.940 81.203 1.00 82.94 654 SER A C 1
ATOM 5394 O O . SER A 1 654 ? -67.176 8.405 82.106 1.00 82.94 654 SER A O 1
ATOM 5396 N N . LYS A 1 655 ? -66.280 10.254 81.194 1.00 86.19 655 LYS A N 1
ATOM 5397 C CA . LYS A 1 655 ? -66.675 11.157 82.294 1.00 86.19 655 LYS A CA 1
ATOM 5398 C C . LYS A 1 655 ? -68.191 11.221 82.489 1.00 86.19 655 LYS A C 1
ATOM 5400 O O . LYS A 1 655 ? -68.671 11.163 83.615 1.00 86.19 655 LYS A O 1
ATOM 5405 N N . VAL A 1 656 ? -68.964 11.288 81.400 1.00 84.62 656 VAL A N 1
ATOM 5406 C CA . VAL A 1 656 ? -70.436 11.219 81.475 1.00 84.62 656 VAL A CA 1
ATOM 5407 C C . VAL A 1 656 ? -70.883 9.880 82.066 1.00 84.62 656 VAL A C 1
ATOM 5409 O O . VAL A 1 656 ? -71.754 9.850 82.933 1.00 84.62 656 VAL A O 1
ATOM 5412 N N . LYS A 1 657 ? -70.267 8.772 81.636 1.00 85.19 657 LYS A N 1
ATOM 5413 C CA . LYS A 1 657 ? -70.570 7.430 82.146 1.00 85.19 657 LYS A CA 1
ATOM 5414 C C . LYS A 1 657 ? -70.244 7.279 83.637 1.00 85.19 657 LYS A C 1
ATOM 5416 O O . LYS A 1 657 ? -70.970 6.571 84.326 1.00 85.19 657 LYS A O 1
ATOM 5421 N N . GLU A 1 658 ? -69.191 7.927 84.126 1.00 86.12 658 GLU A N 1
ATOM 5422 C CA . GLU A 1 658 ? -68.802 7.934 85.544 1.00 86.12 658 GLU A CA 1
ATOM 5423 C C . GLU A 1 658 ? -69.756 8.759 86.418 1.00 86.12 658 GLU A C 1
ATOM 5425 O O . GLU A 1 658 ? -70.063 8.344 87.532 1.00 86.12 658 GLU A O 1
ATOM 5430 N N . LEU A 1 659 ? -70.276 9.881 85.909 1.00 86.69 659 LEU A N 1
ATOM 5431 C CA . LEU A 1 659 ? -71.216 10.747 86.637 1.00 86.69 659 LEU A CA 1
ATOM 5432 C C . LEU A 1 659 ? -72.670 10.241 86.605 1.00 86.69 659 LEU A C 1
ATOM 5434 O O . LEU A 1 659 ? -73.486 10.622 87.446 1.00 86.69 659 LEU A O 1
ATOM 5438 N N . TRP A 1 660 ? -73.019 9.373 85.652 1.00 85.12 660 TRP A N 1
ATOM 5439 C CA . TRP A 1 660 ? -74.387 8.873 85.479 1.00 85.12 660 TRP A CA 1
ATOM 5440 C C . TRP A 1 660 ? -74.940 8.081 86.685 1.00 85.12 660 TRP A C 1
ATOM 5442 O O . TRP A 1 660 ? -76.088 8.322 87.082 1.00 85.12 660 TRP A O 1
ATOM 5452 N N . PRO A 1 661 ? -74.174 7.169 87.320 1.00 86.44 661 PRO A N 1
ATOM 5453 C CA . PRO A 1 661 ? -74.600 6.510 88.551 1.00 86.44 661 PRO A CA 1
ATOM 5454 C C . PRO A 1 661 ? -74.817 7.503 89.695 1.00 86.44 661 PRO A C 1
ATOM 5456 O O . PRO A 1 661 ? -75.815 7.394 90.401 1.00 86.44 661 PRO A O 1
ATOM 5459 N N . GLU A 1 662 ? -73.937 8.500 89.845 1.00 86.81 662 GLU A N 1
ATOM 5460 C CA . GLU A 1 662 ? -74.053 9.528 90.888 1.00 86.81 662 GLU A CA 1
ATOM 5461 C C . GLU A 1 662 ? -75.342 10.348 90.727 1.00 86.81 662 GLU A C 1
ATOM 5463 O O . GLU A 1 662 ? -76.089 10.523 91.691 1.00 86.81 662 GLU A O 1
ATOM 5468 N N . MET A 1 663 ? -75.654 10.773 89.497 1.00 86.00 663 MET A N 1
ATOM 5469 C CA . MET A 1 663 ? -76.910 11.451 89.159 1.00 86.00 663 MET A CA 1
ATOM 5470 C C . MET A 1 663 ? -78.131 10.588 89.500 1.00 86.00 663 MET A C 1
ATOM 5472 O O . MET A 1 663 ? -79.099 11.070 90.087 1.00 86.00 663 MET A O 1
ATOM 5476 N N . THR A 1 664 ? -78.081 9.298 89.160 1.00 83.62 664 THR A N 1
ATOM 5477 C CA . THR A 1 664 ? -79.181 8.355 89.411 1.00 83.62 664 THR A CA 1
ATOM 5478 C C . THR A 1 664 ? -79.432 8.182 90.909 1.00 83.62 664 THR A C 1
ATOM 5480 O O . THR A 1 664 ? -80.578 8.264 91.352 1.00 83.62 664 THR A O 1
ATOM 5483 N N . THR A 1 665 ? -78.371 8.000 91.698 1.00 85.81 665 THR A N 1
ATOM 5484 C CA . THR A 1 665 ? -78.457 7.873 93.159 1.00 85.81 665 THR A CA 1
ATOM 5485 C C . THR A 1 665 ? -79.025 9.141 93.789 1.00 85.81 665 THR A C 1
ATOM 5487 O O . THR A 1 665 ? -80.036 9.071 94.486 1.00 85.81 665 THR A O 1
ATOM 5490 N N . LYS A 1 666 ? -78.459 10.314 93.475 1.00 87.19 666 LYS A N 1
ATOM 5491 C CA . LYS A 1 666 ? -78.915 11.595 94.041 1.00 87.19 666 LYS A CA 1
ATOM 5492 C C . LYS A 1 666 ? -80.362 11.926 93.667 1.00 87.19 666 LYS A C 1
ATOM 5494 O O . LYS A 1 666 ? -81.103 12.448 94.496 1.00 87.19 666 LYS A O 1
ATOM 5499 N N . ASN A 1 667 ? -80.788 11.597 92.447 1.00 86.12 667 ASN A N 1
ATOM 5500 C CA . ASN A 1 667 ? -82.165 11.811 92.004 1.00 86.12 667 ASN A CA 1
ATOM 5501 C C . ASN A 1 667 ? -83.158 10.854 92.694 1.00 86.12 667 ASN A C 1
ATOM 5503 O O . ASN A 1 667 ? -84.278 11.250 93.013 1.00 86.12 667 ASN A O 1
ATOM 5507 N N . ASN A 1 668 ? -82.750 9.610 92.975 1.00 85.69 668 ASN A N 1
ATOM 5508 C CA . ASN A 1 668 ? -83.552 8.678 93.773 1.00 85.69 668 ASN A CA 1
ATOM 5509 C C . ASN A 1 668 ? -83.699 9.160 95.223 1.00 85.69 668 ASN A C 1
ATOM 5511 O O . ASN A 1 668 ? -84.811 9.169 95.745 1.00 85.69 668 ASN A O 1
ATOM 5515 N N . GLU A 1 669 ? -82.615 9.641 95.835 1.00 86.69 669 GLU A N 1
ATOM 5516 C CA . GLU A 1 669 ? -82.637 10.235 97.179 1.00 86.69 669 GLU A CA 1
ATOM 5517 C C . GLU A 1 669 ? -83.547 11.477 97.230 1.00 86.69 669 GLU A C 1
ATOM 5519 O O . GLU A 1 669 ? -84.374 11.614 98.132 1.00 86.69 669 GLU A O 1
ATOM 5524 N N . LEU A 1 670 ? -83.470 12.359 96.223 1.00 88.75 670 LEU A N 1
ATOM 5525 C CA . LEU A 1 670 ? -84.372 13.507 96.092 1.00 88.75 670 LEU A CA 1
ATOM 5526 C C . LEU A 1 670 ? -85.840 13.064 95.964 1.00 88.75 670 LEU A C 1
ATOM 5528 O O . LEU A 1 670 ? -86.721 13.631 96.611 1.00 88.75 670 LEU A O 1
ATOM 5532 N N . LYS A 1 671 ? -86.115 12.032 95.160 1.00 87.00 671 LYS A N 1
ATOM 5533 C CA . LYS A 1 671 ? -87.460 11.468 94.992 1.00 87.00 671 LYS A CA 1
ATOM 5534 C C . LYS A 1 671 ? -88.013 10.920 96.307 1.00 87.00 671 LYS A C 1
ATOM 5536 O O . LYS A 1 671 ? -89.186 11.149 96.594 1.00 87.00 671 LYS A O 1
ATOM 5541 N N . GLU A 1 672 ? -87.200 10.226 97.100 1.00 86.31 672 GLU A N 1
ATOM 5542 C CA . GLU A 1 672 ? -87.603 9.736 98.423 1.00 86.31 672 GLU A CA 1
ATOM 5543 C C . GLU A 1 672 ? -87.956 10.889 99.368 1.00 86.31 672 GLU A C 1
ATOM 5545 O O . GLU A 1 672 ? -89.004 10.843 100.016 1.00 86.31 672 GLU A O 1
ATOM 5550 N N . LEU A 1 673 ? -87.147 11.955 99.399 1.00 86.69 673 LEU A N 1
ATOM 5551 C CA . LEU A 1 673 ? -87.425 13.152 100.202 1.00 86.69 673 LEU A CA 1
ATOM 5552 C C . LEU A 1 673 ? -88.731 13.840 99.776 1.00 86.69 673 LEU A C 1
ATOM 5554 O O . LEU A 1 673 ? -89.565 14.158 100.625 1.00 86.69 673 LEU A O 1
ATOM 5558 N N . ILE A 1 674 ? -88.962 13.994 98.468 1.00 83.62 674 ILE A N 1
ATOM 5559 C CA . ILE A 1 674 ? -90.208 14.560 97.928 1.00 83.62 674 ILE A CA 1
ATOM 5560 C C . ILE A 1 674 ? -91.407 13.668 98.273 1.00 83.62 674 ILE A C 1
ATOM 5562 O O . ILE A 1 674 ? -92.462 14.174 98.651 1.00 83.62 674 ILE A O 1
ATOM 5566 N N . GLN A 1 675 ? -91.276 12.342 98.181 1.00 83.19 675 GLN A N 1
ATOM 5567 C CA . GLN A 1 675 ? -92.347 11.415 98.556 1.00 83.19 675 GLN A CA 1
ATOM 5568 C C . GLN A 1 675 ? -92.685 11.497 100.047 1.00 83.19 675 GLN A C 1
ATOM 5570 O O . GLN A 1 675 ? -93.867 11.487 100.400 1.00 83.19 675 GLN A O 1
ATOM 5575 N N . GLN A 1 676 ? -91.673 11.616 100.912 1.00 84.12 676 GLN A N 1
ATOM 5576 C CA . GLN A 1 676 ? -91.868 11.849 102.343 1.00 84.12 676 GLN A CA 1
ATOM 5577 C C . GLN A 1 676 ? -92.583 13.180 102.587 1.00 84.12 676 GLN A C 1
ATOM 5579 O O . GLN A 1 676 ? -93.572 13.207 103.317 1.00 84.12 676 GLN A O 1
ATOM 5584 N N . PHE A 1 677 ? -92.154 14.254 101.918 1.00 84.62 677 PHE A N 1
ATOM 5585 C CA . PHE A 1 677 ? -92.804 15.560 102.002 1.00 84.62 677 PHE A CA 1
ATOM 5586 C C . PHE A 1 677 ? -94.282 15.481 101.581 1.00 84.62 677 PHE A C 1
ATOM 5588 O O . PHE A 1 677 ? -95.157 15.841 102.362 1.00 84.62 677 PHE A O 1
ATOM 5595 N N . ILE A 1 678 ? -94.581 14.899 100.409 1.00 81.00 678 ILE A N 1
ATOM 5596 C CA . ILE A 1 678 ? -95.954 14.704 99.902 1.00 81.00 678 ILE A CA 1
ATOM 5597 C C . ILE A 1 678 ? -96.805 13.894 100.883 1.00 81.00 678 ILE A C 1
ATOM 5599 O O . ILE A 1 678 ? -97.981 14.209 101.072 1.00 81.00 678 ILE A O 1
ATOM 5603 N N . LYS A 1 679 ? -96.247 12.838 101.489 1.00 82.00 679 LYS A N 1
ATOM 5604 C CA . LYS A 1 679 ? -96.961 12.013 102.471 1.00 82.00 679 LYS A CA 1
ATOM 5605 C C . LYS A 1 679 ? -97.384 12.852 103.677 1.00 82.00 679 LYS A C 1
ATOM 5607 O O . LYS A 1 679 ? -98.564 12.864 104.009 1.00 82.00 679 LYS A O 1
ATOM 5612 N N . ILE A 1 680 ? -96.456 13.618 104.251 1.00 79.06 680 ILE A N 1
ATOM 5613 C CA . ILE A 1 680 ? -96.743 14.504 105.386 1.00 79.06 680 ILE A CA 1
ATOM 5614 C C . ILE A 1 680 ? -97.757 15.586 104.980 1.00 79.06 680 ILE A C 1
ATOM 5616 O O . ILE A 1 680 ? -98.654 15.904 105.757 1.00 79.06 680 ILE A O 1
ATOM 5620 N N . THR A 1 681 ? -97.688 16.120 103.753 1.00 75.94 681 THR A N 1
ATOM 5621 C CA . THR A 1 681 ? -98.685 17.081 103.247 1.00 75.94 681 THR A CA 1
ATOM 5622 C C . THR A 1 681 ? -100.074 16.460 103.132 1.00 75.94 681 THR A C 1
ATOM 5624 O O . 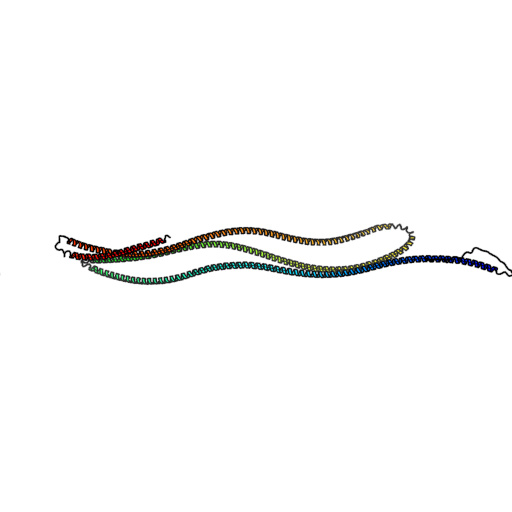THR A 1 681 ? -101.052 17.084 103.533 1.00 75.94 681 THR A O 1
ATOM 5627 N N . LYS A 1 682 ? -100.186 15.224 102.634 1.00 76.38 682 LYS A N 1
ATOM 5628 C CA . LYS A 1 682 ? -101.468 14.503 102.570 1.00 76.38 682 LYS A CA 1
ATOM 5629 C C . LYS A 1 682 ? -102.046 14.235 103.961 1.00 76.38 682 LYS A C 1
ATOM 5631 O O . LYS A 1 682 ? -103.244 14.435 104.152 1.00 76.38 682 LYS A O 1
ATOM 5636 N N . ASP A 1 683 ? -101.206 13.839 104.915 1.00 72.56 683 ASP A N 1
ATOM 5637 C CA . ASP A 1 683 ? -101.615 13.602 106.304 1.00 72.56 683 ASP A CA 1
ATOM 5638 C C . ASP A 1 683 ? -102.085 14.905 106.982 1.00 72.56 683 ASP A C 1
ATOM 5640 O O . ASP A 1 683 ? -103.091 14.910 107.689 1.00 72.56 683 ASP A O 1
ATOM 5644 N N . TRP A 1 684 ? -101.437 16.038 106.687 1.00 70.88 684 TRP A N 1
ATOM 5645 C CA . TRP A 1 684 ? -101.827 17.366 107.177 1.00 70.88 684 TRP A CA 1
ATOM 5646 C C . TRP A 1 684 ? -103.183 17.859 106.632 1.00 70.88 684 TRP A C 1
ATOM 5648 O O . TRP A 1 684 ? -103.961 18.480 107.361 1.00 70.88 684 TRP A O 1
ATOM 5658 N N . VAL A 1 685 ? -103.500 17.563 105.366 1.00 66.75 685 VAL A N 1
ATOM 5659 C CA . VAL A 1 685 ? -104.760 17.969 104.704 1.00 66.75 685 VAL A CA 1
ATOM 5660 C C . VAL A 1 685 ? -105.940 17.046 105.085 1.00 66.75 685 VAL A C 1
ATOM 5662 O O . VAL A 1 685 ? -107.087 17.315 104.725 1.00 66.75 685 VAL A O 1
ATOM 5665 N N . ASN A 1 686 ? -105.709 15.996 105.885 1.00 65.62 686 ASN A N 1
ATOM 5666 C CA . ASN A 1 686 ? -106.755 15.099 106.380 1.00 65.62 686 ASN A CA 1
ATOM 5667 C C . ASN A 1 686 ? -107.723 15.827 107.356 1.00 65.62 686 ASN A C 1
ATOM 5669 O O . ASN A 1 686 ? -107.289 16.328 108.402 1.00 65.62 686 ASN A O 1
ATOM 5673 N N . PRO A 1 687 ? -109.048 15.864 107.085 1.00 57.00 687 PRO A N 1
ATOM 5674 C CA . PRO A 1 687 ? -110.030 16.592 107.901 1.00 57.00 687 PRO A CA 1
ATOM 5675 C C . PRO A 1 687 ? -110.172 16.105 109.353 1.00 57.00 687 PRO A C 1
ATOM 5677 O O . PRO A 1 687 ? -110.736 16.817 110.178 1.00 57.00 687 PRO A O 1
ATOM 5680 N N . LYS A 1 688 ? -109.680 14.905 109.693 1.00 59.16 688 LYS A N 1
ATOM 5681 C CA . LYS A 1 688 ? -109.812 14.320 111.042 1.00 59.16 688 LYS A CA 1
ATOM 5682 C C . LYS A 1 688 ? -108.807 14.853 112.074 1.00 59.16 688 LYS A C 1
ATOM 5684 O O . LYS A 1 688 ? -108.998 14.626 113.262 1.00 59.16 688 LYS A O 1
ATOM 5689 N N . GLU A 1 689 ? -107.765 15.575 111.657 1.00 57.47 689 GLU A N 1
ATOM 5690 C CA . GLU A 1 689 ? -106.688 16.054 112.543 1.00 57.47 689 GLU A CA 1
ATOM 5691 C C . GLU A 1 689 ? -106.672 17.591 112.682 1.00 57.47 689 GLU A C 1
ATOM 5693 O O . GLU A 1 689 ? -105.690 18.267 112.364 1.00 57.47 689 GLU A O 1
ATOM 5698 N N . LEU A 1 690 ? -107.791 18.186 113.114 1.00 53.03 690 LEU A N 1
ATOM 5699 C CA . LEU A 1 690 ? -107.976 19.648 113.130 1.00 53.03 690 LEU A CA 1
ATOM 5700 C C . LEU A 1 690 ? -107.386 20.402 114.343 1.00 53.03 690 LEU A C 1
ATOM 5702 O O . LEU A 1 690 ? -107.273 21.621 114.270 1.00 53.03 690 LEU A O 1
ATOM 5706 N N . SER A 1 691 ? -106.912 19.729 115.402 1.00 54.53 691 SER A N 1
ATOM 5707 C CA . SER A 1 691 ? -106.496 20.393 116.659 1.00 54.53 691 SER A CA 1
ATOM 5708 C C . SER A 1 691 ? -104.999 20.347 117.039 1.00 54.53 691 SER A C 1
ATOM 5710 O O . SER A 1 691 ? -104.650 20.879 118.087 1.00 54.53 691 SER A O 1
ATOM 5712 N N . VAL A 1 692 ? -104.082 19.792 116.223 1.00 57.91 692 VAL A N 1
ATOM 5713 C CA . VAL A 1 692 ? -102.632 19.663 116.580 1.00 57.91 692 VAL A CA 1
ATOM 5714 C C . VAL A 1 692 ? -101.692 20.223 115.491 1.00 57.91 692 VAL A C 1
ATOM 5716 O O . VAL A 1 692 ? -100.652 19.661 115.156 1.00 57.91 692 VAL A O 1
ATOM 5719 N N . ARG A 1 693 ? -102.096 21.316 114.839 1.00 59.59 693 ARG A N 1
ATOM 5720 C CA . ARG A 1 693 ? -101.727 21.550 113.430 1.00 59.59 693 ARG A CA 1
ATOM 5721 C C . ARG A 1 693 ? -100.358 22.159 113.109 1.00 59.59 693 ARG A C 1
ATOM 5723 O O . ARG A 1 693 ? -99.973 22.067 111.948 1.00 59.59 693 ARG A O 1
ATOM 5730 N N . TYR A 1 694 ? -99.605 22.730 114.053 1.00 61.47 694 TYR A N 1
ATOM 5731 C CA . TYR A 1 694 ? -98.314 23.356 113.713 1.00 61.47 694 TYR A CA 1
ATOM 5732 C C . TYR A 1 694 ? -97.111 22.431 113.953 1.00 61.47 694 TYR A C 1
ATOM 5734 O O . TYR A 1 694 ? -96.450 22.013 113.006 1.00 61.47 694 TYR A O 1
ATOM 5742 N N . GLU A 1 695 ? -96.836 22.045 115.198 1.00 66.19 695 GLU A N 1
ATOM 5743 C CA . GLU A 1 695 ? -95.550 21.424 115.553 1.00 66.19 695 GLU A CA 1
ATOM 5744 C C . GLU A 1 695 ? -95.379 19.983 115.037 1.00 66.19 695 GLU A C 1
ATOM 5746 O O . GLU A 1 695 ? -94.279 19.593 114.650 1.00 66.19 695 GLU A O 1
ATOM 5751 N N . LYS A 1 696 ? -96.475 19.217 114.935 1.00 70.06 696 LYS A N 1
ATOM 5752 C CA . LYS A 1 696 ? -96.474 17.827 114.439 1.00 70.06 696 LYS A CA 1
ATOM 5753 C C . LYS A 1 696 ? -96.169 17.715 112.936 1.00 70.06 696 LYS A C 1
ATOM 5755 O O . LYS A 1 696 ? -95.632 16.698 112.510 1.00 70.06 696 LYS A O 1
ATOM 5760 N N . TYR A 1 697 ? -96.505 18.736 112.140 1.00 71.12 697 TYR A N 1
ATOM 5761 C CA . TYR A 1 697 ? -96.480 18.659 110.670 1.00 71.12 697 TYR A CA 1
ATOM 5762 C C . TYR A 1 697 ? -95.598 19.719 110.009 1.00 71.12 697 TYR A C 1
ATOM 5764 O O . TYR A 1 697 ? -94.803 19.378 109.136 1.00 71.12 697 TYR A O 1
ATOM 5772 N N . ILE A 1 698 ? -95.679 20.983 110.439 1.00 72.75 698 ILE A N 1
ATOM 5773 C CA . ILE A 1 698 ? -94.918 22.078 109.821 1.00 72.75 698 ILE A CA 1
ATOM 5774 C C . ILE A 1 698 ? -93.422 21.934 110.104 1.00 72.75 698 ILE A C 1
ATOM 5776 O O . ILE A 1 698 ? -92.622 22.104 109.193 1.00 72.75 698 ILE A O 1
ATOM 5780 N N . LYS A 1 699 ? -93.018 21.549 111.322 1.00 72.56 699 LYS A N 1
ATOM 5781 C CA . LYS A 1 699 ? -91.594 21.402 111.670 1.00 72.56 699 LYS A CA 1
ATOM 5782 C C . LYS A 1 699 ? -90.886 20.302 110.845 1.00 72.56 699 LYS A C 1
ATOM 5784 O O . LYS A 1 699 ? -89.883 20.627 110.210 1.00 72.56 699 LYS A O 1
ATOM 5789 N N . PRO A 1 700 ? -91.417 19.064 110.726 1.00 78.69 700 PRO A N 1
ATOM 5790 C CA . PRO A 1 700 ? -90.867 18.065 109.804 1.00 78.69 700 PRO A CA 1
ATOM 5791 C C . PRO A 1 700 ? -90.920 18.481 108.328 1.00 78.69 700 PRO A C 1
ATOM 5793 O O . PRO A 1 700 ? -89.994 18.167 107.584 1.00 78.69 700 PRO A O 1
ATOM 5796 N N . MET A 1 701 ? -91.971 19.193 107.890 1.00 78.38 701 MET A N 1
ATOM 5797 C CA . MET A 1 701 ? -92.046 19.717 106.519 1.00 78.38 701 MET A CA 1
ATOM 5798 C C . MET A 1 701 ? -90.939 20.732 106.237 1.00 78.38 701 MET A C 1
ATOM 5800 O O . MET A 1 701 ? -90.290 20.614 105.206 1.00 78.38 701 MET A O 1
ATOM 5804 N N . THR A 1 702 ? -90.687 21.690 107.132 1.00 77.94 702 THR A N 1
ATOM 5805 C CA . THR A 1 702 ? -89.628 22.697 106.952 1.00 77.94 702 THR A CA 1
ATOM 5806 C C . THR A 1 702 ? -88.242 22.048 106.916 1.00 77.94 702 THR A C 1
ATOM 5808 O O . THR A 1 702 ? -87.423 22.388 106.063 1.00 77.94 702 THR A O 1
ATOM 5811 N N . GLU A 1 703 ? -87.979 21.060 107.779 1.00 80.19 703 GLU A N 1
ATOM 5812 C CA . GLU A 1 703 ? -86.722 20.295 107.752 1.00 80.19 703 GLU A CA 1
ATOM 5813 C C . GLU A 1 703 ? -86.572 19.464 106.465 1.00 80.19 703 GLU A C 1
ATOM 5815 O O . GLU A 1 703 ? -85.492 19.421 105.870 1.00 80.19 703 GLU A O 1
ATOM 5820 N N . LEU A 1 704 ? -87.646 18.819 105.995 1.00 83.81 704 LEU A N 1
ATOM 5821 C CA . LEU A 1 704 ? -87.644 18.095 104.721 1.00 83.81 704 LEU A CA 1
ATOM 5822 C C . LEU A 1 704 ? -87.522 19.034 103.523 1.00 83.81 704 LEU A C 1
ATOM 5824 O O . LEU A 1 704 ? -86.855 18.667 102.562 1.00 83.81 704 LEU A O 1
ATOM 5828 N N . GLN A 1 705 ? -88.104 20.232 103.572 1.00 80.19 705 GLN A N 1
ATOM 5829 C CA . GLN A 1 705 ? -87.960 21.252 102.536 1.00 80.19 705 GLN A CA 1
ATOM 5830 C C . GLN A 1 705 ? -86.493 21.667 102.402 1.00 80.19 705 GLN A C 1
ATOM 5832 O O . GLN A 1 705 ? -85.957 21.605 101.301 1.00 80.19 705 GLN A O 1
ATOM 5837 N N . GLN A 1 706 ? -85.818 21.988 103.512 1.00 82.00 706 GLN A N 1
ATOM 5838 C CA . GLN A 1 706 ? -84.392 22.339 103.501 1.00 82.00 706 GLN A CA 1
ATOM 5839 C C . GLN A 1 706 ? -83.519 21.192 102.970 1.00 82.00 706 GLN A C 1
ATOM 5841 O O . GLN A 1 706 ? -82.629 21.416 102.151 1.00 82.00 706 GLN A O 1
ATOM 5846 N N . LYS A 1 707 ? -83.798 19.946 103.379 1.00 84.31 707 LYS A N 1
ATOM 5847 C CA . LYS A 1 707 ? -83.095 18.760 102.856 1.00 84.31 707 LYS A CA 1
ATOM 5848 C C . LYS A 1 707 ? -83.368 18.530 101.369 1.00 84.31 707 LYS A C 1
ATOM 5850 O O . LYS A 1 707 ? -82.448 18.192 100.632 1.00 84.31 707 LYS A O 1
ATOM 5855 N N . THR A 1 708 ? -84.607 18.730 100.922 1.00 83.69 708 THR A N 1
ATOM 5856 C CA . THR A 1 708 ? -85.010 18.603 99.513 1.00 83.69 708 THR A CA 1
ATOM 5857 C C . THR A 1 708 ? -84.323 19.666 98.660 1.00 83.69 708 THR A C 1
ATOM 5859 O O . THR A 1 708 ? -83.818 19.347 97.591 1.00 83.69 708 THR A O 1
ATOM 5862 N N . GLU A 1 709 ? -84.239 20.907 99.141 1.00 82.88 709 GLU A N 1
ATOM 5863 C CA . GLU A 1 709 ? -83.586 22.019 98.444 1.00 82.88 709 GLU A CA 1
ATOM 5864 C C . GLU A 1 709 ? -82.066 21.828 98.351 1.00 82.88 709 GLU A C 1
ATOM 5866 O O . GLU A 1 709 ? -81.498 21.938 97.264 1.00 82.88 709 GLU A O 1
ATOM 5871 N N . ALA A 1 710 ? -81.414 21.427 99.448 1.00 84.38 710 ALA A N 1
ATOM 5872 C CA . ALA A 1 710 ? -79.996 21.067 99.434 1.00 84.38 710 ALA A CA 1
ATOM 5873 C C . ALA A 1 710 ? -79.719 19.920 98.448 1.00 84.38 710 ALA A C 1
ATOM 5875 O O . ALA A 1 710 ? -78.789 19.988 97.642 1.00 84.38 710 ALA A O 1
ATOM 5876 N N . LYS A 1 711 ? -80.573 18.889 98.451 1.00 86.75 711 LYS A N 1
ATOM 5877 C CA . LYS A 1 711 ? -80.406 17.740 97.561 1.00 86.75 711 LYS A CA 1
ATOM 5878 C C . LYS A 1 711 ? -80.693 18.068 96.099 1.00 86.75 711 LYS A C 1
ATOM 5880 O O . LYS A 1 711 ? -80.017 17.557 95.209 1.00 86.75 711 LYS A O 1
ATOM 5885 N N . TYR A 1 712 ? -81.649 18.954 95.845 1.00 85.38 712 TYR A N 1
ATOM 5886 C CA . TYR A 1 712 ? -81.924 19.490 94.518 1.00 85.38 712 TYR A CA 1
ATOM 5887 C C . TYR A 1 712 ? -80.710 20.239 93.955 1.00 85.38 712 TYR A C 1
ATOM 5889 O O . TYR A 1 712 ? -80.358 20.021 92.799 1.00 85.38 712 TYR A O 1
ATOM 5897 N N . LEU A 1 713 ? -80.016 21.045 94.768 1.00 86.19 713 LEU A N 1
ATOM 5898 C CA . LEU A 1 713 ? -78.783 21.720 94.347 1.00 86.19 713 LEU A CA 1
ATOM 5899 C C . LEU A 1 713 ? -77.657 20.731 94.010 1.00 86.19 713 LEU A C 1
ATOM 5901 O O . LEU A 1 713 ? -76.949 20.935 93.027 1.00 86.19 713 LEU A O 1
ATOM 5905 N N . GLU A 1 714 ? -77.520 19.632 94.757 1.00 87.69 714 GLU A N 1
ATOM 5906 C CA . GLU A 1 714 ? -76.557 18.570 94.423 1.00 87.69 714 GLU A CA 1
ATOM 5907 C C . GLU A 1 714 ? -76.880 17.870 93.094 1.00 87.69 714 GLU A C 1
ATOM 5909 O O . GLU A 1 714 ? -75.969 17.567 92.321 1.00 87.69 714 GLU A O 1
ATOM 5914 N N . VAL A 1 715 ? -78.162 17.598 92.826 1.00 85.94 715 VAL A N 1
ATOM 5915 C CA . VAL A 1 715 ? -78.622 17.045 91.541 1.00 85.94 715 VAL A CA 1
ATOM 5916 C C . VAL A 1 715 ? -78.348 18.043 90.414 1.00 85.94 715 VAL A C 1
ATOM 5918 O O . VAL A 1 715 ? -77.865 17.654 89.351 1.00 85.94 715 VAL A O 1
ATOM 5921 N N . LEU A 1 716 ? -78.600 19.332 90.650 1.00 86.25 716 LEU A N 1
ATOM 5922 C CA . LEU A 1 716 ? -78.373 20.396 89.677 1.00 86.25 716 LEU A CA 1
ATOM 5923 C C . LEU A 1 716 ? -76.881 20.563 89.339 1.00 86.25 716 LEU A C 1
ATOM 5925 O O . LEU A 1 716 ? -76.542 20.719 88.167 1.00 86.25 716 LEU A O 1
ATOM 5929 N N . ASP A 1 717 ? -75.990 20.473 90.332 1.00 86.56 717 ASP A N 1
ATOM 5930 C CA . ASP A 1 717 ? -74.534 20.526 90.138 1.00 86.56 717 ASP A CA 1
ATOM 5931 C C . ASP A 1 717 ? -74.040 19.368 89.256 1.00 86.56 717 ASP A C 1
ATOM 5933 O O . ASP A 1 717 ? -73.375 19.601 88.242 1.00 86.56 717 ASP A O 1
ATOM 5937 N N . VAL A 1 718 ? -74.430 18.126 89.570 1.00 86.25 718 VAL A N 1
ATOM 5938 C CA . VAL A 1 718 ? -74.060 16.951 88.759 1.00 86.25 718 VAL A CA 1
ATOM 5939 C C . VAL A 1 718 ? -74.648 17.051 87.349 1.00 86.25 718 VAL A C 1
ATOM 5941 O O . VAL A 1 718 ? -73.941 16.803 86.369 1.00 86.25 718 VAL A O 1
ATOM 5944 N N . ASN A 1 719 ? -75.904 17.488 87.221 1.00 85.38 719 ASN A N 1
ATOM 5945 C CA . ASN A 1 719 ? -76.541 17.679 85.922 1.00 85.38 719 ASN A CA 1
ATOM 5946 C C . ASN A 1 719 ? -75.828 18.752 85.080 1.00 85.38 719 ASN A C 1
ATOM 5948 O O . ASN A 1 719 ? -75.614 18.551 83.888 1.00 85.38 719 ASN A O 1
ATOM 5952 N N . SER A 1 720 ? -75.385 19.854 85.693 1.00 85.62 720 SER A N 1
ATOM 5953 C CA . SER A 1 720 ? -74.655 20.920 84.993 1.00 85.62 720 SER A CA 1
ATOM 5954 C C . SER A 1 720 ? -73.315 20.442 84.415 1.00 85.62 720 SER A C 1
ATOM 5956 O O . SER A 1 720 ? -72.958 20.802 83.289 1.00 85.62 720 SER A O 1
ATOM 5958 N N . LYS A 1 721 ? -72.608 19.562 85.138 1.00 87.31 721 LYS A N 1
ATOM 5959 C CA . LYS A 1 721 ? -71.354 18.935 84.688 1.00 87.31 721 LYS A CA 1
ATOM 5960 C C . LYS A 1 721 ? -71.595 17.972 83.526 1.00 87.31 721 LYS A C 1
ATOM 5962 O O . LYS A 1 721 ? -70.851 17.992 82.546 1.00 87.31 721 LYS A O 1
ATOM 5967 N N . ILE A 1 722 ? -72.659 17.168 83.599 1.00 86.12 722 ILE A N 1
ATOM 5968 C CA . ILE A 1 722 ? -73.069 16.285 82.497 1.00 86.12 722 ILE A CA 1
ATOM 5969 C C . ILE A 1 722 ? -73.427 17.116 81.255 1.00 86.12 722 ILE A C 1
ATOM 5971 O O . ILE A 1 722 ? -72.925 16.830 80.166 1.00 86.12 722 ILE A O 1
ATOM 5975 N N . ASP A 1 723 ? -74.215 18.182 81.410 1.00 85.00 723 ASP A N 1
ATOM 5976 C CA . ASP A 1 723 ? -74.598 19.075 80.311 1.00 85.00 723 ASP A CA 1
ATOM 5977 C C . ASP A 1 723 ? -73.387 19.746 79.648 1.00 85.00 723 ASP A C 1
ATOM 5979 O O . ASP A 1 723 ? -73.350 19.894 78.420 1.00 85.00 723 ASP A O 1
ATOM 5983 N N . GLN A 1 724 ? -72.373 20.128 80.429 1.00 86.88 724 GLN A N 1
ATOM 5984 C CA . GLN A 1 724 ? -71.125 20.666 79.893 1.00 86.88 724 GLN A CA 1
ATOM 5985 C C . GLN A 1 724 ? -70.407 19.638 79.006 1.00 86.88 724 GLN A C 1
ATOM 5987 O O . GLN A 1 724 ? -70.087 19.944 77.854 1.00 86.88 724 GLN A O 1
ATOM 5992 N N . TYR A 1 725 ? -70.217 18.404 79.483 1.00 88.62 725 TYR A N 1
ATOM 5993 C CA . TYR A 1 725 ? -69.566 17.360 78.684 1.00 88.62 725 TYR A CA 1
ATOM 5994 C C . TYR A 1 725 ? -70.376 16.979 77.441 1.00 88.62 725 TYR A C 1
ATOM 5996 O O . TYR A 1 725 ? -69.798 16.729 76.382 1.00 88.62 725 TYR A O 1
ATOM 6004 N N . VAL A 1 726 ? -71.709 17.005 77.511 1.00 84.38 726 VAL A N 1
ATOM 6005 C CA . VAL A 1 726 ? -72.578 16.785 76.344 1.00 84.38 726 VAL A CA 1
ATOM 6006 C C . VAL A 1 726 ? -72.412 17.896 75.297 1.00 84.38 726 VAL A C 1
ATOM 6008 O O . VAL A 1 726 ? -72.378 17.606 74.096 1.00 84.38 726 VAL A O 1
ATOM 6011 N N . LYS A 1 727 ? -72.269 19.163 75.709 1.00 87.06 727 LYS A N 1
ATOM 6012 C CA . LYS A 1 727 ? -71.980 20.279 74.785 1.00 87.06 727 LYS A CA 1
ATOM 6013 C C . LYS A 1 727 ? -70.612 20.125 74.119 1.00 87.06 727 LYS A C 1
ATOM 6015 O O . LYS A 1 727 ? -70.502 20.313 72.906 1.00 87.06 727 LYS A O 1
ATOM 6020 N N . GLU A 1 728 ? -69.593 19.732 74.879 1.00 86.06 728 GLU A N 1
ATOM 6021 C CA . GLU A 1 728 ? -68.251 19.463 74.350 1.00 86.06 728 GLU A CA 1
ATOM 6022 C C . GLU A 1 728 ? -68.261 18.296 73.348 1.00 86.06 728 GLU A C 1
ATOM 6024 O O . GLU A 1 728 ? -67.708 18.420 72.255 1.00 86.06 728 GLU A O 1
ATOM 6029 N N . LEU A 1 729 ? -68.973 17.204 73.652 1.00 85.31 729 LEU A N 1
ATOM 6030 C CA . LEU A 1 729 ? -69.150 16.069 72.738 1.00 85.31 729 LEU A CA 1
ATOM 6031 C C . LEU A 1 729 ? -69.807 16.486 71.416 1.00 85.31 729 LEU A C 1
ATOM 6033 O O . LEU A 1 729 ? -69.316 16.120 70.348 1.00 85.31 729 LEU A O 1
ATOM 6037 N N . LYS A 1 730 ? -70.875 17.296 71.462 1.00 84.81 730 LYS A N 1
ATOM 6038 C CA . LYS A 1 730 ? -71.520 17.833 70.249 1.00 84.81 730 LYS A CA 1
ATOM 6039 C C . LYS A 1 730 ? -70.554 18.678 69.413 1.00 84.81 730 LYS A C 1
ATOM 6041 O O . LYS A 1 730 ? -70.534 18.539 68.192 1.00 84.81 730 LYS A O 1
ATOM 6046 N N . SER A 1 731 ? -69.735 19.508 70.061 1.00 86.69 731 SER A N 1
ATOM 6047 C CA . SER A 1 731 ? -68.712 20.319 69.388 1.00 86.69 731 SER A CA 1
ATOM 6048 C C . SER A 1 731 ? -67.651 19.450 68.701 1.00 86.69 731 SER A C 1
ATOM 6050 O O . SER A 1 731 ? -67.340 19.655 67.527 1.00 86.69 731 SER A O 1
ATOM 6052 N N . TYR A 1 732 ? -67.138 18.419 69.379 1.00 87.94 732 TYR A N 1
ATOM 6053 C CA . TYR A 1 732 ? -66.145 17.515 68.793 1.00 87.94 732 TYR A CA 1
ATOM 6054 C C . TYR A 1 732 ? -66.704 16.684 67.636 1.00 87.94 732 TYR A C 1
ATOM 6056 O O . TYR A 1 732 ? -66.037 16.564 66.611 1.00 87.94 732 TYR A O 1
ATOM 6064 N N . ILE A 1 733 ? -67.938 16.183 67.747 1.00 82.94 733 ILE A N 1
ATOM 6065 C CA . ILE A 1 733 ? -68.613 15.464 66.655 1.00 82.94 733 ILE A CA 1
ATOM 6066 C C . ILE A 1 733 ? -68.806 16.380 65.438 1.00 82.94 733 ILE A C 1
ATOM 6068 O O . ILE A 1 733 ? -68.499 15.985 64.314 1.00 82.94 733 ILE A O 1
ATOM 6072 N N . HIS A 1 734 ? -69.243 17.626 65.648 1.00 85.06 734 HIS A N 1
ATOM 6073 C CA . HIS A 1 734 ? -69.363 18.607 64.568 1.00 85.06 734 HIS A CA 1
ATOM 6074 C C . HIS A 1 734 ? -68.013 18.876 63.881 1.00 85.06 734 HIS A C 1
ATOM 6076 O O . HIS A 1 734 ? -67.932 18.910 62.654 1.00 85.06 734 HIS A O 1
ATOM 6082 N N . ASN A 1 735 ? -66.935 18.996 64.660 1.00 83.31 735 ASN A N 1
ATOM 6083 C CA . ASN A 1 735 ? -65.590 19.214 64.131 1.00 83.31 735 ASN A CA 1
ATOM 6084 C C . ASN A 1 735 ? -65.033 18.004 63.366 1.00 83.31 735 ASN A C 1
ATOM 6086 O O . ASN A 1 735 ? -64.286 18.204 62.406 1.00 83.31 735 ASN A O 1
ATOM 6090 N N . ILE A 1 736 ? -65.399 16.771 63.739 1.00 82.88 736 ILE A N 1
ATOM 6091 C CA . ILE A 1 736 ? -65.076 15.572 62.948 1.00 82.88 736 ILE A CA 1
ATOM 6092 C C . ILE A 1 736 ? -65.770 15.648 61.592 1.00 82.88 736 ILE A C 1
ATOM 6094 O O . ILE A 1 736 ? -65.091 15.555 60.572 1.00 82.88 736 ILE A O 1
ATOM 6098 N N . ASN A 1 737 ? -67.085 15.883 61.574 1.00 79.62 737 ASN A N 1
ATOM 6099 C CA . ASN A 1 737 ? -67.850 15.965 60.326 1.00 79.62 737 ASN A CA 1
ATOM 6100 C C . ASN A 1 737 ? -67.292 17.054 59.404 1.00 79.62 737 ASN A C 1
ATOM 6102 O O . ASN A 1 737 ? -67.008 16.788 58.243 1.00 79.62 737 ASN A O 1
ATOM 6106 N N . LYS A 1 738 ? -67.002 18.240 59.950 1.00 81.31 738 LYS A N 1
ATOM 6107 C CA . LYS A 1 738 ? -66.379 19.331 59.192 1.00 81.31 738 LYS A CA 1
ATOM 6108 C C . LYS A 1 738 ? -64.995 18.959 58.642 1.00 81.31 738 LYS A C 1
ATOM 6110 O O . LYS A 1 738 ? -64.706 19.222 57.483 1.00 81.31 738 LYS A O 1
ATOM 6115 N N . THR A 1 739 ? -64.148 18.307 59.443 1.00 79.88 739 THR A N 1
ATOM 6116 C CA . THR A 1 739 ? -62.797 17.887 59.015 1.00 79.88 739 THR A CA 1
ATOM 6117 C C . THR A 1 739 ? -62.844 16.827 57.908 1.00 79.88 739 THR A C 1
ATOM 6119 O O . THR A 1 739 ? -61.977 16.809 57.035 1.00 79.88 739 THR A O 1
ATOM 6122 N N . VAL A 1 740 ? -63.845 15.944 57.932 1.00 76.44 740 VAL A N 1
ATOM 6123 C CA . VAL A 1 740 ? -64.070 14.939 56.885 1.00 76.44 740 VAL A CA 1
ATOM 6124 C C . VAL A 1 740 ? -64.614 15.595 55.612 1.00 76.44 740 VAL A C 1
ATOM 6126 O O . VAL A 1 740 ? -64.080 15.351 54.530 1.00 76.44 740 VAL A O 1
ATOM 6129 N N . ASP A 1 741 ? -65.600 16.484 55.738 1.00 76.69 741 ASP A N 1
ATOM 6130 C CA . ASP A 1 741 ? -66.211 17.189 54.607 1.00 76.69 741 ASP A CA 1
ATOM 6131 C C . ASP A 1 741 ? -65.224 18.108 53.875 1.00 76.69 741 ASP A C 1
ATOM 6133 O O . ASP A 1 741 ? -65.201 18.127 52.643 1.00 76.69 741 ASP A O 1
ATOM 6137 N N . ASP A 1 742 ? -64.374 18.835 54.607 1.00 74.81 742 ASP A N 1
ATOM 6138 C CA . ASP A 1 742 ? -63.365 19.728 54.023 1.00 74.81 742 ASP A CA 1
ATOM 6139 C C . ASP A 1 742 ? -62.350 18.948 53.161 1.00 74.81 742 ASP A C 1
ATOM 6141 O O . ASP A 1 742 ? -61.918 19.419 52.108 1.00 74.81 742 ASP A O 1
ATOM 6145 N N . VAL A 1 743 ? -62.008 17.717 53.558 1.00 71.38 743 VAL A N 1
ATOM 6146 C CA . VAL A 1 743 ? -61.098 16.846 52.795 1.00 71.38 743 VAL A CA 1
ATOM 6147 C C . VAL A 1 743 ? -61.780 16.227 51.586 1.00 71.38 743 VAL A C 1
ATOM 6149 O O . VAL A 1 743 ? -61.174 16.161 50.517 1.00 71.38 743 VAL A O 1
ATOM 6152 N N . LEU A 1 744 ? -63.035 15.798 51.722 1.00 68.38 744 LEU A N 1
ATOM 6153 C CA . LEU A 1 744 ? -63.797 15.260 50.596 1.00 68.38 744 LEU A CA 1
ATOM 6154 C C . LEU A 1 744 ? -64.024 16.332 49.523 1.00 68.38 744 LEU A C 1
ATOM 6156 O O . LEU A 1 744 ? -63.798 16.066 48.346 1.00 68.38 744 LEU A O 1
ATOM 6160 N N . LYS A 1 745 ? -64.366 17.566 49.912 1.00 68.31 745 LYS A N 1
ATOM 6161 C CA . LYS A 1 745 ? -64.529 18.684 48.969 1.00 68.31 745 LYS A CA 1
ATOM 6162 C C . LYS A 1 745 ? -63.212 19.111 48.321 1.00 68.31 745 LYS A C 1
ATOM 6164 O O . LYS A 1 745 ? -63.191 19.358 47.122 1.00 68.31 745 LYS A O 1
ATOM 6169 N N . SER A 1 746 ? -62.114 19.157 49.078 1.00 61.50 746 SER A N 1
ATOM 6170 C CA . SER A 1 746 ? -60.797 19.521 48.536 1.00 61.50 746 SER A CA 1
ATOM 6171 C C . SER A 1 746 ? -60.239 18.484 47.558 1.00 61.50 746 SER A C 1
ATOM 6173 O O . SER A 1 746 ? -59.506 18.869 46.654 1.00 61.50 746 SER A O 1
ATOM 6175 N N . ASN A 1 747 ? -60.552 17.197 47.734 1.00 59.66 747 ASN A N 1
ATOM 6176 C CA . ASN A 1 747 ? -60.018 16.129 46.884 1.00 59.66 747 ASN A CA 1
ATOM 6177 C C . ASN A 1 747 ? -60.854 15.890 45.614 1.00 59.66 747 ASN A C 1
ATOM 6179 O O . ASN A 1 747 ? -60.335 15.341 44.651 1.00 59.66 747 ASN A O 1
ATOM 6183 N N . ILE A 1 748 ? -62.133 16.282 45.593 1.00 54.28 748 ILE A N 1
ATOM 6184 C CA . ILE A 1 748 ? -63.014 16.093 44.426 1.00 54.28 748 ILE A CA 1
ATOM 6185 C C . ILE A 1 748 ? -62.780 17.169 43.349 1.00 54.28 748 ILE A C 1
ATOM 6187 O O . ILE A 1 748 ? -62.965 16.887 42.168 1.00 54.28 748 ILE A O 1
ATOM 6191 N N . SER A 1 749 ? -62.309 18.365 43.717 1.00 51.97 749 SER A N 1
ATOM 6192 C CA . SER A 1 749 ? -62.040 19.441 42.749 1.00 51.97 749 SER A CA 1
ATOM 6193 C C . SER A 1 749 ? -60.741 19.277 41.944 1.00 51.97 749 SER A C 1
ATOM 6195 O O . SER A 1 749 ? -60.616 19.907 40.906 1.00 51.97 749 SER A O 1
ATOM 6197 N N . GLU A 1 750 ? -59.790 18.444 42.384 1.00 50.00 750 GLU A N 1
ATOM 6198 C CA . GLU A 1 750 ? -58.482 18.252 41.714 1.00 50.00 750 GLU A CA 1
ATOM 6199 C C . GLU A 1 750 ? -58.406 16.944 40.889 1.00 50.00 750 GLU A C 1
ATOM 6201 O O . GLU A 1 750 ? -57.397 16.686 40.248 1.00 50.00 750 GLU A O 1
ATOM 6206 N N . VAL A 1 751 ? -59.448 16.098 40.893 1.00 46.66 751 VAL A N 1
ATOM 6207 C CA . VAL A 1 751 ? -59.440 14.774 40.220 1.00 46.66 751 VAL A CA 1
ATOM 6208 C C . VAL A 1 751 ? -60.221 14.764 38.890 1.00 46.66 751 VAL A C 1
ATOM 6210 O O . VAL A 1 751 ? -60.165 13.778 38.159 1.00 46.66 751 VAL A O 1
ATOM 6213 N N . ASN A 1 752 ? -60.922 15.852 38.547 1.00 41.72 752 ASN A N 1
ATOM 6214 C CA . ASN A 1 752 ? -61.767 15.955 37.345 1.00 41.72 752 ASN A CA 1
ATOM 6215 C C . ASN A 1 752 ? -61.265 16.944 36.264 1.00 41.72 752 ASN A C 1
ATOM 6217 O O . ASN A 1 752 ? -62.014 17.225 35.330 1.00 41.72 752 ASN A O 1
ATOM 6221 N N . GLU A 1 753 ? -60.020 17.421 36.345 1.00 37.22 753 GLU A N 1
ATOM 6222 C CA . GLU A 1 753 ? -59.273 18.020 35.216 1.00 37.22 753 GLU A CA 1
ATOM 6223 C C . GLU A 1 753 ? -58.089 17.114 34.849 1.00 37.22 753 GLU A C 1
ATOM 6225 O O . GLU A 1 753 ? -57.763 17.026 33.641 1.00 37.22 753 GLU A O 1
#

Solvent-accessible surface area (backbone atoms only — not comparable to full-atom values): 41424 Å² total; per-residue (Å²): 140,80,79,90,83,87,91,83,83,79,93,79,82,91,83,86,86,78,92,83,79,90,84,87,87,81,83,89,85,84,90,89,88,90,76,69,75,68,58,54,58,56,52,54,56,52,50,56,53,52,54,53,50,50,56,52,51,55,52,51,51,53,53,49,54,55,51,52,53,52,52,52,52,56,50,51,55,50,51,52,53,50,53,53,50,51,52,52,50,53,53,50,51,53,52,51,51,52,50,51,55,48,53,52,51,52,50,55,50,50,54,52,51,50,53,54,52,51,54,51,48,57,49,52,54,49,53,50,51,52,51,51,52,50,49,54,51,52,56,51,50,52,53,52,51,53,52,51,51,52,52,52,52,54,52,49,52,51,51,52,52,51,50,56,51,50,53,53,49,52,52,50,51,51,53,50,50,55,51,50,53,52,50,50,54,50,53,48,55,50,49,51,51,50,51,53,51,47,51,52,51,51,52,52,48,54,54,48,52,53,50,51,53,50,47,56,51,51,52,53,52,51,53,49,51,51,53,52,48,54,52,50,51,52,52,48,52,56,52,48,53,53,48,54,53,51,50,52,52,51,49,52,53,48,53,52,50,48,54,51,50,55,52,48,53,56,52,48,60,59,46,62,73,57,67,78,75,70,95,68,92,76,66,70,69,70,55,54,58,55,52,50,54,52,50,52,51,51,53,51,51,52,49,53,51,50,51,51,52,51,50,52,52,51,52,50,51,54,52,49,48,57,50,49,55,51,51,52,52,52,50,51,54,50,51,52,52,51,52,53,50,52,52,50,51,52,52,52,51,51,56,48,53,56,48,54,54,50,50,53,52,49,51,55,50,49,51,52,49,52,51,51,49,51,54,51,52,53,50,51,50,54,51,50,54,51,52,50,53,51,49,54,50,51,52,53,51,51,51,51,51,54,50,52,50,53,54,48,54,54,48,53,53,50,47,55,52,50,51,55,51,48,52,53,52,52,53,50,50,55,51,51,52,54,50,49,56,52,49,52,51,50,52,51,53,50,50,52,51,51,51,55,51,52,52,54,50,54,55,48,52,56,50,49,56,58,48,53,60,57,48,61,63,53,55,66,63,49,64,78,57,65,79,76,57,81,76,60,73,73,63,71,75,69,64,71,68,68,70,66,64,68,66,63,67,60,62,66,60,62,59,61,58,60,57,62,56,55,64,54,52,61,55,52,58,53,50,53,54,52,52,51,53,52,49,52,50,50,48,56,50,48,55,53,48,52,51,52,53,50,54,50,52,51,51,52,49,52,47,54,49,50,56,51,47,53,49,51,53,51,51,50,49,52,52,50,52,51,50,51,51,52,50,51,53,51,49,54,51,48,54,52,50,52,49,54,50,49,54,52,49,54,49,51,51,52,50,50,53,51,49,52,53,49,51,53,49,48,51,53,50,52,51,51,51,54,51,50,52,51,52,50,53,53,51,52,54,43,53,54,53,45,53,50,44,52,51,54,44,53,53,44,51,50,53,45,61,64,48,47,61,55,46,52,52,44,49,50,54,37,49,52,44,49,50,53,46,52,49,54,52,54,60,64,70,38,85,88,60,79,86,64,71,52,73,79,48,50,53,59,43,53,54,44,48,54,52,38,51,56,39,47,51,55,40,50,52,52,48,52,56,43,52,49,42,53,53,52,43,53,52,43,52,51,51,43,54,50,54,50,49,56,50,54,58,63,55,58,73,72,73,80,120

Foldseek 3Di:
DDDDDDDDDDDDDDDDDDDDDDDDDDDDDDDDDDPDPVVVVVVVVVVVVVVVVVVVVVVVVVVVVVVVVVVVVVVVVVVVVVVVVVVVVVVVVVVVVVVVVVVVVVVVVVVVVVVVVVVVVVVVVVVVVVVVVVVVVVVVVVVVVVVVVVVVVVVVVVVVVVVVVVVVVVVVVVVVVVVVVVVVVVVVVVVVVVVVVVVVVVVVVVVVVVVVVVVVVVVVVVVVVVVVVVVVVVVVVVVVVVVVVVVVVVVVVVVVVVVVVVVVVVVVVVVVVVVPPDDDPDPVPVVVVVVVVVVVVVVVVVVVVVVVVVVVVVVVVVVVVVVVVVVVVVVVVVVVVVVVVVVVVVVVVVVVVVVVVVVVVVVVVVVVVVVVVVVVVVVVVVVVVVVVVVVVVVVVVVVVVVVVVVVVVVVVVVVVVVVVVVVVVVVVVVVVVVVVVVVVVVVVVVVVVVVVVVVVVVVVVVVVVVVVVVVVVVVVVCVVVVVPVVVVPPVVVVVPVVVVVVVVVVVVVVVVVVVVVVVVVVVVVVVVVVVVVVVVVVVVVVVVVVVVVVVVVVVVVVVVVVVVVVVVVVVVVVVVVVVVVVVVVVVVVVVVVVVVVVVVVVVVVVVVVVVVVVVVVVVVVVVVVVVVVVLVVLVVVLVVLLVVLVVLLVVLVVVLVVLVVVLVVLVVVLVVLVVVLVVLVVVQPDPVPPPPRDPVRVVVNVVSVVVSVVSVVVSVVSVVSSVVSVVVSVVSVVVNVVSVVVSVVVVVVVPPD

pLDDT: mean 72.35, std 14.69, range [25.89, 93.06]

InterPro domains:
  IPR030944 Helix-rich protein [PF27879] (395-715)
  IPR030944 Helix-rich protein [TIGR04523] (1-742)

Mean predicted aligned error: 25.53 Å

Nearest PDB structures (foldseek):
  5xg2-assembly1_A  TM=3.467E-01  e=3.981E-01  Pyrococcus yayanosii CH1
  9cpb-assembly1_5S  TM=7.066E-01  e=9.684E+00  Bos taurus

Radius of gyration: 105.1 Å; Cα contacts (8 Å, |Δi|>4): 57; chains: 1; bounding box: 221×114×315 Å

Organism: NCBI:txid1179777

Secondary structure (DSSP, 8-state):
---------------------------------SSSHHHHHHHHHHHHHHHHHHHHHHHHHHHHHHHHHHHHHHHHHHHHHHHHHHHHHHHHHHHHHHHHHHHHHHHHHHHHHHHHHHHHHHHHHHHHHHHHHHHHHHHHHHHHHHHHHHHHHHHHHHHHHHHHHHHHHHHHHHHHHHHHHHHHHHHHHHHHHHHHHHHHHHHHHHHHHHHHHHHHHHHHHHHHHHHHHHHHHHHHHHHHHHHHHHHHHHHHHHHHHHHHHHHHHHHHHHHHHHHTS---TTSHHHHHHHHHHHHHHHHHHHHHHHHHHHHHHHHHHHHHHHHHHHHHHHHHHHHHHHHHHHHHHHHHHHHHHHHHHHHHHHHHHHHHHHHHHHHHHHHHHHHHHHHHHHHHHHHHHHHHHHHHHHHHHHHHHHHHHHHHHHHHHHHHHHHHHHHHHHHHHHHHHHHHHHHHHHHHHHHHHHHHHHHHHHHHHHTTTGGGTTTS-GGGGGGGGGGGGGGSGGGGGGTHHHHHHHHHHHHHHHHHHHHHHHHHHHHHHHHHHHHHHHHHHHHHHHHHHHHHHHHHHHHHHHHHHHHHHHHHHHHHHHHHHHHHHHHHHHHHHHHHHHHHHHHHHHHHHHHHHHHHHHHHHHHHHHHHHHHHHHHHHHHHHHHHHHHHHHHHHHHHHHHHHHHHHHHHHHHHHHHHT-TT--SSTTTTTHHHHHHHHHHHHHHHHHHHHHHHHHHHHHHHHHHHHHHHHHHHHHHHHHHHSSS--

Sequence (753 aa):
MKKLIVLLTAISVSAASGFSYVAYKNLSKNTTISNQDNEFKQLEEKLKTIQSEIHNNEAKIKDLDIKDAEVIKNSNEKIQLLKQQEKYITNKLNAENNKINHLNKDLSSLESEYKAKEEQKHKLERELAELKAQKRKNDADIVLFNNQIRDFESKLATSNANFKQLERQIETYRSELVRLESDKQNKQKDADKVKSKLAKKRYFLFVLESKQQKHKQLEKELTRLKQDNESVEKSVQEKQGKIEERTRVLKNTQDQLNQLTDSYTSAQHQLENKIAELGNLKNKQLQIENQINEIKTKISNLNIEKERKTLEIKNEIDNNQQKLDRLQQQLLESNNKINELKETIKQIKKARTDKESINKDLDNQLEAKNTELKNEEDKKQQYLDSINNLTTKKTKLKQRLETIINENNQKDESIKTLEQEYEKLVEQQQLLVSQTISQDKQITELTNEITSKKIAVKDLERSVEKQEQKLKTLVKEHKTIKHSLETNKNELKEKETKLKELNSKKNELEENKNKAVREKQELYEKEQRLNTEISEISKKISDKKSEIVKNNSELVKLKNVIDGLDQKISESKHINDELKKANRQKKELIDKKSKETKETIDEIESWGMKLNQLTENLKTTKQKAQELETVKMRLKNSSKKTTELLRLIKENLSKVKELWPEMTTKNNELKELIQQFIKITKDWVNPKELSVRYEKYIKPMTELQQKTEAKYLEVLDVNSKIDQYVKELKSYIHNINKTVDDVLKSNISEVNE